Protein AF-A0A9P1FD65-F1 (afdb_monomer_lite)

Organism: NCBI:txid2562237

InterPro domains:
  IPR006311 Twin-arginine translocation pathway, signal sequence [PS51318] (1-37)
  IPR029063 S-adenosyl-L-methionine-dependent methyltransferase superfamily [G3DSA:3.40.50.150] (712-870)
  IPR029063 S-adenosyl-L-methionine-dependent methyltransferase superfamily [SSF53335] (733-861)
  IPR036291 NAD(P)-binding domain superfamily [SSF51735] (32-209)
  IPR050463 Gfo/Idh/MocA family oxidoreductases and glycosidases [PTHR43818] (6-446)

Foldseek 3Di:
DDDDDDDDDDPVVVVVVPPPPPPPDPPPPPPPPPPPDDDPPEFEEEQEFLAPVSLLLVVLLCPQDPDHYAHAAYEDQDPVSLVVSCVVCCVPRVVRYNHPPCRYYHWLCNLLSNCVRHAQLHEYEAPFFLLCQLVSLVSCLVRNHAYEYEPQNDQFQVSLVSLVVSLVSCLVSLHAYFYNLLLVLWPQLVVLLVCLVVQVQHQWQEKEWEAAEAADQLALPAFDDPPDFPQNVCRNSVLLECQRHVHPLLNPCLSLQLSRCSSNVHAFFWKAKAFAADDRVRGQGQDTQWIWMWTAHPVRHIYTYIHGHHPPDDGWGWMKTHGPFWIWTQAGHDSPPRFIFIFGHYPPDPVGTPDTDDDDIPRSSSSSSNVSVVCSVVSNRHGCSNSSSSSSQSSSRRSLNRLASDMGGSCNRNVAPDNQCPCSSVDTVSDDHSWDQDPVSHAAYRDHPQRNRDRGDDRPPPPVPPDPPPPPPPPPDDDDPDDDPDDDPPPPDPDDDDDDDDDDDDDDDDDDDDDDDDDDDDDDDDDDDDDDDDDDDDDDDDDDDDDDDDDDDDDDDDDDDDDDDDDDDDDDDDDDDDDDDDDDDDDDDDDDDDDDDDDDDDDDDDDDDDDDDDDDDDDDDDDDDDDDDDDDDDDDDDDDDDDDDDDDDDDDDDDDDDDDDDDDDDDDPPPDDDDPDDPFCFLDDDSFTWGADPQQRKIFGDPVLADDPVVLVVVLVPDPDALPDPVNVVVCCLQLVVQLVQFDAQWEEEEEQCGQHNNSCVVVVVSNYHYDYDHVPRHPDPCLLVAAGLEYEAEPHLQLDPRNVVVVVSVLSNYDAQHKYKYFAAADDGSVCVVPDCSVVPSSGGIHHHPSNVVSVCVVQVWDWDDRPRGMIMTTHHHPDD

Sequence (882 aa):
MSQSDRHTTSRRDFLNTTGKVAAASTILAASAKSVHAGEDNTIQVALVGCGGRGSGAASNALSVENGPIKLVAMADVFQDRLDSSFGSLSSKFADKMDVPEERKFIGFDAYQKAMDCLNPGDVVIFATPPAFRWVHFQYAIDKGLNVFMEKPVTVDGPTSRRMFELGEASVAKNLKVGVGLMCRHCDARKELYDRIQNGEIGDILELRAYREAGPTGTAATGPRPEGVDELEYQIRNFHAFLWASGGAFSDFLIHNIDESCWMKNAWPVKADGTGGRHYRGDDIDQNFDAYSVEYTFDDGTKLFLRGRTIAGCHQEFASYAHGTKGAGVISTAAHTPAKCRIYNGHKMTKKNLAWAFPQPEPNPYQLEWDHLIDAIREDKSYNEVKRGVEASLVTSMGRMAAHTGQIITYDDILNGDHEFAPEVDKLTLNGPAPLQLAANGKYAIPLPGINSTRDDREPVVPSDLARPVSIDRHSLRRRDRERFWVADRERLQARYCDKISIASRAPMLLTTLTRIYGPRSASWMSWGGLAAQDFVGGFGSVDGEVVGREKADLLEDGGLVPIDVLVGEFVVAEVDDDHDGDLHLLAGGGNAGQHPVDLRCVGELADEFVDELIVPYCARDLHRCHVGRQTVHEVLPVESAECLASVSAGHGRDVIDVGVVDHRPDGEVLVVRFELVGEGEEFFRDAREYYRCPECGLVFVPERWFLSEAEERAVYDMHQNGPEDAGYRKFLGRLFEPVCERIAAGSRGLDFGSGPGPTLSVMFAEARHAVRIYDPFYADDASVFDAQFDFITASEVIEHLRRPREELRRLWKCLKPGGWLGIMTKRVIDREAFATWHYKSDPTHVCFYSTTTFEWLAGELEARLEVVGDDVVLLQKLVESE

Radius of gyration: 40.11 Å; chains: 1; bounding box: 124×143×116 Å

pLDDT: mean 75.42, std 29.98, range [20.52, 98.94]

Structure (mmCIF, N/CA/C/O backbone):
data_AF-A0A9P1FD65-F1
#
_entry.id   AF-A0A9P1FD65-F1
#
loop_
_atom_site.group_PDB
_atom_site.id
_atom_site.type_symbol
_atom_site.label_atom_id
_atom_site.label_alt_id
_atom_site.label_comp_id
_atom_site.label_asym_id
_atom_site.label_entity_id
_atom_site.label_seq_id
_atom_site.pdbx_PDB_ins_code
_atom_site.Cartn_x
_atom_site.Cartn_y
_atom_site.Cartn_z
_atom_site.occupancy
_atom_site.B_iso_or_equiv
_atom_site.auth_seq_id
_atom_site.auth_comp_id
_atom_site.auth_asym_id
_atom_site.auth_atom_id
_atom_site.pdbx_PDB_model_num
ATOM 1 N N . MET A 1 1 ? -11.159 -69.854 29.204 1.00 31.06 1 MET A N 1
ATOM 2 C CA . MET A 1 1 ? -10.309 -70.580 28.236 1.00 31.06 1 MET A CA 1
ATOM 3 C C . MET A 1 1 ? -10.987 -70.567 26.875 1.00 31.06 1 MET A C 1
ATOM 5 O O . MET A 1 1 ? -12.155 -70.907 26.812 1.00 31.06 1 MET A O 1
ATOM 9 N N . SER A 1 2 ? -10.207 -70.215 25.848 1.00 31.75 2 SER A N 1
ATOM 10 C CA . SER A 1 2 ? -10.225 -70.758 24.478 1.00 31.75 2 SER A CA 1
ATOM 11 C C . SER A 1 2 ? -11.398 -70.497 23.508 1.00 31.75 2 SER A C 1
ATOM 13 O O . SER A 1 2 ? -12.390 -71.210 23.515 1.00 31.75 2 SER A O 1
ATOM 15 N N . GLN A 1 3 ? -11.107 -69.559 22.593 1.00 34.56 3 GLN A N 1
ATOM 16 C CA . GLN A 1 3 ? -11.177 -69.596 21.113 1.00 34.56 3 GLN A CA 1
ATOM 17 C C . GLN A 1 3 ? -12.501 -69.700 20.317 1.00 34.56 3 GLN A C 1
ATOM 19 O O . GLN A 1 3 ? -13.175 -70.719 20.306 1.00 34.56 3 GLN A O 1
ATOM 24 N N . SER A 1 4 ? -12.712 -68.605 19.561 1.00 42.16 4 SER A N 1
ATOM 25 C CA . SER A 1 4 ? -13.045 -68.431 18.125 1.00 42.16 4 SER A CA 1
ATOM 26 C C . SER A 1 4 ? -14.156 -69.242 17.446 1.00 42.16 4 SER A C 1
ATOM 28 O O . SER A 1 4 ? -14.036 -70.452 17.322 1.00 42.16 4 SER A O 1
ATOM 30 N N . ASP A 1 5 ? -15.074 -68.534 16.766 1.00 33.22 5 ASP A N 1
ATOM 31 C CA . ASP A 1 5 ? -15.013 -68.445 15.295 1.00 33.22 5 ASP A CA 1
ATOM 32 C C . ASP A 1 5 ? -15.808 -67.265 14.691 1.00 33.22 5 ASP A C 1
ATOM 34 O O . ASP A 1 5 ? -16.689 -66.685 15.325 1.00 33.22 5 ASP A O 1
ATOM 38 N N . ARG A 1 6 ? -15.416 -66.877 13.469 1.00 42.34 6 ARG A N 1
ATOM 39 C CA . ARG A 1 6 ? -15.868 -65.710 12.680 1.00 42.34 6 ARG A CA 1
ATOM 40 C C . ARG A 1 6 ? -17.219 -65.932 11.980 1.00 42.34 6 ARG A C 1
ATOM 42 O O . ARG A 1 6 ? -17.498 -67.031 11.521 1.00 42.34 6 ARG A O 1
ATOM 49 N N . HIS A 1 7 ? -17.950 -64.843 11.710 1.00 35.72 7 HIS A N 1
ATOM 50 C CA . HIS A 1 7 ? -18.868 -64.755 10.564 1.00 35.72 7 HIS A CA 1
ATOM 51 C C . HIS A 1 7 ? -18.826 -63.355 9.928 1.00 35.72 7 HIS A C 1
ATOM 53 O O . HIS A 1 7 ? -18.896 -62.340 10.616 1.00 35.72 7 HIS A O 1
ATOM 59 N N . THR A 1 8 ? -18.669 -63.315 8.605 1.00 41.09 8 THR A N 1
ATOM 60 C CA . THR A 1 8 ? -18.616 -62.125 7.745 1.00 41.09 8 THR A CA 1
ATOM 61 C C . THR A 1 8 ? -20.010 -61.735 7.243 1.00 41.09 8 THR A C 1
ATOM 63 O O . THR A 1 8 ? -20.747 -62.580 6.739 1.00 41.09 8 THR A O 1
ATOM 66 N N . THR A 1 9 ? -20.353 -60.448 7.326 1.00 43.56 9 THR A N 1
ATOM 67 C CA . THR A 1 9 ? -21.613 -59.868 6.818 1.00 43.56 9 THR A CA 1
ATOM 68 C C . THR A 1 9 ? -21.397 -59.220 5.446 1.00 43.56 9 THR A C 1
ATOM 70 O O . THR A 1 9 ? -20.380 -58.565 5.212 1.00 43.56 9 THR A O 1
ATOM 73 N N . SER A 1 10 ? -22.334 -59.411 4.511 1.00 51.66 10 SER A N 1
ATOM 74 C CA . SER A 1 10 ? -22.198 -58.966 3.113 1.00 51.66 10 SER A CA 1
ATOM 75 C C . SER A 1 10 ? -22.805 -57.575 2.860 1.00 51.66 10 SER A C 1
ATOM 77 O O . SER A 1 10 ? -23.741 -57.155 3.538 1.00 51.66 10 SER A O 1
ATOM 79 N N . ARG A 1 11 ? -22.317 -56.878 1.819 1.00 45.50 11 ARG A N 1
ATOM 80 C CA . ARG A 1 11 ? -22.683 -55.496 1.418 1.00 45.50 11 ARG A CA 1
ATOM 81 C C . ARG A 1 11 ? -24.185 -55.250 1.150 1.00 45.50 11 ARG A C 1
ATOM 83 O O . ARG A 1 11 ? -24.571 -54.098 0.984 1.00 45.50 11 ARG A O 1
ATOM 90 N N . ARG A 1 12 ? -25.043 -56.280 1.128 1.00 46.16 12 ARG A N 1
ATOM 91 C CA . ARG A 1 12 ? -26.509 -56.130 1.001 1.00 46.16 12 ARG A CA 1
ATOM 92 C C . ARG A 1 12 ? -27.232 -55.858 2.323 1.00 46.16 12 ARG A C 1
ATOM 94 O O . ARG A 1 12 ? -28.268 -55.203 2.290 1.00 46.16 12 ARG A O 1
ATOM 101 N N . ASP A 1 13 ? -26.681 -56.267 3.463 1.00 46.47 13 ASP A N 1
ATOM 102 C CA . ASP A 1 13 ? -27.330 -56.046 4.768 1.00 46.47 13 ASP A CA 1
ATOM 103 C C . ASP A 1 13 ? -27.098 -54.621 5.298 1.00 46.47 13 ASP A C 1
ATOM 105 O O . ASP A 1 13 ? -27.926 -54.065 6.022 1.00 46.47 13 ASP A O 1
ATOM 109 N N . PHE A 1 14 ? -26.020 -53.973 4.846 1.00 49.25 14 PHE A N 1
ATOM 110 C CA . PHE A 1 14 ? -25.734 -52.573 5.159 1.00 49.25 14 PHE A CA 1
ATOM 111 C C . PHE A 1 14 ? -26.744 -51.618 4.497 1.00 49.25 14 PHE A C 1
ATOM 113 O O . PHE A 1 14 ? -27.256 -50.715 5.149 1.00 49.25 14 PHE A O 1
ATOM 120 N N . LEU A 1 15 ? -27.120 -51.870 3.237 1.00 49.25 15 LEU A N 1
ATOM 121 C CA . LEU A 1 15 ? -28.030 -50.998 2.477 1.00 49.25 15 LEU A CA 1
ATOM 122 C C . LEU A 1 15 ? -29.504 -51.109 2.905 1.00 49.25 15 LEU A C 1
ATOM 124 O O . LEU A 1 15 ? -30.267 -50.166 2.712 1.00 49.25 15 LEU A O 1
ATOM 128 N N . ASN A 1 16 ? -29.910 -52.216 3.535 1.00 43.19 16 ASN A N 1
ATOM 129 C CA . ASN A 1 16 ? -31.279 -52.381 4.042 1.00 43.19 16 ASN A CA 1
ATOM 130 C C . ASN A 1 16 ? -31.518 -51.720 5.411 1.00 43.19 16 ASN A C 1
ATOM 132 O O . ASN A 1 16 ? -32.672 -51.516 5.790 1.00 43.19 16 ASN A O 1
ATOM 136 N N . THR A 1 17 ? -30.457 -51.348 6.137 1.00 44.66 17 THR A N 1
ATOM 137 C CA . THR A 1 17 ? -30.571 -50.747 7.479 1.00 44.66 17 THR A CA 1
ATOM 138 C C . THR A 1 17 ? -30.566 -49.211 7.433 1.00 44.66 17 THR A C 1
ATOM 140 O O . THR A 1 17 ? -31.119 -48.564 8.317 1.00 44.66 17 THR A O 1
ATOM 143 N N . THR A 1 18 ? -30.043 -48.600 6.365 1.00 45.91 18 THR A N 1
ATOM 144 C CA . THR A 1 18 ? -29.964 -47.131 6.217 1.00 45.91 18 THR A CA 1
ATOM 145 C C . THR A 1 18 ? -31.253 -46.496 5.667 1.00 45.91 18 THR A C 1
ATOM 147 O O . THR A 1 18 ? -31.477 -45.301 5.830 1.00 45.91 18 THR A O 1
ATOM 150 N N . GLY A 1 19 ? -32.148 -47.281 5.057 1.00 40.19 19 GLY A N 1
ATOM 151 C CA . GLY A 1 19 ? -33.339 -46.772 4.357 1.00 40.19 19 GLY A CA 1
ATOM 152 C C . GLY A 1 19 ? -34.592 -46.504 5.207 1.00 40.19 19 GLY A C 1
ATOM 153 O O . GLY A 1 19 ? -35.625 -46.168 4.636 1.00 40.19 19 GLY A O 1
ATOM 154 N N . LYS A 1 20 ? -34.563 -46.677 6.539 1.00 38.12 20 LYS A N 1
ATOM 155 C CA . LYS A 1 20 ? -35.778 -46.602 7.392 1.00 38.12 20 LYS A CA 1
ATOM 156 C C . LYS A 1 20 ? -35.726 -45.621 8.574 1.00 38.12 20 LYS A C 1
ATOM 158 O O . LYS A 1 20 ? -36.651 -45.621 9.377 1.00 38.12 20 LYS A O 1
ATOM 163 N N . VAL A 1 21 ? -34.714 -44.751 8.666 1.00 39.72 21 VAL A N 1
ATOM 164 C CA . VAL A 1 21 ? -34.625 -43.718 9.732 1.00 39.72 21 VAL A CA 1
ATOM 165 C C . VAL A 1 21 ? -34.862 -42.285 9.213 1.00 39.72 21 VAL A C 1
ATOM 167 O O . VAL A 1 21 ? -35.075 -41.370 9.997 1.00 39.72 21 VAL A O 1
ATOM 170 N N . ALA A 1 22 ? -34.949 -42.065 7.899 1.00 36.22 22 ALA A N 1
ATOM 171 C CA . ALA A 1 22 ? -35.029 -40.720 7.309 1.00 36.22 22 ALA A CA 1
ATOM 172 C C . ALA A 1 22 ? -36.462 -40.197 7.032 1.00 36.22 22 ALA A C 1
ATOM 174 O O . ALA A 1 22 ? -36.664 -39.453 6.077 1.00 36.22 22 ALA A O 1
ATOM 175 N N . ALA A 1 23 ? -37.474 -40.593 7.816 1.00 36.94 23 ALA A N 1
ATOM 176 C CA . ALA A 1 23 ? -38.882 -40.273 7.519 1.00 36.94 23 ALA A CA 1
ATOM 177 C C . ALA A 1 23 ? -39.705 -39.739 8.711 1.00 36.94 23 ALA A C 1
ATOM 179 O O . ALA A 1 23 ? -40.913 -39.958 8.762 1.00 36.94 23 ALA A O 1
ATOM 180 N N . ALA A 1 24 ? -39.082 -39.040 9.670 1.00 35.00 24 ALA A N 1
ATOM 181 C CA . ALA A 1 24 ? -39.809 -38.394 10.771 1.00 35.00 24 ALA A CA 1
ATOM 182 C C . ALA A 1 24 ? -39.066 -37.190 11.390 1.00 35.00 24 ALA A C 1
ATOM 184 O O . ALA A 1 24 ? -38.750 -37.206 12.575 1.00 35.00 24 ALA A O 1
ATOM 185 N N . SER A 1 25 ? -38.798 -36.137 10.607 1.00 37.38 25 SER A N 1
ATOM 186 C CA . SER A 1 25 ? -38.451 -34.807 11.166 1.00 37.38 25 SER A CA 1
ATOM 187 C C . SER A 1 25 ? -38.597 -33.616 10.197 1.00 37.38 25 SER A C 1
ATOM 189 O O . SER A 1 25 ? -38.184 -32.507 10.517 1.00 37.38 25 SER A O 1
ATOM 191 N N . THR A 1 26 ? -39.251 -33.772 9.041 1.00 40.38 26 THR A N 1
ATOM 192 C CA . THR A 1 26 ? -39.378 -32.707 8.019 1.00 40.38 26 THR A CA 1
ATOM 193 C C . THR A 1 26 ? -40.596 -31.781 8.160 1.00 40.38 26 THR A C 1
ATOM 195 O O . THR A 1 26 ? -40.963 -31.106 7.204 1.00 40.38 26 THR A O 1
ATOM 198 N N . ILE A 1 27 ? -41.208 -31.660 9.345 1.00 41.78 27 ILE A N 1
ATOM 199 C CA . ILE A 1 27 ? -42.242 -30.637 9.604 1.00 41.78 27 ILE A CA 1
ATOM 200 C C . ILE A 1 27 ? -41.964 -29.944 10.942 1.00 41.78 27 ILE A C 1
ATOM 202 O O . ILE A 1 27 ? -42.647 -30.170 11.932 1.00 41.78 27 ILE A O 1
ATOM 206 N N . LEU A 1 28 ? -40.926 -29.106 10.962 1.00 37.31 28 LEU A N 1
ATOM 207 C CA . LEU A 1 28 ? -40.743 -28.023 11.944 1.00 37.31 28 LEU A CA 1
ATOM 208 C C . LEU A 1 28 ? -40.005 -26.804 11.346 1.00 37.31 28 LEU A C 1
ATOM 210 O O . LEU A 1 28 ? -39.613 -25.902 12.073 1.00 37.31 28 LEU A O 1
ATOM 214 N N . ALA A 1 29 ? -39.855 -26.737 10.016 1.00 40.91 29 ALA A N 1
ATOM 215 C CA . ALA A 1 29 ? -39.162 -25.643 9.318 1.00 40.91 29 ALA A CA 1
ATOM 216 C C . ALA A 1 29 ? -40.106 -24.620 8.646 1.00 40.91 29 ALA A C 1
ATOM 218 O O . ALA A 1 29 ? -39.647 -23.690 7.992 1.00 40.91 29 ALA A O 1
ATOM 219 N N . ALA A 1 30 ? -41.428 -24.761 8.802 1.00 39.00 30 ALA A N 1
ATOM 220 C CA . ALA A 1 30 ? -42.420 -23.900 8.141 1.00 39.00 30 ALA A CA 1
ATOM 221 C C . ALA A 1 30 ? -43.161 -22.935 9.091 1.00 39.00 30 ALA A C 1
ATOM 223 O O . ALA A 1 30 ? -44.165 -22.343 8.702 1.00 39.00 30 ALA A O 1
ATOM 224 N N . SER A 1 31 ? -42.689 -22.751 10.331 1.00 37.75 31 SER A N 1
ATOM 225 C CA . SER A 1 31 ? -43.335 -21.851 11.308 1.00 37.75 31 SER A CA 1
ATOM 226 C C . SER A 1 31 ? -42.374 -20.960 12.105 1.00 37.75 31 SER A C 1
ATOM 228 O O . SER A 1 31 ? -42.785 -20.363 13.090 1.00 37.75 31 SER A O 1
ATOM 230 N N . ALA A 1 32 ? -41.124 -20.798 11.657 1.00 36.91 32 ALA A N 1
ATOM 231 C CA . ALA A 1 32 ? -40.186 -19.815 12.222 1.00 36.91 32 ALA A CA 1
ATOM 232 C C . ALA A 1 32 ? -40.080 -18.517 11.389 1.00 36.91 32 ALA A C 1
ATOM 234 O O . ALA A 1 32 ? -39.194 -17.703 11.610 1.00 36.91 32 ALA A O 1
ATOM 235 N N . LYS A 1 33 ? -40.998 -18.288 10.439 1.00 40.50 33 LYS A N 1
ATOM 236 C CA . LYS A 1 33 ? -41.111 -17.027 9.686 1.00 40.50 33 LYS A CA 1
ATOM 237 C C . LYS A 1 33 ? -42.232 -16.151 10.251 1.00 40.50 33 LYS A C 1
ATOM 239 O O . LYS A 1 33 ? -43.215 -15.928 9.559 1.00 40.50 33 LYS A O 1
ATOM 244 N N . SER A 1 34 ? -42.110 -15.711 11.507 1.00 40.38 34 SER A N 1
ATOM 245 C CA . SER A 1 34 ? -42.806 -14.515 12.040 1.00 40.38 34 SER A CA 1
ATOM 246 C C . SER A 1 34 ? -42.479 -14.213 13.514 1.00 40.38 34 SER A C 1
ATOM 248 O O . SER A 1 34 ? -43.359 -13.800 14.268 1.00 40.38 34 SER A O 1
ATOM 250 N N . VAL A 1 35 ? -41.231 -14.406 13.949 1.00 37.94 35 VAL A N 1
ATOM 251 C CA . VAL A 1 35 ? -40.735 -13.826 15.210 1.00 37.94 35 VAL A CA 1
ATOM 252 C C . VAL A 1 35 ? -39.359 -13.218 14.930 1.00 37.94 35 VAL A C 1
ATOM 254 O O . VAL A 1 35 ? -38.334 -13.791 15.261 1.00 37.94 35 VAL A O 1
ATOM 257 N N . HIS A 1 36 ? -39.328 -12.088 14.222 1.00 35.72 36 HIS A N 1
ATOM 258 C CA . HIS A 1 36 ? -38.152 -11.207 14.143 1.00 35.72 36 HIS A CA 1
ATOM 259 C C . HIS A 1 36 ? -38.391 -10.015 15.066 1.00 35.72 36 HIS A C 1
ATOM 261 O O . HIS A 1 36 ? -38.559 -8.876 14.643 1.00 35.72 36 HIS A O 1
ATOM 267 N N . ALA A 1 37 ? -38.487 -10.323 16.353 1.00 40.31 37 ALA A N 1
ATOM 268 C CA . ALA A 1 37 ? -38.412 -9.346 17.419 1.00 40.31 37 ALA A CA 1
ATOM 269 C C . ALA A 1 37 ? -37.260 -9.795 18.326 1.00 40.31 37 ALA A C 1
ATOM 271 O O . ALA A 1 37 ? -37.475 -10.623 19.208 1.00 40.31 37 ALA A O 1
ATOM 272 N N . GLY A 1 38 ? -36.046 -9.296 18.058 1.00 38.41 38 GLY A N 1
ATOM 273 C CA . GLY A 1 38 ? -34.935 -9.350 19.017 1.00 38.41 38 GLY A CA 1
ATOM 274 C C . GLY A 1 38 ? -33.608 -9.994 18.595 1.00 38.41 38 GLY A C 1
ATOM 275 O O . GLY A 1 38 ? -32.826 -10.270 19.495 1.00 38.41 38 GLY A O 1
ATOM 276 N N . GLU A 1 39 ? -33.318 -10.238 17.312 1.00 48.78 39 GLU A N 1
ATOM 277 C CA . GLU A 1 39 ? -31.944 -10.591 16.901 1.00 48.78 39 GLU A CA 1
ATOM 278 C C . GLU A 1 39 ? -31.203 -9.322 16.468 1.00 48.78 39 GLU A C 1
ATOM 280 O O . GLU A 1 39 ? -31.545 -8.707 15.458 1.00 48.78 39 GLU A O 1
ATOM 285 N N . ASP A 1 40 ? -30.232 -8.899 17.279 1.00 70.31 40 ASP A N 1
ATOM 286 C CA . ASP A 1 40 ? -29.249 -7.894 16.889 1.00 70.31 40 ASP A CA 1
ATOM 287 C C . ASP A 1 40 ? -28.270 -8.557 15.912 1.00 70.31 40 ASP A C 1
ATOM 289 O O . ASP A 1 40 ? -27.453 -9.386 16.302 1.00 70.31 40 ASP A O 1
ATOM 293 N N . ASN A 1 41 ? -28.416 -8.253 14.622 1.00 87.94 41 ASN A N 1
ATOM 294 C CA . ASN A 1 41 ? -27.575 -8.776 13.543 1.00 87.94 41 ASN A CA 1
ATOM 295 C C . ASN A 1 41 ? -26.366 -7.867 13.239 1.00 87.94 41 ASN A C 1
ATOM 297 O O . ASN A 1 41 ? -25.771 -7.965 12.154 1.00 87.94 41 ASN A O 1
ATOM 301 N N . THR A 1 42 ? -26.042 -6.954 14.160 1.00 96.50 42 THR A N 1
ATOM 302 C CA . THR A 1 42 ? -24.880 -6.069 14.065 1.00 96.50 42 THR A CA 1
ATOM 303 C C . THR A 1 42 ? -23.600 -6.880 14.183 1.00 96.50 42 THR A C 1
ATOM 305 O O . THR A 1 42 ? -23.374 -7.546 15.188 1.00 96.50 42 THR A O 1
ATOM 308 N N . ILE A 1 43 ? -22.742 -6.786 13.167 1.00 98.25 43 ILE A N 1
ATOM 309 C CA . ILE A 1 43 ? -21.371 -7.294 13.259 1.00 98.25 43 ILE A CA 1
ATOM 310 C C . ILE A 1 43 ? -20.542 -6.241 13.987 1.00 98.25 43 ILE A C 1
ATOM 312 O O . ILE A 1 43 ? -20.444 -5.095 13.533 1.00 98.25 43 ILE A O 1
ATOM 316 N N . GLN A 1 44 ? -19.943 -6.617 15.111 1.00 98.75 44 GLN A N 1
ATOM 317 C CA . GLN A 1 44 ? -19.008 -5.743 15.804 1.00 98.75 44 GLN A CA 1
ATOM 318 C C . GLN A 1 44 ? -17.609 -5.918 15.218 1.00 98.75 44 GLN A C 1
ATOM 320 O O . GLN A 1 44 ? -17.202 -7.011 14.817 1.00 98.75 44 GLN A O 1
ATOM 325 N N . VAL A 1 45 ? -16.870 -4.817 15.172 1.00 98.88 45 VAL A N 1
ATOM 326 C CA . VAL A 1 45 ? -15.513 -4.761 14.642 1.00 98.88 45 VAL A CA 1
ATOM 327 C C . VAL A 1 45 ? -14.582 -4.188 15.700 1.00 98.88 45 VAL A C 1
ATOM 329 O O . VAL A 1 45 ? -14.910 -3.192 16.347 1.00 98.88 45 VAL A O 1
ATOM 332 N N . ALA A 1 46 ? -13.403 -4.786 15.860 1.00 98.94 46 ALA A N 1
ATOM 333 C CA . ALA A 1 46 ? -12.293 -4.176 16.591 1.00 98.94 46 ALA A CA 1
ATOM 334 C C . ALA A 1 46 ? -11.124 -3.881 15.645 1.00 98.94 46 ALA A C 1
ATOM 336 O O . ALA A 1 46 ? -10.763 -4.722 14.819 1.00 98.94 46 ALA A O 1
ATOM 337 N N . LEU A 1 47 ? -10.508 -2.705 15.789 1.00 98.94 47 LEU A N 1
ATOM 338 C CA . LEU A 1 47 ? -9.314 -2.318 15.034 1.00 98.94 47 LEU A CA 1
ATOM 339 C C . LEU A 1 47 ? -8.056 -2.516 15.884 1.00 98.94 47 LEU A C 1
ATOM 341 O O . LEU A 1 47 ? -7.910 -1.877 16.922 1.00 98.94 47 LEU A O 1
ATOM 345 N N . VAL A 1 48 ? -7.133 -3.365 15.428 1.00 98.88 48 VAL A N 1
ATOM 346 C CA . VAL A 1 48 ? -5.799 -3.537 16.021 1.00 98.88 48 VAL A CA 1
ATOM 347 C C . VAL A 1 48 ? -4.750 -3.039 15.023 1.00 98.88 48 VAL A C 1
ATOM 349 O O . VAL A 1 48 ? -4.535 -3.647 13.970 1.00 98.88 48 VAL A O 1
ATOM 352 N N . GLY A 1 49 ? -4.082 -1.939 15.370 1.00 98.38 49 GLY A N 1
ATOM 353 C CA . GLY A 1 49 ? -3.199 -1.177 14.486 1.00 98.38 49 GLY A CA 1
ATOM 354 C C . GLY A 1 49 ? -3.936 0.007 13.860 1.00 98.38 49 GLY A C 1
ATOM 355 O O . GLY A 1 49 ? -4.515 -0.097 12.780 1.00 98.38 49 GLY A O 1
ATOM 356 N N . CYS A 1 50 ? -3.873 1.156 14.521 1.00 98.38 50 CYS A N 1
ATOM 357 C CA . CYS A 1 50 ? -4.555 2.405 14.185 1.00 98.38 50 CYS A CA 1
ATOM 358 C C . CYS A 1 50 ? -3.736 3.292 13.226 1.00 98.38 50 CYS A C 1
ATOM 360 O O . CYS A 1 50 ? -3.857 4.515 13.221 1.00 98.38 50 CYS A O 1
ATOM 362 N N . GLY A 1 51 ? -2.885 2.690 12.391 1.00 95.44 51 GLY A N 1
ATOM 363 C CA . GLY A 1 51 ? -2.166 3.399 11.331 1.00 95.44 51 GLY A CA 1
ATOM 364 C C . GLY A 1 51 ? -3.072 3.801 10.159 1.00 95.44 51 GLY A C 1
ATOM 365 O O . GLY A 1 51 ? -4.270 3.501 10.127 1.00 95.44 51 GLY A O 1
ATOM 366 N N . GLY A 1 52 ? -2.487 4.435 9.137 1.00 93.31 52 GLY A N 1
ATOM 367 C CA . GLY A 1 52 ? -3.229 4.863 7.942 1.00 93.31 52 GLY A CA 1
ATOM 368 C C . GLY A 1 52 ? -3.936 3.703 7.232 1.00 93.31 52 GLY A C 1
ATOM 369 O O . GLY A 1 52 ? -5.128 3.785 6.938 1.00 93.31 52 GLY A O 1
ATOM 370 N N . ARG A 1 53 ? -3.237 2.576 7.040 1.00 95.69 53 ARG A N 1
ATOM 371 C CA . ARG A 1 53 ? -3.822 1.394 6.395 1.00 95.69 53 ARG A CA 1
ATOM 372 C C . ARG A 1 53 ? -4.939 0.756 7.227 1.00 95.69 53 ARG A C 1
ATOM 374 O O . ARG A 1 53 ? -5.967 0.397 6.660 1.00 95.69 53 ARG A O 1
ATOM 381 N N . GLY A 1 54 ? -4.765 0.680 8.549 1.00 97.50 54 GLY A N 1
ATOM 382 C CA . GLY A 1 54 ? -5.783 0.166 9.471 1.00 97.50 54 GLY A CA 1
ATOM 383 C C . GLY A 1 54 ? -7.042 1.024 9.502 1.00 97.50 54 GLY A C 1
ATOM 384 O O . GLY A 1 54 ? -8.146 0.497 9.410 1.00 97.50 54 GLY A O 1
ATOM 385 N N . SER A 1 55 ? -6.876 2.348 9.511 1.00 98.38 55 SER A N 1
ATOM 386 C CA . SER A 1 55 ? -7.989 3.298 9.388 1.00 98.38 55 SER A CA 1
ATOM 387 C C . SER A 1 55 ? -8.726 3.130 8.057 1.00 98.38 55 SER A C 1
ATOM 389 O O . SER A 1 55 ? -9.951 3.133 8.026 1.00 98.38 55 SER A O 1
ATOM 391 N N . GLY A 1 56 ? -7.994 2.918 6.957 1.00 98.00 56 GLY A N 1
ATOM 392 C CA . GLY A 1 56 ? -8.593 2.622 5.655 1.00 98.00 56 GLY A CA 1
ATOM 393 C C . GLY A 1 56 ? -9.383 1.309 5.649 1.00 98.00 56 GLY A C 1
ATOM 394 O O . GLY A 1 56 ? -10.526 1.296 5.215 1.00 98.00 56 GLY A O 1
ATOM 395 N N . ALA A 1 57 ? -8.820 0.224 6.188 1.00 98.44 57 ALA A N 1
ATOM 396 C CA . ALA A 1 57 ? -9.511 -1.065 6.275 1.00 98.44 57 ALA A CA 1
ATOM 397 C C . ALA A 1 57 ? -10.772 -0.990 7.159 1.00 98.44 57 ALA A C 1
ATOM 399 O O . ALA A 1 57 ? -11.820 -1.509 6.785 1.00 98.44 57 ALA A O 1
ATOM 400 N N . ALA A 1 58 ? -10.712 -0.278 8.291 1.00 98.75 58 ALA A N 1
ATOM 401 C CA . ALA A 1 58 ? -11.888 -0.007 9.118 1.00 98.75 58 ALA A CA 1
ATOM 402 C C . ALA A 1 58 ? -12.938 0.829 8.369 1.00 98.75 58 ALA A C 1
ATOM 404 O O . ALA A 1 58 ? -14.122 0.521 8.439 1.00 98.75 58 ALA A O 1
ATOM 405 N N . SER A 1 59 ? -12.518 1.840 7.602 1.00 98.62 59 SER A N 1
ATOM 406 C CA . SER A 1 59 ? -13.412 2.616 6.735 1.00 98.62 59 SER A CA 1
ATOM 407 C C . SER A 1 59 ? -14.123 1.721 5.716 1.00 98.62 59 SER A C 1
ATOM 409 O O . SER A 1 59 ? -15.335 1.843 5.553 1.00 98.62 59 SER A O 1
ATOM 411 N N . ASN A 1 60 ? -13.407 0.803 5.057 1.00 98.56 60 ASN A N 1
ATOM 412 C CA . ASN A 1 60 ? -14.006 -0.129 4.097 1.00 98.56 60 ASN A CA 1
ATOM 413 C C . ASN A 1 60 ? -14.983 -1.101 4.774 1.00 98.56 60 ASN A C 1
ATOM 415 O O . ASN A 1 60 ? -16.098 -1.285 4.289 1.00 98.56 60 ASN A O 1
ATOM 419 N N . ALA A 1 61 ? -14.620 -1.636 5.945 1.00 98.62 61 ALA A N 1
ATOM 420 C CA . ALA A 1 61 ? -15.502 -2.474 6.754 1.00 98.62 61 ALA A CA 1
ATOM 421 C C . ALA A 1 61 ? -16.807 -1.755 7.123 1.00 98.62 61 ALA A C 1
ATOM 423 O O . ALA A 1 61 ? -17.890 -2.317 6.991 1.00 98.62 61 ALA A O 1
ATOM 424 N N . LEU A 1 62 ? -16.717 -0.496 7.562 1.00 98.56 62 LEU A N 1
ATOM 425 C CA . LEU A 1 62 ? -17.874 0.319 7.937 1.00 98.56 62 LEU A CA 1
ATOM 426 C C . LEU A 1 62 ? -18.694 0.790 6.729 1.00 98.56 62 LEU A C 1
ATOM 428 O O . LEU A 1 62 ? -19.838 1.201 6.913 1.00 98.56 62 LEU A O 1
ATOM 432 N N . SER A 1 63 ? -18.147 0.724 5.516 1.00 98.12 63 SER A N 1
ATOM 433 C CA . SER A 1 63 ? -18.839 1.116 4.281 1.00 98.12 63 SER A CA 1
ATOM 434 C C . SER A 1 63 ? -19.661 -0.017 3.662 1.00 98.12 63 SER A C 1
ATOM 436 O O . SER A 1 63 ? -20.478 0.250 2.791 1.00 98.12 63 SER A O 1
ATOM 438 N N . VAL A 1 64 ? -19.509 -1.261 4.130 1.00 97.88 64 VAL A N 1
ATOM 439 C CA . VAL A 1 64 ? -20.313 -2.390 3.637 1.00 97.88 64 VAL A CA 1
ATOM 440 C C . VAL A 1 64 ? -21.802 -2.159 3.935 1.00 97.88 64 VAL A C 1
ATOM 442 O O . VAL A 1 64 ? -22.190 -1.844 5.064 1.00 97.88 64 VAL A O 1
ATOM 445 N N . GLU A 1 65 ? -22.653 -2.353 2.925 1.00 94.75 65 GLU A N 1
ATOM 446 C CA . GLU A 1 65 ? -24.085 -2.013 2.988 1.00 94.75 65 GLU A CA 1
ATOM 447 C C . GLU A 1 65 ? -25.014 -3.208 3.269 1.00 94.75 65 GLU A C 1
ATOM 449 O O . GLU A 1 65 ? -26.203 -3.033 3.540 1.00 94.75 65 GLU A O 1
ATOM 454 N N . ASN A 1 66 ? -24.495 -4.439 3.263 1.00 93.69 66 ASN A N 1
ATOM 455 C CA . ASN A 1 66 ? -25.288 -5.671 3.400 1.00 93.69 66 ASN A CA 1
ATOM 456 C C . ASN A 1 66 ? -25.802 -5.966 4.834 1.00 93.69 66 ASN A C 1
ATOM 458 O O . ASN A 1 66 ? -26.245 -7.079 5.128 1.00 93.69 66 ASN A O 1
ATOM 462 N N . GLY A 1 67 ? -25.734 -4.992 5.745 1.00 93.25 67 GLY A N 1
ATOM 463 C CA . GLY A 1 67 ? -26.274 -5.058 7.104 1.00 93.25 67 GLY A CA 1
ATOM 464 C C . GLY A 1 67 ? -25.508 -4.173 8.095 1.00 93.25 67 GLY A C 1
ATOM 465 O O . GLY A 1 67 ? -24.482 -3.596 7.742 1.00 93.25 67 GLY A O 1
ATOM 466 N N . PRO A 1 68 ? -25.970 -4.063 9.355 1.00 96.75 68 PRO A N 1
ATOM 467 C CA . PRO A 1 68 ? -25.336 -3.198 10.345 1.00 96.75 68 PRO A CA 1
ATOM 468 C C . PRO A 1 68 ? -23.948 -3.708 10.749 1.00 96.75 68 PRO A C 1
ATOM 470 O O . PRO A 1 68 ? -23.748 -4.908 10.972 1.00 96.75 68 PRO A O 1
ATOM 473 N N . ILE A 1 69 ? -23.003 -2.773 10.850 1.00 98.25 69 ILE A N 1
ATOM 474 C CA . ILE A 1 69 ? -21.624 -2.981 11.302 1.00 98.25 69 ILE A CA 1
ATOM 475 C C . ILE A 1 69 ? -21.251 -1.806 12.205 1.00 98.25 69 ILE A C 1
ATOM 477 O O . ILE A 1 69 ? -21.574 -0.661 11.880 1.00 98.25 69 ILE A O 1
ATOM 481 N N . LYS A 1 70 ? -20.585 -2.082 13.329 1.00 98.50 70 LYS A N 1
ATOM 482 C CA . LYS A 1 70 ? -20.085 -1.047 14.244 1.00 98.50 70 LYS A CA 1
ATOM 483 C C . LYS A 1 70 ? -18.653 -1.309 14.667 1.00 98.50 70 LYS A C 1
ATOM 485 O O . LYS A 1 70 ? -18.307 -2.440 14.999 1.00 98.50 70 LYS A O 1
ATOM 490 N N . LEU A 1 71 ? -17.845 -0.255 14.732 1.00 98.88 71 LEU A N 1
ATOM 491 C CA . LEU A 1 71 ? -16.540 -0.314 15.384 1.00 98.88 71 LEU A CA 1
ATOM 492 C C . LEU A 1 71 ? -16.739 -0.130 16.891 1.00 98.88 71 LEU A C 1
ATOM 494 O O . LEU A 1 71 ? -17.294 0.886 17.305 1.00 98.88 71 LEU A O 1
ATOM 498 N N . VAL A 1 72 ? -16.299 -1.099 17.698 1.00 98.81 72 VAL A N 1
ATOM 499 C CA . VAL A 1 72 ? -16.568 -1.125 19.150 1.00 98.81 72 VAL A CA 1
ATOM 500 C C . VAL A 1 72 ? -15.321 -1.019 20.025 1.00 98.81 72 VAL A C 1
ATOM 502 O O . VAL A 1 72 ? -15.425 -0.706 21.207 1.00 98.81 72 VAL A O 1
ATOM 505 N N . ALA A 1 73 ? -14.138 -1.280 19.469 1.00 98.94 73 ALA A N 1
ATOM 506 C CA . ALA A 1 73 ? -12.873 -1.179 20.190 1.00 98.94 73 ALA A CA 1
ATOM 507 C C . ALA A 1 73 ? -11.711 -0.852 19.248 1.00 98.94 73 ALA A C 1
ATOM 509 O O . ALA A 1 73 ? -11.714 -1.230 18.073 1.00 98.94 73 ALA A O 1
ATOM 510 N N . MET A 1 74 ? -10.698 -0.174 19.783 1.00 98.88 74 MET A N 1
ATOM 511 C CA . MET A 1 74 ? -9.478 0.188 19.061 1.00 98.88 74 MET A CA 1
ATOM 512 C C . MET A 1 74 ? -8.251 -0.094 19.928 1.00 98.88 74 MET A C 1
ATOM 514 O O . MET A 1 74 ? -8.270 0.144 21.136 1.00 98.88 74 MET A O 1
ATOM 518 N N . ALA A 1 75 ? -7.183 -0.590 19.311 1.00 98.88 75 ALA A N 1
ATOM 519 C CA . ALA A 1 75 ? -5.922 -0.888 19.972 1.00 98.88 75 ALA A CA 1
ATOM 520 C C . ALA A 1 75 ? -4.722 -0.452 19.132 1.00 98.88 75 ALA A C 1
ATOM 522 O O . ALA A 1 75 ? -4.630 -0.774 17.946 1.00 98.88 75 ALA A O 1
ATOM 523 N N . ASP A 1 76 ? -3.769 0.207 19.782 1.00 98.50 76 ASP A N 1
ATOM 524 C CA . ASP A 1 76 ? -2.453 0.522 19.226 1.00 98.50 76 ASP A CA 1
ATOM 525 C C . ASP A 1 76 ? -1.390 0.483 20.340 1.00 98.50 76 ASP A C 1
ATOM 527 O O . ASP A 1 76 ? -1.703 0.316 21.517 1.00 98.50 76 ASP A O 1
ATOM 531 N N . VAL A 1 77 ? -0.116 0.630 19.994 1.00 96.62 77 VAL A N 1
ATOM 532 C CA . VAL A 1 77 ? 0.948 0.919 20.968 1.00 96.62 77 VAL A CA 1
ATOM 533 C C . VAL A 1 77 ? 1.223 2.423 21.078 1.00 96.62 77 VAL A C 1
ATOM 535 O O . VAL A 1 77 ? 1.870 2.848 22.033 1.00 96.62 77 VAL A O 1
ATOM 538 N N . PHE A 1 78 ? 0.692 3.230 20.153 1.00 96.88 78 PHE A N 1
ATOM 539 C CA . PHE A 1 78 ? 0.886 4.675 20.071 1.00 96.88 78 PHE A CA 1
ATOM 540 C C . PHE A 1 78 ? -0.436 5.439 20.197 1.00 96.88 78 PHE A C 1
ATOM 542 O O . PHE A 1 78 ? -1.340 5.295 19.369 1.00 96.88 78 PHE A O 1
ATOM 549 N N . GLN A 1 79 ? -0.529 6.298 21.216 1.00 97.44 79 GLN A N 1
ATOM 550 C CA . GLN A 1 79 ? -1.724 7.109 21.475 1.00 97.44 79 GLN A CA 1
ATOM 551 C C . GLN A 1 79 ? -2.055 8.034 20.297 1.00 97.44 79 GLN A C 1
ATOM 553 O O . GLN A 1 79 ? -3.206 8.115 19.882 1.00 97.44 79 GLN A O 1
ATOM 558 N N . ASP A 1 80 ? -1.044 8.671 19.702 1.00 97.31 80 ASP A N 1
ATOM 559 C CA . ASP A 1 80 ? -1.210 9.600 18.580 1.00 97.31 80 ASP A CA 1
ATOM 560 C C . ASP A 1 80 ? -1.830 8.937 17.340 1.00 97.31 80 ASP A C 1
ATOM 562 O O . ASP A 1 80 ? -2.676 9.534 16.669 1.00 97.31 80 ASP A O 1
ATOM 566 N N . ARG A 1 81 ? -1.465 7.679 17.052 1.00 97.50 81 ARG A N 1
ATOM 567 C CA . ARG A 1 81 ? -2.051 6.910 15.944 1.00 97.50 81 ARG A CA 1
ATOM 568 C C . ARG A 1 81 ? -3.505 6.537 16.244 1.00 97.50 81 ARG A C 1
ATOM 570 O O . ARG A 1 81 ? -4.361 6.689 15.374 1.00 97.50 81 ARG A O 1
ATOM 577 N N . LEU A 1 82 ? -3.797 6.115 17.478 1.00 98.62 82 LEU A N 1
ATOM 578 C CA . LEU A 1 82 ? -5.161 5.804 17.912 1.00 98.62 82 LEU A CA 1
ATOM 579 C C . LEU A 1 82 ? -6.079 7.026 17.804 1.00 98.62 82 LEU A C 1
ATOM 581 O O . LEU A 1 82 ? -7.139 6.931 17.185 1.00 98.62 82 LEU A O 1
ATOM 585 N N . ASP A 1 83 ? -5.660 8.168 18.347 1.00 98.25 83 ASP A N 1
ATOM 586 C CA . ASP A 1 83 ? -6.458 9.398 18.358 1.00 98.25 83 ASP A CA 1
ATOM 587 C C . ASP A 1 83 ? -6.728 9.907 16.937 1.00 98.25 83 ASP A C 1
ATOM 589 O O . ASP A 1 83 ? -7.866 10.246 16.599 1.00 98.25 83 ASP A O 1
ATOM 593 N N . SER A 1 84 ? -5.703 9.896 16.075 1.00 97.81 84 SER A N 1
ATOM 594 C CA . SER A 1 84 ? -5.832 10.282 14.665 1.00 97.81 84 SER A CA 1
ATOM 595 C C . SER A 1 84 ? -6.812 9.376 13.911 1.00 97.81 84 SER A C 1
ATOM 597 O O . SER A 1 84 ? -7.704 9.866 13.211 1.00 97.81 84 SER A O 1
ATOM 599 N N . SER A 1 85 ? -6.697 8.057 14.098 1.00 98.50 85 SER A N 1
ATOM 600 C CA . SER A 1 85 ? -7.606 7.077 13.501 1.00 98.50 85 SER A CA 1
ATOM 601 C C . SER A 1 85 ? -9.044 7.274 13.981 1.00 98.50 85 SER A C 1
ATOM 603 O O . SER A 1 85 ? -9.964 7.353 13.165 1.00 98.50 85 SER A O 1
ATOM 605 N N . PHE A 1 86 ? -9.241 7.432 15.294 1.00 98.69 86 PHE A N 1
ATOM 606 C CA . PHE A 1 86 ? -10.559 7.622 15.894 1.00 98.69 86 PHE A CA 1
ATOM 607 C C . PHE A 1 86 ? -11.220 8.904 15.385 1.00 98.69 86 PHE A C 1
ATOM 609 O O . PHE A 1 86 ? -12.394 8.869 15.018 1.00 98.69 86 PHE A O 1
ATOM 616 N N . GLY A 1 87 ? -10.482 10.017 15.316 1.00 97.62 87 GLY A N 1
ATOM 617 C CA . GLY A 1 87 ? -10.993 11.279 14.777 1.00 97.62 87 GLY A CA 1
ATOM 618 C C . GLY A 1 87 ? -11.405 11.157 13.307 1.00 97.62 87 GLY A C 1
ATOM 619 O O . GLY A 1 87 ? -12.517 11.545 12.942 1.00 97.62 87 GLY A O 1
ATOM 620 N N . SER A 1 88 ? -10.555 10.541 12.479 1.00 96.88 88 SER A N 1
ATOM 621 C CA . SER A 1 88 ? -10.836 10.316 11.054 1.00 96.88 88 SER A CA 1
ATOM 622 C C . SER A 1 88 ? -12.077 9.440 10.846 1.00 96.88 88 SER A C 1
ATOM 624 O O . SER A 1 88 ? -12.995 9.822 10.121 1.00 96.88 88 SER A O 1
ATOM 626 N N . LEU A 1 89 ? -12.175 8.307 11.545 1.00 98.19 89 LEU A N 1
ATOM 627 C CA . LEU A 1 89 ? -13.321 7.400 11.428 1.00 98.19 89 LEU A CA 1
ATOM 628 C C . LEU A 1 89 ? -14.608 8.009 11.998 1.00 98.19 89 LEU A C 1
ATOM 630 O O . LEU A 1 89 ? -15.657 7.903 11.368 1.00 98.19 89 LEU A O 1
ATOM 634 N N . SER A 1 90 ? -14.534 8.709 13.133 1.00 97.75 90 SER A N 1
ATOM 635 C CA . SER A 1 90 ? -15.701 9.353 13.754 1.00 97.75 90 SER A CA 1
ATOM 636 C C . SER A 1 90 ? -16.284 10.470 12.901 1.00 97.75 90 SER A C 1
ATOM 638 O O . SER A 1 90 ? -17.500 10.627 12.867 1.00 97.75 90 SER A O 1
ATOM 640 N N . SER A 1 91 ? -15.442 11.225 12.188 1.00 95.38 91 SER A N 1
ATOM 641 C CA . SER A 1 91 ? -15.925 12.268 11.279 1.00 95.38 91 SER A CA 1
ATOM 642 C C . SER A 1 91 ? -16.690 11.712 10.074 1.00 95.38 91 SER A C 1
ATOM 644 O O . SER A 1 91 ? -17.609 12.369 9.592 1.00 95.38 91 SER A O 1
ATOM 646 N N . LYS A 1 92 ? -16.352 10.499 9.611 1.00 94.75 92 LYS A N 1
ATOM 647 C CA . LYS A 1 92 ? -16.982 9.857 8.444 1.00 94.75 92 LYS A CA 1
ATOM 648 C C . LYS A 1 92 ? -18.153 8.933 8.793 1.00 94.75 92 LYS A C 1
ATOM 650 O O . LYS A 1 92 ? -19.102 8.856 8.025 1.00 94.75 92 LYS A O 1
ATOM 655 N N . PHE A 1 93 ? -18.093 8.241 9.931 1.00 97.56 93 PHE A N 1
ATOM 656 C CA . PHE A 1 93 ? -19.012 7.149 10.286 1.00 97.56 93 PHE A CA 1
ATOM 657 C C . PHE A 1 93 ? -19.585 7.294 11.701 1.00 97.56 93 PHE A C 1
ATOM 659 O O . PHE A 1 93 ? -19.691 6.310 12.430 1.00 97.56 93 PHE A O 1
ATOM 666 N N . ALA A 1 94 ? -19.918 8.517 12.125 1.00 96.62 94 ALA A N 1
ATOM 667 C CA . ALA A 1 94 ? -20.321 8.828 13.502 1.00 96.62 94 ALA A CA 1
ATOM 668 C C . ALA A 1 94 ? -21.398 7.883 14.082 1.00 96.62 94 ALA A C 1
ATOM 670 O O . ALA A 1 94 ? -21.341 7.527 15.256 1.00 96.62 94 ALA A O 1
ATOM 671 N N . ASP A 1 95 ? -22.361 7.445 13.270 1.00 96.31 95 ASP A N 1
ATOM 672 C CA . ASP A 1 95 ? -23.449 6.532 13.640 1.00 96.31 95 ASP A CA 1
ATOM 673 C C . ASP A 1 95 ? -23.012 5.063 13.806 1.00 96.31 95 ASP A C 1
ATOM 675 O O . ASP A 1 95 ? -23.686 4.279 14.487 1.00 96.31 95 ASP A O 1
ATOM 679 N N . LYS A 1 96 ? -21.867 4.694 13.225 1.00 98.06 96 LYS A N 1
ATOM 680 C CA . LYS A 1 96 ? -21.273 3.351 13.288 1.00 98.06 96 LYS A CA 1
ATOM 681 C C . LYS A 1 96 ? -20.113 3.246 14.290 1.00 98.06 96 LYS A C 1
ATOM 683 O O . LYS A 1 96 ? -19.503 2.181 14.402 1.00 98.06 96 LYS A O 1
ATOM 688 N N . MET A 1 97 ? -19.828 4.311 15.041 1.00 98.25 97 MET A N 1
ATOM 689 C CA . MET A 1 97 ? -18.796 4.337 16.082 1.00 98.25 97 MET A CA 1
ATOM 690 C C . MET A 1 97 ? -19.397 4.095 17.475 1.00 98.25 97 MET A C 1
ATOM 692 O O . MET A 1 97 ? -20.199 4.888 17.960 1.00 98.25 97 MET A O 1
ATOM 696 N N . ASP A 1 98 ? -18.963 3.025 18.147 1.00 98.12 98 ASP A N 1
ATOM 697 C CA . ASP A 1 98 ? -19.265 2.705 19.554 1.00 98.12 98 ASP A CA 1
ATOM 698 C C . ASP A 1 98 ? -17.968 2.403 20.330 1.00 98.12 98 ASP A C 1
ATOM 700 O O . ASP A 1 98 ? -17.801 1.358 20.962 1.00 98.12 98 ASP A O 1
ATOM 704 N N . VAL A 1 99 ? -17.007 3.327 20.234 1.00 98.44 99 VAL A N 1
ATOM 705 C CA . VAL A 1 99 ? -15.684 3.214 20.865 1.00 98.44 99 VAL A CA 1
ATOM 706 C C . VAL A 1 99 ? -15.565 4.243 22.000 1.00 98.44 99 VAL A C 1
ATOM 708 O O . VAL A 1 99 ? -14.992 5.320 21.796 1.00 98.44 99 VAL A O 1
ATOM 711 N N . PRO A 1 100 ? -16.131 3.970 23.193 1.00 98.06 100 PRO A N 1
ATOM 712 C CA . PRO A 1 100 ? -15.938 4.828 24.357 1.00 98.06 100 PRO A CA 1
ATOM 713 C C . PRO A 1 100 ? -14.473 4.799 24.815 1.00 98.06 100 PRO A C 1
ATOM 715 O O . PRO A 1 100 ? -13.691 3.941 24.401 1.00 98.06 100 PRO A O 1
ATOM 718 N N . GLU A 1 101 ? -14.092 5.738 25.680 1.00 97.81 101 GLU A N 1
ATOM 719 C CA . GLU A 1 101 ? -12.697 5.918 26.104 1.00 97.81 101 GLU A CA 1
ATOM 720 C C . GLU A 1 101 ? -12.102 4.647 26.731 1.00 97.81 101 GLU A C 1
ATOM 722 O O . GLU A 1 101 ? -10.971 4.274 26.441 1.00 97.81 101 GLU A O 1
ATOM 727 N N . GLU A 1 102 ? -12.890 3.900 27.506 1.00 98.25 102 GLU A N 1
ATOM 728 C CA . GLU A 1 102 ? -12.487 2.628 28.110 1.00 98.25 102 GLU A CA 1
ATOM 729 C C . GLU A 1 102 ? -12.273 1.473 27.113 1.00 98.25 102 GLU A C 1
ATOM 731 O O . GLU A 1 102 ? -11.774 0.422 27.517 1.00 98.25 102 GLU A O 1
ATOM 736 N N . ARG A 1 103 ? -12.641 1.647 25.834 1.00 98.75 103 ARG A N 1
ATOM 737 C CA . ARG A 1 103 ? -12.398 0.688 24.738 1.00 98.75 103 ARG A CA 1
ATOM 738 C C . ARG A 1 103 ? -11.343 1.173 23.736 1.00 98.75 103 ARG A C 1
ATOM 740 O O . ARG A 1 103 ? -11.228 0.622 22.636 1.00 98.75 103 ARG A O 1
ATOM 747 N N . LYS A 1 104 ? -10.560 2.181 24.127 1.00 98.75 104 LYS A N 1
ATOM 748 C CA . LYS A 1 104 ? -9.343 2.626 23.445 1.00 98.75 104 LYS A CA 1
ATOM 749 C C . LYS A 1 104 ? -8.142 2.133 24.240 1.00 98.75 104 LYS A C 1
ATOM 751 O O . LYS A 1 104 ? -7.875 2.595 25.347 1.00 98.75 104 LYS A O 1
ATOM 756 N N . PHE A 1 105 ? -7.437 1.147 23.704 1.00 98.75 105 PHE A N 1
ATOM 757 C CA . PHE A 1 105 ? -6.393 0.442 24.437 1.00 98.75 105 PHE A CA 1
ATOM 758 C C . PHE A 1 105 ? -5.004 0.770 23.891 1.00 98.75 105 PHE A C 1
ATOM 760 O O . PHE A 1 105 ? -4.774 0.682 22.686 1.00 98.75 105 PHE A O 1
ATOM 767 N N . ILE A 1 106 ? -4.070 1.079 24.794 1.00 98.06 106 ILE A N 1
ATOM 768 C CA . ILE A 1 106 ? -2.657 1.301 24.472 1.00 98.06 106 ILE A CA 1
ATOM 769 C C . ILE A 1 106 ? -1.775 0.238 25.126 1.00 98.06 106 ILE A C 1
ATOM 771 O O . ILE A 1 106 ? -1.912 -0.043 26.318 1.00 98.06 106 ILE A O 1
ATOM 775 N N . GLY A 1 107 ? -0.855 -0.331 24.343 1.00 96.69 107 GLY A N 1
ATOM 776 C CA . GLY A 1 107 ? 0.190 -1.251 24.805 1.00 96.69 107 GLY A CA 1
ATOM 777 C C . GLY A 1 107 ? 0.227 -2.581 24.050 1.00 96.69 107 GLY A C 1
ATOM 778 O O . GLY A 1 107 ? -0.648 -2.893 23.251 1.00 96.69 107 GLY A O 1
ATOM 779 N N . PHE A 1 108 ? 1.246 -3.405 24.312 1.00 95.62 108 PHE A N 1
ATOM 780 C CA . PHE A 1 108 ? 1.400 -4.707 23.642 1.00 95.62 108 PHE A CA 1
ATOM 781 C C . PHE A 1 108 ? 0.317 -5.731 24.014 1.00 95.62 108 PHE A C 1
ATOM 783 O O . PHE A 1 108 ? 0.118 -6.686 23.276 1.00 95.62 108 PHE A O 1
ATOM 790 N N . ASP A 1 109 ? -0.411 -5.535 25.117 1.00 96.38 109 ASP A N 1
ATOM 791 C CA . ASP A 1 109 ? -1.575 -6.349 25.495 1.00 96.38 109 ASP A CA 1
ATOM 792 C C . ASP A 1 109 ? -2.910 -5.760 24.986 1.00 96.38 109 ASP A C 1
ATOM 794 O O . ASP A 1 109 ? -3.972 -6.363 25.158 1.00 96.38 109 ASP A O 1
ATOM 798 N N . ALA A 1 110 ? -2.881 -4.590 24.334 1.00 98.12 110 ALA A N 1
ATOM 799 C CA . ALA A 1 110 ? -4.072 -3.880 23.872 1.00 98.12 110 ALA A CA 1
ATOM 800 C C . ALA A 1 110 ? -4.872 -4.671 22.832 1.00 98.12 110 ALA A C 1
ATOM 802 O O . ALA A 1 110 ? -6.101 -4.621 22.844 1.00 98.12 110 ALA A O 1
ATOM 803 N N . TYR A 1 111 ? -4.198 -5.446 21.974 1.00 98.56 111 TYR A N 1
ATOM 804 C CA . TYR A 1 111 ? -4.864 -6.288 20.976 1.00 98.56 111 TYR A CA 1
ATOM 805 C C . TYR A 1 111 ? -5.819 -7.305 21.624 1.00 98.56 111 TYR A C 1
ATOM 807 O O . TYR A 1 111 ? -6.922 -7.518 21.120 1.00 98.56 111 TYR A O 1
ATOM 815 N N . GLN A 1 112 ? -5.435 -7.887 22.770 1.00 98.56 112 GLN A N 1
ATOM 816 C CA . GLN A 1 112 ? -6.281 -8.826 23.515 1.00 98.56 112 GLN A CA 1
ATOM 817 C C . GLN A 1 112 ? -7.485 -8.104 24.105 1.00 98.56 112 GLN A C 1
ATOM 819 O O . GLN A 1 112 ? -8.606 -8.564 23.920 1.00 98.56 112 GLN A O 1
ATOM 824 N N . LYS A 1 113 ? -7.269 -6.940 24.731 1.00 98.75 113 LYS A N 1
ATOM 825 C CA . LYS A 1 113 ? -8.338 -6.123 25.329 1.00 98.75 113 LYS A CA 1
ATOM 826 C C . LYS A 1 113 ? -9.373 -5.674 24.292 1.00 98.75 113 LYS A C 1
ATOM 828 O O . LYS A 1 113 ? -10.571 -5.738 24.556 1.00 98.75 113 LYS A O 1
ATOM 833 N N . ALA A 1 114 ? -8.927 -5.275 23.099 1.00 98.81 114 ALA A N 1
ATOM 834 C CA . ALA A 1 114 ? -9.826 -4.921 22.005 1.00 98.81 114 ALA A CA 1
ATOM 835 C C . ALA A 1 114 ? -10.641 -6.129 21.519 1.00 98.81 114 ALA A C 1
ATOM 837 O O . ALA A 1 114 ? -11.856 -6.026 21.375 1.00 98.81 114 ALA A O 1
ATOM 838 N N . MET A 1 115 ? -10.007 -7.292 21.337 1.00 98.88 115 MET A N 1
ATOM 839 C CA . MET A 1 115 ? -10.715 -8.529 20.978 1.00 98.88 115 MET A CA 1
ATOM 840 C C . MET A 1 115 ? -11.626 -9.058 22.093 1.00 98.88 115 MET A C 1
ATOM 842 O O . MET A 1 115 ? -12.629 -9.700 21.802 1.00 98.88 115 MET A O 1
ATOM 846 N N . ASP A 1 116 ? -11.321 -8.782 23.361 1.00 98.75 116 ASP A N 1
ATOM 847 C CA . ASP A 1 116 ? -12.168 -9.138 24.505 1.00 98.75 116 ASP A CA 1
ATOM 848 C C . ASP A 1 116 ? -13.496 -8.370 24.528 1.00 98.75 116 ASP A C 1
ATOM 850 O O . ASP A 1 116 ? -14.431 -8.799 25.204 1.00 98.75 116 ASP A O 1
ATOM 854 N N . CYS A 1 117 ? -13.596 -7.271 23.775 1.00 98.75 117 CYS A N 1
ATOM 855 C CA . CYS A 1 117 ? -14.837 -6.522 23.589 1.00 98.75 117 CYS A CA 1
ATOM 856 C C . CYS A 1 117 ? -15.770 -7.145 22.532 1.00 98.75 117 CYS A C 1
ATOM 858 O O . CYS A 1 117 ? -16.902 -6.685 22.396 1.00 98.75 117 CYS A O 1
ATOM 860 N N . LEU A 1 118 ? -15.312 -8.157 21.785 1.00 98.69 118 LEU A N 1
ATOM 861 C CA . LEU A 1 118 ? -16.061 -8.800 20.703 1.00 98.69 118 LEU A CA 1
ATOM 862 C C . LEU A 1 118 ? -16.733 -10.106 21.151 1.00 98.69 118 LEU A C 1
ATOM 864 O O . LEU A 1 118 ? -16.226 -10.827 22.016 1.00 98.69 118 LEU A O 1
ATOM 868 N N . ASN A 1 119 ? -17.855 -10.446 20.513 1.00 97.69 119 ASN A N 1
ATOM 869 C CA . ASN A 1 119 ? -18.503 -11.747 20.653 1.00 97.69 119 ASN A CA 1
ATOM 870 C C . ASN A 1 119 ? -17.924 -12.752 19.639 1.00 97.69 119 ASN A C 1
ATOM 872 O O . ASN A 1 119 ? -17.465 -12.359 18.567 1.00 97.69 119 ASN A O 1
ATOM 876 N N . PRO A 1 120 ? -17.975 -14.070 19.907 1.00 97.88 120 PRO A N 1
ATOM 877 C CA . PRO A 1 120 ? -17.645 -15.069 18.892 1.00 97.88 120 PRO A CA 1
ATOM 878 C C . PRO A 1 120 ? -18.454 -14.848 17.602 1.00 97.88 120 PRO A C 1
ATOM 880 O O . PRO A 1 120 ? -19.670 -14.677 17.659 1.00 97.88 120 PRO A O 1
ATOM 883 N N . GLY A 1 121 ? -17.785 -14.873 16.448 1.00 97.56 121 GLY A N 1
ATOM 884 C CA . GLY A 1 121 ? -18.372 -14.552 15.141 1.00 97.56 121 GLY A CA 1
ATOM 885 C C . GLY A 1 121 ? -18.248 -13.085 14.704 1.00 97.56 121 GLY A C 1
ATOM 886 O O . GLY A 1 121 ? -18.452 -12.801 13.524 1.00 97.56 121 GLY A O 1
ATOM 887 N N . ASP A 1 122 ? -17.853 -12.169 15.589 1.00 98.75 122 ASP A N 1
ATOM 888 C CA . ASP A 1 122 ? -17.500 -10.794 15.214 1.00 98.75 122 ASP A CA 1
ATOM 889 C C . ASP A 1 122 ? -16.147 -10.729 14.483 1.00 98.75 122 ASP A C 1
ATOM 891 O O . ASP A 1 122 ? -15.457 -11.742 14.331 1.00 98.75 122 ASP A O 1
ATOM 895 N N . VAL A 1 123 ? -15.768 -9.539 14.006 1.00 98.88 123 VAL A N 1
ATOM 896 C CA . VAL A 1 123 ? -14.581 -9.335 13.163 1.00 98.88 123 VAL A CA 1
ATOM 897 C C . VAL A 1 123 ? -13.504 -8.541 13.897 1.00 98.88 123 VAL A C 1
ATOM 899 O O . VAL A 1 123 ? -13.769 -7.504 14.499 1.00 98.88 123 VAL A O 1
ATOM 902 N N . VAL A 1 124 ? -12.250 -8.969 13.784 1.00 98.94 124 VAL A N 1
ATOM 903 C CA . VAL A 1 124 ? -11.091 -8.151 14.165 1.00 98.94 124 VAL A CA 1
ATOM 904 C C . VAL A 1 124 ? -10.224 -7.826 12.949 1.00 98.94 124 VAL A C 1
ATOM 906 O O . VAL A 1 124 ? -9.978 -8.680 12.095 1.00 98.94 124 VAL A O 1
ATOM 909 N N . ILE A 1 125 ? -9.764 -6.577 12.878 1.00 98.94 125 ILE A N 1
ATOM 910 C CA . ILE A 1 125 ? -8.855 -6.065 11.847 1.00 98.94 125 ILE A CA 1
ATOM 911 C C . ILE A 1 125 ? -7.431 -6.075 12.391 1.00 98.94 125 ILE A C 1
ATOM 913 O O . ILE A 1 125 ? -7.160 -5.451 13.417 1.00 98.94 125 ILE A O 1
ATOM 917 N N . PHE A 1 126 ? -6.511 -6.722 11.678 1.00 98.81 126 PHE A N 1
ATOM 918 C CA . PHE A 1 126 ? -5.078 -6.664 11.959 1.00 98.81 126 PHE A CA 1
ATOM 919 C C . PHE A 1 126 ? -4.350 -5.827 10.910 1.00 98.81 126 PHE A C 1
ATOM 921 O O . PHE A 1 126 ? -4.107 -6.289 9.794 1.00 98.81 126 PHE A O 1
ATOM 928 N N . ALA A 1 127 ? -3.946 -4.622 11.304 1.00 97.81 127 ALA A N 1
ATOM 929 C CA . ALA A 1 127 ? -3.156 -3.693 10.496 1.00 97.81 127 ALA A CA 1
ATOM 930 C C . ALA A 1 127 ? -1.843 -3.277 11.191 1.00 97.81 127 ALA A C 1
ATOM 932 O O . ALA A 1 127 ? -1.296 -2.203 10.948 1.00 97.81 127 ALA A O 1
ATOM 933 N N . THR A 1 128 ? -1.337 -4.141 12.071 1.00 97.19 128 THR A N 1
ATOM 934 C CA . THR A 1 128 ? -0.009 -4.035 12.690 1.00 97.19 128 THR A CA 1
ATOM 935 C C . THR A 1 128 ? 1.076 -4.610 11.772 1.00 97.19 128 THR A C 1
ATOM 937 O O . THR A 1 128 ? 0.741 -5.381 10.860 1.00 97.19 128 THR A O 1
ATOM 940 N N . PRO A 1 129 ? 2.373 -4.338 12.041 1.00 97.12 129 PRO A N 1
ATOM 941 C CA . PRO A 1 129 ? 3.465 -4.986 11.320 1.00 97.12 129 PRO A CA 1
ATOM 942 C C . PRO A 1 129 ? 3.301 -6.520 11.289 1.00 97.12 129 PRO A C 1
ATOM 944 O O . PRO A 1 129 ? 2.847 -7.107 12.285 1.00 97.12 129 PRO A O 1
ATOM 947 N N . PRO A 1 130 ? 3.643 -7.189 10.172 1.00 97.25 130 PRO A N 1
ATOM 948 C CA . PRO A 1 130 ? 3.415 -8.624 9.972 1.00 97.25 130 PRO A CA 1
ATOM 949 C C . PRO A 1 130 ? 4.104 -9.516 11.012 1.00 97.25 130 PRO A C 1
ATOM 951 O O . PRO A 1 130 ? 3.609 -10.606 11.289 1.00 97.25 130 PRO A O 1
ATOM 954 N N . ALA A 1 131 ? 5.185 -9.054 11.650 1.00 96.50 131 ALA A N 1
ATOM 955 C CA . ALA A 1 131 ? 5.860 -9.785 12.727 1.00 96.50 131 ALA A CA 1
ATOM 956 C C . ALA A 1 131 ? 4.914 -10.220 13.863 1.00 96.50 131 ALA A C 1
ATOM 958 O O . ALA A 1 131 ? 5.039 -11.319 14.400 1.00 96.50 131 ALA A O 1
ATOM 959 N N . PHE A 1 132 ? 3.925 -9.384 14.193 1.00 97.38 132 PHE A N 1
ATOM 960 C CA . PHE A 1 132 ? 2.962 -9.635 15.270 1.00 97.38 132 PHE A CA 1
ATOM 961 C C . PHE A 1 132 ? 1.789 -10.527 14.842 1.00 97.38 132 PHE A C 1
ATOM 963 O O . PHE A 1 132 ? 0.954 -10.909 15.665 1.00 97.38 132 PHE A O 1
ATOM 970 N N . ARG A 1 133 ? 1.679 -10.854 13.548 1.00 97.25 133 ARG A N 1
ATOM 971 C CA . ARG A 1 133 ? 0.440 -11.385 12.976 1.00 97.25 133 ARG A CA 1
ATOM 972 C C . ARG A 1 133 ? 0.027 -12.725 13.567 1.00 97.25 133 ARG A C 1
ATOM 974 O O . ARG A 1 133 ? -1.148 -12.912 13.872 1.00 97.25 133 ARG A O 1
ATOM 981 N N . TRP A 1 134 ? 0.983 -13.631 13.753 1.00 97.69 134 TRP A N 1
ATOM 982 C CA . TRP A 1 134 ? 0.714 -14.958 14.305 1.00 97.69 134 TRP A CA 1
ATOM 983 C C . TRP A 1 134 ? 0.228 -14.890 15.759 1.00 97.69 134 TRP A C 1
ATOM 985 O O . TRP A 1 134 ? -0.636 -15.675 16.143 1.00 97.69 134 TRP A O 1
ATOM 995 N N . VAL A 1 135 ? 0.721 -13.922 16.542 1.00 97.94 135 VAL A N 1
ATOM 996 C CA . VAL A 1 135 ? 0.313 -13.700 17.938 1.00 97.94 135 VAL A CA 1
ATOM 997 C C . VAL A 1 135 ? -1.149 -13.267 17.986 1.00 97.94 135 VAL A C 1
ATOM 999 O O . VAL A 1 135 ? -1.971 -13.873 18.675 1.00 97.94 135 VAL A O 1
ATOM 1002 N N . HIS A 1 136 ? -1.495 -12.249 17.195 1.00 98.69 136 HIS A N 1
ATOM 1003 C CA . HIS A 1 136 ? -2.854 -11.718 17.148 1.00 98.69 136 HIS A CA 1
ATOM 1004 C C . HIS A 1 136 ? -3.843 -12.753 16.599 1.00 98.69 136 HIS A C 1
ATOM 1006 O O . HIS A 1 136 ? -4.931 -12.933 17.150 1.00 98.69 136 HIS A O 1
ATOM 1012 N N . PHE A 1 137 ? -3.452 -13.474 15.544 1.00 98.81 137 PHE A N 1
ATOM 1013 C CA . PHE A 1 137 ? -4.319 -14.446 14.891 1.00 98.81 137 PHE A CA 1
ATOM 1014 C C . PHE A 1 137 ? -4.595 -15.678 15.755 1.00 98.81 137 PHE A C 1
ATOM 1016 O O . PHE A 1 137 ? -5.741 -16.121 15.812 1.00 98.81 137 PHE A O 1
ATOM 1023 N N . GLN A 1 138 ? -3.599 -16.175 16.496 1.00 98.69 138 GLN A N 1
ATOM 1024 C CA . GLN A 1 138 ? -3.805 -17.241 17.479 1.00 98.69 138 GLN A CA 1
ATOM 1025 C C . GLN A 1 138 ? -4.884 -16.852 18.503 1.00 98.69 138 GLN A C 1
ATOM 1027 O O . GLN A 1 138 ? -5.824 -17.616 18.723 1.00 98.69 138 GLN A O 1
ATOM 1032 N N . TYR A 1 139 ? -4.812 -15.640 19.065 1.00 98.81 139 TYR A N 1
ATOM 1033 C CA . TYR A 1 139 ? -5.804 -15.185 20.045 1.00 98.81 139 TYR A CA 1
ATOM 1034 C C . TYR A 1 139 ? -7.211 -15.032 19.441 1.00 98.81 139 TYR A C 1
ATOM 1036 O O . TYR A 1 139 ? -8.194 -15.450 20.054 1.00 98.81 139 TYR A O 1
ATOM 1044 N N . ALA A 1 140 ? -7.325 -14.503 18.217 1.00 98.88 140 ALA A N 1
ATOM 1045 C CA . ALA A 1 140 ? -8.608 -14.421 17.513 1.00 98.88 140 ALA A CA 1
ATOM 1046 C C . ALA A 1 140 ? -9.233 -15.803 17.270 1.00 98.88 140 ALA A C 1
ATOM 1048 O O . ALA A 1 140 ? -10.431 -15.989 17.494 1.00 98.88 140 ALA A O 1
ATOM 1049 N N . ILE A 1 141 ? -8.423 -16.794 16.877 1.00 98.81 141 ILE A N 1
ATOM 1050 C CA . ILE A 1 141 ? -8.875 -18.180 16.711 1.00 98.81 141 ILE A CA 1
ATOM 1051 C C . ILE A 1 141 ? -9.386 -18.735 18.041 1.00 98.81 141 ILE A C 1
ATOM 1053 O O . ILE A 1 141 ? -10.428 -19.395 18.067 1.00 98.81 141 ILE A O 1
ATOM 1057 N N . ASP A 1 142 ? -8.683 -18.490 19.146 1.00 98.50 142 ASP A N 1
ATOM 1058 C CA . ASP A 1 142 ? -9.084 -18.957 20.477 1.00 98.50 142 ASP A CA 1
ATOM 1059 C C . ASP A 1 142 ? -10.409 -18.343 20.935 1.00 98.50 142 ASP A C 1
ATOM 1061 O O . ASP A 1 142 ? -11.237 -19.041 21.524 1.00 98.50 142 ASP A O 1
ATOM 1065 N N . LYS A 1 143 ? -10.657 -17.083 20.571 1.00 98.56 143 LYS A N 1
ATOM 1066 C CA . LYS A 1 143 ? -11.919 -16.370 20.804 1.00 98.56 143 LYS A CA 1
ATOM 1067 C C . LYS A 1 143 ? -13.049 -16.734 19.838 1.00 98.56 143 LYS A C 1
ATOM 1069 O O . LYS A 1 143 ? -14.202 -16.420 20.122 1.00 98.56 143 LYS A O 1
ATOM 1074 N N . GLY A 1 144 ? -12.743 -17.402 18.728 1.00 98.62 144 GLY A N 1
ATOM 1075 C CA . GLY A 1 144 ? -13.722 -17.710 17.686 1.00 98.62 144 GLY A CA 1
ATOM 1076 C C . GLY A 1 144 ? -14.146 -16.478 16.883 1.00 98.62 144 GLY A C 1
ATOM 1077 O O . GLY A 1 144 ? -15.322 -16.346 16.551 1.00 98.62 144 GLY A O 1
ATOM 1078 N N . LEU A 1 145 ? -13.210 -15.568 16.610 1.00 98.94 145 LEU A N 1
ATOM 1079 C CA . LEU A 1 145 ? -13.444 -14.345 15.840 1.00 98.94 145 LEU A CA 1
ATOM 1080 C C . LEU A 1 145 ? -13.125 -14.556 14.357 1.00 98.94 145 LEU A C 1
ATOM 1082 O O . LEU A 1 145 ? -12.168 -15.249 14.003 1.00 98.94 145 LEU A O 1
ATOM 1086 N N . ASN A 1 146 ? -13.911 -13.921 13.494 1.00 98.94 146 ASN A N 1
ATOM 1087 C CA . ASN A 1 146 ? -13.562 -13.724 12.093 1.00 98.94 146 ASN A CA 1
ATOM 1088 C C . ASN A 1 146 ? -12.476 -12.645 11.986 1.00 98.94 146 ASN A C 1
ATOM 1090 O O . ASN A 1 146 ? -12.322 -11.802 12.873 1.00 98.94 146 ASN A O 1
ATOM 1094 N N . VAL A 1 147 ? -11.686 -12.677 10.915 1.00 98.94 147 VAL A N 1
ATOM 1095 C CA . VAL A 1 147 ? -10.470 -11.858 10.830 1.00 98.94 147 VAL A CA 1
ATOM 1096 C C . VAL A 1 147 ? -10.326 -11.228 9.454 1.00 98.94 147 VAL A C 1
ATOM 1098 O O . VAL A 1 147 ? -10.458 -11.901 8.436 1.00 98.94 147 VAL A O 1
ATOM 1101 N N . PHE A 1 148 ? -9.968 -9.950 9.425 1.00 98.88 148 PHE A N 1
ATOM 1102 C CA . PHE A 1 148 ? -9.307 -9.344 8.276 1.00 98.88 148 PHE A CA 1
ATOM 1103 C C . PHE A 1 148 ? -7.870 -9.017 8.659 1.00 98.88 148 PHE A C 1
ATOM 1105 O O . PHE A 1 148 ? -7.618 -8.478 9.739 1.00 98.88 148 PHE A O 1
ATOM 1112 N N . MET A 1 149 ? -6.913 -9.322 7.789 1.00 98.25 149 MET A N 1
ATOM 1113 C CA . MET A 1 149 ? -5.515 -9.045 8.082 1.00 98.25 149 MET A CA 1
ATOM 1114 C C . MET A 1 149 ? -4.765 -8.478 6.877 1.00 98.25 149 MET A C 1
ATOM 1116 O O . MET A 1 149 ? -4.757 -9.061 5.795 1.00 98.25 149 MET A O 1
ATOM 1120 N N . GLU A 1 150 ? -4.105 -7.339 7.071 1.00 97.81 150 GLU A N 1
ATOM 1121 C CA . GLU A 1 150 ? -3.378 -6.648 6.005 1.00 97.81 150 GLU A CA 1
ATOM 1122 C C . GLU A 1 150 ? -2.189 -7.448 5.494 1.00 97.81 150 GLU A C 1
ATOM 1124 O O . GLU A 1 150 ? -1.514 -8.127 6.259 1.00 97.81 150 GLU A O 1
ATOM 1129 N N . LYS A 1 151 ? -1.875 -7.365 4.209 1.00 95.62 151 LYS A N 1
ATOM 1130 C CA . LYS A 1 151 ? -0.672 -8.027 3.686 1.00 95.62 151 LYS A CA 1
ATOM 1131 C C . LYS A 1 151 ? 0.603 -7.247 4.072 1.00 95.62 151 LYS A C 1
ATOM 1133 O O . LYS A 1 151 ? 0.534 -6.025 4.212 1.00 95.62 151 LYS A O 1
ATOM 1138 N N . PRO A 1 152 ? 1.777 -7.902 4.120 1.00 97.81 152 PRO A N 1
ATOM 1139 C CA . PRO A 1 152 ? 1.981 -9.351 4.143 1.00 97.81 152 PRO A CA 1
ATOM 1140 C C . PRO A 1 152 ? 1.539 -9.944 5.490 1.00 97.81 152 PRO A C 1
ATOM 1142 O O . PRO A 1 152 ? 1.225 -9.221 6.433 1.00 97.81 152 PRO A O 1
ATOM 1145 N N . VAL A 1 153 ? 1.480 -11.273 5.585 1.00 98.12 153 VAL A N 1
ATOM 1146 C CA . VAL A 1 153 ? 1.078 -11.959 6.830 1.00 98.12 153 VAL A CA 1
ATOM 1147 C C . VAL A 1 153 ? 2.258 -12.584 7.574 1.00 98.12 153 VAL A C 1
ATOM 1149 O O . VAL A 1 153 ? 2.126 -12.887 8.756 1.00 98.12 153 VAL A O 1
ATOM 1152 N N . THR A 1 154 ? 3.399 -12.758 6.901 1.00 97.88 154 THR A N 1
ATOM 1153 C CA . THR A 1 154 ? 4.655 -13.308 7.438 1.00 97.88 154 THR A CA 1
ATOM 1154 C C . THR A 1 154 ? 5.861 -12.697 6.731 1.00 97.88 154 THR A C 1
ATOM 1156 O O . THR A 1 154 ? 5.716 -12.067 5.683 1.00 97.88 154 THR A O 1
ATOM 1159 N N . VAL A 1 155 ? 7.054 -12.872 7.307 1.00 96.31 155 VAL A N 1
ATOM 1160 C CA . VAL A 1 155 ? 8.310 -12.300 6.774 1.00 96.31 155 VAL A CA 1
ATOM 1161 C C . VAL A 1 155 ? 9.434 -13.329 6.617 1.00 96.31 155 VAL A C 1
ATOM 1163 O O . VAL A 1 155 ? 10.425 -13.060 5.932 1.00 96.31 155 VAL A O 1
ATOM 1166 N N . ASP A 1 156 ? 9.264 -14.531 7.171 1.00 96.44 156 ASP A N 1
ATOM 1167 C CA . ASP A 1 156 ? 10.244 -15.618 7.147 1.00 96.44 156 ASP A CA 1
ATOM 1168 C C . ASP A 1 156 ? 9.583 -17.013 7.121 1.00 96.44 156 ASP A C 1
ATOM 1170 O O . ASP A 1 156 ? 8.356 -17.154 7.165 1.00 96.44 156 ASP A O 1
ATOM 1174 N N . GLY A 1 157 ? 10.407 -18.057 7.000 1.00 96.88 157 GLY A N 1
ATOM 1175 C CA . GLY A 1 157 ? 9.970 -19.455 6.974 1.00 96.88 157 GLY A CA 1
ATOM 1176 C C . GLY A 1 157 ? 9.268 -19.906 8.262 1.00 96.88 157 GLY A C 1
ATOM 1177 O O . GLY A 1 157 ? 8.136 -20.391 8.180 1.00 96.88 157 GLY A O 1
ATOM 1178 N N . PRO A 1 158 ? 9.880 -19.743 9.452 1.00 97.44 158 PRO A N 1
ATOM 1179 C CA . PRO A 1 158 ? 9.279 -20.144 10.725 1.00 97.44 158 PRO A CA 1
ATOM 1180 C C . PRO A 1 158 ? 7.898 -19.533 10.981 1.00 97.44 158 PRO A C 1
ATOM 1182 O O . PRO A 1 158 ? 6.959 -20.268 11.302 1.00 97.44 158 PRO A O 1
ATOM 1185 N N . THR A 1 159 ? 7.734 -18.224 10.765 1.00 97.25 159 THR A N 1
ATOM 1186 C CA . THR A 1 159 ? 6.429 -17.559 10.907 1.00 97.25 159 THR A CA 1
ATOM 1187 C C . THR A 1 159 ? 5.428 -18.036 9.853 1.00 97.25 159 THR A C 1
ATOM 1189 O O . THR A 1 159 ? 4.252 -18.198 10.174 1.00 97.25 159 THR A O 1
ATOM 1192 N N . SER A 1 160 ? 5.875 -18.357 8.632 1.00 98.50 160 SER A N 1
ATOM 1193 C CA . SER A 1 160 ? 5.030 -18.945 7.574 1.00 98.50 160 SER A CA 1
ATOM 1194 C C . SER A 1 160 ? 4.505 -20.331 7.934 1.00 98.50 160 SER A C 1
ATOM 1196 O O . SER A 1 160 ? 3.306 -20.572 7.810 1.00 98.50 160 SER A O 1
ATOM 1198 N N . ARG A 1 161 ? 5.353 -21.226 8.458 1.00 98.56 161 ARG A N 1
ATOM 1199 C CA . ARG A 1 161 ? 4.912 -22.551 8.937 1.00 98.56 161 ARG A CA 1
ATOM 1200 C C . ARG A 1 161 ? 3.876 -22.420 10.053 1.00 98.56 161 ARG A C 1
ATOM 1202 O O . ARG A 1 161 ? 2.813 -23.029 9.971 1.00 98.56 161 ARG A O 1
ATOM 1209 N N . ARG A 1 162 ? 4.142 -21.543 11.029 1.00 98.19 162 ARG A N 1
ATOM 1210 C CA . ARG A 1 162 ? 3.205 -21.239 12.120 1.00 98.19 162 ARG A CA 1
ATOM 1211 C C . ARG A 1 162 ? 1.869 -20.713 11.582 1.00 98.19 162 ARG A C 1
ATOM 1213 O O . ARG A 1 162 ? 0.813 -21.162 12.008 1.00 98.19 162 ARG A O 1
ATOM 1220 N N . MET A 1 163 ? 1.892 -19.805 10.607 1.00 98.56 163 MET A N 1
ATOM 1221 C CA . MET A 1 163 ? 0.670 -19.257 10.011 1.00 98.56 163 MET A CA 1
ATOM 1222 C C . MET A 1 163 ? -0.104 -20.263 9.147 1.00 98.56 163 MET A C 1
ATOM 1224 O O . MET A 1 163 ? -1.329 -20.168 9.097 1.00 98.56 163 MET A O 1
ATOM 1228 N N . PHE A 1 164 ? 0.549 -21.244 8.512 1.00 98.75 164 PHE A N 1
ATOM 1229 C CA . PHE A 1 164 ? -0.163 -22.352 7.862 1.00 98.75 164 PHE A CA 1
ATOM 1230 C C . PHE A 1 164 ? -0.946 -23.190 8.881 1.00 98.75 164 PHE A C 1
ATOM 1232 O O . PHE A 1 164 ? -2.133 -23.437 8.667 1.00 98.75 164 PHE A O 1
ATOM 1239 N N . GLU A 1 165 ? -0.326 -23.550 10.008 1.00 98.81 165 GLU A N 1
ATOM 1240 C CA . GLU A 1 165 ? -0.985 -24.291 11.096 1.00 98.81 165 GLU A CA 1
ATOM 1241 C C . GLU A 1 165 ? -2.174 -23.505 11.679 1.00 98.81 165 GLU A C 1
ATOM 1243 O O . GLU A 1 165 ? -3.267 -24.050 11.856 1.00 98.81 165 GLU A O 1
ATOM 1248 N N . LEU A 1 166 ? -2.004 -22.197 11.907 1.00 98.81 166 LEU A N 1
ATOM 1249 C CA . LEU A 1 166 ? -3.092 -21.312 12.342 1.00 98.81 166 LEU A CA 1
ATOM 1250 C C . LEU A 1 166 ? -4.206 -21.207 11.291 1.00 98.81 166 LEU A C 1
ATOM 1252 O O . LEU A 1 166 ? -5.390 -21.192 11.632 1.00 98.81 166 LEU A O 1
ATOM 1256 N N . GLY A 1 167 ? -3.845 -21.178 10.007 1.00 98.69 167 GLY A N 1
ATOM 1257 C CA . GLY A 1 167 ? -4.790 -21.227 8.896 1.00 98.69 167 GLY A CA 1
ATOM 1258 C C . GLY A 1 167 ? -5.667 -22.476 8.956 1.00 98.69 167 GLY A C 1
ATOM 1259 O O . GLY A 1 167 ? -6.893 -22.361 8.958 1.00 98.69 167 GLY A O 1
ATOM 1260 N N . GLU A 1 168 ? -5.065 -23.657 9.103 1.00 98.75 168 GLU A N 1
ATOM 1261 C CA . GLU A 1 168 ? -5.797 -24.921 9.260 1.00 98.75 168 GLU A CA 1
ATOM 1262 C C . GLU A 1 168 ? -6.701 -24.917 10.502 1.00 98.75 168 GLU A C 1
ATOM 1264 O O . GLU A 1 168 ? -7.867 -25.319 10.422 1.00 98.75 168 GLU A O 1
ATOM 1269 N N . ALA A 1 169 ? -6.211 -24.394 11.630 1.00 98.75 169 ALA A N 1
ATOM 1270 C CA . ALA A 1 169 ? -6.997 -24.261 12.853 1.00 98.75 169 ALA A CA 1
ATOM 1271 C C . ALA A 1 169 ? -8.213 -23.330 12.674 1.00 98.75 169 ALA A C 1
ATOM 1273 O O . ALA A 1 169 ? -9.302 -23.635 13.168 1.00 98.75 169 ALA A O 1
ATOM 1274 N N . SER A 1 170 ? -8.060 -22.225 11.936 1.00 98.69 170 SER A N 1
ATOM 1275 C CA . SER A 1 170 ? -9.160 -21.298 11.641 1.00 98.69 170 SER A CA 1
ATOM 1276 C C . SER A 1 170 ? -10.226 -21.926 10.732 1.00 98.69 170 SER A C 1
ATOM 1278 O O . SER A 1 170 ? -11.422 -21.792 11.002 1.00 98.69 170 SER A O 1
ATOM 1280 N N . VAL A 1 171 ? -9.809 -22.704 9.724 1.00 98.50 171 VAL A N 1
ATOM 1281 C CA . VAL A 1 171 ? -10.712 -23.467 8.845 1.00 98.50 171 VAL A CA 1
ATOM 1282 C C . VAL A 1 171 ? -11.478 -24.522 9.640 1.00 98.50 171 VAL A C 1
ATOM 1284 O O . VAL A 1 171 ? -12.692 -24.645 9.484 1.00 98.50 171 VAL A O 1
ATOM 1287 N N . ALA A 1 172 ? -10.807 -25.247 10.540 1.00 98.31 172 ALA A N 1
ATOM 1288 C CA . ALA A 1 172 ? -11.446 -26.257 11.384 1.00 98.31 172 ALA A CA 1
ATOM 1289 C C . ALA A 1 172 ? -12.542 -25.675 12.299 1.00 98.31 172 ALA A C 1
ATOM 1291 O O . ALA A 1 172 ? -13.485 -26.383 12.652 1.00 98.31 172 ALA A O 1
ATOM 1292 N N . LYS A 1 173 ? -12.441 -24.387 12.656 1.00 98.12 173 LYS A N 1
ATOM 1293 C CA . LYS A 1 173 ? -13.454 -23.645 13.423 1.00 98.12 173 LYS A CA 1
ATOM 1294 C C . LYS A 1 173 ? -14.485 -22.910 12.548 1.00 98.12 173 LYS A C 1
ATOM 1296 O O . LYS A 1 173 ? -15.332 -22.215 13.099 1.00 98.12 173 LYS A O 1
ATOM 1301 N N . ASN A 1 174 ? -14.441 -23.065 11.220 1.00 98.06 174 ASN A N 1
ATOM 1302 C CA . ASN A 1 174 ? -15.289 -22.344 10.260 1.00 98.06 174 ASN A CA 1
ATOM 1303 C C . ASN A 1 174 ? -15.215 -20.806 10.415 1.00 98.06 174 ASN A C 1
ATOM 1305 O O . ASN A 1 174 ? -16.216 -20.100 10.252 1.00 98.06 174 ASN A O 1
ATOM 1309 N N . LEU A 1 175 ? -14.030 -20.289 10.759 1.00 98.69 175 LEU A N 1
ATOM 1310 C CA . LEU A 1 175 ? -13.776 -18.851 10.836 1.00 98.69 175 LEU A CA 1
ATOM 1311 C C . LEU A 1 175 ? -13.500 -18.295 9.442 1.00 98.69 175 LEU A C 1
ATOM 1313 O O . LEU A 1 175 ? -12.791 -18.910 8.637 1.00 98.69 175 LEU A O 1
ATOM 1317 N N . LYS A 1 176 ? -14.060 -17.117 9.177 1.00 98.81 176 LYS A N 1
ATOM 1318 C CA . LYS A 1 176 ? -13.928 -16.410 7.911 1.00 98.81 176 LYS A CA 1
ATOM 1319 C C . LYS A 1 176 ? -12.736 -15.484 8.023 1.00 98.81 176 LYS A C 1
ATOM 1321 O O . LYS A 1 176 ? -12.649 -14.693 8.965 1.00 98.81 176 LYS A O 1
ATOM 1326 N N . VAL A 1 177 ? -11.801 -15.628 7.092 1.00 98.88 177 VAL A N 1
ATOM 1327 C CA . VAL A 1 177 ? -10.537 -14.894 7.143 1.00 98.88 177 VAL A CA 1
ATOM 1328 C C . VAL A 1 177 ? -10.220 -14.278 5.792 1.00 98.88 177 VAL A C 1
ATOM 1330 O O . VAL A 1 177 ? -9.958 -15.011 4.837 1.00 98.88 177 VAL A O 1
ATOM 1333 N N . GLY A 1 178 ? -10.226 -12.946 5.743 1.00 98.69 178 GLY A N 1
ATOM 1334 C CA . GLY A 1 178 ? -9.749 -12.151 4.615 1.00 98.69 178 GLY A CA 1
ATOM 1335 C C . GLY A 1 178 ? -8.291 -11.733 4.794 1.00 98.69 178 GLY A C 1
ATOM 1336 O O . GLY A 1 178 ? -7.849 -11.437 5.909 1.00 98.69 178 GLY A O 1
ATOM 1337 N N . VAL A 1 179 ? -7.541 -11.706 3.695 1.00 98.56 179 VAL A N 1
ATOM 1338 C CA . VAL A 1 179 ? -6.169 -11.179 3.654 1.00 98.56 179 VAL A CA 1
ATOM 1339 C C . VAL A 1 179 ? -6.131 -10.045 2.637 1.00 98.56 179 VAL A C 1
ATOM 1341 O O . VAL A 1 179 ? -6.567 -10.266 1.514 1.00 98.56 179 VAL A O 1
ATOM 1344 N N . GLY A 1 180 ? -5.550 -8.891 2.997 1.00 97.31 180 GLY A N 1
ATOM 1345 C CA . GLY A 1 180 ? -5.502 -7.644 2.203 1.00 97.31 180 GLY A CA 1
ATOM 1346 C C . GLY A 1 180 ? -4.717 -7.695 0.878 1.00 97.31 180 GLY A C 1
ATOM 1347 O O . GLY A 1 180 ? -4.046 -6.744 0.485 1.00 97.31 180 GLY A O 1
ATOM 1348 N N . LEU A 1 181 ? -4.752 -8.818 0.162 1.00 97.12 181 LEU A N 1
ATOM 1349 C CA . LEU A 1 181 ? -4.298 -8.983 -1.215 1.00 97.12 181 LEU A CA 1
ATOM 1350 C C . LEU A 1 181 ? -5.409 -8.535 -2.179 1.00 97.12 181 LEU A C 1
ATOM 1352 O O . LEU A 1 181 ? -5.846 -9.308 -3.032 1.00 97.12 181 LEU A O 1
ATOM 1356 N N . MET A 1 182 ? -5.827 -7.270 -2.064 1.00 96.50 182 MET A N 1
ATOM 1357 C CA . MET A 1 182 ? -6.966 -6.665 -2.777 1.00 96.50 182 MET A CA 1
ATOM 1358 C C . MET A 1 182 ? -7.024 -6.977 -4.280 1.00 96.50 182 MET A C 1
ATOM 1360 O O . MET A 1 182 ? -8.100 -7.137 -4.847 1.00 96.50 182 MET A O 1
ATOM 1364 N N . CYS A 1 183 ? -5.878 -7.163 -4.950 1.00 97.06 183 CYS A N 1
ATOM 1365 C CA . CYS A 1 183 ? -5.830 -7.511 -6.373 1.00 97.06 183 CYS A CA 1
ATOM 1366 C C . CYS A 1 183 ? -6.630 -8.782 -6.697 1.00 97.06 183 CYS A C 1
ATOM 1368 O O . CYS A 1 183 ? -7.157 -8.890 -7.801 1.00 97.06 183 CYS A O 1
ATOM 1370 N N . ARG A 1 184 ? -6.767 -9.714 -5.744 1.00 96.31 184 ARG A N 1
ATOM 1371 C CA . ARG A 1 184 ? -7.560 -10.950 -5.861 1.00 96.31 184 ARG A CA 1
ATOM 1372 C C . ARG A 1 184 ? -9.074 -10.714 -5.885 1.00 96.31 184 ARG A C 1
ATOM 1374 O O . ARG A 1 184 ? -9.800 -11.604 -6.320 1.00 96.31 184 ARG A O 1
ATOM 1381 N N . HIS A 1 185 ? -9.522 -9.533 -5.466 1.00 97.19 185 HIS A N 1
ATOM 1382 C CA . HIS A 1 185 ? -10.917 -9.083 -5.460 1.00 97.19 185 HIS A CA 1
ATOM 1383 C C . HIS A 1 185 ? -11.239 -8.166 -6.644 1.00 97.19 185 HIS A C 1
ATOM 1385 O O . HIS A 1 185 ? -12.363 -7.711 -6.783 1.00 97.19 185 HIS A O 1
ATOM 1391 N N . CYS A 1 186 ? -10.265 -7.895 -7.515 1.00 97.12 186 CYS A N 1
ATOM 1392 C CA . CYS A 1 186 ? -10.466 -7.075 -8.701 1.00 97.12 186 CYS A CA 1
ATOM 1393 C C . CYS A 1 186 ? -11.144 -7.883 -9.817 1.00 97.12 186 CYS A C 1
ATOM 1395 O O . CYS A 1 186 ? -10.539 -8.805 -10.379 1.00 97.12 186 CYS A O 1
ATOM 1397 N N . ASP A 1 187 ? -12.357 -7.482 -10.197 1.00 96.12 187 ASP A N 1
ATOM 1398 C CA . ASP A 1 187 ? -13.126 -8.116 -11.276 1.00 96.12 187 ASP A CA 1
ATOM 1399 C C . ASP A 1 187 ? -12.381 -8.107 -12.616 1.00 96.12 187 ASP A C 1
ATOM 1401 O O . ASP A 1 187 ? -12.369 -9.112 -13.331 1.00 96.12 187 ASP A O 1
ATOM 1405 N N . ALA A 1 188 ? -11.666 -7.019 -12.925 1.00 97.25 188 ALA A N 1
ATOM 1406 C CA . ALA A 1 188 ? -10.873 -6.915 -14.146 1.00 97.25 188 ALA A CA 1
ATOM 1407 C C . ALA A 1 188 ? -9.770 -7.975 -14.220 1.00 97.25 188 ALA A C 1
ATOM 1409 O O . ALA A 1 188 ? -9.576 -8.620 -15.257 1.00 97.25 188 ALA A O 1
ATOM 1410 N N . ARG A 1 189 ? -9.068 -8.199 -13.102 1.00 98.00 189 ARG A N 1
ATOM 1411 C CA . ARG A 1 189 ? -8.040 -9.243 -13.010 1.00 98.00 189 ARG A CA 1
ATOM 1412 C C . ARG A 1 189 ? -8.654 -10.634 -12.968 1.00 98.00 189 ARG A C 1
ATOM 1414 O O . ARG A 1 189 ? -8.056 -11.555 -13.519 1.00 98.00 189 ARG A O 1
ATOM 1421 N N . LYS A 1 190 ? -9.840 -10.800 -12.372 1.00 97.94 190 LYS A N 1
ATOM 1422 C CA . LYS A 1 190 ? -10.557 -12.080 -12.387 1.00 97.94 190 LYS A CA 1
ATOM 1423 C C . LYS A 1 190 ? -10.951 -12.477 -13.808 1.00 97.94 190 LYS A C 1
ATOM 1425 O O . LYS A 1 190 ? -10.692 -13.615 -14.200 1.00 97.94 190 LYS A O 1
ATOM 1430 N N . GLU A 1 191 ? -11.507 -11.551 -14.589 1.00 98.31 191 GLU A N 1
ATOM 1431 C CA . GLU A 1 191 ? -11.831 -11.807 -15.993 1.00 98.31 191 GLU A CA 1
ATOM 1432 C C . GLU A 1 191 ? -10.556 -12.055 -16.811 1.00 98.31 191 GLU A C 1
ATOM 1434 O O . GLU A 1 191 ? -10.498 -13.027 -17.562 1.00 98.31 191 GLU A O 1
ATOM 1439 N N . LEU A 1 192 ? -9.501 -11.249 -16.626 1.00 98.69 192 LEU A N 1
ATOM 1440 C CA . LEU A 1 192 ? -8.211 -11.481 -17.285 1.00 98.69 192 LEU A CA 1
ATOM 1441 C C . LEU A 1 192 ? -7.661 -12.881 -16.978 1.00 98.69 192 LEU A C 1
ATOM 1443 O O . LEU A 1 192 ? -7.242 -13.580 -17.900 1.00 98.69 192 LEU A O 1
ATOM 1447 N N . TYR A 1 193 ? -7.686 -13.301 -15.710 1.00 98.69 193 TYR A N 1
ATOM 1448 C CA . TYR A 1 193 ? -7.283 -14.642 -15.297 1.00 98.69 193 TYR A CA 1
ATOM 1449 C C . TYR A 1 193 ? -8.068 -15.702 -16.070 1.00 98.69 193 TYR A C 1
ATOM 1451 O O . TYR A 1 193 ? -7.451 -16.560 -16.699 1.00 98.69 193 TYR A O 1
ATOM 1459 N N . ASP A 1 194 ? -9.402 -15.614 -16.094 1.00 98.69 194 ASP A N 1
ATOM 1460 C CA . ASP A 1 194 ? -10.251 -16.595 -16.777 1.00 98.69 194 ASP A CA 1
ATOM 1461 C C . ASP A 1 194 ? -9.935 -16.665 -18.279 1.00 98.69 194 ASP A C 1
ATOM 1463 O O . ASP A 1 194 ? -9.806 -17.752 -18.842 1.00 98.69 194 ASP A O 1
ATOM 1467 N N . ARG A 1 195 ? -9.725 -15.519 -18.933 1.00 98.62 195 ARG A N 1
ATOM 1468 C CA . ARG A 1 195 ? -9.345 -15.439 -20.355 1.00 98.62 195 ARG A CA 1
ATOM 1469 C C . ARG A 1 195 ? -7.975 -16.052 -20.639 1.00 98.62 195 ARG A C 1
ATOM 1471 O O . ARG A 1 195 ? -7.810 -16.784 -21.618 1.00 98.62 195 ARG A O 1
ATOM 1478 N N . ILE A 1 196 ? -6.998 -15.791 -19.770 1.00 98.50 196 ILE A N 1
ATOM 1479 C CA . ILE A 1 196 ? -5.670 -16.406 -19.846 1.00 98.50 196 ILE A CA 1
ATOM 1480 C C . ILE A 1 196 ? -5.788 -17.925 -19.679 1.00 98.50 196 ILE A C 1
ATOM 1482 O O . ILE A 1 196 ? -5.255 -18.659 -20.510 1.00 98.50 196 ILE A O 1
ATOM 1486 N N . GLN A 1 197 ? -6.533 -18.403 -18.675 1.00 98.38 197 GLN A N 1
ATOM 1487 C CA . GLN A 1 197 ? -6.733 -19.841 -18.453 1.00 98.38 197 GLN A CA 1
ATOM 1488 C C . GLN A 1 197 ? -7.498 -20.508 -19.609 1.00 98.38 197 GLN A C 1
ATOM 1490 O O . GLN A 1 197 ? -7.249 -21.669 -19.927 1.00 98.38 197 GLN A O 1
ATOM 1495 N N . ASN A 1 198 ? -8.371 -19.767 -20.296 1.00 98.25 198 ASN A N 1
ATOM 1496 C CA . ASN A 1 198 ? -9.064 -20.216 -21.507 1.00 98.25 198 ASN A CA 1
ATOM 1497 C C . ASN A 1 198 ? -8.176 -20.192 -22.772 1.00 98.25 198 ASN A C 1
ATOM 1499 O O . ASN A 1 198 ? -8.635 -20.545 -23.861 1.00 98.25 198 ASN A O 1
ATOM 1503 N N . GLY A 1 199 ? -6.900 -19.812 -22.649 1.00 97.94 199 GLY A N 1
ATOM 1504 C CA . GLY A 1 199 ? -5.901 -19.915 -23.709 1.00 97.94 199 GLY A CA 1
ATOM 1505 C C . GLY A 1 199 ? -5.926 -18.780 -24.734 1.00 97.94 199 GLY A C 1
ATOM 1506 O O . GLY A 1 199 ? -5.365 -18.953 -25.825 1.00 97.94 199 GLY A O 1
ATOM 1507 N N . GLU A 1 200 ? -6.533 -17.630 -24.410 1.00 98.44 200 GLU A N 1
ATOM 1508 C CA . GLU A 1 200 ? -6.616 -16.470 -25.315 1.00 98.44 200 GLU A CA 1
ATOM 1509 C C . GLU A 1 200 ? -5.231 -15.931 -25.713 1.00 98.44 200 GLU A C 1
ATOM 1511 O O . GLU A 1 200 ? -5.030 -15.552 -26.865 1.00 98.44 200 GLU A O 1
ATOM 1516 N N . ILE A 1 201 ? -4.245 -15.986 -24.808 1.00 98.50 201 ILE A N 1
ATOM 1517 C CA . ILE A 1 201 ? -2.840 -15.652 -25.112 1.00 98.50 201 ILE A CA 1
ATOM 1518 C C . ILE A 1 201 ? -1.955 -16.888 -25.355 1.00 98.50 201 ILE A C 1
ATOM 1520 O O . ILE A 1 201 ? -0.760 -16.743 -25.604 1.00 98.50 201 ILE A O 1
ATOM 1524 N N . GLY A 1 202 ? -2.535 -18.094 -25.359 1.00 98.19 202 GLY A N 1
ATOM 1525 C CA . GLY A 1 202 ? -1.807 -19.368 -25.389 1.00 98.19 202 GLY A CA 1
ATOM 1526 C C . GLY A 1 202 ? -1.029 -19.642 -24.096 1.00 98.19 202 GLY A C 1
ATOM 1527 O O . GLY A 1 202 ? -1.316 -19.041 -23.065 1.00 98.19 202 GLY A O 1
ATOM 1528 N N . ASP A 1 203 ? -0.044 -20.541 -24.155 1.00 98.00 203 ASP A N 1
ATOM 1529 C CA . ASP A 1 203 ? 0.812 -20.846 -22.998 1.00 98.00 203 ASP A CA 1
ATOM 1530 C C . ASP A 1 203 ? 1.659 -19.628 -22.615 1.00 98.00 203 ASP A C 1
ATOM 1532 O O . ASP A 1 203 ? 2.275 -19.019 -23.494 1.00 98.00 203 ASP A O 1
ATOM 1536 N N . ILE A 1 204 ? 1.699 -19.280 -21.325 1.00 98.56 204 ILE A N 1
ATOM 1537 C CA . ILE A 1 204 ? 2.539 -18.191 -20.808 1.00 98.56 204 ILE A CA 1
ATOM 1538 C C . ILE A 1 204 ? 4.009 -18.597 -20.927 1.00 98.56 204 ILE A C 1
ATOM 1540 O O . ILE A 1 204 ? 4.416 -19.634 -20.418 1.00 98.56 204 ILE A O 1
ATOM 1544 N N . LEU A 1 205 ? 4.801 -17.749 -21.577 1.00 96.38 205 LEU A N 1
ATOM 1545 C CA . LEU A 1 205 ? 6.247 -17.902 -21.744 1.00 96.38 205 LEU A CA 1
ATOM 1546 C C . LEU A 1 205 ? 7.022 -17.079 -20.710 1.00 96.38 205 LEU A C 1
ATOM 1548 O O . LEU A 1 205 ? 8.060 -17.508 -20.208 1.00 96.38 205 LEU A O 1
ATOM 1552 N N . GLU A 1 206 ? 6.515 -15.887 -20.403 1.00 98.00 206 GLU A N 1
ATOM 1553 C CA . GLU A 1 206 ? 7.174 -14.912 -19.542 1.00 98.00 206 GLU A CA 1
ATOM 1554 C C . GLU A 1 206 ? 6.134 -14.046 -18.833 1.00 98.00 206 GLU A C 1
ATOM 1556 O O . GLU A 1 206 ? 5.157 -13.586 -19.430 1.00 98.00 206 GLU A O 1
ATOM 1561 N N . LEU A 1 207 ? 6.384 -13.772 -17.562 1.00 98.81 207 LEU A N 1
ATOM 1562 C CA . LEU A 1 207 ? 5.746 -12.713 -16.801 1.00 98.81 207 LEU A CA 1
ATOM 1563 C C . LEU A 1 207 ? 6.800 -11.668 -16.462 1.00 98.81 207 LEU A C 1
ATOM 1565 O O . LEU A 1 207 ? 7.970 -11.982 -16.239 1.00 98.81 207 LEU A O 1
ATOM 1569 N N . ARG A 1 208 ? 6.384 -10.412 -16.392 1.00 98.25 208 ARG A N 1
ATOM 1570 C CA . ARG A 1 208 ? 7.265 -9.327 -15.966 1.00 98.25 208 ARG A CA 1
ATOM 1571 C C . ARG A 1 208 ? 6.489 -8.312 -15.150 1.00 98.25 208 ARG A C 1
ATOM 1573 O O . ARG A 1 208 ? 5.367 -7.958 -15.513 1.00 98.25 208 ARG A O 1
ATOM 1580 N N . ALA A 1 209 ? 7.095 -7.865 -14.066 1.00 98.56 209 ALA A N 1
ATOM 1581 C CA . ALA A 1 209 ? 6.501 -7.001 -13.068 1.00 98.56 209 ALA A CA 1
ATOM 1582 C C . ALA A 1 209 ? 7.483 -5.899 -12.665 1.00 98.56 209 ALA A C 1
ATOM 1584 O O . ALA A 1 209 ? 8.688 -6.128 -12.546 1.00 98.56 209 ALA A O 1
ATOM 1585 N N . TYR A 1 210 ? 6.945 -4.711 -12.430 1.00 97.94 210 TYR A N 1
ATOM 1586 C CA . TYR A 1 210 ? 7.701 -3.502 -12.147 1.00 97.94 210 TYR A CA 1
ATOM 1587 C C . TYR A 1 210 ? 7.050 -2.775 -10.978 1.00 97.94 210 TYR A C 1
ATOM 1589 O O . TYR A 1 210 ? 5.850 -2.493 -11.003 1.00 97.94 210 TYR A O 1
ATOM 1597 N N . ARG A 1 211 ? 7.863 -2.481 -9.965 1.00 96.62 211 ARG A N 1
ATOM 1598 C CA . ARG A 1 211 ? 7.542 -1.586 -8.855 1.00 96.62 211 ARG A CA 1
ATOM 1599 C C . ARG A 1 211 ? 8.714 -0.634 -8.655 1.00 96.62 211 ARG A C 1
ATOM 1601 O O . ARG A 1 211 ? 9.495 -0.743 -7.710 1.00 96.62 211 ARG A O 1
ATOM 1608 N N . GLU A 1 212 ? 8.873 0.257 -9.619 1.00 95.56 212 GLU A N 1
ATOM 1609 C CA . GLU A 1 212 ? 9.933 1.250 -9.670 1.00 95.56 212 GLU A CA 1
ATOM 1610 C C . GLU A 1 212 ? 9.350 2.604 -9.257 1.00 95.56 212 GLU A C 1
ATOM 1612 O O . GLU A 1 212 ? 8.611 3.229 -10.014 1.00 95.56 212 GLU A O 1
ATOM 1617 N N . ALA A 1 213 ? 9.650 3.010 -8.023 1.00 91.44 213 ALA A N 1
ATOM 1618 C CA . ALA A 1 213 ? 9.123 4.195 -7.354 1.00 91.44 213 ALA A CA 1
ATOM 1619 C C . ALA A 1 213 ? 10.257 4.989 -6.664 1.00 91.44 213 ALA A C 1
ATOM 1621 O O . ALA A 1 213 ? 11.433 4.607 -6.691 1.00 91.44 213 ALA A O 1
ATOM 1622 N N . GLY A 1 214 ? 9.921 6.116 -6.031 1.00 89.00 214 GLY A N 1
ATOM 1623 C CA . GLY A 1 214 ? 10.765 6.702 -4.981 1.00 89.00 214 GLY A CA 1
ATOM 1624 C C . GLY A 1 214 ? 10.762 5.848 -3.699 1.00 89.00 214 GLY A C 1
ATOM 1625 O O . GLY A 1 214 ? 10.306 4.701 -3.724 1.00 89.00 214 GLY A O 1
ATOM 1626 N N . PRO A 1 215 ? 11.268 6.373 -2.570 1.00 87.12 215 PRO A N 1
ATOM 1627 C CA . PRO A 1 215 ? 11.092 5.742 -1.262 1.00 87.12 215 PRO A CA 1
ATOM 1628 C C . PRO A 1 215 ? 9.619 5.410 -0.977 1.00 87.12 215 PRO A C 1
ATOM 1630 O O . PRO A 1 215 ? 8.723 6.180 -1.317 1.00 87.12 215 PRO A O 1
ATOM 1633 N N . THR A 1 216 ? 9.364 4.244 -0.383 1.00 89.06 216 THR A N 1
ATOM 1634 C CA . THR A 1 216 ? 8.011 3.723 -0.140 1.00 89.06 216 THR A CA 1
ATOM 1635 C C . THR A 1 216 ? 7.754 3.532 1.349 1.00 89.06 216 THR A C 1
ATOM 1637 O O . THR A 1 216 ? 8.537 2.861 2.024 1.00 89.06 216 THR A O 1
ATOM 1640 N N . GLY A 1 217 ? 6.630 4.053 1.847 1.00 90.00 217 GLY A N 1
ATOM 1641 C CA . GLY A 1 217 ? 6.285 3.981 3.268 1.00 90.00 217 GLY A CA 1
ATOM 1642 C C . GLY A 1 217 ? 7.364 4.623 4.137 1.00 90.00 217 GLY A C 1
ATOM 1643 O O . GLY A 1 217 ? 7.925 5.652 3.780 1.00 90.00 217 GLY A O 1
ATOM 1644 N N . THR A 1 218 ? 7.689 3.973 5.251 1.00 92.88 218 THR A N 1
ATOM 1645 C CA . THR A 1 218 ? 8.758 4.394 6.175 1.00 92.88 218 THR A CA 1
ATOM 1646 C C . THR A 1 218 ? 10.089 3.704 5.852 1.00 92.88 218 THR A C 1
ATOM 1648 O O . THR A 1 218 ? 10.832 3.328 6.753 1.00 92.88 218 THR A O 1
ATOM 1651 N N . ALA A 1 219 ? 10.343 3.375 4.584 1.00 88.69 219 ALA A N 1
ATOM 1652 C CA . ALA A 1 219 ? 11.661 2.916 4.153 1.00 88.69 219 ALA A CA 1
ATOM 1653 C C . ALA A 1 219 ? 12.575 4.127 3.925 1.00 88.69 219 ALA A C 1
ATOM 1655 O O . ALA A 1 219 ? 12.076 5.223 3.691 1.00 88.69 219 ALA A O 1
ATOM 1656 N N . ALA A 1 220 ? 13.897 3.918 3.938 1.00 91.12 220 ALA A N 1
ATOM 1657 C CA . ALA A 1 220 ? 14.873 5.015 3.889 1.00 91.12 220 ALA A CA 1
ATOM 1658 C C . ALA A 1 220 ? 14.700 6.005 5.065 1.00 91.12 220 ALA A C 1
ATOM 1660 O O . ALA A 1 220 ? 14.620 7.214 4.882 1.00 91.12 220 ALA A O 1
ATOM 1661 N N . THR A 1 221 ? 14.585 5.472 6.288 1.00 93.69 221 THR A N 1
ATOM 1662 C CA . THR A 1 221 ? 14.498 6.280 7.513 1.00 93.69 221 THR A CA 1
ATOM 1663 C C . THR A 1 221 ? 15.893 6.692 7.991 1.00 93.69 221 THR A C 1
ATOM 1665 O O . THR A 1 221 ? 16.780 5.844 8.144 1.00 93.69 221 THR A O 1
ATOM 1668 N N . GLY A 1 222 ? 16.049 7.986 8.286 1.00 93.38 222 GLY A N 1
ATOM 1669 C CA . GLY A 1 222 ? 17.227 8.592 8.917 1.00 93.38 222 GLY A CA 1
ATOM 1670 C C . GLY A 1 222 ? 17.451 8.167 10.375 1.00 93.38 222 GLY A C 1
ATOM 1671 O O . GLY A 1 222 ? 16.695 7.355 10.903 1.00 93.38 222 GLY A O 1
ATOM 1672 N N . PRO A 1 223 ? 18.476 8.697 11.062 1.00 91.81 223 PRO A N 1
ATOM 1673 C CA . PRO A 1 223 ? 18.825 8.288 12.419 1.00 91.81 223 PRO A CA 1
ATOM 1674 C C . PRO A 1 223 ? 17.680 8.419 13.432 1.00 91.81 223 PRO A C 1
ATOM 1676 O O . PRO A 1 223 ? 16.819 9.291 13.320 1.00 91.81 223 PRO A O 1
ATOM 1679 N N . ARG A 1 224 ? 17.683 7.553 14.454 1.00 93.12 224 ARG A N 1
ATOM 1680 C CA . ARG A 1 224 ? 16.730 7.636 15.570 1.00 93.12 224 ARG A CA 1
ATOM 1681 C C . ARG A 1 224 ? 16.895 8.980 16.300 1.00 93.12 224 ARG A C 1
ATOM 1683 O O . ARG A 1 224 ? 18.009 9.248 16.754 1.00 93.12 224 ARG A O 1
ATOM 1690 N N . PRO A 1 225 ? 15.822 9.777 16.479 1.00 91.50 225 PRO A N 1
ATOM 1691 C CA . PRO A 1 225 ? 15.893 11.020 17.243 1.00 91.50 225 PRO A CA 1
ATOM 1692 C C . PRO A 1 225 ? 16.307 10.790 18.701 1.00 91.50 225 PRO A C 1
ATOM 1694 O O . PRO A 1 225 ? 16.016 9.744 19.294 1.00 91.50 225 PRO A O 1
ATOM 1697 N N . GLU A 1 226 ? 16.967 11.782 19.299 1.00 90.25 226 GLU A N 1
ATOM 1698 C CA . GLU A 1 226 ? 17.342 11.733 20.713 1.00 90.25 226 GLU A CA 1
ATOM 1699 C C . GLU A 1 226 ? 16.093 11.610 21.606 1.00 90.25 226 GLU A C 1
ATOM 1701 O O . GLU A 1 226 ? 15.055 12.214 21.349 1.00 90.25 226 GLU A O 1
ATOM 1706 N N . GLY A 1 227 ? 16.177 10.790 22.657 1.00 89.56 227 GLY A N 1
ATOM 1707 C CA . GLY A 1 227 ? 15.084 10.592 23.616 1.00 89.56 227 GLY A CA 1
ATOM 1708 C C . GLY A 1 227 ? 13.965 9.631 23.186 1.00 89.56 227 GLY A C 1
ATOM 1709 O O . GLY A 1 227 ? 13.163 9.255 24.036 1.00 89.56 227 GLY A O 1
ATOM 1710 N N . VAL A 1 228 ? 13.923 9.179 21.928 1.00 90.94 228 VAL A N 1
ATOM 1711 C CA . VAL A 1 228 ? 12.937 8.184 21.456 1.00 90.94 228 VAL A CA 1
ATOM 1712 C C . VAL A 1 228 ? 13.428 6.769 21.758 1.00 90.94 228 VAL A C 1
ATOM 1714 O O . VAL A 1 228 ? 14.573 6.457 21.448 1.00 90.94 228 VAL A O 1
ATOM 1717 N N . ASP A 1 229 ? 12.600 5.892 22.324 1.00 93.06 229 ASP A N 1
ATOM 1718 C CA . ASP A 1 229 ? 12.970 4.488 22.564 1.00 93.06 229 ASP A CA 1
ATOM 1719 C C . ASP A 1 229 ? 13.279 3.729 21.251 1.00 93.06 229 ASP A C 1
ATOM 1721 O O . ASP A 1 229 ? 12.705 4.007 20.197 1.00 93.06 229 ASP A O 1
ATOM 1725 N N . GLU A 1 230 ? 14.226 2.784 21.281 1.00 94.19 230 GLU A N 1
ATOM 1726 C CA . GLU A 1 230 ? 14.670 2.075 20.070 1.00 94.19 230 GLU A CA 1
ATOM 1727 C C . GLU A 1 230 ? 13.582 1.159 19.498 1.00 94.19 230 GLU A C 1
ATOM 1729 O O . GLU A 1 230 ? 13.385 1.134 18.281 1.00 94.19 230 GLU A O 1
ATOM 1734 N N . LEU A 1 231 ? 12.850 0.443 20.357 1.00 95.25 231 LEU A N 1
ATOM 1735 C CA . LEU A 1 231 ? 11.764 -0.433 19.929 1.00 95.25 231 LEU A CA 1
ATOM 1736 C C . LEU A 1 231 ? 10.598 0.392 19.379 1.00 95.25 231 LEU A C 1
ATOM 1738 O O . LEU A 1 231 ? 10.080 0.069 18.309 1.00 95.25 231 LEU A O 1
ATOM 1742 N N . GLU A 1 232 ? 10.230 1.482 20.057 1.00 94.69 232 GLU A N 1
ATOM 1743 C CA . GLU A 1 232 ? 9.240 2.438 19.546 1.00 94.69 232 GLU A CA 1
ATOM 1744 C C . GLU A 1 232 ? 9.631 2.960 18.160 1.00 94.69 232 GLU A C 1
ATOM 1746 O O . GLU A 1 232 ? 8.835 2.884 17.221 1.00 94.69 232 GLU A O 1
ATOM 1751 N N . TYR A 1 233 ? 10.864 3.443 18.009 1.00 95.38 233 TYR A N 1
ATOM 1752 C CA . TYR A 1 233 ? 11.358 3.964 16.741 1.00 95.38 233 TYR A CA 1
ATOM 1753 C C . TYR A 1 233 ? 11.285 2.911 15.625 1.00 95.38 233 TYR A C 1
ATOM 1755 O O . TYR A 1 233 ? 10.852 3.231 14.513 1.00 95.38 233 TYR A O 1
ATOM 1763 N N . GLN A 1 234 ? 11.645 1.656 15.917 1.00 96.00 234 GLN A N 1
ATOM 1764 C CA . GLN A 1 234 ? 11.575 0.577 14.934 1.00 96.00 234 GLN A CA 1
ATOM 1765 C C . GLN A 1 234 ? 10.139 0.211 14.547 1.00 96.00 234 GLN A C 1
ATOM 1767 O O . GLN A 1 234 ? 9.870 0.002 13.366 1.00 96.00 234 GLN A O 1
ATOM 1772 N N . ILE A 1 235 ? 9.198 0.179 15.495 1.00 96.00 235 ILE A N 1
ATOM 1773 C CA . ILE A 1 235 ? 7.788 -0.119 15.197 1.00 96.00 235 ILE A CA 1
ATOM 1774 C C . ILE A 1 235 ? 7.140 1.031 14.415 1.00 96.00 235 ILE A C 1
ATOM 1776 O O . ILE A 1 235 ? 6.422 0.774 13.449 1.00 96.00 235 ILE A O 1
ATOM 1780 N N . ARG A 1 236 ? 7.418 2.296 14.769 1.00 95.19 236 ARG A N 1
ATOM 1781 C CA . ARG A 1 236 ? 6.921 3.459 14.008 1.00 95.19 236 ARG A CA 1
ATOM 1782 C C . ARG A 1 236 ? 7.414 3.443 12.563 1.00 95.19 236 ARG A C 1
ATOM 1784 O O . ARG A 1 236 ? 6.656 3.784 11.664 1.00 95.19 236 ARG A O 1
ATOM 1791 N N . ASN A 1 237 ? 8.649 2.995 12.351 1.00 96.31 237 ASN A N 1
ATOM 1792 C CA . ASN A 1 237 ? 9.298 2.944 11.045 1.00 96.31 237 ASN A CA 1
ATOM 1793 C C . ASN A 1 237 ? 9.410 1.511 10.500 1.00 96.31 237 ASN A C 1
ATOM 1795 O O . ASN A 1 237 ? 10.409 1.163 9.878 1.00 96.31 237 ASN A O 1
ATOM 1799 N N . PHE A 1 238 ? 8.412 0.656 10.726 1.00 96.06 238 PHE A N 1
ATOM 1800 C CA . PHE A 1 238 ? 8.539 -0.791 10.513 1.00 96.06 238 PHE A CA 1
ATOM 1801 C C . PHE A 1 238 ? 8.996 -1.218 9.102 1.00 96.06 238 PHE A C 1
ATOM 1803 O O . PHE A 1 238 ? 9.656 -2.250 8.985 1.00 96.06 238 PHE A O 1
ATOM 1810 N N . HIS A 1 239 ? 8.739 -0.439 8.041 1.00 96.06 239 HIS A N 1
ATOM 1811 C CA . HIS A 1 239 ? 9.242 -0.726 6.682 1.00 96.06 239 HIS A CA 1
ATOM 1812 C C . HIS A 1 239 ? 10.777 -0.617 6.546 1.00 96.06 239 HIS A C 1
ATOM 1814 O O . HIS A 1 239 ? 11.362 -1.133 5.589 1.00 96.06 239 HIS A O 1
ATOM 1820 N N . ALA A 1 240 ? 11.452 0.054 7.484 1.00 95.62 240 ALA A N 1
ATOM 1821 C CA . ALA A 1 240 ? 12.907 0.162 7.533 1.00 95.62 240 ALA A CA 1
ATOM 1822 C C . ALA A 1 240 ? 13.584 -1.116 8.063 1.00 95.62 240 ALA A C 1
ATOM 1824 O O . ALA A 1 240 ? 14.767 -1.333 7.788 1.00 95.62 240 ALA A O 1
ATOM 1825 N N . PHE A 1 241 ? 12.847 -1.969 8.787 1.00 96.31 241 PHE A N 1
ATOM 1826 C CA . PHE A 1 241 ? 13.398 -3.095 9.543 1.00 96.31 241 PHE A CA 1
ATOM 1827 C C . PHE A 1 241 ? 12.838 -4.431 9.061 1.00 96.31 241 PHE A C 1
ATOM 1829 O O . PHE A 1 241 ? 11.628 -4.668 9.086 1.00 96.31 241 PHE A O 1
ATOM 1836 N N . LEU A 1 242 ? 13.732 -5.340 8.663 1.00 96.31 242 LEU A N 1
ATOM 1837 C CA . LEU A 1 242 ? 13.356 -6.638 8.100 1.00 96.31 242 LEU A CA 1
ATOM 1838 C C . LEU A 1 242 ? 12.582 -7.493 9.101 1.00 96.31 242 LEU A C 1
ATOM 1840 O O . LEU A 1 242 ? 11.662 -8.196 8.697 1.00 96.31 242 LEU A O 1
ATOM 1844 N N . TRP A 1 243 ? 12.889 -7.385 10.396 1.00 95.94 243 TRP A N 1
ATOM 1845 C CA . TRP A 1 243 ? 12.169 -8.151 11.408 1.00 95.94 243 TRP A CA 1
ATOM 1846 C C . TRP A 1 243 ? 10.697 -7.767 11.515 1.00 95.94 243 TRP A C 1
ATOM 1848 O O . TRP A 1 243 ? 9.875 -8.628 11.811 1.00 95.94 243 TRP A O 1
ATOM 1858 N N . ALA A 1 244 ? 10.366 -6.495 11.280 1.00 96.12 244 ALA A N 1
ATOM 1859 C CA . ALA A 1 244 ? 9.028 -5.973 11.498 1.00 96.12 244 ALA A CA 1
ATOM 1860 C C . ALA A 1 244 ? 8.135 -6.150 10.262 1.00 96.12 244 ALA A C 1
ATOM 1862 O O . ALA A 1 244 ? 6.976 -6.528 10.419 1.00 96.12 244 ALA A O 1
ATOM 1863 N N . SER A 1 245 ? 8.673 -5.897 9.059 1.00 95.69 245 SER A N 1
ATOM 1864 C CA . SER A 1 245 ? 7.948 -5.885 7.768 1.00 95.69 245 SER A CA 1
ATOM 1865 C C . SER A 1 245 ? 8.462 -6.870 6.715 1.00 95.69 245 SER A C 1
ATOM 1867 O O . SER A 1 245 ? 7.782 -7.138 5.728 1.00 95.69 245 SER A O 1
ATOM 1869 N N . GLY A 1 246 ? 9.692 -7.370 6.852 1.00 95.38 246 GLY A N 1
ATOM 1870 C CA . GLY A 1 246 ? 10.445 -7.912 5.719 1.00 95.38 246 GLY A CA 1
ATOM 1871 C C . GLY A 1 246 ? 10.939 -6.815 4.762 1.00 95.38 246 GLY A C 1
ATOM 1872 O O . GLY A 1 246 ? 11.344 -7.116 3.637 1.00 95.38 246 GLY A O 1
ATOM 1873 N N . GLY A 1 247 ? 10.905 -5.552 5.184 1.00 94.56 247 GLY A N 1
ATOM 1874 C CA . GLY A 1 247 ? 11.350 -4.389 4.429 1.00 94.56 247 GLY A CA 1
ATOM 1875 C C . GLY A 1 247 ? 10.397 -3.945 3.318 1.00 94.56 247 GLY A C 1
ATOM 1876 O O . GLY A 1 247 ? 9.389 -4.584 3.013 1.00 94.56 247 GLY A O 1
ATOM 1877 N N . ALA A 1 248 ? 10.785 -2.872 2.628 1.00 92.94 248 ALA A N 1
ATOM 1878 C CA . ALA A 1 248 ? 10.071 -2.313 1.483 1.00 92.94 248 ALA A CA 1
ATOM 1879 C C . ALA A 1 248 ? 9.807 -3.346 0.375 1.00 92.94 248 ALA A C 1
ATOM 1881 O O . ALA A 1 248 ? 8.776 -3.296 -0.292 1.00 92.94 248 ALA A O 1
ATOM 1882 N N . PHE A 1 249 ? 10.722 -4.305 0.186 1.00 96.00 249 PHE A N 1
ATOM 1883 C CA . PHE A 1 249 ? 10.521 -5.381 -0.783 1.00 96.00 249 PHE A CA 1
ATOM 1884 C C . PHE A 1 249 ? 9.268 -6.194 -0.448 1.00 96.00 249 PHE A C 1
ATOM 1886 O O . PHE A 1 249 ? 8.410 -6.385 -1.308 1.00 96.00 249 PHE A O 1
ATOM 1893 N N . SER A 1 250 ? 9.150 -6.641 0.805 1.00 95.94 250 SER A N 1
ATOM 1894 C CA . SER A 1 250 ? 8.065 -7.533 1.211 1.00 95.94 250 SER A CA 1
ATOM 1895 C C . SER A 1 250 ? 6.717 -6.828 1.244 1.00 95.94 250 SER A C 1
ATOM 1897 O O . SER A 1 250 ? 5.718 -7.390 0.807 1.00 95.94 250 SER A O 1
ATOM 1899 N N . ASP A 1 251 ? 6.694 -5.572 1.685 1.00 93.88 251 ASP A N 1
ATOM 1900 C CA . ASP A 1 251 ? 5.448 -4.822 1.808 1.00 93.88 251 ASP A CA 1
ATOM 1901 C C . ASP A 1 251 ? 4.894 -4.306 0.476 1.00 93.88 251 ASP A C 1
ATOM 1903 O O . ASP A 1 251 ? 3.676 -4.310 0.275 1.00 93.88 251 ASP A O 1
ATOM 1907 N N . PHE A 1 252 ? 5.753 -3.864 -0.446 1.00 94.88 252 PHE A N 1
ATOM 1908 C CA . PHE A 1 252 ? 5.298 -3.145 -1.641 1.00 94.88 252 PHE A CA 1
ATOM 1909 C C . PHE A 1 252 ? 5.294 -3.987 -2.919 1.00 94.88 252 PHE A C 1
ATOM 1911 O O . PHE A 1 252 ? 4.473 -3.724 -3.798 1.00 94.88 252 PHE A O 1
ATOM 1918 N N . LEU A 1 253 ? 6.167 -4.994 -3.049 1.00 97.12 253 LEU A N 1
ATOM 1919 C CA . LEU A 1 253 ? 6.249 -5.800 -4.278 1.00 97.12 253 LEU A CA 1
ATOM 1920 C C . LEU A 1 253 ? 5.333 -7.030 -4.237 1.00 97.12 253 LEU A C 1
ATOM 1922 O O . LEU A 1 253 ? 5.033 -7.589 -5.293 1.00 97.12 253 LEU A O 1
ATOM 1926 N N . ILE A 1 254 ? 4.853 -7.428 -3.052 1.00 98.12 254 ILE A N 1
ATOM 1927 C CA . ILE A 1 254 ? 4.002 -8.614 -2.863 1.00 98.12 254 ILE A CA 1
ATOM 1928 C C . ILE A 1 254 ? 2.777 -8.625 -3.778 1.00 98.12 254 ILE A C 1
ATOM 1930 O O . ILE A 1 254 ? 2.446 -9.674 -4.314 1.00 98.12 254 ILE A O 1
ATOM 1934 N N . HIS A 1 255 ? 2.131 -7.483 -4.028 1.00 97.62 255 HIS A N 1
ATOM 1935 C CA . HIS A 1 255 ? 0.966 -7.439 -4.913 1.00 97.62 255 HIS A CA 1
ATOM 1936 C C . HIS A 1 255 ? 1.322 -7.775 -6.366 1.00 97.62 255 HIS A C 1
ATOM 1938 O O . HIS A 1 255 ? 0.611 -8.550 -6.998 1.00 97.62 255 HIS A O 1
ATOM 1944 N N . ASN A 1 256 ? 2.430 -7.238 -6.894 1.00 98.06 256 ASN A N 1
ATOM 1945 C CA . ASN A 1 256 ? 2.878 -7.543 -8.254 1.00 98.06 256 ASN A CA 1
ATOM 1946 C C . ASN A 1 256 ? 3.346 -9.004 -8.388 1.00 98.06 256 ASN A C 1
ATOM 1948 O O . ASN A 1 256 ? 3.132 -9.640 -9.424 1.00 98.06 256 ASN A O 1
ATOM 1952 N N . ILE A 1 257 ? 3.959 -9.549 -7.332 1.00 98.69 257 ILE A N 1
ATOM 1953 C CA . ILE A 1 257 ? 4.334 -10.966 -7.244 1.00 98.69 257 ILE A CA 1
ATOM 1954 C C . ILE A 1 257 ? 3.076 -11.843 -7.236 1.00 98.69 257 ILE A C 1
ATOM 1956 O O . ILE A 1 257 ? 2.961 -12.754 -8.056 1.00 98.69 257 ILE A O 1
ATOM 1960 N N . ASP A 1 258 ? 2.123 -11.546 -6.352 1.00 98.69 258 ASP A N 1
ATOM 1961 C CA . ASP A 1 258 ? 0.882 -12.298 -6.174 1.00 98.69 258 ASP A CA 1
ATOM 1962 C C . ASP A 1 258 ? 0.011 -12.282 -7.435 1.00 98.69 258 ASP A C 1
ATOM 1964 O O . ASP A 1 258 ? -0.399 -13.345 -7.899 1.00 98.69 258 ASP A O 1
ATOM 1968 N N . GLU A 1 259 ? -0.223 -11.117 -8.049 1.00 98.00 259 GLU A N 1
ATOM 1969 C CA . GLU A 1 259 ? -1.048 -11.016 -9.260 1.00 98.00 259 GLU A CA 1
ATOM 1970 C C . GLU A 1 259 ? -0.402 -11.724 -10.461 1.00 98.00 259 GLU A C 1
ATOM 1972 O O . GLU A 1 259 ? -1.098 -12.350 -11.262 1.00 98.00 259 GLU A O 1
ATOM 1977 N N . SER A 1 260 ? 0.931 -11.709 -10.559 1.00 98.69 260 SER A N 1
ATOM 1978 C CA . SER A 1 260 ? 1.654 -12.437 -11.608 1.00 98.69 260 SER A CA 1
ATOM 1979 C C . SER A 1 260 ? 1.572 -13.952 -11.402 1.00 98.69 260 SER A C 1
ATOM 1981 O O . SER A 1 260 ? 1.274 -14.691 -12.344 1.00 98.69 260 SER A O 1
ATOM 1983 N N . CYS A 1 261 ? 1.775 -14.426 -10.167 1.00 98.75 261 CYS A N 1
ATOM 1984 C CA . CYS A 1 261 ? 1.606 -15.839 -9.812 1.00 98.75 261 CYS A CA 1
ATOM 1985 C C . CYS A 1 261 ? 0.149 -16.290 -9.992 1.00 98.75 261 CYS A C 1
ATOM 1987 O O . CYS A 1 261 ? -0.116 -17.415 -10.422 1.00 98.75 261 CYS A O 1
ATOM 1989 N N . TRP A 1 262 ? -0.810 -15.394 -9.748 1.00 98.62 262 TRP A N 1
ATOM 1990 C CA . TRP A 1 262 ? -2.216 -15.646 -10.018 1.00 98.62 262 TRP A CA 1
ATOM 1991 C C . TRP A 1 262 ? -2.479 -15.872 -11.502 1.00 98.62 262 TRP A C 1
ATOM 1993 O O . TRP A 1 262 ? -3.051 -16.902 -11.843 1.00 98.62 262 TRP A O 1
ATOM 2003 N N . MET A 1 263 ? -2.024 -14.977 -12.386 1.00 98.69 263 MET A N 1
ATOM 2004 C CA . MET A 1 263 ? -2.194 -15.167 -13.833 1.00 98.69 263 MET A CA 1
ATOM 2005 C C . MET A 1 263 ? -1.505 -16.443 -14.324 1.00 98.69 263 MET A C 1
ATOM 2007 O O . MET A 1 263 ? -2.037 -17.130 -15.197 1.00 98.69 263 MET A O 1
ATOM 2011 N N . LYS A 1 264 ? -0.356 -16.804 -13.731 1.00 98.38 264 LYS A N 1
ATOM 2012 C CA . LYS A 1 264 ? 0.310 -18.087 -13.999 1.00 98.38 264 LYS A CA 1
ATOM 2013 C C . LYS A 1 264 ? -0.486 -19.297 -13.514 1.00 98.38 264 LYS A C 1
ATOM 2015 O O . LYS A 1 264 ? -0.288 -20.397 -14.032 1.00 98.38 264 LYS A O 1
ATOM 2020 N N . ASN A 1 265 ? -1.343 -19.095 -12.518 1.00 97.94 265 ASN A N 1
ATOM 2021 C CA . ASN A 1 265 ? -2.033 -20.135 -11.769 1.00 97.94 265 ASN A CA 1
ATOM 2022 C C . ASN A 1 265 ? -1.070 -21.131 -11.094 1.00 97.94 265 ASN A C 1
ATOM 2024 O O . ASN A 1 265 ? -1.331 -22.332 -11.042 1.00 97.94 265 ASN A O 1
ATOM 2028 N N . ALA A 1 266 ? 0.075 -20.640 -10.621 1.00 98.38 266 ALA A N 1
ATOM 2029 C CA . ALA A 1 266 ? 1.076 -21.435 -9.922 1.00 98.38 266 ALA A CA 1
ATOM 2030 C C . ALA A 1 266 ? 1.952 -20.540 -9.045 1.00 98.38 266 ALA A C 1
ATOM 2032 O O . ALA A 1 266 ? 2.054 -19.338 -9.283 1.00 98.38 266 ALA A O 1
ATOM 2033 N N . TRP A 1 267 ? 2.631 -21.147 -8.076 1.00 98.62 267 TRP A N 1
ATOM 2034 C CA . TRP A 1 267 ? 3.710 -20.509 -7.327 1.00 98.62 267 TRP A CA 1
ATOM 2035 C C . TRP A 1 267 ? 5.072 -20.915 -7.904 1.00 98.62 267 TRP A C 1
ATOM 2037 O O . TRP A 1 267 ? 5.210 -22.031 -8.416 1.00 98.62 267 TRP A O 1
ATOM 2047 N N . PRO A 1 268 ? 6.080 -20.031 -7.865 1.00 98.75 268 PRO A N 1
ATOM 2048 C CA . PRO A 1 268 ? 7.421 -20.365 -8.318 1.00 98.75 268 PRO A CA 1
ATOM 2049 C C . PRO A 1 268 ? 8.107 -21.349 -7.365 1.00 98.75 268 PRO A C 1
ATOM 2051 O O . PRO A 1 268 ? 7.925 -21.288 -6.152 1.00 98.75 268 PRO A O 1
ATOM 2054 N N . VAL A 1 269 ? 8.941 -22.228 -7.921 1.00 98.75 269 VAL A N 1
ATOM 2055 C CA . VAL A 1 269 ? 9.705 -23.238 -7.168 1.00 98.75 269 VAL A CA 1
ATOM 2056 C C . VAL A 1 269 ? 11.058 -22.713 -6.682 1.00 98.75 269 VAL A C 1
ATOM 2058 O O . VAL A 1 269 ? 11.664 -23.302 -5.788 1.00 98.75 269 VAL A O 1
ATOM 2061 N N . LYS A 1 270 ? 11.551 -21.613 -7.267 1.00 98.75 270 LYS A N 1
ATOM 2062 C CA . LYS A 1 270 ? 12.781 -20.926 -6.844 1.00 98.75 270 LYS A CA 1
ATOM 2063 C C . LYS A 1 270 ? 12.829 -19.466 -7.291 1.00 98.75 270 LYS A C 1
ATOM 2065 O O . LYS A 1 270 ? 12.168 -19.098 -8.267 1.00 98.75 270 LYS A O 1
ATOM 2070 N N . ALA A 1 271 ? 13.682 -18.686 -6.634 1.00 98.81 271 ALA A N 1
ATOM 2071 C CA . ALA A 1 271 ? 14.089 -17.346 -7.037 1.00 98.81 271 ALA A CA 1
ATOM 2072 C C . ALA A 1 271 ? 15.617 -17.237 -7.175 1.00 98.81 271 ALA A C 1
ATOM 2074 O O . ALA A 1 271 ? 16.370 -17.850 -6.416 1.00 98.81 271 ALA A O 1
ATOM 2075 N N . ASP A 1 272 ? 16.054 -16.431 -8.136 1.00 98.25 272 ASP A N 1
ATOM 2076 C CA . ASP A 1 272 ? 17.418 -15.919 -8.294 1.00 98.25 272 ASP A CA 1
ATOM 2077 C C . ASP A 1 272 ? 17.336 -14.388 -8.281 1.00 98.25 272 ASP A C 1
ATOM 2079 O O . ASP A 1 272 ? 16.441 -13.811 -8.898 1.00 98.25 272 ASP A O 1
ATOM 2083 N N . GLY A 1 273 ? 18.209 -13.719 -7.535 1.00 96.81 273 GLY A N 1
ATOM 2084 C CA . GLY A 1 273 ? 18.073 -12.297 -7.257 1.00 96.81 273 GLY A CA 1
ATOM 2085 C C . GLY A 1 273 ? 19.400 -11.565 -7.226 1.00 96.81 273 GLY A C 1
ATOM 2086 O O . GLY A 1 273 ? 20.395 -12.034 -6.681 1.00 96.81 273 GLY A O 1
ATOM 2087 N N . THR A 1 274 ? 19.379 -10.344 -7.747 1.00 96.31 274 THR A N 1
ATOM 2088 C CA . THR A 1 274 ? 20.440 -9.356 -7.558 1.00 96.31 274 THR A CA 1
ATOM 2089 C C . THR A 1 274 ? 19.833 -8.074 -7.013 1.00 96.31 274 THR A C 1
ATOM 2091 O O . THR A 1 274 ? 18.690 -7.724 -7.311 1.00 96.31 274 THR A O 1
ATOM 2094 N N . GLY A 1 275 ? 20.590 -7.362 -6.194 1.00 94.81 275 GLY A N 1
ATOM 2095 C CA . GLY A 1 275 ? 20.166 -6.081 -5.661 1.00 94.81 275 GLY A CA 1
ATOM 2096 C C . GLY A 1 275 ? 21.319 -5.359 -4.995 1.00 94.81 275 GLY A C 1
ATOM 2097 O O . GLY A 1 275 ? 22.425 -5.893 -4.888 1.00 94.81 275 GLY A O 1
ATOM 2098 N N . GLY A 1 276 ? 21.068 -4.129 -4.572 1.00 93.75 276 GLY A N 1
ATOM 2099 C CA . GLY A 1 276 ? 22.087 -3.334 -3.910 1.00 93.75 276 GLY A CA 1
ATOM 2100 C C . GLY A 1 276 ? 21.523 -2.147 -3.157 1.00 93.75 276 GLY A C 1
ATOM 2101 O O . GLY A 1 276 ? 20.373 -1.754 -3.331 1.00 93.75 276 GLY A O 1
ATOM 2102 N N . ARG A 1 277 ? 22.373 -1.591 -2.302 1.00 91.56 277 ARG A N 1
ATOM 2103 C CA . ARG A 1 277 ? 22.137 -0.372 -1.534 1.00 91.56 277 ARG A CA 1
ATOM 2104 C C . ARG A 1 277 ? 23.200 0.638 -1.969 1.00 91.56 277 ARG A C 1
ATOM 2106 O O . ARG A 1 277 ? 24.363 0.486 -1.603 1.00 91.56 277 ARG A O 1
ATOM 2113 N N . HIS A 1 278 ? 22.821 1.610 -2.789 1.00 88.81 278 HIS A N 1
ATOM 2114 C CA . HIS A 1 278 ? 23.717 2.556 -3.456 1.00 88.81 278 HIS A CA 1
ATOM 2115 C C . HIS A 1 278 ? 23.624 3.969 -2.864 1.00 88.81 278 HIS A C 1
ATOM 2117 O O . HIS A 1 278 ? 24.646 4.535 -2.476 1.00 88.81 278 HIS A O 1
ATOM 2123 N N . TYR A 1 279 ? 22.417 4.536 -2.778 1.00 84.12 279 TYR A N 1
ATOM 2124 C CA . TYR A 1 279 ? 22.181 5.938 -2.421 1.00 84.12 279 TYR A CA 1
ATOM 2125 C C . TYR A 1 279 ? 21.290 6.028 -1.185 1.00 84.12 279 TYR A C 1
ATOM 2127 O O . TYR A 1 279 ? 20.063 6.008 -1.276 1.00 84.12 279 TYR A O 1
ATOM 2135 N N . ARG A 1 280 ? 21.927 6.084 -0.013 1.00 85.25 280 ARG A N 1
ATOM 2136 C CA . ARG A 1 280 ? 21.220 6.056 1.277 1.00 85.25 280 ARG A CA 1
ATOM 2137 C C . ARG A 1 280 ? 21.616 7.140 2.262 1.00 85.25 280 ARG A C 1
ATOM 2139 O O . ARG A 1 280 ? 21.036 7.182 3.327 1.00 85.25 280 ARG A O 1
ATOM 2146 N N . GLY A 1 281 ? 22.582 7.999 1.930 1.00 86.00 281 GLY A N 1
ATOM 2147 C CA . GLY A 1 281 ? 22.984 9.107 2.803 1.00 86.00 281 GLY A CA 1
ATOM 2148 C C . GLY A 1 281 ? 23.142 8.681 4.268 1.00 86.00 281 GLY A C 1
ATOM 2149 O O . GLY A 1 281 ? 23.896 7.746 4.568 1.00 86.00 281 GLY A O 1
ATOM 2150 N N . ASP A 1 282 ? 22.383 9.346 5.137 1.00 89.31 282 ASP A N 1
ATOM 2151 C CA . ASP A 1 282 ? 22.333 9.098 6.581 1.00 89.31 282 ASP A CA 1
ATOM 2152 C C . ASP A 1 282 ? 21.227 8.112 7.001 1.00 89.31 282 ASP A C 1
ATOM 2154 O O . ASP A 1 282 ? 21.068 7.837 8.190 1.00 89.31 282 ASP A O 1
ATOM 2158 N N . ASP A 1 283 ? 20.506 7.518 6.046 1.00 93.19 283 ASP A N 1
ATOM 2159 C CA . ASP A 1 283 ? 19.479 6.514 6.315 1.00 93.19 283 ASP A CA 1
ATOM 2160 C C . ASP A 1 283 ? 20.094 5.251 6.920 1.00 93.19 283 ASP A C 1
ATOM 2162 O O . ASP A 1 283 ? 21.051 4.654 6.394 1.00 93.19 283 ASP A O 1
ATOM 2166 N N . ILE A 1 284 ? 19.492 4.800 8.018 1.00 93.38 284 ILE A N 1
ATOM 2167 C CA . ILE A 1 284 ? 19.958 3.656 8.807 1.00 93.38 284 ILE A CA 1
ATOM 2168 C C . ILE A 1 284 ? 19.112 2.393 8.602 1.00 93.38 284 ILE A C 1
ATOM 2170 O O . ILE A 1 284 ? 19.327 1.401 9.288 1.00 93.38 284 ILE A O 1
ATOM 2174 N N . ASP A 1 285 ? 18.180 2.392 7.649 1.00 93.94 285 ASP A N 1
ATOM 2175 C CA . ASP A 1 285 ? 17.329 1.240 7.332 1.00 93.94 285 ASP A CA 1
ATOM 2176 C C . ASP A 1 285 ? 18.094 0.027 6.743 1.00 93.94 285 ASP A C 1
ATOM 2178 O O . ASP A 1 285 ? 19.230 0.137 6.276 1.00 93.94 285 ASP A O 1
ATOM 2182 N N . GLN A 1 286 ? 17.446 -1.143 6.705 1.00 94.31 286 GLN A N 1
ATOM 2183 C CA . GLN A 1 286 ? 18.040 -2.399 6.219 1.00 94.31 286 GLN A CA 1
ATOM 2184 C C . GLN A 1 286 ? 17.783 -2.696 4.726 1.00 94.31 286 GLN A C 1
ATOM 2186 O O . GLN A 1 286 ? 18.225 -3.727 4.217 1.00 94.31 286 GLN A O 1
ATOM 2191 N N . ASN A 1 287 ? 17.064 -1.847 3.986 1.00 94.94 287 ASN A N 1
ATOM 2192 C CA . ASN A 1 287 ? 16.616 -2.177 2.631 1.00 94.94 287 ASN A CA 1
ATOM 2193 C C . ASN A 1 287 ? 17.695 -1.956 1.564 1.00 94.94 287 ASN A C 1
ATOM 2195 O O . ASN A 1 287 ? 18.484 -1.011 1.619 1.00 94.94 287 ASN A O 1
ATOM 2199 N N . PHE A 1 288 ? 17.650 -2.749 0.496 1.00 95.19 288 PHE A N 1
ATOM 2200 C CA . PHE A 1 288 ? 18.229 -2.339 -0.786 1.00 95.19 288 PHE A CA 1
ATOM 2201 C C . PHE A 1 288 ? 17.366 -1.272 -1.466 1.00 95.19 288 PHE A C 1
ATOM 2203 O O . PHE A 1 288 ? 16.186 -1.111 -1.145 1.00 95.19 288 PHE A O 1
ATOM 2210 N N . ASP A 1 289 ? 17.976 -0.526 -2.385 1.00 93.38 289 ASP A N 1
ATOM 2211 C CA . ASP A 1 289 ? 17.331 0.519 -3.188 1.00 93.38 289 ASP A CA 1
ATOM 2212 C C . ASP A 1 289 ? 17.015 0.087 -4.620 1.00 93.38 289 ASP A C 1
ATOM 2214 O O . ASP A 1 289 ? 16.186 0.713 -5.284 1.00 93.38 289 ASP A O 1
ATOM 2218 N N . ALA A 1 290 ? 17.609 -1.022 -5.058 1.00 95.50 290 ALA A N 1
ATOM 2219 C CA . ALA A 1 290 ? 17.334 -1.673 -6.325 1.00 95.50 290 ALA A CA 1
ATOM 2220 C C . ALA A 1 290 ? 17.313 -3.197 -6.159 1.00 95.50 290 ALA A C 1
ATOM 2222 O O . ALA A 1 290 ? 18.175 -3.780 -5.496 1.00 95.50 290 ALA A O 1
ATOM 2223 N N . TYR A 1 291 ? 16.341 -3.831 -6.810 1.00 97.62 291 TYR A N 1
ATOM 2224 C CA . TYR A 1 291 ? 16.121 -5.270 -6.840 1.00 97.62 291 TYR A CA 1
ATOM 2225 C C . TYR A 1 291 ? 15.799 -5.725 -8.266 1.00 97.62 291 TYR A C 1
ATOM 2227 O O . TYR A 1 291 ? 14.972 -5.123 -8.952 1.00 97.62 291 TYR A O 1
ATOM 2235 N N . SER A 1 292 ? 16.403 -6.832 -8.683 1.00 98.12 292 SER A N 1
ATOM 2236 C CA . SER A 1 292 ? 16.067 -7.570 -9.898 1.00 98.12 292 SER A CA 1
ATOM 2237 C C . SER A 1 292 ? 16.011 -9.052 -9.553 1.00 98.12 292 SER A C 1
ATOM 2239 O O . SER A 1 292 ? 17.046 -9.658 -9.273 1.00 98.12 292 SER A O 1
ATOM 2241 N N . VAL A 1 293 ? 14.809 -9.626 -9.563 1.00 98.75 293 VAL A N 1
ATOM 2242 C CA . VAL A 1 293 ? 14.553 -11.012 -9.152 1.00 98.75 293 VAL A CA 1
ATOM 2243 C C . VAL A 1 293 ? 13.902 -11.781 -10.296 1.00 98.75 293 VAL A C 1
ATOM 2245 O O . VAL A 1 293 ? 12.896 -11.349 -10.854 1.00 98.75 293 VAL A O 1
ATOM 2248 N N . GLU A 1 294 ? 14.469 -12.932 -10.636 1.00 98.75 294 GLU A N 1
ATOM 2249 C CA . GLU A 1 294 ? 13.884 -13.927 -11.528 1.00 98.75 294 GLU A CA 1
ATOM 2250 C C . GLU A 1 294 ? 13.263 -15.050 -10.691 1.00 98.75 294 GLU A C 1
ATOM 2252 O O . GLU A 1 294 ? 13.957 -15.791 -9.995 1.00 98.75 294 GLU A O 1
ATOM 2257 N N . TYR A 1 295 ? 11.952 -15.226 -10.803 1.00 98.88 295 TYR A N 1
ATOM 2258 C CA . TYR A 1 295 ? 11.249 -16.384 -10.267 1.00 98.88 295 TYR A CA 1
ATOM 2259 C C . TYR A 1 295 ? 11.080 -17.439 -11.358 1.00 98.88 295 TYR A C 1
ATOM 2261 O O . TYR A 1 295 ? 10.722 -17.124 -12.494 1.00 98.88 295 TYR A O 1
ATOM 2269 N N . THR A 1 296 ? 11.310 -18.706 -11.017 1.00 98.81 296 THR A N 1
ATOM 2270 C CA . THR A 1 296 ? 11.114 -19.842 -11.929 1.00 98.81 296 THR A CA 1
ATOM 2271 C C . THR A 1 296 ? 9.952 -20.702 -11.452 1.00 98.81 296 THR A C 1
ATOM 2273 O O . THR A 1 296 ? 9.960 -21.159 -10.310 1.00 98.81 296 THR A O 1
ATOM 2276 N N . PHE A 1 297 ? 8.984 -20.954 -12.330 1.00 98.81 297 PHE A N 1
ATOM 2277 C CA . PHE A 1 297 ? 7.900 -21.914 -12.105 1.00 98.81 297 PHE A CA 1
ATOM 2278 C C . PHE A 1 297 ? 8.334 -23.338 -12.475 1.00 98.81 297 PHE A C 1
ATOM 2280 O O . PHE A 1 297 ? 9.340 -23.526 -13.158 1.00 98.81 297 PHE A O 1
ATOM 2287 N N . ASP A 1 298 ? 7.577 -24.339 -12.022 1.00 98.31 298 ASP A N 1
ATOM 2288 C CA . ASP A 1 298 ? 7.895 -25.761 -12.237 1.00 98.31 298 ASP A CA 1
ATOM 2289 C C . ASP A 1 298 ? 8.032 -26.130 -13.728 1.00 98.31 298 ASP A C 1
ATOM 2291 O O . ASP A 1 298 ? 8.942 -26.853 -14.122 1.00 98.31 298 ASP A O 1
ATOM 2295 N N . ASP A 1 299 ? 7.197 -25.533 -14.584 1.00 97.94 299 ASP A N 1
ATOM 2296 C CA . ASP A 1 299 ? 7.236 -25.719 -16.041 1.00 97.94 299 ASP A CA 1
ATOM 2297 C C . ASP A 1 299 ? 8.368 -24.948 -16.752 1.00 97.94 299 ASP A C 1
ATOM 2299 O O . ASP A 1 299 ? 8.485 -24.994 -17.976 1.00 97.94 299 ASP A O 1
ATOM 2303 N N . GLY A 1 300 ? 9.213 -24.239 -15.999 1.00 98.00 300 GLY A N 1
ATOM 2304 C CA . GLY A 1 300 ? 10.321 -23.439 -16.516 1.00 98.00 300 GLY A CA 1
ATOM 2305 C C . GLY A 1 300 ? 9.955 -22.007 -16.912 1.00 98.00 300 GLY A C 1
ATOM 2306 O O . GLY A 1 300 ? 10.870 -21.237 -17.222 1.00 98.00 300 GLY A O 1
ATOM 2307 N N . THR A 1 301 ? 8.673 -21.620 -16.856 1.00 98.50 301 THR A N 1
ATOM 2308 C CA . THR A 1 301 ? 8.228 -20.231 -17.072 1.00 98.50 301 THR A CA 1
ATOM 2309 C C . THR A 1 301 ? 8.937 -19.291 -16.102 1.00 98.50 301 THR A C 1
ATOM 2311 O O . THR A 1 301 ? 9.260 -19.670 -14.968 1.00 98.50 301 THR A O 1
ATOM 2314 N N . LYS A 1 302 ? 9.169 -18.051 -16.535 1.00 98.62 302 LYS A N 1
ATOM 2315 C CA . LYS A 1 302 ? 9.870 -17.032 -15.749 1.00 98.62 302 LYS A CA 1
ATOM 2316 C C . LYS A 1 302 ? 8.956 -15.877 -15.378 1.00 98.62 302 LYS A C 1
ATOM 2318 O O . LYS A 1 302 ? 8.144 -15.453 -16.195 1.00 98.62 302 LYS A O 1
ATOM 2323 N N . LEU A 1 303 ? 9.124 -15.357 -14.167 1.00 98.88 303 LEU A N 1
ATOM 2324 C CA . LEU A 1 303 ? 8.641 -14.040 -13.762 1.00 98.88 303 LEU A CA 1
ATOM 2325 C C . LEU A 1 303 ? 9.849 -13.152 -13.452 1.00 98.88 303 LEU A C 1
ATOM 2327 O O . LEU A 1 303 ? 10.588 -13.429 -12.510 1.00 98.88 303 LEU A O 1
ATOM 2331 N N . PHE A 1 304 ? 10.028 -12.082 -14.222 1.00 98.81 304 PHE A N 1
ATOM 2332 C CA . PHE A 1 304 ? 11.036 -11.056 -13.965 1.00 98.81 304 PHE A CA 1
ATOM 2333 C C . PHE A 1 304 ? 10.427 -9.905 -13.174 1.00 98.81 304 PHE A C 1
ATOM 2335 O O . PHE A 1 304 ? 9.547 -9.203 -13.667 1.00 98.81 304 PHE A O 1
ATOM 2342 N N . LEU A 1 305 ? 10.910 -9.687 -11.959 1.00 98.62 305 LEU A N 1
ATOM 2343 C CA . LEU A 1 305 ? 10.478 -8.601 -11.093 1.00 98.62 305 LEU A CA 1
ATOM 2344 C C . LEU A 1 305 ? 11.594 -7.568 -10.954 1.00 98.62 305 LEU A C 1
ATOM 2346 O O . LEU A 1 305 ? 12.715 -7.908 -10.569 1.00 98.62 305 LEU A O 1
ATOM 2350 N N . ARG A 1 306 ? 11.264 -6.300 -11.197 1.00 98.06 306 ARG A N 1
ATOM 2351 C CA . ARG A 1 306 ? 12.125 -5.163 -10.860 1.00 98.06 306 ARG A CA 1
ATOM 2352 C C . ARG A 1 306 ? 11.482 -4.310 -9.784 1.00 98.06 306 ARG A C 1
ATOM 2354 O O . ARG A 1 306 ? 10.314 -3.940 -9.890 1.00 98.06 306 ARG A O 1
ATOM 2361 N N . GLY A 1 307 ? 12.262 -4.003 -8.758 1.00 96.94 307 GLY A N 1
ATOM 2362 C CA . GLY A 1 307 ? 11.881 -3.108 -7.676 1.00 96.94 307 GLY A CA 1
ATOM 2363 C C . GLY A 1 307 ? 12.926 -2.021 -7.507 1.00 96.94 307 GLY A C 1
ATOM 2364 O O . GLY A 1 307 ? 14.122 -2.312 -7.518 1.00 96.94 307 GLY A O 1
ATOM 2365 N N . ARG A 1 308 ? 12.500 -0.774 -7.333 1.00 95.06 308 ARG A N 1
ATOM 2366 C CA . ARG A 1 308 ? 13.419 0.349 -7.118 1.00 95.06 308 ARG A CA 1
ATOM 2367 C C . ARG A 1 308 ? 12.772 1.389 -6.215 1.00 95.06 308 ARG A C 1
ATOM 2369 O O . ARG A 1 308 ? 11.598 1.689 -6.398 1.00 95.06 308 ARG A O 1
ATOM 2376 N N . THR A 1 309 ? 13.545 1.933 -5.277 1.00 93.31 309 THR A N 1
ATOM 2377 C CA . THR A 1 309 ? 13.116 2.972 -4.321 1.00 93.31 309 THR A CA 1
ATOM 2378 C C . THR A 1 309 ? 14.092 4.153 -4.305 1.00 93.31 309 THR A C 1
ATOM 2380 O O . THR A 1 309 ? 14.561 4.600 -3.259 1.00 93.31 309 THR A O 1
ATOM 2383 N N . ILE A 1 310 ? 14.446 4.634 -5.501 1.00 91.69 310 ILE A N 1
ATOM 2384 C CA . ILE A 1 310 ? 15.417 5.722 -5.715 1.00 91.69 310 ILE A CA 1
ATOM 2385 C C . ILE A 1 310 ? 14.678 6.927 -6.301 1.00 91.69 310 ILE A C 1
ATOM 2387 O O . ILE A 1 310 ? 14.025 6.813 -7.338 1.00 91.69 310 ILE A O 1
ATOM 2391 N N . ALA A 1 311 ? 14.767 8.085 -5.650 1.00 89.12 311 ALA A N 1
ATOM 2392 C CA . ALA A 1 311 ? 14.151 9.312 -6.151 1.00 89.12 311 ALA A CA 1
ATOM 2393 C C . ALA A 1 311 ? 14.765 9.763 -7.496 1.00 89.12 311 ALA A C 1
ATOM 2395 O O . ALA A 1 311 ? 15.912 9.445 -7.809 1.00 89.12 311 ALA A O 1
ATOM 2396 N N . GLY A 1 312 ? 13.992 10.491 -8.309 1.00 89.44 312 GLY A N 1
ATOM 2397 C CA . GLY A 1 312 ? 14.464 11.082 -9.573 1.00 89.44 312 GLY A CA 1
ATOM 2398 C C . GLY A 1 312 ? 14.705 10.107 -10.738 1.00 89.44 312 GLY A C 1
ATOM 2399 O O . GLY A 1 312 ? 15.218 10.511 -11.776 1.00 89.44 312 GLY A O 1
ATOM 2400 N N . CYS A 1 313 ? 14.352 8.827 -10.595 1.00 92.50 313 CYS A N 1
ATOM 2401 C CA . CYS A 1 313 ? 14.447 7.830 -11.666 1.00 92.50 313 CYS A CA 1
ATOM 2402 C C . CYS A 1 313 ? 13.115 7.660 -12.419 1.00 92.50 313 CYS A C 1
ATOM 2404 O O . CYS A 1 313 ? 12.053 7.989 -11.892 1.00 92.50 313 CYS A O 1
ATOM 2406 N N . HIS A 1 314 ? 13.163 7.074 -13.624 1.00 93.88 314 HIS A N 1
ATOM 2407 C CA . HIS A 1 314 ? 11.962 6.669 -14.368 1.00 93.88 314 HIS A CA 1
ATOM 2408 C C . HIS A 1 314 ? 11.076 5.759 -13.513 1.00 93.88 314 HIS A C 1
ATOM 2410 O O . HIS A 1 314 ? 11.550 4.719 -13.061 1.00 93.88 314 HIS A O 1
ATOM 2416 N N . GLN A 1 315 ? 9.820 6.148 -13.301 1.00 93.88 315 GLN A N 1
ATOM 2417 C CA . GLN A 1 315 ? 8.872 5.374 -12.507 1.00 93.88 315 GLN A CA 1
ATOM 2418 C C . GLN A 1 315 ? 8.088 4.414 -13.400 1.00 93.88 315 GLN A C 1
ATOM 2420 O O . GLN A 1 315 ? 7.552 4.821 -14.431 1.00 93.88 315 GLN A O 1
ATOM 2425 N N . GLU A 1 316 ? 7.979 3.159 -12.974 1.00 95.19 316 GLU A N 1
ATOM 2426 C CA . GLU A 1 316 ? 7.152 2.157 -13.639 1.00 95.19 316 GLU A CA 1
ATOM 2427 C C . GLU A 1 316 ? 6.448 1.291 -12.596 1.00 95.19 316 GLU A C 1
ATOM 2429 O O . GLU A 1 316 ? 7.067 0.661 -11.735 1.00 95.19 316 GLU A O 1
ATOM 2434 N N . PHE A 1 317 ? 5.127 1.230 -12.712 1.00 96.50 317 PHE A N 1
ATOM 2435 C CA . PHE A 1 317 ? 4.282 0.325 -11.956 1.00 96.50 317 PHE A CA 1
ATOM 2436 C C . PHE A 1 317 ? 3.461 -0.467 -12.954 1.00 96.50 317 PHE A C 1
ATOM 2438 O O . PHE A 1 317 ? 2.490 0.041 -13.518 1.00 96.50 317 PHE A O 1
ATOM 2445 N N . ALA A 1 318 ? 3.816 -1.726 -13.170 1.00 96.88 318 ALA A N 1
ATOM 2446 C CA . ALA A 1 318 ? 3.090 -2.548 -14.122 1.00 96.88 318 ALA A CA 1
ATOM 2447 C C . ALA A 1 318 ? 3.313 -4.040 -13.899 1.00 96.88 318 ALA A C 1
ATOM 2449 O O . ALA A 1 318 ? 4.276 -4.465 -13.266 1.00 96.88 318 ALA A O 1
ATOM 2450 N N . SER A 1 319 ? 2.424 -4.856 -14.455 1.00 98.56 319 SER A N 1
ATOM 2451 C CA . SER A 1 319 ? 2.613 -6.303 -14.554 1.00 98.56 319 SER A CA 1
ATOM 2452 C C . SER A 1 319 ? 2.014 -6.816 -15.855 1.00 98.56 319 SER A C 1
ATOM 2454 O O . SER A 1 319 ? 0.957 -6.356 -16.295 1.00 98.56 319 SER A O 1
ATOM 2456 N N . TYR A 1 320 ? 2.711 -7.747 -16.497 1.00 98.56 320 TYR A N 1
ATOM 2457 C CA . TYR A 1 320 ? 2.398 -8.232 -17.835 1.00 98.56 320 TYR A CA 1
ATOM 2458 C C . TYR A 1 320 ? 2.580 -9.744 -17.923 1.00 98.56 320 TYR A C 1
ATOM 2460 O O . TYR A 1 320 ? 3.512 -10.293 -17.337 1.00 98.56 320 TYR A O 1
ATOM 2468 N N . ALA A 1 321 ? 1.745 -10.386 -18.737 1.00 98.69 321 ALA A N 1
ATOM 2469 C CA . ALA A 1 321 ? 1.881 -11.781 -19.138 1.00 98.69 321 ALA A CA 1
ATOM 2470 C C . ALA A 1 321 ? 2.121 -11.863 -20.648 1.00 98.69 321 ALA A C 1
ATOM 2472 O O . ALA A 1 321 ? 1.381 -11.271 -21.428 1.00 98.69 321 ALA A O 1
ATOM 2473 N N . HIS A 1 322 ? 3.127 -12.612 -21.081 1.00 98.69 322 HIS A N 1
ATOM 2474 C CA . HIS A 1 322 ? 3.398 -12.878 -22.492 1.00 98.69 322 HIS A CA 1
ATOM 2475 C C . HIS A 1 322 ? 3.193 -14.355 -22.759 1.00 98.69 322 HIS A C 1
ATOM 2477 O O . HIS A 1 322 ? 3.865 -15.190 -22.158 1.00 98.69 322 HIS A O 1
ATOM 2483 N N . GLY A 1 323 ? 2.273 -14.674 -23.662 1.00 98.50 323 GLY A N 1
ATOM 2484 C CA . GLY A 1 323 ? 2.001 -16.040 -24.077 1.00 98.50 323 GLY A CA 1
ATOM 2485 C C . GLY A 1 323 ? 2.315 -16.281 -25.548 1.00 98.50 323 GLY A C 1
ATOM 2486 O O . GLY A 1 323 ? 2.580 -15.359 -26.311 1.00 98.50 323 GLY A O 1
ATOM 2487 N N . THR A 1 324 ? 2.271 -17.537 -25.971 1.00 98.44 324 THR A N 1
ATOM 2488 C CA . THR A 1 324 ? 2.610 -17.964 -27.344 1.00 98.44 324 THR A CA 1
ATOM 2489 C C . THR A 1 324 ? 1.782 -17.312 -28.461 1.00 98.44 324 THR A C 1
ATOM 2491 O O . THR A 1 324 ? 2.207 -17.330 -29.617 1.00 98.44 324 THR A O 1
ATOM 2494 N N . LYS A 1 325 ? 0.605 -16.749 -28.156 1.00 97.94 325 LYS A N 1
ATOM 2495 C CA . LYS A 1 325 ? -0.310 -16.132 -29.138 1.00 97.94 325 LYS A CA 1
ATOM 2496 C C . LYS A 1 325 ? -0.500 -14.626 -28.946 1.00 97.94 325 LYS A C 1
ATOM 2498 O O . LYS A 1 325 ? -1.005 -13.954 -29.848 1.00 97.94 325 LYS A O 1
ATOM 2503 N N . GLY A 1 326 ? -0.132 -14.084 -27.790 1.00 98.12 326 GLY A N 1
ATOM 2504 C CA . GLY A 1 326 ? -0.493 -12.722 -27.417 1.00 98.12 326 GLY A CA 1
ATOM 2505 C C . GLY A 1 326 ? 0.098 -12.280 -26.091 1.00 98.12 326 GLY A C 1
ATOM 2506 O O . GLY A 1 326 ? 0.918 -12.972 -25.493 1.00 98.12 326 GLY A O 1
ATOM 2507 N N . ALA A 1 327 ? -0.331 -11.113 -25.626 1.00 98.50 327 ALA A N 1
ATOM 2508 C CA . ALA A 1 327 ? 0.112 -10.579 -24.348 1.00 98.50 327 ALA A CA 1
ATOM 2509 C C . ALA A 1 327 ? -1.050 -9.989 -23.546 1.00 98.50 327 ALA A C 1
ATOM 2511 O O . ALA A 1 327 ? -1.951 -9.361 -24.102 1.00 98.50 327 ALA A O 1
ATOM 2512 N N . GLY A 1 328 ? -1.006 -10.188 -22.234 1.00 98.44 328 GLY A N 1
ATOM 2513 C CA . GLY A 1 328 ? -1.903 -9.617 -21.246 1.00 98.44 328 GLY A CA 1
ATOM 2514 C C . GLY A 1 328 ? -1.227 -8.492 -20.469 1.00 98.44 328 GLY A C 1
ATOM 2515 O O . GLY A 1 328 ? -0.048 -8.566 -20.118 1.00 98.44 328 GLY A O 1
ATOM 2516 N N . VAL A 1 329 ? -1.992 -7.450 -20.184 1.00 98.44 329 VAL A N 1
ATOM 2517 C CA . VAL A 1 329 ? -1.639 -6.382 -19.252 1.00 98.44 329 VAL A CA 1
ATOM 2518 C C . VAL A 1 329 ? -2.452 -6.604 -17.985 1.00 98.44 329 VAL A C 1
ATOM 2520 O O . VAL A 1 329 ? -3.680 -6.604 -18.052 1.00 98.44 329 VAL A O 1
ATOM 2523 N N . ILE A 1 330 ? -1.764 -6.804 -16.862 1.00 98.31 330 ILE A N 1
ATOM 2524 C CA . ILE A 1 330 ? -2.356 -7.095 -15.550 1.00 98.31 330 ILE A CA 1
ATOM 2525 C C . ILE A 1 330 ? -2.574 -5.787 -14.777 1.00 98.31 330 ILE A C 1
ATOM 2527 O O . ILE A 1 330 ? -3.668 -5.556 -14.276 1.00 98.31 330 ILE A O 1
ATOM 2531 N N . SER A 1 331 ? -1.555 -4.918 -14.764 1.00 96.31 331 SER A N 1
ATOM 2532 C CA . SER A 1 331 ? -1.529 -3.605 -14.093 1.00 96.31 331 SER A CA 1
ATOM 2533 C C . SER A 1 331 ? -0.728 -2.606 -14.933 1.00 96.31 331 SER A C 1
ATOM 2535 O O . SER A 1 331 ? 0.244 -3.022 -15.568 1.00 96.31 331 SER A O 1
ATOM 2537 N N . THR A 1 332 ? -1.072 -1.307 -14.923 1.00 88.12 332 THR A N 1
ATOM 2538 C CA . THR A 1 332 ? -0.346 -0.285 -15.727 1.00 88.12 332 THR A CA 1
ATOM 2539 C C . THR A 1 332 ? 0.121 0.990 -15.044 1.00 88.12 332 THR A C 1
ATOM 2541 O O . THR A 1 332 ? 0.868 1.731 -15.675 1.00 88.12 332 THR A O 1
ATOM 2544 N N . ALA A 1 333 ? -0.336 1.290 -13.830 1.00 85.94 333 ALA A N 1
ATOM 2545 C CA . ALA A 1 333 ? 0.111 2.488 -13.105 1.00 85.94 333 ALA A CA 1
ATOM 2546 C C . ALA A 1 333 ? -0.136 2.388 -11.593 1.00 85.94 333 ALA A C 1
ATOM 2548 O O . ALA A 1 333 ? 0.643 2.897 -10.797 1.00 85.94 333 ALA A O 1
ATOM 2549 N N . ALA A 1 334 ? -1.211 1.703 -11.210 1.00 87.81 334 ALA A N 1
ATOM 2550 C CA . ALA A 1 334 ? -1.582 1.413 -9.835 1.00 87.81 334 ALA A CA 1
ATOM 2551 C C . ALA A 1 334 ? -2.234 0.022 -9.770 1.00 87.81 334 ALA A C 1
ATOM 2553 O O . ALA A 1 334 ? -2.416 -0.642 -10.799 1.00 87.81 334 ALA A O 1
ATOM 2554 N N . HIS A 1 335 ? -2.594 -0.433 -8.567 1.00 87.88 335 HIS A N 1
ATOM 2555 C CA . HIS A 1 335 ? -3.381 -1.661 -8.424 1.00 87.88 335 HIS A CA 1
ATOM 2556 C C . HIS A 1 335 ? -4.867 -1.442 -8.726 1.00 87.88 335 HIS A C 1
ATOM 2558 O O . HIS A 1 335 ? -5.530 -2.391 -9.141 1.00 87.88 335 HIS A O 1
ATOM 2564 N N . THR A 1 336 ? -5.379 -0.219 -8.593 1.00 90.38 336 THR A N 1
ATOM 2565 C CA . THR A 1 336 ? -6.748 0.141 -8.965 1.00 90.38 336 THR A CA 1
ATOM 2566 C C . THR A 1 336 ? -6.777 1.543 -9.591 1.00 90.38 336 THR A C 1
ATOM 2568 O O . THR A 1 336 ? -6.084 2.417 -9.081 1.00 90.38 336 THR A O 1
ATOM 2571 N N . PRO A 1 337 ? -7.498 1.764 -10.707 1.00 92.06 337 PRO A N 1
ATOM 2572 C CA . PRO A 1 337 ? -8.036 0.728 -11.592 1.00 92.06 337 PRO A CA 1
ATOM 2573 C C . PRO A 1 337 ? -6.902 -0.088 -12.241 1.00 92.06 337 PRO A C 1
ATOM 2575 O O . PRO A 1 337 ? -5.828 0.436 -12.555 1.00 92.06 337 PRO A O 1
ATOM 2578 N N . ALA A 1 338 ? -7.129 -1.382 -12.458 1.00 94.00 338 ALA A N 1
ATOM 2579 C CA . ALA A 1 338 ? -6.143 -2.295 -13.037 1.00 94.00 338 ALA A CA 1
ATOM 2580 C C . ALA A 1 338 ? -5.882 -2.002 -14.521 1.00 94.00 338 ALA A C 1
ATOM 2582 O O . ALA A 1 338 ? -4.749 -2.106 -15.004 1.00 94.00 338 ALA A O 1
ATOM 2583 N N . LYS A 1 339 ? -6.945 -1.632 -15.249 1.00 95.62 339 LYS A N 1
ATOM 2584 C CA . LYS A 1 339 ? -6.979 -1.421 -16.702 1.00 95.62 339 LYS A CA 1
ATOM 2585 C C . LYS A 1 339 ? -6.494 -2.654 -17.471 1.00 95.62 339 LYS A C 1
ATOM 2587 O O . LYS A 1 339 ? -5.698 -2.527 -18.416 1.00 95.62 339 LYS A O 1
ATOM 2592 N N . CYS A 1 340 ? -6.970 -3.836 -17.065 1.00 98.12 340 CYS A N 1
ATOM 2593 C CA . CYS A 1 340 ? -6.586 -5.119 -17.654 1.00 98.12 340 CYS A CA 1
ATOM 2594 C C . CYS A 1 340 ? -6.928 -5.197 -19.148 1.00 98.12 340 CYS A C 1
ATOM 2596 O O . CYS A 1 340 ? -8.006 -4.781 -19.579 1.00 98.12 340 CYS A O 1
ATOM 2598 N N . ARG A 1 341 ? -6.003 -5.739 -19.949 1.00 98.38 341 ARG A N 1
ATOM 2599 C CA . ARG A 1 341 ? -6.118 -5.821 -21.417 1.00 98.38 341 ARG A CA 1
ATOM 2600 C C . ARG A 1 341 ? -5.468 -7.081 -21.973 1.00 98.38 341 ARG A C 1
ATOM 2602 O O . ARG A 1 341 ? -4.532 -7.606 -21.380 1.00 98.38 341 ARG A O 1
ATOM 2609 N N . ILE A 1 342 ? -5.902 -7.501 -23.159 1.00 98.69 342 ILE A N 1
ATOM 2610 C CA . ILE A 1 342 ? -5.266 -8.542 -23.977 1.00 98.69 342 ILE A CA 1
ATOM 2611 C C . ILE A 1 342 ? -4.982 -7.976 -25.366 1.00 98.69 342 ILE A C 1
ATOM 2613 O O . ILE A 1 342 ? -5.786 -7.235 -25.936 1.00 98.69 342 ILE A O 1
ATOM 2617 N N . TYR A 1 343 ? -3.839 -8.356 -25.925 1.00 98.69 343 TYR A N 1
ATOM 2618 C CA . TYR A 1 343 ? -3.398 -7.996 -27.263 1.00 98.69 343 TYR A CA 1
ATOM 2619 C C . TYR A 1 343 ? -3.110 -9.242 -28.103 1.00 98.69 343 TYR A C 1
ATOM 2621 O O . TYR A 1 343 ? -2.523 -10.212 -27.622 1.00 98.69 343 TYR A O 1
ATOM 2629 N N . ASN A 1 344 ? -3.474 -9.175 -29.384 1.00 97.69 344 ASN A N 1
ATOM 2630 C CA . ASN A 1 344 ? -3.082 -10.149 -30.397 1.00 97.69 344 ASN A CA 1
ATOM 2631 C C . ASN A 1 344 ? -1.593 -9.975 -30.735 1.00 97.69 344 ASN A C 1
ATOM 2633 O O . ASN A 1 344 ? -1.162 -8.909 -31.191 1.00 97.69 344 ASN A O 1
ATOM 2637 N N . GLY A 1 345 ? -0.800 -11.028 -30.537 1.00 96.19 345 GLY A N 1
ATOM 2638 C CA . GLY A 1 345 ? 0.659 -10.944 -30.580 1.00 96.19 345 GLY A CA 1
ATOM 2639 C C . GLY A 1 345 ? 1.249 -10.042 -29.483 1.00 96.19 345 GLY A C 1
ATOM 2640 O O . GLY A 1 345 ? 0.564 -9.577 -28.577 1.00 96.19 345 GLY A O 1
ATOM 2641 N N . HIS A 1 346 ? 2.552 -9.772 -29.569 1.00 96.25 346 HIS A N 1
ATOM 2642 C CA . HIS A 1 346 ? 3.301 -9.105 -28.488 1.00 96.25 346 HIS A CA 1
ATOM 2643 C C . HIS A 1 346 ? 3.397 -7.578 -28.616 1.00 96.25 346 HIS A C 1
ATOM 2645 O O . HIS A 1 346 ? 3.902 -6.897 -27.727 1.00 96.25 346 HIS A O 1
ATOM 2651 N N . LYS A 1 347 ? 2.929 -7.005 -29.731 1.00 95.81 347 LYS A N 1
ATOM 2652 C CA . LYS A 1 347 ? 2.935 -5.551 -29.935 1.00 95.81 347 LYS A CA 1
ATOM 2653 C C . LYS A 1 347 ? 1.685 -4.942 -29.302 1.00 95.81 347 LYS A C 1
ATOM 2655 O O . LYS A 1 347 ? 0.632 -4.928 -29.940 1.00 95.81 347 LYS A O 1
ATOM 2660 N N . MET A 1 348 ? 1.814 -4.408 -28.089 1.00 95.94 348 MET A N 1
ATOM 2661 C CA . MET A 1 348 ? 0.722 -3.809 -27.307 1.00 95.94 348 MET A CA 1
ATOM 2662 C C . MET A 1 348 ? 0.288 -2.434 -27.853 1.00 95.94 348 MET A C 1
ATOM 2664 O O . MET A 1 348 ? 0.537 -1.390 -27.260 1.00 95.94 348 MET A O 1
ATOM 2668 N N . THR A 1 349 ? -0.345 -2.419 -29.027 1.00 96.88 349 THR A N 1
ATOM 2669 C CA . THR A 1 349 ? -0.834 -1.202 -29.706 1.00 96.88 349 THR A CA 1
ATOM 2670 C C . THR A 1 349 ? -2.355 -1.220 -29.820 1.00 96.88 349 THR A C 1
ATOM 2672 O O . THR A 1 349 ? -2.950 -2.296 -29.798 1.00 96.88 349 THR A O 1
ATOM 2675 N N . LYS A 1 350 ? -3.000 -0.059 -30.031 1.00 95.69 350 LYS A N 1
ATOM 2676 C CA . LYS A 1 350 ? -4.459 0.012 -30.276 1.00 95.69 350 LYS A CA 1
ATOM 2677 C C . LYS A 1 350 ? -4.922 -0.934 -31.393 1.00 95.69 350 LYS A C 1
ATOM 2679 O O . LYS A 1 350 ? -5.950 -1.577 -31.246 1.00 95.69 350 LYS A O 1
ATOM 2684 N N . LYS A 1 351 ? -4.141 -1.071 -32.473 1.00 97.31 351 LYS A N 1
ATOM 2685 C CA . LYS A 1 351 ? -4.450 -1.974 -33.599 1.00 97.31 351 LYS A CA 1
ATOM 2686 C C . LYS A 1 351 ? -4.541 -3.446 -33.180 1.00 97.31 351 LYS A C 1
ATOM 2688 O O . LYS A 1 351 ? -5.291 -4.203 -33.783 1.00 97.31 351 LYS A O 1
ATOM 2693 N N . ASN A 1 352 ? -3.757 -3.842 -32.183 1.00 97.56 352 ASN A N 1
ATOM 2694 C CA . ASN A 1 352 ? -3.671 -5.225 -31.730 1.00 97.56 352 ASN A CA 1
ATOM 2695 C C . ASN A 1 352 ? -4.492 -5.488 -30.467 1.00 97.56 352 ASN A C 1
ATOM 2697 O O . ASN A 1 352 ? -4.461 -6.610 -29.975 1.00 97.56 352 ASN A O 1
ATOM 2701 N N . LEU A 1 353 ? -5.184 -4.484 -29.921 1.00 98.25 353 LEU A N 1
ATOM 2702 C CA . LEU A 1 353 ? -6.016 -4.650 -28.737 1.00 98.25 353 LEU A CA 1
ATOM 2703 C C . LEU A 1 353 ? -7.141 -5.645 -29.050 1.00 98.25 353 LEU A C 1
ATOM 2705 O O . LEU A 1 353 ? -7.970 -5.391 -29.920 1.00 98.25 353 LEU A O 1
ATOM 2709 N N . ALA A 1 354 ? -7.134 -6.784 -28.364 1.00 98.25 354 ALA A N 1
ATOM 2710 C CA . ALA A 1 354 ? -8.123 -7.846 -28.526 1.00 98.25 354 ALA A CA 1
ATOM 2711 C C . ALA A 1 354 ? -9.249 -7.721 -27.494 1.00 98.25 354 ALA A C 1
ATOM 2713 O O . ALA A 1 354 ? -10.407 -7.982 -27.805 1.00 98.25 354 ALA A O 1
ATOM 2714 N N . TRP A 1 355 ? -8.907 -7.291 -26.279 1.00 98.56 355 TRP A N 1
ATOM 2715 C CA . TRP A 1 355 ? -9.852 -7.085 -25.188 1.00 98.56 355 TRP A CA 1
ATOM 2716 C C . TRP A 1 355 ? -9.320 -6.045 -24.198 1.00 98.56 355 TRP A C 1
ATOM 2718 O O . TRP A 1 355 ? -8.109 -5.913 -24.005 1.00 98.56 355 TRP A O 1
ATOM 2728 N N . ALA A 1 356 ? -10.236 -5.312 -23.572 1.00 98.00 356 ALA A N 1
ATOM 2729 C CA . ALA A 1 356 ? -9.984 -4.412 -22.457 1.00 98.00 356 ALA A CA 1
ATOM 2730 C C . ALA A 1 356 ? -11.160 -4.517 -21.488 1.00 98.00 356 ALA A C 1
ATOM 2732 O O . ALA A 1 356 ? -12.308 -4.538 -21.940 1.00 98.00 356 ALA A O 1
ATOM 2733 N N . PHE A 1 357 ? -10.884 -4.563 -20.187 1.00 97.19 357 PHE A N 1
ATOM 2734 C CA . PHE A 1 357 ? -11.949 -4.554 -19.193 1.00 97.19 357 PHE A CA 1
ATOM 2735 C C . PHE A 1 357 ? -12.700 -3.203 -19.215 1.00 97.19 357 PHE A C 1
ATOM 2737 O O . PHE A 1 357 ? -12.044 -2.153 -19.296 1.00 97.19 357 PHE A O 1
ATOM 2744 N N . PRO A 1 358 ? -14.047 -3.197 -19.168 1.00 95.44 358 PRO A N 1
ATOM 2745 C CA . PRO A 1 358 ? -14.838 -1.967 -19.110 1.00 95.44 358 PRO A CA 1
ATOM 2746 C C . PRO A 1 358 ? -14.457 -1.073 -17.924 1.00 95.44 358 PRO A C 1
ATOM 2748 O O . PRO A 1 358 ? -14.027 -1.557 -16.888 1.00 95.44 358 PRO A O 1
ATOM 2751 N N . GLN A 1 359 ? -14.613 0.241 -18.075 1.00 93.25 359 GLN A N 1
ATOM 2752 C CA . GLN A 1 359 ? -14.351 1.215 -17.009 1.00 93.25 359 GLN A CA 1
ATOM 2753 C C . GLN A 1 359 ? -15.647 1.972 -16.670 1.00 93.25 359 GLN A C 1
ATOM 2755 O O . GLN A 1 359 ? -16.458 2.166 -17.584 1.00 93.25 359 GLN A O 1
ATOM 2760 N N . PRO A 1 360 ? -15.830 2.451 -15.423 1.00 92.62 360 PRO A N 1
ATOM 2761 C CA . PRO A 1 360 ? -14.922 2.311 -14.275 1.00 92.62 360 PRO A CA 1
ATOM 2762 C C . PRO A 1 360 ? -14.898 0.888 -13.692 1.00 92.62 360 PRO A C 1
ATOM 2764 O O . PRO A 1 360 ? -15.860 0.135 -13.822 1.00 92.62 360 PRO A O 1
ATOM 2767 N N . GLU A 1 361 ? -13.776 0.521 -13.071 1.00 92.38 361 GLU A N 1
ATOM 2768 C CA . GLU A 1 361 ? -13.648 -0.718 -12.296 1.00 92.38 361 GLU A CA 1
ATOM 2769 C C . GLU A 1 361 ? -14.158 -0.496 -10.866 1.00 92.38 361 GLU A C 1
ATOM 2771 O O . GLU A 1 361 ? -13.834 0.541 -10.283 1.00 92.38 361 GLU A O 1
ATOM 2776 N N . PRO A 1 362 ? -14.896 -1.451 -10.270 1.00 93.06 362 PRO A N 1
ATOM 2777 C CA . PRO A 1 362 ? -15.202 -1.401 -8.846 1.00 93.06 362 PRO A CA 1
ATOM 2778 C C . PRO A 1 362 ? -13.922 -1.386 -8.006 1.00 93.06 362 PRO A C 1
ATOM 2780 O O . PRO A 1 362 ? -12.934 -2.037 -8.357 1.00 93.06 362 PRO A O 1
ATOM 2783 N 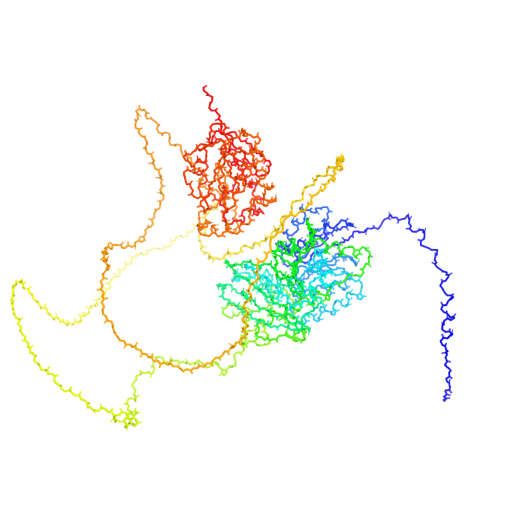N . ASN A 1 363 ? -13.949 -0.679 -6.877 1.00 94.69 363 ASN A N 1
ATOM 2784 C CA . ASN A 1 363 ? -12.791 -0.571 -6.000 1.00 94.69 363 ASN A CA 1
ATOM 2785 C C . ASN A 1 363 ? -12.509 -1.918 -5.295 1.00 94.69 363 ASN A C 1
ATOM 2787 O O . ASN A 1 363 ? -13.286 -2.332 -4.430 1.00 94.69 363 ASN A O 1
ATOM 2791 N N . PRO A 1 364 ? -11.384 -2.596 -5.587 1.00 96.88 364 PRO A N 1
ATOM 2792 C CA . PRO A 1 364 ? -11.073 -3.893 -4.989 1.00 96.88 364 PRO A CA 1
ATOM 2793 C C . PRO A 1 364 ? -10.816 -3.838 -3.474 1.00 96.88 364 PRO A C 1
ATOM 2795 O O . PRO A 1 364 ? -10.985 -4.860 -2.814 1.00 96.88 364 PRO A O 1
ATOM 2798 N N . TYR A 1 365 ? -10.448 -2.677 -2.910 1.00 96.69 365 TYR A N 1
ATOM 2799 C CA . TYR A 1 365 ? -10.358 -2.507 -1.452 1.00 96.69 365 TYR A CA 1
ATOM 2800 C C . TYR A 1 365 ? -11.732 -2.557 -0.779 1.00 96.69 365 TYR A C 1
ATOM 2802 O O . TYR A 1 365 ? -11.828 -2.951 0.375 1.00 96.69 365 TYR A O 1
ATOM 2810 N N . GLN A 1 366 ? -12.799 -2.156 -1.473 1.00 97.94 366 GLN A N 1
ATOM 2811 C CA . GLN A 1 366 ? -14.152 -2.297 -0.939 1.00 97.94 366 GLN A CA 1
ATOM 2812 C C . GLN A 1 366 ? -14.675 -3.720 -1.168 1.00 97.94 366 GLN A C 1
ATOM 2814 O O . GLN A 1 366 ? -15.182 -4.342 -0.238 1.00 97.94 366 GLN A O 1
ATOM 2819 N N . LEU A 1 367 ? -14.448 -4.286 -2.361 1.00 97.75 367 LEU A N 1
ATOM 2820 C CA . LEU A 1 367 ? -14.911 -5.637 -2.697 1.00 97.75 367 LEU A CA 1
ATOM 2821 C C . LEU A 1 367 ? -14.348 -6.734 -1.779 1.00 97.75 367 LEU A C 1
ATOM 2823 O O . LEU A 1 367 ? -15.044 -7.706 -1.493 1.00 97.75 367 LEU A O 1
ATOM 2827 N N . GLU A 1 368 ? -13.105 -6.617 -1.296 1.00 97.56 368 GLU A N 1
ATOM 2828 C CA . GLU A 1 368 ? -12.561 -7.587 -0.329 1.00 97.56 368 GLU A CA 1
ATOM 2829 C C . GLU A 1 368 ? -13.352 -7.617 0.987 1.00 97.56 368 GLU A C 1
ATOM 2831 O O . GLU A 1 368 ? -13.565 -8.689 1.561 1.00 97.56 368 GLU A O 1
ATOM 2836 N N . TRP A 1 369 ? -13.853 -6.459 1.422 1.00 98.50 369 TRP A N 1
ATOM 2837 C CA . TRP A 1 369 ? -14.706 -6.331 2.596 1.00 98.50 369 TRP A CA 1
ATOM 2838 C C . TRP A 1 369 ? -16.120 -6.818 2.322 1.00 98.50 369 TRP A C 1
ATOM 2840 O O . TRP A 1 369 ? -16.651 -7.596 3.117 1.00 98.50 369 TRP A O 1
ATOM 2850 N N . ASP A 1 370 ? -16.694 -6.445 1.180 1.00 98.44 370 ASP A N 1
ATOM 2851 C CA . ASP A 1 370 ? -18.022 -6.905 0.779 1.00 98.44 370 ASP A CA 1
ATOM 2852 C C . ASP A 1 370 ? -18.059 -8.441 0.714 1.00 98.44 370 ASP A C 1
ATOM 2854 O O . ASP A 1 370 ? -18.926 -9.064 1.324 1.00 98.44 370 ASP A O 1
ATOM 2858 N N . HIS A 1 371 ? -17.057 -9.075 0.088 1.00 98.31 371 HIS A N 1
ATOM 2859 C CA . HIS A 1 371 ? -16.947 -10.537 0.006 1.00 98.31 371 HIS A CA 1
ATOM 2860 C C . HIS A 1 371 ? -16.783 -11.201 1.381 1.00 98.31 371 HIS A C 1
ATOM 2862 O O . HIS A 1 371 ? -17.404 -12.239 1.639 1.00 98.31 371 HIS A O 1
ATOM 2868 N N . LEU A 1 372 ? -15.955 -10.628 2.264 1.00 98.69 372 LEU A N 1
ATOM 2869 C CA . LEU A 1 372 ? -15.733 -11.163 3.607 1.00 98.69 372 LEU A CA 1
ATOM 2870 C C . LEU A 1 372 ? -17.013 -11.092 4.449 1.00 98.69 372 LEU A C 1
ATOM 2872 O O . LEU A 1 372 ? -17.405 -12.093 5.054 1.00 98.69 372 LEU A O 1
ATOM 2876 N N . ILE A 1 373 ? -17.681 -9.937 4.481 1.00 98.62 373 ILE A N 1
ATOM 2877 C CA . ILE A 1 373 ? -18.909 -9.764 5.263 1.00 98.62 373 ILE A CA 1
ATOM 2878 C C . ILE A 1 373 ? -20.047 -10.604 4.675 1.00 98.62 373 ILE A C 1
ATOM 2880 O O . ILE A 1 373 ? -20.763 -11.254 5.439 1.00 98.62 373 ILE A O 1
ATOM 2884 N N . ASP A 1 374 ? -20.184 -10.675 3.348 1.00 98.38 374 ASP A N 1
ATOM 2885 C CA . ASP A 1 374 ? -21.122 -11.588 2.683 1.00 98.38 374 ASP A CA 1
ATOM 2886 C C . ASP A 1 374 ? -20.906 -13.036 3.134 1.00 98.38 374 ASP A C 1
ATOM 2888 O O . ASP A 1 374 ? -21.863 -13.761 3.406 1.00 98.38 374 ASP A O 1
ATOM 2892 N N . ALA A 1 375 ? -19.650 -13.483 3.215 1.00 98.44 375 ALA A N 1
ATOM 2893 C CA . ALA A 1 375 ? -19.339 -14.836 3.653 1.00 98.44 375 ALA A CA 1
ATOM 2894 C C . ALA A 1 375 ? -19.659 -15.075 5.132 1.00 98.44 375 ALA A C 1
ATOM 2896 O O . ALA A 1 375 ? -20.074 -16.176 5.495 1.00 98.44 375 ALA A O 1
ATOM 2897 N N . ILE A 1 376 ? -19.494 -14.061 5.981 1.00 98.38 376 ILE A N 1
ATOM 2898 C CA . ILE A 1 376 ? -19.855 -14.136 7.399 1.00 98.38 376 ILE A CA 1
ATOM 2899 C C . ILE A 1 376 ? -21.373 -14.235 7.555 1.00 98.38 376 ILE A C 1
ATOM 2901 O O . ILE A 1 376 ? -21.850 -15.143 8.234 1.00 98.38 376 ILE A O 1
ATOM 2905 N N . ARG A 1 377 ? -22.129 -13.344 6.903 1.00 97.06 377 ARG A N 1
ATOM 2906 C CA . ARG A 1 377 ? -23.596 -13.289 7.014 1.00 97.06 377 ARG A CA 1
ATOM 2907 C C . ARG A 1 377 ? -24.273 -14.534 6.447 1.00 97.06 377 ARG A C 1
ATOM 2909 O O . ARG A 1 377 ? -25.222 -15.034 7.041 1.00 97.06 377 ARG A O 1
ATOM 2916 N N . GLU A 1 378 ? -23.755 -15.053 5.339 1.00 96.75 378 GLU A N 1
ATOM 2917 C CA . GLU A 1 378 ? -24.314 -16.221 4.649 1.00 96.75 378 GLU A CA 1
ATOM 2918 C C . GLU A 1 378 ? -23.671 -17.553 5.078 1.00 96.75 378 GLU A C 1
ATOM 2920 O O . GLU A 1 378 ? -23.932 -18.586 4.461 1.00 96.75 378 GLU A O 1
ATOM 2925 N N . ASP A 1 379 ? -22.799 -17.536 6.093 1.00 96.94 379 ASP A N 1
ATOM 2926 C CA . ASP A 1 379 ? -22.028 -18.694 6.570 1.00 96.94 379 ASP A CA 1
ATOM 2927 C C . ASP A 1 379 ? -21.334 -19.480 5.435 1.00 96.94 379 ASP A C 1
ATOM 2929 O O . ASP A 1 379 ? -21.295 -20.713 5.401 1.00 96.94 379 ASP A O 1
ATOM 2933 N N . LYS A 1 380 ? -20.776 -18.753 4.460 1.00 98.12 380 LYS A N 1
ATOM 2934 C CA . LYS A 1 380 ? -19.997 -19.343 3.366 1.00 98.12 380 LYS A CA 1
ATOM 2935 C C . LYS A 1 380 ? -18.592 -19.666 3.870 1.00 98.12 380 LYS A C 1
ATOM 2937 O O . LYS A 1 380 ? -17.983 -18.902 4.618 1.00 98.12 380 LYS A O 1
ATOM 2942 N N . SER A 1 381 ? -18.036 -20.778 3.393 1.00 97.00 381 SER A N 1
ATOM 2943 C CA . SER A 1 381 ? -16.614 -21.068 3.587 1.00 97.00 381 SER A CA 1
ATOM 2944 C C . SER A 1 381 ? -15.778 -19.979 2.913 1.00 97.00 381 SER A C 1
ATOM 2946 O O . SER A 1 381 ? -15.861 -19.809 1.697 1.00 97.00 381 SER A O 1
ATOM 2948 N N . TYR A 1 382 ? -14.950 -19.279 3.687 1.00 98.25 382 TYR A N 1
ATOM 2949 C CA . TYR A 1 382 ? -14.125 -18.180 3.193 1.00 98.25 382 TYR A CA 1
ATOM 2950 C C . TYR A 1 382 ? -12.838 -18.076 4.008 1.00 98.25 382 TYR A C 1
ATOM 2952 O O . TYR A 1 382 ? -12.850 -17.638 5.153 1.00 98.25 382 TYR A O 1
ATOM 2960 N N . ASN A 1 383 ? -11.716 -18.522 3.451 1.00 98.38 383 ASN A N 1
ATOM 2961 C CA . ASN A 1 383 ? -10.443 -18.471 4.158 1.00 98.38 383 ASN A CA 1
ATOM 2962 C C . ASN A 1 383 ? -9.294 -18.255 3.181 1.00 98.38 383 ASN A C 1
ATOM 2964 O O . ASN A 1 383 ? -9.019 -19.091 2.319 1.00 98.38 383 ASN A O 1
ATOM 2968 N N . GLU A 1 384 ? -8.620 -17.125 3.338 1.00 98.62 384 GLU A N 1
ATOM 2969 C CA . GLU A 1 384 ? -7.572 -16.685 2.424 1.00 98.62 384 GLU A CA 1
ATOM 2970 C C . GLU A 1 384 ? -6.165 -16.848 3.008 1.00 98.62 384 GLU A C 1
ATOM 2972 O O . GLU A 1 384 ? -5.182 -16.516 2.344 1.00 98.62 384 GLU A O 1
ATOM 2977 N N . VAL A 1 385 ? -6.047 -17.411 4.219 1.00 98.69 385 VAL A N 1
ATOM 2978 C CA . VAL A 1 385 ? -4.780 -17.511 4.959 1.00 98.69 385 VAL A CA 1
ATOM 2979 C C . VAL A 1 385 ? -3.735 -18.265 4.155 1.00 98.69 385 VAL A C 1
ATOM 2981 O O . VAL A 1 385 ? -2.636 -17.754 3.974 1.00 98.69 385 VAL A O 1
ATOM 2984 N N . LYS A 1 386 ? -4.077 -19.44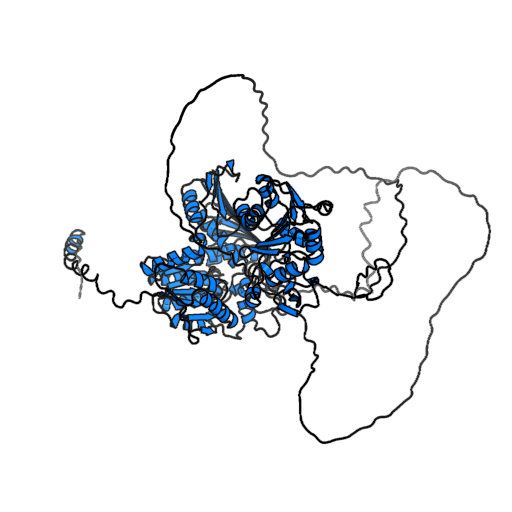2 3.612 1.00 98.44 386 LYS A N 1
ATOM 2985 C CA . LYS A 1 386 ? -3.126 -20.258 2.842 1.00 98.44 386 LYS A CA 1
ATOM 2986 C C . LYS A 1 386 ? -2.483 -19.455 1.707 1.00 98.44 386 LYS A C 1
ATOM 2988 O O . LYS A 1 386 ? -1.262 -19.402 1.614 1.00 98.44 386 LYS A O 1
ATOM 2993 N N . ARG A 1 387 ? -3.302 -18.778 0.898 1.00 97.75 387 ARG A N 1
ATOM 2994 C CA . ARG A 1 387 ? -2.833 -17.933 -0.209 1.00 97.75 387 ARG A CA 1
ATOM 2995 C C . ARG A 1 387 ? -2.018 -16.743 0.299 1.00 97.75 387 ARG A C 1
ATOM 2997 O O . ARG A 1 387 ? -0.988 -16.427 -0.282 1.00 97.75 387 ARG A O 1
ATOM 3004 N N . GLY A 1 388 ? -2.465 -16.095 1.376 1.00 98.50 388 GLY A N 1
ATOM 3005 C CA . GLY A 1 388 ? -1.752 -14.981 2.004 1.00 98.50 388 GLY A CA 1
ATOM 3006 C C . GLY A 1 388 ? -0.348 -15.362 2.478 1.00 98.50 388 GLY A C 1
ATOM 3007 O O . GLY A 1 388 ? 0.610 -14.622 2.239 1.00 98.50 388 GLY A O 1
ATOM 3008 N N . VAL A 1 389 ? -0.217 -16.535 3.102 1.00 98.81 389 VAL A N 1
ATOM 3009 C CA . VAL A 1 389 ? 1.069 -17.084 3.553 1.00 98.81 389 VAL A CA 1
ATOM 3010 C C . VAL A 1 389 ? 1.940 -17.466 2.358 1.00 98.81 389 VAL A C 1
ATOM 3012 O O . VAL A 1 389 ? 3.106 -17.091 2.332 1.00 98.81 389 VAL A O 1
ATOM 3015 N N . GLU A 1 390 ? 1.390 -18.133 1.339 1.00 98.81 390 GLU A N 1
ATOM 3016 C CA . GLU A 1 390 ? 2.131 -18.471 0.114 1.00 98.81 390 GLU A CA 1
ATOM 3017 C C . GLU A 1 390 ? 2.673 -17.214 -0.595 1.00 98.81 390 GLU A C 1
ATOM 3019 O O . GLU A 1 390 ? 3.852 -17.177 -0.949 1.00 98.81 390 GLU A O 1
ATOM 3024 N N . ALA A 1 391 ? 1.862 -16.156 -0.725 1.00 98.75 391 ALA A N 1
ATOM 3025 C CA . ALA A 1 391 ? 2.280 -14.877 -1.306 1.00 98.75 391 ALA A CA 1
ATOM 3026 C C . ALA A 1 391 ? 3.403 -14.208 -0.495 1.00 98.75 391 ALA A C 1
ATOM 3028 O O . ALA A 1 391 ? 4.387 -13.725 -1.063 1.00 98.75 391 ALA A O 1
ATOM 3029 N N . SER A 1 392 ? 3.276 -14.206 0.836 1.00 98.69 392 SER A N 1
ATOM 3030 C CA . SER A 1 392 ? 4.278 -13.632 1.745 1.00 98.69 392 SER A CA 1
ATOM 3031 C C . SER A 1 392 ? 5.595 -14.407 1.673 1.00 98.69 392 SER A C 1
ATOM 3033 O O . SER A 1 392 ? 6.659 -13.817 1.506 1.00 98.69 392 SER A O 1
ATOM 3035 N N . LEU A 1 393 ? 5.525 -15.739 1.685 1.00 98.69 393 LEU A N 1
ATOM 3036 C CA . LEU A 1 393 ? 6.684 -16.621 1.611 1.00 98.69 393 LEU A CA 1
ATOM 3037 C C . LEU A 1 393 ? 7.425 -16.511 0.273 1.00 98.69 393 LEU A C 1
ATOM 3039 O O . LEU A 1 393 ? 8.649 -16.403 0.264 1.00 98.69 393 LEU A O 1
ATOM 3043 N N . VAL A 1 394 ? 6.705 -16.503 -0.855 1.00 98.75 394 VAL A N 1
ATOM 3044 C CA . VAL A 1 394 ? 7.308 -16.305 -2.187 1.00 98.75 394 VAL A CA 1
ATOM 3045 C C . VAL A 1 394 ? 7.9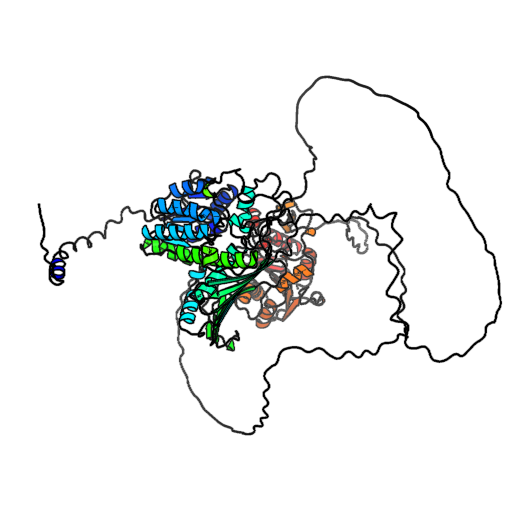58 -14.928 -2.284 1.00 98.75 394 VAL A C 1
ATOM 3047 O O . VAL A 1 394 ? 9.031 -14.789 -2.869 1.00 98.75 394 VAL A O 1
ATOM 3050 N N . THR A 1 395 ? 7.362 -13.915 -1.659 1.00 98.62 395 THR A N 1
ATOM 3051 C CA . THR A 1 395 ? 7.972 -12.587 -1.586 1.00 98.62 395 THR A CA 1
ATOM 3052 C C . THR A 1 395 ? 9.264 -12.611 -0.760 1.00 98.62 395 THR A C 1
ATOM 3054 O O . THR A 1 395 ? 10.299 -12.126 -1.222 1.00 98.62 395 THR A O 1
ATOM 3057 N N . SER A 1 396 ? 9.264 -13.262 0.407 1.00 98.19 396 SER A N 1
ATOM 3058 C CA . SER A 1 396 ? 10.481 -13.472 1.201 1.00 98.19 396 SER A CA 1
ATOM 3059 C C . SER A 1 396 ? 11.542 -14.289 0.461 1.00 98.19 396 SER A C 1
ATOM 3061 O O . SER A 1 396 ? 12.726 -13.992 0.599 1.00 98.19 396 SER A O 1
ATOM 3063 N N . MET A 1 397 ? 11.147 -15.255 -0.377 1.00 98.38 397 MET A N 1
ATOM 3064 C CA . MET A 1 397 ? 12.056 -16.027 -1.232 1.00 98.38 397 MET A CA 1
ATOM 3065 C C . MET A 1 397 ? 12.854 -15.112 -2.167 1.00 98.38 397 MET A C 1
ATOM 3067 O O . MET A 1 397 ? 14.079 -15.203 -2.231 1.00 98.38 397 MET A O 1
ATOM 3071 N N . GLY A 1 398 ? 12.171 -14.203 -2.871 1.00 98.38 398 GLY A N 1
ATOM 3072 C CA . GLY A 1 398 ? 12.825 -13.265 -3.784 1.00 98.38 398 GLY A CA 1
ATOM 3073 C C . GLY A 1 398 ? 13.703 -12.245 -3.067 1.00 98.38 398 GLY A C 1
ATOM 3074 O O . GLY A 1 398 ? 14.812 -11.954 -3.521 1.00 98.38 398 GLY A O 1
ATOM 3075 N N . ARG A 1 399 ? 13.244 -11.752 -1.910 1.00 97.69 399 ARG A N 1
ATOM 3076 C CA . ARG A 1 399 ? 14.032 -10.871 -1.041 1.00 97.69 399 ARG A CA 1
ATOM 3077 C C . ARG A 1 399 ? 15.326 -11.550 -0.600 1.00 97.69 399 ARG A C 1
ATOM 3079 O O . ARG A 1 399 ? 16.401 -10.989 -0.797 1.00 97.69 399 ARG A O 1
ATOM 3086 N N . MET A 1 400 ? 15.223 -12.762 -0.054 1.00 96.50 400 MET A N 1
ATOM 3087 C CA . MET A 1 400 ? 16.363 -13.534 0.435 1.00 96.50 400 MET A CA 1
ATOM 3088 C C . MET A 1 400 ? 17.343 -13.862 -0.696 1.00 96.50 400 MET A C 1
ATOM 3090 O O . MET A 1 400 ? 18.554 -13.756 -0.495 1.00 96.50 400 MET A O 1
ATOM 3094 N N . ALA A 1 401 ? 16.849 -14.185 -1.897 1.00 97.75 401 ALA A N 1
ATOM 3095 C CA . ALA A 1 401 ? 17.700 -14.418 -3.062 1.00 97.75 401 ALA A CA 1
ATOM 3096 C C . ALA A 1 401 ? 18.557 -13.185 -3.392 1.00 97.75 401 ALA A C 1
ATOM 3098 O O . ALA A 1 401 ? 19.779 -13.289 -3.488 1.00 97.75 401 ALA A O 1
ATOM 3099 N N . ALA A 1 402 ? 17.950 -11.995 -3.451 1.00 97.44 402 ALA A N 1
ATOM 3100 C CA . ALA A 1 402 ? 18.685 -10.753 -3.693 1.00 97.44 402 ALA A CA 1
ATOM 3101 C C . ALA A 1 402 ? 19.644 -10.390 -2.545 1.00 97.44 402 ALA A C 1
ATOM 3103 O O . ALA A 1 402 ? 20.772 -9.965 -2.790 1.00 97.44 402 ALA A O 1
ATOM 3104 N N . HIS A 1 403 ? 19.210 -10.557 -1.295 1.00 96.25 403 HIS A N 1
ATOM 3105 C CA . HIS A 1 403 ? 19.959 -10.177 -0.090 1.00 96.25 403 HIS A CA 1
ATOM 3106 C C . HIS A 1 403 ? 21.180 -11.063 0.180 1.00 96.25 403 HIS A C 1
ATOM 3108 O O . HIS A 1 403 ? 22.182 -10.581 0.706 1.00 96.25 403 HIS A O 1
ATOM 3114 N N . THR A 1 404 ? 21.120 -12.337 -0.207 1.00 94.94 404 THR A N 1
ATOM 3115 C CA . THR A 1 404 ? 22.221 -13.302 -0.033 1.00 94.94 404 THR A CA 1
ATOM 3116 C C . THR A 1 404 ? 23.056 -13.489 -1.304 1.00 94.94 404 THR A C 1
ATOM 3118 O O . THR A 1 404 ? 24.215 -13.914 -1.236 1.00 94.94 404 THR A O 1
ATOM 3121 N N . GLY A 1 405 ? 22.491 -13.170 -2.475 1.00 94.94 405 GLY A N 1
ATOM 3122 C CA . GLY A 1 405 ? 23.066 -13.496 -3.781 1.00 94.94 405 GLY A CA 1
ATOM 3123 C C . GLY A 1 405 ? 23.087 -15.002 -4.063 1.00 94.94 405 GLY A C 1
ATOM 3124 O O . GLY A 1 405 ? 23.967 -15.472 -4.784 1.00 94.94 405 GLY A O 1
ATOM 3125 N N . GLN A 1 406 ? 22.197 -15.770 -3.428 1.00 96.31 406 GLN A N 1
ATOM 3126 C CA . GLN A 1 406 ? 22.031 -17.208 -3.641 1.00 96.31 406 GLN A CA 1
ATOM 3127 C C . GLN A 1 406 ? 20.715 -17.496 -4.365 1.00 96.31 406 GLN A C 1
ATOM 3129 O O . GLN A 1 406 ? 19.754 -16.737 -4.273 1.00 96.31 406 GLN A O 1
ATOM 3134 N N . ILE A 1 407 ? 20.658 -18.642 -5.042 1.00 97.94 407 ILE A N 1
ATOM 3135 C CA . ILE A 1 407 ? 19.385 -19.200 -5.501 1.00 97.94 407 ILE A CA 1
ATOM 3136 C C . ILE A 1 407 ? 18.670 -19.768 -4.278 1.00 97.94 407 ILE A C 1
ATOM 3138 O O . ILE A 1 407 ? 19.235 -20.610 -3.582 1.00 97.94 407 ILE A O 1
ATOM 3142 N N . ILE A 1 408 ? 17.432 -19.339 -4.054 1.00 98.06 408 ILE A N 1
ATOM 3143 C CA . ILE A 1 408 ? 16.600 -19.804 -2.941 1.00 98.06 408 ILE A CA 1
ATOM 3144 C C . ILE A 1 408 ? 15.418 -20.571 -3.521 1.00 98.06 408 ILE A C 1
ATOM 3146 O O . ILE A 1 408 ? 14.674 -20.031 -4.343 1.00 98.06 408 ILE A O 1
ATOM 3150 N N . THR A 1 409 ? 15.249 -21.835 -3.136 1.00 98.69 409 THR A N 1
ATOM 3151 C CA . THR A 1 409 ? 14.052 -22.603 -3.501 1.00 98.69 409 THR A CA 1
ATOM 3152 C C . THR A 1 409 ? 12.904 -22.331 -2.533 1.00 98.69 409 THR A C 1
ATOM 3154 O O . THR A 1 409 ? 13.114 -21.858 -1.415 1.00 98.69 409 THR A O 1
ATOM 3157 N N . TYR A 1 410 ? 11.679 -22.651 -2.956 1.00 98.50 410 TYR A N 1
ATOM 3158 C CA . TYR A 1 410 ? 10.493 -22.548 -2.104 1.00 98.50 410 TYR A CA 1
ATOM 3159 C C . TYR A 1 410 ? 10.663 -23.371 -0.817 1.00 98.50 410 TYR A C 1
ATOM 3161 O O . TYR A 1 410 ? 10.350 -22.899 0.275 1.00 98.50 410 TYR A O 1
ATOM 3169 N N . ASP A 1 411 ? 11.228 -24.574 -0.937 1.00 98.00 411 ASP A N 1
ATOM 3170 C CA . ASP A 1 411 ? 11.498 -25.443 0.206 1.00 98.00 411 ASP A CA 1
ATOM 3171 C C . ASP A 1 411 ? 12.607 -24.889 1.110 1.00 98.00 411 ASP A C 1
ATOM 3173 O O . ASP A 1 411 ? 12.490 -25.008 2.330 1.00 98.00 411 ASP A O 1
ATOM 3177 N N . ASP A 1 412 ? 13.648 -24.256 0.551 1.00 96.69 412 ASP A N 1
ATOM 3178 C CA . ASP A 1 412 ? 14.727 -23.648 1.344 1.00 96.69 412 ASP A CA 1
ATOM 3179 C C . ASP A 1 412 ? 14.196 -22.518 2.233 1.00 96.69 412 ASP A C 1
ATOM 3181 O O . ASP A 1 412 ? 14.493 -22.481 3.428 1.00 96.69 412 ASP A O 1
ATOM 3185 N N . ILE A 1 413 ? 13.388 -21.605 1.674 1.00 96.31 413 ILE A N 1
ATOM 3186 C CA . ILE A 1 413 ? 12.817 -20.500 2.456 1.00 96.31 413 ILE A CA 1
ATOM 3187 C C . ILE A 1 413 ? 11.779 -21.014 3.457 1.00 96.31 413 ILE A C 1
ATOM 3189 O O . ILE A 1 413 ? 11.795 -20.594 4.614 1.00 96.31 413 ILE A O 1
ATOM 3193 N N . LEU A 1 414 ? 10.907 -21.948 3.052 1.00 98.06 414 LEU A N 1
ATOM 3194 C CA . LEU A 1 414 ? 9.852 -22.469 3.918 1.00 98.06 414 LEU A CA 1
ATOM 3195 C C . LEU A 1 414 ? 10.428 -23.210 5.113 1.00 98.06 414 LEU A C 1
ATOM 3197 O O . LEU A 1 414 ? 9.888 -23.073 6.205 1.00 98.06 414 LEU A O 1
ATOM 3201 N N . ASN A 1 415 ? 11.490 -23.991 4.913 1.00 96.81 415 ASN A N 1
ATOM 3202 C CA . ASN A 1 415 ? 12.103 -24.831 5.942 1.00 96.81 415 ASN A CA 1
ATOM 3203 C C . ASN A 1 415 ? 13.324 -24.181 6.602 1.00 96.81 415 ASN A C 1
ATOM 3205 O O . ASN A 1 415 ? 13.980 -24.819 7.420 1.00 96.81 415 ASN A O 1
ATOM 3209 N N . GLY A 1 416 ? 13.611 -22.915 6.292 1.00 92.50 416 GLY A N 1
ATOM 3210 C CA . GLY A 1 416 ? 14.663 -22.159 6.954 1.00 92.50 416 GLY A CA 1
ATOM 3211 C C . GLY A 1 416 ? 14.426 -22.032 8.463 1.00 92.50 416 GLY A C 1
ATOM 3212 O O . GLY A 1 416 ? 13.287 -21.919 8.930 1.00 92.50 416 GLY A O 1
ATOM 3213 N N . ASP A 1 417 ? 15.523 -22.016 9.220 1.00 91.00 417 ASP A N 1
ATOM 3214 C CA . ASP A 1 417 ? 15.522 -21.868 10.686 1.00 91.00 417 ASP A CA 1
ATOM 3215 C C . ASP A 1 417 ? 15.625 -20.404 11.138 1.00 91.00 417 ASP A C 1
ATOM 3217 O O . ASP A 1 417 ? 15.702 -20.110 12.332 1.00 91.00 417 ASP A O 1
ATOM 3221 N N . HIS A 1 418 ? 15.712 -19.468 10.192 1.00 89.94 418 HIS A N 1
ATOM 3222 C CA . HIS A 1 418 ? 15.846 -18.058 10.509 1.00 89.94 418 HIS A CA 1
ATOM 3223 C C . HIS A 1 418 ? 14.481 -17.441 10.817 1.00 89.94 418 HIS A C 1
ATOM 3225 O O . HIS A 1 418 ? 13.666 -17.2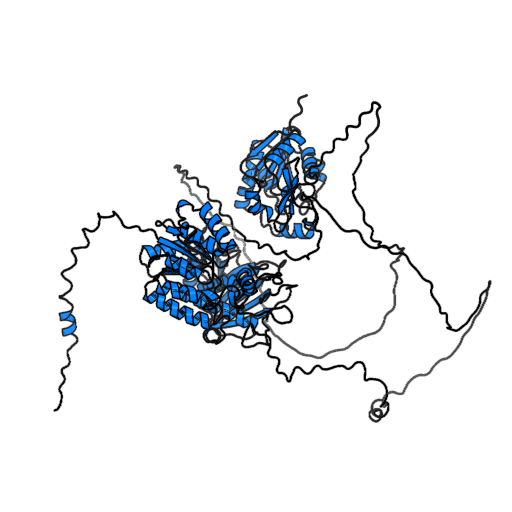82 9.917 1.00 89.94 418 HIS A O 1
ATOM 3231 N N . GLU A 1 419 ? 14.262 -17.093 12.083 1.00 93.69 419 GLU A N 1
ATOM 3232 C CA . GLU A 1 419 ? 13.136 -16.275 12.537 1.00 93.69 419 GLU A CA 1
ATOM 3233 C C . GLU A 1 419 ? 13.683 -14.919 12.977 1.00 93.69 419 GLU A C 1
ATOM 3235 O O . GLU A 1 419 ? 14.590 -14.870 13.815 1.00 93.69 419 GLU A O 1
ATOM 3240 N N . PHE A 1 420 ? 13.159 -13.830 12.415 1.00 94.12 420 PHE A N 1
ATOM 3241 C CA . PHE A 1 420 ? 13.689 -12.497 12.712 1.00 94.12 420 PHE A CA 1
ATOM 3242 C C . PHE A 1 420 ? 13.365 -12.027 14.136 1.00 94.12 420 PHE A C 1
ATOM 3244 O O . PHE A 1 420 ? 14.171 -11.347 14.768 1.00 94.12 420 PHE A O 1
ATOM 3251 N N . ALA A 1 421 ? 12.174 -12.363 14.636 1.00 94.44 421 ALA A N 1
ATOM 3252 C CA . ALA A 1 421 ? 11.678 -11.914 15.936 1.00 94.44 421 ALA A CA 1
ATOM 3253 C C . ALA A 1 421 ? 11.003 -13.071 16.704 1.00 94.44 421 ALA A C 1
ATOM 3255 O O . ALA A 1 421 ? 9.786 -13.060 16.891 1.00 94.44 421 ALA A O 1
ATOM 3256 N N . PRO A 1 422 ? 11.772 -14.077 17.165 1.00 91.94 422 PRO A N 1
ATOM 3257 C CA . PRO A 1 422 ? 11.223 -15.291 17.782 1.00 91.94 422 PRO A CA 1
ATOM 3258 C C . PRO A 1 422 ? 10.476 -15.054 19.102 1.00 91.94 422 PRO A C 1
ATOM 3260 O O . PRO A 1 422 ? 9.669 -15.880 19.504 1.00 91.94 422 PRO A O 1
ATOM 3263 N N . GLU A 1 423 ? 10.737 -13.930 19.769 1.00 93.19 423 GLU A N 1
ATOM 3264 C CA . GLU A 1 423 ? 10.165 -13.572 21.074 1.00 93.19 423 GLU A CA 1
ATOM 3265 C C . GLU A 1 423 ? 9.270 -12.323 20.963 1.00 93.19 423 GLU A C 1
ATOM 3267 O O . GLU A 1 423 ? 9.121 -11.557 21.917 1.00 93.19 423 GLU A O 1
ATOM 3272 N N . VAL A 1 424 ? 8.713 -12.072 19.771 1.00 94.94 424 VAL A N 1
ATOM 3273 C CA . VAL A 1 424 ? 7.866 -10.899 19.489 1.00 94.94 424 VAL A CA 1
ATOM 3274 C C . VAL A 1 424 ? 6.628 -10.833 20.396 1.00 94.94 424 VAL A C 1
ATOM 3276 O O . VAL A 1 424 ? 6.162 -9.748 20.732 1.00 94.94 424 VAL A O 1
ATOM 3279 N N . ASP A 1 425 ? 6.136 -11.986 20.854 1.00 94.12 425 ASP A N 1
ATOM 3280 C CA . ASP A 1 425 ? 5.024 -12.147 21.798 1.00 94.12 425 ASP A CA 1
ATOM 3281 C C . ASP A 1 425 ? 5.355 -11.692 23.229 1.00 94.12 425 ASP A C 1
ATOM 3283 O O . ASP A 1 425 ? 4.452 -11.500 24.042 1.00 94.12 425 ASP A O 1
ATOM 3287 N N . LYS A 1 426 ? 6.641 -11.508 23.545 1.00 94.56 426 LYS A N 1
ATOM 3288 C CA . LYS A 1 426 ? 7.135 -11.115 24.875 1.00 94.56 426 LYS A CA 1
ATOM 3289 C C . LYS A 1 426 ? 7.633 -9.675 24.921 1.00 94.56 426 LYS A C 1
ATOM 3291 O O . LYS A 1 426 ? 8.190 -9.262 25.939 1.00 94.56 426 LYS A O 1
ATOM 3296 N N . LEU A 1 427 ? 7.461 -8.916 23.838 1.00 93.88 427 LEU A N 1
ATOM 3297 C CA . LEU A 1 427 ? 7.833 -7.507 23.809 1.00 93.88 427 LEU A CA 1
ATOM 3298 C C . LEU A 1 427 ? 7.001 -6.705 24.814 1.00 93.88 427 LEU A C 1
ATOM 3300 O O . LEU A 1 427 ? 5.801 -6.911 24.992 1.00 93.88 427 LEU A O 1
ATOM 3304 N N . THR A 1 428 ? 7.667 -5.765 25.473 1.00 90.19 428 THR A N 1
ATOM 3305 C CA . THR A 1 428 ? 7.064 -4.842 26.432 1.00 90.19 428 THR A CA 1
ATOM 3306 C C . THR A 1 428 ? 7.413 -3.416 26.047 1.00 90.19 428 THR A C 1
ATOM 3308 O O . THR A 1 428 ? 8.442 -3.174 25.416 1.00 90.19 428 THR A O 1
ATOM 3311 N N . LEU A 1 429 ? 6.602 -2.450 26.484 1.00 82.25 429 LEU A N 1
ATOM 3312 C CA . LEU A 1 429 ? 6.974 -1.038 26.380 1.00 82.25 429 LEU A CA 1
ATOM 3313 C C . LEU A 1 429 ? 8.321 -0.817 27.092 1.00 82.25 429 LEU A C 1
ATOM 3315 O O . LEU A 1 429 ? 8.500 -1.281 28.221 1.00 82.25 429 LEU A O 1
ATOM 3319 N N . ASN A 1 430 ? 9.254 -0.125 26.432 1.00 82.75 430 ASN A N 1
ATOM 3320 C CA . ASN A 1 430 ? 10.642 0.096 26.879 1.00 82.75 430 ASN A CA 1
ATOM 3321 C C . ASN A 1 430 ? 11.518 -1.175 26.967 1.00 82.75 430 ASN A C 1
ATOM 3323 O O . ASN A 1 430 ? 12.559 -1.170 27.629 1.00 82.75 430 ASN A O 1
ATOM 3327 N N . GLY A 1 431 ? 11.084 -2.288 26.368 1.00 87.62 431 GLY A N 1
ATOM 3328 C CA . GLY A 1 431 ? 11.910 -3.484 26.199 1.00 87.62 431 GLY A CA 1
ATOM 3329 C C . GLY A 1 431 ? 12.929 -3.323 25.060 1.00 87.62 431 GLY A C 1
ATOM 3330 O O . GLY A 1 431 ? 12.789 -2.427 24.230 1.00 87.62 431 GLY A O 1
ATOM 3331 N N . PRO A 1 432 ? 13.954 -4.192 24.981 1.00 91.88 432 PRO A N 1
ATOM 3332 C CA . PRO A 1 432 ? 14.924 -4.135 23.893 1.00 91.88 432 PRO A CA 1
ATOM 3333 C C . PRO A 1 432 ? 14.269 -4.464 22.545 1.00 91.88 432 PRO A C 1
ATOM 3335 O O . PRO A 1 432 ? 13.454 -5.383 22.445 1.00 91.88 432 PRO A O 1
ATOM 3338 N N . ALA A 1 433 ? 14.669 -3.748 21.494 1.00 93.06 433 ALA A N 1
ATOM 3339 C CA . ALA A 1 433 ? 14.244 -4.048 20.132 1.00 93.06 433 ALA A CA 1
ATOM 3340 C C . ALA A 1 433 ? 14.834 -5.385 19.624 1.00 93.06 433 ALA A C 1
ATOM 3342 O O . ALA A 1 433 ? 15.986 -5.691 19.941 1.00 93.06 433 ALA A O 1
ATOM 3343 N N . PRO A 1 434 ? 14.112 -6.179 18.803 1.00 93.25 434 PRO A N 1
ATOM 3344 C CA . PRO A 1 434 ? 14.652 -7.420 18.232 1.00 93.25 434 PRO A CA 1
ATOM 3345 C C . PRO A 1 434 ? 15.960 -7.221 17.460 1.00 93.25 434 PRO A C 1
ATOM 3347 O O . PRO A 1 434 ? 16.869 -8.048 17.533 1.00 93.25 434 PRO A O 1
ATOM 3350 N N . LEU A 1 435 ? 16.070 -6.093 16.759 1.00 93.25 435 LEU A N 1
ATOM 3351 C CA . LEU A 1 435 ? 17.288 -5.656 16.100 1.00 93.25 435 LEU A CA 1
ATOM 3352 C C . LEU A 1 435 ? 17.969 -4.586 16.952 1.00 93.25 435 LEU A C 1
ATOM 3354 O O . LEU A 1 435 ? 17.333 -3.617 17.348 1.00 93.25 435 LEU A O 1
ATOM 3358 N N . GLN A 1 436 ? 19.261 -4.751 17.211 1.00 90.56 436 GLN A N 1
ATOM 3359 C CA . GLN A 1 436 ? 20.040 -3.830 18.036 1.00 90.56 436 GLN A CA 1
ATOM 3360 C C . GLN A 1 436 ? 20.953 -2.973 17.160 1.00 90.56 436 GLN A C 1
ATOM 3362 O O . GLN A 1 436 ? 21.607 -3.491 16.248 1.00 90.56 436 GLN A O 1
ATOM 3367 N N . LEU A 1 437 ? 21.021 -1.673 17.447 1.00 89.62 437 LEU A N 1
ATOM 3368 C CA . LEU A 1 437 ? 21.945 -0.761 16.782 1.00 89.62 437 LEU A CA 1
ATOM 3369 C C . LEU A 1 437 ? 23.401 -1.165 17.060 1.00 89.62 437 LEU A C 1
ATOM 3371 O O . LEU A 1 437 ? 23.805 -1.362 18.210 1.00 89.62 437 LEU A O 1
ATOM 3375 N N . ALA A 1 438 ? 24.217 -1.269 16.011 1.00 88.19 438 ALA A N 1
ATOM 3376 C CA . ALA A 1 438 ? 25.631 -1.575 16.173 1.00 88.19 438 ALA A CA 1
ATOM 3377 C C . ALA A 1 438 ? 26.404 -0.367 16.732 1.00 88.19 438 ALA A C 1
ATOM 3379 O O . ALA A 1 438 ? 25.966 0.783 16.670 1.00 88.19 438 ALA A O 1
ATOM 3380 N N . ALA A 1 439 ? 27.620 -0.612 17.232 1.00 86.56 439 ALA A N 1
ATOM 3381 C CA . ALA A 1 439 ? 28.471 0.426 17.828 1.00 86.56 439 ALA A CA 1
ATOM 3382 C C . ALA A 1 439 ? 28.851 1.565 16.858 1.00 86.56 439 ALA A C 1
ATOM 3384 O O . ALA A 1 439 ? 29.295 2.625 17.291 1.00 86.56 439 ALA A O 1
ATOM 3385 N N . ASN A 1 440 ? 28.695 1.351 15.548 1.00 84.88 440 ASN A N 1
ATOM 3386 C CA . ASN A 1 440 ? 28.909 2.357 14.507 1.00 84.88 440 ASN A CA 1
ATOM 3387 C C . ASN A 1 440 ? 27.676 3.253 14.255 1.00 84.88 440 ASN A C 1
ATOM 3389 O O . ASN A 1 440 ? 27.715 4.071 13.337 1.00 84.88 440 ASN A O 1
ATOM 3393 N N . GLY A 1 441 ? 26.596 3.087 15.027 1.00 87.25 441 GLY A N 1
ATOM 3394 C CA . GLY A 1 441 ? 25.361 3.857 14.887 1.00 87.25 441 GLY A CA 1
ATOM 3395 C C . GLY A 1 441 ? 24.480 3.434 13.709 1.00 87.25 441 GLY A C 1
ATOM 3396 O O . GLY A 1 441 ? 23.615 4.206 13.306 1.00 87.25 441 GLY A O 1
ATOM 3397 N N . LYS A 1 442 ? 24.691 2.243 13.134 1.00 89.00 442 LYS A N 1
ATOM 3398 C CA . LYS A 1 442 ? 23.893 1.697 12.026 1.00 89.00 442 LYS A CA 1
ATOM 3399 C C . LYS A 1 442 ? 23.364 0.308 12.361 1.00 89.00 442 LYS A C 1
ATOM 3401 O O . LYS A 1 442 ? 23.910 -0.394 13.210 1.00 89.00 442 LYS A O 1
ATOM 3406 N N . TYR A 1 443 ? 22.304 -0.094 11.675 1.00 91.88 443 TYR A N 1
ATOM 3407 C CA . TYR A 1 443 ? 21.798 -1.457 11.742 1.00 91.88 443 TYR A CA 1
ATOM 3408 C C . TYR A 1 443 ? 22.492 -2.358 10.717 1.00 91.88 443 TYR A C 1
ATOM 3410 O O . TYR A 1 443 ? 23.019 -1.888 9.705 1.00 91.88 443 TYR A O 1
ATOM 3418 N N . ALA A 1 444 ? 22.492 -3.665 10.979 1.00 90.31 444 ALA A N 1
ATOM 3419 C CA . ALA A 1 444 ? 23.037 -4.646 10.052 1.00 90.31 444 ALA A CA 1
ATOM 3420 C C . ALA A 1 444 ? 22.255 -4.619 8.731 1.00 90.31 444 ALA A C 1
ATOM 3422 O O . ALA A 1 444 ? 21.029 -4.721 8.723 1.00 90.31 444 ALA A O 1
ATOM 3423 N N . ILE A 1 445 ? 22.972 -4.493 7.617 1.00 92.00 445 ILE A N 1
ATOM 3424 C CA . ILE A 1 445 ? 22.395 -4.510 6.270 1.00 92.00 445 ILE A CA 1
ATOM 3425 C C . ILE A 1 445 ? 22.677 -5.854 5.587 1.00 92.00 445 ILE A C 1
ATOM 3427 O O . ILE A 1 445 ? 23.663 -6.511 5.936 1.00 92.00 445 ILE A O 1
ATOM 3431 N N . PRO A 1 446 ? 21.878 -6.252 4.584 1.00 92.88 446 PRO A N 1
ATOM 3432 C CA . PRO A 1 446 ? 22.183 -7.437 3.798 1.00 92.88 446 PRO A CA 1
ATOM 3433 C C . PRO A 1 446 ? 23.506 -7.286 3.031 1.00 92.88 446 PRO A C 1
ATOM 3435 O O . PRO A 1 446 ? 23.815 -6.220 2.493 1.00 92.88 446 PRO A O 1
ATOM 3438 N N . LEU A 1 447 ? 24.289 -8.368 2.964 1.00 92.00 447 LEU A N 1
ATOM 3439 C CA . LEU A 1 447 ? 25.626 -8.399 2.355 1.00 92.00 447 LEU A CA 1
ATOM 3440 C C . LEU A 1 447 ? 25.750 -9.581 1.374 1.00 92.00 447 LEU A C 1
ATOM 3442 O O . LEU A 1 447 ? 26.283 -10.637 1.747 1.00 92.00 447 LEU A O 1
ATOM 3446 N N . PRO A 1 448 ? 25.287 -9.419 0.119 1.00 91.81 448 PRO A N 1
ATOM 3447 C CA . PRO A 1 448 ? 25.260 -10.491 -0.867 1.00 91.81 448 PRO A CA 1
ATOM 3448 C C . PRO A 1 448 ? 26.661 -11.056 -1.110 1.00 91.81 448 PRO A C 1
ATOM 3450 O O . PRO A 1 448 ? 27.635 -10.312 -1.237 1.00 91.81 448 PRO A O 1
ATOM 3453 N N . GLY A 1 449 ? 26.779 -12.383 -1.149 1.00 87.62 449 GLY A N 1
ATOM 3454 C CA . GLY A 1 449 ? 28.054 -13.084 -1.334 1.00 87.62 449 GLY A CA 1
ATOM 3455 C C . GLY A 1 449 ? 28.977 -13.126 -0.106 1.00 87.62 449 GLY A C 1
ATOM 3456 O O . GLY A 1 449 ? 29.959 -13.866 -0.128 1.00 87.62 449 GLY A O 1
ATOM 3457 N N . ILE A 1 450 ? 28.666 -12.390 0.969 1.00 87.19 450 ILE A N 1
ATOM 3458 C CA . ILE A 1 450 ? 29.365 -12.484 2.263 1.00 87.19 450 ILE A CA 1
ATOM 3459 C C . ILE A 1 450 ? 28.508 -13.267 3.259 1.00 87.19 450 ILE A C 1
ATOM 3461 O O . ILE A 1 450 ? 29.004 -14.187 3.909 1.00 87.19 450 ILE A O 1
ATOM 3465 N N . ASN A 1 451 ? 27.218 -12.933 3.355 1.00 82.25 451 ASN A N 1
ATOM 3466 C CA . ASN A 1 451 ? 26.249 -13.682 4.144 1.00 82.25 451 ASN A CA 1
ATOM 3467 C C . ASN A 1 451 ? 25.359 -14.513 3.211 1.00 82.25 451 ASN A C 1
ATOM 3469 O O . ASN A 1 451 ? 24.408 -14.015 2.619 1.00 82.25 451 ASN A O 1
ATOM 3473 N N . SER A 1 452 ? 25.701 -15.792 3.051 1.00 80.12 452 SER A N 1
ATOM 3474 C CA . SER A 1 452 ? 25.015 -16.695 2.118 1.00 80.12 452 SER A CA 1
ATOM 3475 C C . SER A 1 452 ? 23.808 -17.420 2.717 1.00 80.12 452 SER A C 1
ATOM 3477 O O . SER A 1 452 ? 23.132 -18.150 2.002 1.00 80.12 452 SER A O 1
ATOM 3479 N N . THR A 1 453 ? 23.549 -17.267 4.019 1.00 73.44 453 THR A N 1
ATOM 3480 C CA . THR A 1 453 ? 22.499 -18.031 4.726 1.00 73.44 453 THR A CA 1
ATOM 3481 C C . THR A 1 453 ? 21.458 -17.155 5.409 1.00 73.44 453 THR A C 1
ATOM 3483 O O . THR A 1 453 ? 20.406 -17.660 5.791 1.00 73.44 453 THR A O 1
ATOM 3486 N N . ARG A 1 454 ? 21.747 -15.862 5.592 1.00 75.44 454 ARG A N 1
ATOM 3487 C CA . ARG A 1 454 ? 20.872 -14.895 6.260 1.00 75.44 454 ARG A CA 1
ATOM 3488 C C . ARG A 1 454 ? 20.986 -13.530 5.597 1.00 75.44 454 ARG A C 1
ATOM 3490 O O . ARG A 1 454 ? 21.988 -13.219 4.963 1.00 75.44 454 ARG A O 1
ATOM 3497 N N . ASP A 1 455 ? 19.974 -12.710 5.790 1.00 74.81 455 ASP A N 1
ATOM 3498 C CA . ASP A 1 455 ? 19.823 -11.388 5.183 1.00 74.81 455 ASP A CA 1
ATOM 3499 C C . ASP A 1 455 ? 19.952 -10.233 6.194 1.00 74.81 455 ASP A C 1
ATOM 3501 O O . ASP A 1 455 ? 19.860 -9.073 5.808 1.00 74.81 455 ASP A O 1
ATOM 3505 N N . ASP A 1 456 ? 20.237 -10.524 7.468 1.00 64.12 456 ASP A N 1
ATOM 3506 C CA . ASP A 1 456 ? 20.154 -9.554 8.570 1.00 64.12 456 ASP A CA 1
ATOM 3507 C C . ASP A 1 456 ? 21.350 -9.544 9.535 1.00 64.12 456 ASP A C 1
ATOM 3509 O O . ASP A 1 456 ? 21.350 -8.800 10.514 1.00 64.12 456 ASP A O 1
ATOM 3513 N N . ARG A 1 457 ? 22.378 -10.367 9.297 1.00 64.38 457 ARG A N 1
ATOM 3514 C CA . ARG A 1 457 ? 23.544 -10.448 10.189 1.00 64.38 457 ARG A CA 1
ATOM 3515 C C . ARG A 1 457 ? 24.750 -9.696 9.663 1.00 64.38 457 ARG A C 1
ATOM 3517 O O . ARG A 1 457 ? 25.130 -9.844 8.500 1.00 64.38 457 ARG A O 1
ATOM 3524 N N . GLU A 1 458 ? 25.428 -9.019 10.590 1.00 55.50 458 GLU A N 1
ATOM 3525 C CA . GLU A 1 458 ? 26.817 -8.621 10.399 1.00 55.50 458 GLU A CA 1
ATOM 3526 C C . GLU A 1 458 ? 27.683 -9.855 10.096 1.00 55.50 458 GLU A C 1
ATOM 3528 O O . GLU A 1 458 ? 27.453 -10.945 10.641 1.00 55.50 458 GLU A O 1
ATOM 3533 N N . PRO A 1 459 ? 28.690 -9.714 9.223 1.00 50.34 459 PRO A N 1
ATOM 3534 C CA . PRO A 1 459 ? 29.549 -10.825 8.882 1.00 50.34 459 PRO A CA 1
ATOM 3535 C C . PRO A 1 459 ? 30.327 -11.241 10.129 1.00 50.34 459 PRO A C 1
ATOM 3537 O O . PRO A 1 459 ? 31.050 -10.442 10.723 1.00 50.34 459 PRO A O 1
ATOM 3540 N N . VAL A 1 460 ? 30.236 -12.519 10.500 1.00 46.50 460 VAL A N 1
ATOM 3541 C CA . VAL A 1 460 ? 31.207 -13.110 11.423 1.00 46.50 460 VAL A CA 1
ATOM 3542 C C . VAL A 1 460 ? 32.512 -13.212 10.647 1.00 46.50 460 VAL A C 1
ATOM 3544 O O . VAL A 1 460 ? 32.764 -14.207 9.973 1.00 46.50 460 VAL A O 1
ATOM 3547 N N . VAL A 1 461 ? 33.326 -12.157 10.678 1.00 41.09 461 VAL A N 1
ATOM 3548 C CA . VAL A 1 461 ? 34.689 -12.220 10.149 1.00 41.09 461 VAL A CA 1
ATOM 3549 C C . VAL A 1 461 ? 35.426 -13.239 11.020 1.00 41.09 461 VAL A C 1
ATOM 3551 O O . VAL A 1 461 ? 35.565 -13.001 12.223 1.00 41.09 461 VAL A O 1
ATOM 3554 N N . PRO A 1 462 ? 35.889 -14.382 10.478 1.00 38.62 462 PRO A N 1
ATOM 3555 C CA . PRO A 1 462 ? 36.725 -15.285 11.249 1.00 38.62 462 PRO A CA 1
ATOM 3556 C C . PRO A 1 462 ? 37.925 -14.484 11.756 1.00 38.62 462 PRO A C 1
ATOM 3558 O O . PRO A 1 462 ? 38.555 -13.766 10.974 1.00 38.62 462 PRO A O 1
ATOM 3561 N N . SER A 1 463 ? 38.249 -14.600 13.045 1.00 43.69 463 SER A N 1
ATOM 3562 C CA . SER A 1 463 ? 39.360 -13.888 13.706 1.00 43.69 463 SER A CA 1
ATOM 3563 C C . SER A 1 463 ? 40.698 -13.989 12.963 1.00 43.69 463 SER A C 1
ATOM 3565 O O . SER A 1 463 ? 41.601 -13.181 13.168 1.00 43.69 463 SER A O 1
ATOM 3567 N N . ASP A 1 464 ? 40.813 -14.965 12.069 1.00 40.88 464 ASP A N 1
ATOM 3568 C CA . ASP A 1 464 ? 42.017 -15.309 11.329 1.00 40.88 464 ASP A CA 1
ATOM 3569 C C . ASP A 1 464 ? 42.200 -14.466 10.050 1.00 40.88 464 ASP A C 1
ATOM 3571 O O . ASP A 1 464 ? 43.305 -14.410 9.507 1.00 40.88 464 ASP A O 1
ATOM 3575 N N . LEU A 1 465 ? 41.153 -13.761 9.597 1.00 41.78 465 LEU A N 1
ATOM 3576 C CA . LEU A 1 465 ? 41.198 -12.807 8.476 1.00 41.78 465 LEU A CA 1
ATOM 3577 C C . LEU A 1 465 ? 41.305 -11.343 8.935 1.00 41.78 465 LEU A C 1
ATOM 3579 O O . LEU A 1 465 ? 41.684 -10.479 8.147 1.00 41.78 465 LEU A O 1
ATOM 3583 N N . ALA A 1 466 ? 41.077 -11.065 10.221 1.00 35.69 466 ALA A N 1
ATOM 3584 C CA . ALA A 1 466 ? 41.278 -9.755 10.837 1.00 35.69 466 ALA A CA 1
ATOM 3585 C C . ALA A 1 466 ? 42.738 -9.549 11.292 1.00 35.69 466 ALA A C 1
ATOM 3587 O O . ALA A 1 466 ? 43.007 -9.160 12.428 1.00 35.69 466 ALA A O 1
ATOM 3588 N N . ARG A 1 467 ? 43.720 -9.805 10.416 1.00 32.06 467 ARG A N 1
ATOM 3589 C CA . ARG A 1 467 ? 45.069 -9.254 10.612 1.00 32.06 467 ARG A CA 1
ATOM 3590 C C . ARG A 1 467 ? 45.150 -7.922 9.874 1.00 32.06 467 ARG A C 1
ATOM 3592 O O . ARG A 1 467 ? 45.152 -7.931 8.643 1.00 32.06 467 ARG A O 1
ATOM 3599 N N . PRO A 1 468 ? 45.255 -6.780 10.574 1.00 35.06 468 PRO A N 1
ATOM 3600 C CA . PRO A 1 468 ? 45.565 -5.536 9.901 1.00 35.06 468 PRO A CA 1
ATOM 3601 C C . PRO A 1 468 ? 46.947 -5.693 9.265 1.00 35.06 468 PRO A C 1
ATOM 3603 O O . PRO A 1 468 ? 47.935 -5.955 9.954 1.00 35.06 468 PRO A O 1
ATOM 3606 N N . VAL A 1 469 ? 47.038 -5.535 7.945 1.00 34.91 469 VAL A N 1
ATOM 3607 C CA . VAL A 1 469 ? 48.324 -5.249 7.308 1.00 34.91 469 VAL A CA 1
ATOM 3608 C C . VAL A 1 469 ? 48.686 -3.831 7.733 1.00 34.91 469 VAL A C 1
ATOM 3610 O O . VAL A 1 469 ? 48.335 -2.850 7.081 1.00 34.91 469 VAL A O 1
ATOM 3613 N N . SER A 1 470 ? 49.347 -3.712 8.882 1.00 31.56 470 SER A N 1
ATOM 3614 C CA . SER A 1 470 ? 49.971 -2.471 9.309 1.00 31.56 470 SER A CA 1
ATOM 3615 C C . SER A 1 470 ? 51.104 -2.164 8.333 1.00 31.56 470 SER A C 1
ATOM 3617 O O . SER A 1 470 ? 52.189 -2.742 8.419 1.00 31.56 470 SER A O 1
ATOM 3619 N N . ILE A 1 471 ? 50.869 -1.254 7.390 1.00 38.94 471 ILE A N 1
ATOM 3620 C CA . ILE A 1 471 ? 51.974 -0.555 6.738 1.00 38.94 471 ILE A CA 1
ATOM 3621 C C . ILE A 1 471 ? 52.499 0.442 7.770 1.00 38.94 471 ILE A C 1
ATOM 3623 O O . ILE A 1 471 ? 52.000 1.558 7.899 1.00 38.94 471 ILE A O 1
ATOM 3627 N N . ASP A 1 472 ? 53.492 0.005 8.538 1.00 31.97 472 ASP A N 1
ATOM 3628 C CA . ASP A 1 472 ? 54.258 0.866 9.428 1.00 31.97 472 ASP A CA 1
ATOM 3629 C C . ASP A 1 472 ? 55.042 1.889 8.586 1.00 31.97 472 ASP A C 1
ATOM 3631 O O . ASP A 1 472 ? 56.042 1.578 7.933 1.00 31.97 472 ASP A O 1
ATOM 3635 N N . ARG A 1 473 ? 54.566 3.138 8.574 1.00 38.19 473 ARG A N 1
ATOM 3636 C CA . ARG A 1 473 ? 55.225 4.268 7.900 1.00 38.19 473 ARG A CA 1
ATOM 3637 C C . ARG A 1 473 ? 56.434 4.820 8.677 1.00 38.19 473 ARG A C 1
ATOM 3639 O O . ARG A 1 473 ? 56.946 5.880 8.305 1.00 38.19 473 ARG A O 1
ATOM 3646 N N . HIS A 1 474 ? 56.948 4.132 9.702 1.00 35.12 474 HIS A N 1
ATOM 3647 C CA . HIS A 1 474 ? 58.082 4.612 10.502 1.00 35.12 474 HIS A CA 1
ATOM 3648 C C . HIS A 1 474 ? 59.281 3.667 10.683 1.00 35.12 474 HIS A C 1
ATOM 3650 O O . HIS A 1 474 ? 60.208 4.019 11.411 1.00 35.12 474 HIS A O 1
ATOM 3656 N N . SER A 1 475 ? 59.390 2.573 9.922 1.00 32.88 475 SER A N 1
ATOM 3657 C CA . SER A 1 475 ? 60.559 1.668 9.983 1.00 32.88 475 SER A CA 1
ATOM 3658 C C . SER A 1 475 ? 61.389 1.543 8.694 1.00 32.88 475 SER A C 1
ATOM 3660 O O . SER A 1 475 ? 62.174 0.611 8.542 1.00 32.88 475 SER A O 1
ATOM 3662 N N . LEU A 1 476 ? 61.335 2.522 7.782 1.00 36.06 476 LEU A N 1
ATOM 3663 C CA . LEU A 1 476 ? 62.190 2.545 6.581 1.00 36.06 476 LEU A CA 1
ATOM 3664 C C . LEU A 1 476 ? 63.215 3.687 6.587 1.00 36.06 476 LEU A C 1
ATOM 3666 O O . LEU A 1 476 ? 63.207 4.552 5.712 1.00 36.06 476 LEU A O 1
ATOM 3670 N N . ARG A 1 477 ? 64.166 3.664 7.534 1.00 36.81 477 ARG A N 1
ATOM 3671 C CA . ARG A 1 477 ? 65.505 4.255 7.334 1.00 36.81 477 ARG A CA 1
ATOM 3672 C C . ARG A 1 477 ? 66.601 3.448 8.043 1.00 36.81 477 ARG A C 1
ATOM 3674 O O . ARG A 1 477 ? 66.610 3.334 9.259 1.00 36.81 477 ARG A O 1
ATOM 3681 N N . ARG A 1 478 ? 67.606 3.067 7.239 1.00 33.44 478 ARG A N 1
ATOM 3682 C CA . ARG A 1 478 ? 68.975 2.625 7.588 1.00 33.44 478 ARG A CA 1
ATOM 3683 C C . ARG A 1 478 ? 69.145 1.209 8.160 1.00 33.44 478 ARG A C 1
ATOM 3685 O O . ARG A 1 478 ? 69.460 1.047 9.331 1.00 33.44 478 ARG A O 1
ATOM 3692 N N . ARG A 1 479 ? 69.218 0.225 7.266 1.00 31.06 479 ARG A N 1
ATOM 3693 C CA . ARG A 1 479 ? 70.435 -0.513 6.846 1.00 31.06 479 ARG A CA 1
ATOM 3694 C C . ARG A 1 479 ? 69.990 -1.587 5.843 1.00 31.06 479 ARG A C 1
ATOM 3696 O O . ARG A 1 479 ? 68.804 -1.858 5.757 1.00 31.06 479 ARG A O 1
ATOM 3703 N N . ASP A 1 480 ? 70.923 -2.071 5.033 1.00 30.84 480 ASP A N 1
ATOM 3704 C CA . ASP A 1 480 ? 70.730 -3.021 3.919 1.00 30.84 480 ASP A CA 1
ATOM 3705 C C . ASP A 1 480 ? 70.417 -2.379 2.556 1.00 30.84 480 ASP A C 1
ATOM 3707 O O . ASP A 1 480 ? 69.582 -2.807 1.766 1.00 30.84 480 ASP A O 1
ATOM 3711 N N . ARG A 1 481 ? 71.214 -1.351 2.234 1.00 32.53 481 ARG A N 1
ATOM 3712 C CA . ARG A 1 481 ? 71.808 -1.252 0.895 1.00 32.53 481 ARG A CA 1
ATOM 3713 C C . ARG A 1 481 ? 73.058 -2.121 0.896 1.00 32.53 481 ARG A C 1
ATOM 3715 O O . ARG A 1 481 ? 74.068 -1.673 1.417 1.00 32.53 481 ARG A O 1
ATOM 3722 N N . GLU A 1 482 ? 72.957 -3.327 0.356 1.00 32.31 482 GLU A N 1
ATOM 3723 C CA . GLU A 1 482 ? 74.010 -4.086 -0.337 1.00 32.31 482 GLU A CA 1
ATOM 3724 C C . GLU A 1 482 ? 73.527 -5.532 -0.491 1.00 32.31 482 GLU A C 1
ATOM 3726 O O . GLU A 1 482 ? 73.059 -6.131 0.469 1.00 32.31 482 GLU A O 1
ATOM 3731 N N . ARG A 1 483 ? 73.697 -6.089 -1.700 1.00 30.00 483 ARG A N 1
ATOM 3732 C CA . ARG A 1 483 ? 73.246 -7.417 -2.174 1.00 30.00 483 ARG A CA 1
ATOM 3733 C C . ARG A 1 483 ? 71.803 -7.464 -2.680 1.00 30.00 483 ARG A C 1
ATOM 3735 O O . ARG A 1 483 ? 70.898 -7.867 -1.977 1.00 30.00 483 ARG A O 1
ATOM 3742 N N . PHE A 1 484 ? 71.621 -7.072 -3.938 1.00 26.08 484 PHE A N 1
ATOM 3743 C CA . PHE A 1 484 ? 71.179 -7.975 -5.015 1.00 26.08 484 PHE A CA 1
ATOM 3744 C C . PHE A 1 484 ? 71.270 -7.202 -6.343 1.00 26.08 484 PHE A C 1
ATOM 3746 O O . PHE A 1 484 ? 70.311 -6.644 -6.858 1.00 26.08 484 PHE A O 1
ATOM 3753 N N . TRP A 1 485 ? 72.505 -7.118 -6.842 1.00 23.84 485 TRP A N 1
ATOM 3754 C CA . TRP A 1 485 ? 72.885 -6.744 -8.206 1.00 23.84 485 TRP A CA 1
ATOM 3755 C C . TRP A 1 485 ? 74.036 -7.675 -8.598 1.00 23.84 485 TRP A C 1
ATOM 3757 O O . TRP A 1 485 ? 75.185 -7.271 -8.515 1.00 23.84 485 TRP A O 1
ATOM 3767 N N . VAL A 1 486 ? 73.747 -8.930 -8.952 1.00 26.53 486 VAL A N 1
ATOM 3768 C CA . VAL A 1 486 ? 74.576 -9.772 -9.838 1.00 26.53 486 VAL A CA 1
ATOM 3769 C C . VAL A 1 486 ? 73.640 -10.813 -10.463 1.00 26.53 486 VAL A C 1
ATOM 3771 O O . VAL A 1 486 ? 72.851 -11.417 -9.747 1.00 26.53 486 VAL A O 1
ATOM 3774 N N . ALA A 1 487 ? 73.779 -11.012 -11.777 1.00 26.38 487 ALA A N 1
ATOM 3775 C CA . ALA A 1 487 ? 73.135 -12.029 -12.615 1.00 26.38 487 ALA A CA 1
ATOM 3776 C C . ALA A 1 487 ? 71.661 -11.787 -13.001 1.00 26.38 487 ALA A C 1
ATOM 3778 O O . ALA A 1 487 ? 70.768 -12.461 -12.515 1.00 26.38 487 ALA A O 1
ATOM 3779 N N . ASP A 1 488 ? 71.425 -10.864 -13.941 1.00 29.92 488 ASP A N 1
ATOM 3780 C CA . ASP A 1 488 ? 70.962 -11.283 -15.281 1.00 29.92 488 ASP A CA 1
ATOM 3781 C C . ASP A 1 488 ? 71.187 -10.172 -16.328 1.00 29.92 488 ASP A C 1
ATOM 3783 O O . ASP A 1 488 ? 70.290 -9.659 -16.997 1.00 29.92 488 ASP A O 1
ATOM 3787 N N . ARG A 1 489 ? 72.448 -9.729 -16.420 1.00 26.97 489 ARG A N 1
ATOM 3788 C CA . ARG A 1 489 ? 72.921 -8.720 -17.382 1.00 26.97 489 ARG A CA 1
ATOM 3789 C C . ARG A 1 489 ? 73.962 -9.310 -18.338 1.00 26.97 489 ARG A C 1
ATOM 3791 O O . ARG A 1 489 ? 74.941 -8.657 -18.668 1.00 26.97 489 ARG A O 1
ATOM 3798 N N . GLU A 1 490 ? 73.729 -10.547 -18.783 1.00 30.84 490 GLU A N 1
ATOM 3799 C CA . GLU A 1 490 ? 74.555 -11.240 -19.788 1.00 30.84 490 GLU A CA 1
ATOM 3800 C C . GLU A 1 490 ? 73.762 -11.809 -20.979 1.00 30.84 490 GLU A C 1
ATOM 3802 O O . GLU A 1 490 ? 74.289 -12.614 -21.743 1.00 30.84 490 GLU A O 1
ATOM 3807 N N . ARG A 1 491 ? 72.514 -11.374 -21.224 1.00 32.16 491 ARG A N 1
ATOM 3808 C CA . ARG A 1 491 ? 71.744 -11.899 -22.371 1.00 32.16 491 ARG A CA 1
ATOM 3809 C C . ARG A 1 491 ? 70.936 -10.928 -23.221 1.00 32.16 491 ARG A C 1
ATOM 3811 O O . ARG A 1 491 ? 70.177 -11.392 -24.060 1.00 32.16 491 ARG A O 1
ATOM 3818 N N . LEU A 1 492 ? 71.149 -9.616 -23.119 1.00 28.64 492 LEU A N 1
ATOM 3819 C CA . LEU A 1 492 ? 70.510 -8.643 -24.025 1.00 28.64 492 LEU A CA 1
ATOM 3820 C C . LEU A 1 492 ? 71.446 -7.485 -24.422 1.00 28.64 492 LEU A C 1
ATOM 3822 O O . LEU A 1 492 ? 71.054 -6.326 -24.476 1.00 28.64 492 LEU A O 1
ATOM 3826 N N . GLN A 1 493 ? 72.701 -7.816 -24.742 1.00 26.23 493 GLN A N 1
ATOM 3827 C CA . GLN A 1 493 ? 73.587 -6.954 -25.535 1.00 26.23 493 GLN A CA 1
ATOM 3828 C C . GLN A 1 493 ? 74.439 -7.807 -26.487 1.00 26.23 493 GLN A C 1
ATOM 3830 O O . GLN A 1 493 ? 75.661 -7.842 -26.422 1.00 26.23 493 GLN A O 1
ATOM 3835 N N . ALA A 1 494 ? 73.757 -8.540 -27.369 1.00 30.66 494 ALA A N 1
ATOM 3836 C CA . ALA A 1 494 ? 74.357 -9.225 -28.511 1.00 30.66 494 ALA A CA 1
ATOM 3837 C C . ALA A 1 494 ? 73.355 -9.268 -29.673 1.00 30.66 494 ALA A C 1
ATOM 3839 O O . ALA A 1 494 ? 72.790 -10.315 -29.975 1.00 30.66 494 ALA A O 1
ATOM 3840 N N . ARG A 1 495 ? 73.095 -8.106 -30.287 1.00 30.75 495 ARG A N 1
ATOM 3841 C CA . ARG A 1 495 ? 72.734 -7.939 -31.708 1.00 30.75 495 ARG A CA 1
ATOM 3842 C C . ARG A 1 495 ? 72.536 -6.450 -32.007 1.00 30.75 495 ARG A C 1
ATOM 3844 O O . ARG A 1 495 ? 71.771 -5.786 -31.323 1.00 30.75 495 ARG A O 1
ATOM 3851 N N . TYR A 1 496 ? 73.217 -5.998 -33.059 1.00 25.47 496 TYR A N 1
ATOM 3852 C CA . TYR A 1 496 ? 73.199 -4.663 -33.670 1.00 25.47 496 TYR A CA 1
ATOM 3853 C C . TYR A 1 496 ? 74.103 -3.578 -33.060 1.00 25.47 496 TYR A C 1
ATOM 3855 O O . TYR A 1 496 ? 73.658 -2.528 -32.610 1.00 25.47 496 TYR A O 1
ATOM 3863 N N . CYS A 1 497 ? 75.415 -3.803 -33.189 1.00 24.14 497 CYS A N 1
ATOM 3864 C CA . CYS A 1 497 ? 76.279 -2.790 -33.799 1.00 24.14 497 CYS A CA 1
ATOM 3865 C C . CYS A 1 497 ? 76.134 -2.868 -35.328 1.00 24.14 497 CYS A C 1
ATOM 3867 O O . CYS A 1 497 ? 76.077 -3.971 -35.869 1.00 24.14 497 CYS A O 1
ATOM 3869 N N . ASP A 1 498 ? 76.062 -1.692 -35.957 1.00 27.45 498 ASP A N 1
ATOM 3870 C CA . ASP A 1 498 ? 76.616 -1.307 -37.268 1.00 27.45 498 ASP A CA 1
ATOM 3871 C C . ASP A 1 498 ? 75.613 -0.494 -38.092 1.00 27.45 498 ASP A C 1
ATOM 3873 O O . ASP A 1 498 ? 74.798 -1.056 -38.820 1.00 27.45 498 ASP A O 1
ATOM 3877 N N . LYS A 1 499 ? 75.724 0.844 -38.036 1.00 26.97 499 LYS A N 1
ATOM 3878 C CA . LYS A 1 499 ? 76.153 1.669 -39.183 1.00 26.97 499 LYS A CA 1
ATOM 3879 C C . LYS A 1 499 ? 75.913 3.175 -38.979 1.00 26.97 499 LYS A C 1
ATOM 3881 O O . LYS A 1 499 ? 74.807 3.612 -38.701 1.00 26.97 499 LYS A O 1
ATOM 3886 N N . ILE A 1 500 ? 76.977 3.911 -39.311 1.00 25.95 500 ILE A N 1
ATOM 3887 C CA . ILE A 1 500 ? 77.028 5.259 -39.907 1.00 25.95 500 ILE A CA 1
ATOM 3888 C C . ILE A 1 500 ? 77.223 6.461 -38.954 1.00 25.95 500 ILE A C 1
ATOM 3890 O O . ILE A 1 500 ? 76.329 6.976 -38.297 1.00 25.95 500 ILE A O 1
ATOM 3894 N N . SER A 1 501 ? 78.494 6.871 -38.978 1.00 24.84 501 SER A N 1
ATOM 3895 C CA . SER A 1 501 ? 79.143 8.158 -38.693 1.00 24.84 501 SER A CA 1
ATOM 3896 C C . SER A 1 501 ? 78.662 9.306 -39.608 1.00 24.84 501 SER A C 1
ATOM 3898 O O . SER A 1 501 ? 78.009 9.026 -40.608 1.00 24.84 501 SER A O 1
ATOM 3900 N N . ILE A 1 502 ? 79.147 10.537 -39.332 1.00 27.44 502 ILE A N 1
ATOM 3901 C CA . ILE A 1 502 ? 79.160 11.795 -40.138 1.00 27.44 502 ILE A CA 1
ATOM 3902 C C . ILE A 1 502 ? 78.104 12.799 -39.620 1.00 27.44 502 ILE A C 1
ATOM 3904 O O . ILE A 1 502 ? 76.954 12.424 -39.462 1.00 27.44 502 ILE A O 1
ATOM 3908 N N . ALA A 1 503 ? 78.329 14.088 -39.324 1.00 26.34 503 ALA A N 1
ATOM 3909 C CA . ALA A 1 503 ? 79.433 15.064 -39.383 1.00 26.34 503 ALA A CA 1
ATOM 3910 C C . ALA A 1 503 ? 78.958 16.285 -38.540 1.00 26.34 503 ALA A C 1
ATOM 3912 O O . ALA A 1 503 ? 77.793 16.646 -38.607 1.00 26.34 503 ALA A O 1
ATOM 3913 N N . SER A 1 504 ? 79.712 16.808 -37.567 1.00 23.97 504 SER A N 1
ATOM 3914 C CA . SER A 1 504 ? 80.695 17.908 -37.651 1.00 23.97 504 SER A CA 1
ATOM 3915 C C . SER A 1 504 ? 80.155 19.334 -37.905 1.00 23.97 504 SER A C 1
ATOM 3917 O O . SER A 1 504 ? 79.683 19.597 -39.002 1.00 23.97 504 SER A O 1
ATOM 3919 N N . ARG A 1 505 ? 80.490 20.249 -36.961 1.00 25.06 505 ARG A N 1
ATOM 3920 C CA . ARG A 1 505 ? 80.827 21.696 -37.137 1.00 25.06 505 ARG A CA 1
ATOM 3921 C C . ARG A 1 505 ? 79.648 22.625 -37.519 1.00 25.06 505 ARG A C 1
ATOM 3923 O O . ARG A 1 505 ? 78.787 22.223 -38.271 1.00 25.06 505 ARG A O 1
ATOM 3930 N N . ALA A 1 506 ? 79.517 23.887 -37.103 1.00 26.33 506 ALA A N 1
ATOM 3931 C CA . ALA A 1 506 ? 80.366 24.881 -36.436 1.00 26.33 506 ALA A CA 1
ATOM 3932 C C . ALA A 1 506 ? 79.476 26.075 -35.948 1.00 26.33 506 ALA A C 1
ATOM 3934 O O . ALA A 1 506 ? 78.286 26.090 -36.255 1.00 26.33 506 ALA A O 1
ATOM 3935 N N . PRO A 1 507 ? 80.029 27.051 -35.190 1.00 43.44 507 PRO A N 1
ATOM 3936 C CA . PRO A 1 507 ? 79.302 28.050 -34.389 1.00 43.44 507 PRO A CA 1
ATOM 3937 C C . PRO A 1 507 ? 79.411 29.513 -34.904 1.00 43.44 507 PRO A C 1
ATOM 3939 O O . PRO A 1 507 ? 80.090 29.774 -35.890 1.00 43.44 507 PRO A O 1
ATOM 3942 N N . MET A 1 508 ? 78.851 30.443 -34.106 1.00 26.39 508 MET A N 1
ATOM 3943 C CA . MET A 1 508 ? 79.158 31.891 -33.956 1.00 26.39 508 MET A CA 1
ATOM 3944 C C . MET A 1 508 ? 78.546 32.946 -34.901 1.00 26.39 508 MET A C 1
ATOM 3946 O O . MET A 1 508 ? 78.822 32.955 -36.092 1.00 26.39 508 MET A O 1
ATOM 3950 N N . LEU A 1 509 ? 77.863 33.932 -34.282 1.00 24.84 509 LEU A N 1
ATOM 3951 C CA . LEU A 1 509 ? 78.103 35.405 -34.294 1.00 24.84 509 LEU A CA 1
ATOM 3952 C C . LEU A 1 509 ? 76.947 36.073 -33.490 1.00 24.84 509 LEU A C 1
ATOM 3954 O O . LEU A 1 509 ? 75.793 35.838 -33.821 1.00 24.84 509 LEU A O 1
ATOM 3958 N N . LEU A 1 510 ? 77.111 36.690 -32.299 1.00 24.55 510 LEU A N 1
ATOM 3959 C CA . LEU A 1 510 ? 77.781 37.968 -31.930 1.00 24.55 510 LEU A CA 1
ATOM 3960 C C . LEU A 1 510 ? 77.281 39.128 -32.830 1.00 24.55 510 LEU A C 1
ATOM 3962 O O . LEU A 1 510 ? 77.384 39.004 -34.039 1.00 24.55 510 LEU A O 1
ATOM 3966 N N . THR A 1 511 ? 76.780 40.304 -32.418 1.00 30.17 511 THR A N 1
ATOM 3967 C CA . THR A 1 511 ? 76.909 41.184 -31.224 1.00 30.17 511 THR A CA 1
ATOM 3968 C C . THR A 1 511 ? 75.971 42.405 -31.508 1.00 30.17 511 THR A C 1
ATOM 3970 O O . THR A 1 511 ? 75.783 42.706 -32.682 1.00 30.17 511 THR A O 1
ATOM 3973 N N . THR A 1 512 ? 75.292 43.132 -30.600 1.00 28.77 512 THR A N 1
ATOM 3974 C CA . THR A 1 512 ? 75.809 44.266 -29.783 1.00 28.77 512 THR A CA 1
ATOM 3975 C C . THR A 1 512 ? 74.640 45.131 -29.242 1.00 28.77 512 THR A C 1
ATOM 3977 O O . THR A 1 512 ? 73.922 45.724 -30.035 1.00 28.77 512 THR A O 1
ATOM 3980 N N . LEU A 1 513 ? 74.528 45.201 -27.900 1.00 28.03 513 LEU A N 1
ATOM 3981 C CA . LEU A 1 513 ? 74.423 46.373 -26.981 1.00 28.03 513 LEU A CA 1
ATOM 3982 C C . LEU A 1 513 ? 73.346 47.482 -27.197 1.00 28.03 513 LEU A C 1
ATOM 3984 O O . LEU A 1 513 ? 73.082 47.913 -28.305 1.00 28.03 513 LEU A O 1
ATOM 3988 N N . THR A 1 514 ? 72.769 48.128 -26.163 1.00 27.80 514 THR A N 1
ATOM 3989 C CA . THR A 1 514 ? 73.429 48.680 -24.954 1.00 27.80 514 THR A CA 1
ATOM 3990 C C . THR A 1 514 ? 72.423 49.169 -23.877 1.00 27.80 514 THR A C 1
ATOM 3992 O O . THR A 1 514 ? 71.404 49.747 -24.237 1.00 27.80 514 THR A O 1
ATOM 3995 N N . ARG A 1 515 ? 72.873 49.127 -22.598 1.00 29.84 515 ARG A N 1
ATOM 3996 C CA . ARG A 1 515 ? 72.565 50.007 -21.425 1.00 29.84 515 ARG A CA 1
ATOM 3997 C C . ARG A 1 515 ? 71.269 49.698 -20.632 1.00 29.84 515 ARG A C 1
ATOM 3999 O O . ARG A 1 515 ? 70.232 49.528 -21.236 1.00 29.84 515 ARG A O 1
ATOM 4006 N N . ILE A 1 516 ? 71.217 49.643 -19.288 1.00 27.12 516 ILE A N 1
ATOM 4007 C CA . ILE A 1 516 ? 72.091 50.129 -18.193 1.00 27.12 516 ILE A CA 1
ATOM 4008 C C . ILE A 1 516 ? 71.708 49.398 -16.865 1.00 27.12 516 ILE A C 1
ATOM 4010 O O . ILE A 1 516 ? 70.539 49.356 -16.516 1.00 27.12 516 ILE A O 1
ATOM 4014 N N . TYR A 1 517 ? 72.726 48.862 -16.164 1.00 26.14 517 TYR A N 1
ATOM 4015 C CA . TYR A 1 517 ? 72.905 48.623 -14.703 1.00 26.14 517 TYR A CA 1
ATOM 4016 C C . TYR A 1 517 ? 72.077 47.567 -13.907 1.00 26.14 517 TYR A C 1
ATOM 4018 O O . TYR A 1 517 ? 70.891 47.726 -13.662 1.00 26.14 517 TYR A O 1
ATOM 4026 N N . GLY A 1 518 ? 72.790 46.534 -13.403 1.00 25.12 518 GLY A N 1
ATOM 4027 C CA . GLY A 1 518 ? 72.410 45.606 -12.303 1.00 25.12 518 GLY A CA 1
ATOM 4028 C C . GLY A 1 518 ? 72.892 46.107 -10.922 1.00 25.12 518 GLY A C 1
ATOM 4029 O O . GLY A 1 518 ? 72.877 47.320 -10.732 1.00 25.12 518 GLY A O 1
ATOM 4030 N N . PRO A 1 519 ? 73.492 45.293 -10.011 1.00 44.09 519 PRO A N 1
ATOM 4031 C CA . PRO A 1 519 ? 73.512 43.823 -9.833 1.00 44.09 519 PRO A CA 1
ATOM 4032 C C . PRO A 1 519 ? 73.424 43.365 -8.330 1.00 44.09 519 PRO A C 1
ATOM 4034 O O . PRO A 1 519 ? 73.255 44.200 -7.449 1.00 44.09 519 PRO A O 1
ATOM 4037 N N . ARG A 1 520 ? 73.709 42.065 -8.055 1.00 27.83 520 ARG A N 1
ATOM 4038 C CA . ARG A 1 520 ? 74.191 41.441 -6.773 1.00 27.83 520 ARG A CA 1
ATOM 4039 C C . ARG A 1 520 ? 73.144 41.145 -5.676 1.00 27.83 520 ARG A C 1
ATOM 4041 O O . ARG A 1 520 ? 72.168 41.859 -5.573 1.00 27.83 520 ARG A O 1
ATOM 4048 N N . SER A 1 521 ? 73.290 40.201 -4.733 1.00 27.03 521 SER A N 1
ATOM 4049 C CA . SER A 1 521 ? 74.055 38.950 -4.495 1.00 27.03 521 SER A CA 1
ATOM 4050 C C . SER A 1 521 ? 73.831 38.569 -3.013 1.00 27.03 521 SER A C 1
ATOM 4052 O O . SER A 1 521 ? 73.870 39.496 -2.212 1.00 27.03 521 SER A O 1
ATOM 4054 N N . ALA A 1 522 ? 73.805 37.268 -2.657 1.00 26.42 522 ALA A N 1
ATOM 4055 C CA . ALA A 1 522 ? 74.145 36.718 -1.316 1.00 26.42 522 ALA A CA 1
ATOM 4056 C C . ALA A 1 522 ? 73.209 37.148 -0.143 1.00 26.42 522 ALA A C 1
ATOM 4058 O O . ALA A 1 522 ? 72.506 38.134 -0.251 1.00 26.42 522 ALA A O 1
ATOM 4059 N N . SER A 1 523 ? 73.066 36.520 1.027 1.00 25.11 523 SER A N 1
ATOM 4060 C CA . SER A 1 523 ? 73.639 35.372 1.741 1.00 25.11 523 SER A CA 1
ATOM 4061 C C . SER A 1 523 ? 72.881 35.251 3.081 1.00 25.11 523 SER A C 1
ATOM 4063 O O . SER A 1 523 ? 72.554 36.277 3.657 1.00 25.11 523 SER A O 1
ATOM 4065 N N . TRP A 1 524 ? 72.722 34.021 3.580 1.00 23.09 524 TRP A N 1
ATOM 4066 C CA . TRP A 1 524 ? 72.918 33.574 4.975 1.00 23.09 524 TRP A CA 1
ATOM 4067 C C . TRP A 1 524 ? 72.244 34.254 6.195 1.00 23.09 524 TRP A C 1
ATOM 4069 O O . TRP A 1 524 ? 72.342 35.448 6.431 1.00 23.09 524 TRP A O 1
ATOM 4079 N N . MET A 1 525 ? 71.824 33.336 7.081 1.00 22.44 525 MET A N 1
ATOM 4080 C CA . MET A 1 525 ? 71.857 33.348 8.555 1.00 22.44 525 MET A CA 1
ATOM 4081 C C . MET A 1 525 ? 70.628 33.797 9.361 1.00 22.44 525 MET A C 1
ATOM 4083 O O . MET A 1 525 ? 70.186 34.937 9.352 1.00 22.44 525 MET A O 1
ATOM 4087 N N . SER A 1 526 ? 70.167 32.805 10.128 1.00 30.77 526 SER A N 1
ATOM 4088 C CA . SER A 1 526 ? 69.396 32.836 11.369 1.00 30.77 526 SER A CA 1
ATOM 4089 C C . SER A 1 526 ? 70.104 33.592 12.511 1.00 30.77 526 SER A C 1
ATOM 4091 O O . SER A 1 526 ? 71.201 34.099 12.308 1.00 30.77 526 SER A O 1
ATOM 4093 N N . TRP A 1 527 ? 69.516 33.503 13.718 1.00 24.48 527 TRP A N 1
ATOM 4094 C CA . TRP A 1 527 ? 69.871 34.078 15.038 1.00 24.48 527 TRP A CA 1
ATOM 4095 C C . TRP A 1 527 ? 69.104 35.382 15.322 1.00 24.48 527 TRP A C 1
ATOM 4097 O O . TRP A 1 527 ? 69.126 36.289 14.510 1.00 24.48 527 TRP A O 1
ATOM 4107 N N . GLY A 1 528 ? 68.396 35.582 16.434 1.00 22.67 528 GLY A N 1
ATOM 4108 C CA . GLY A 1 528 ? 68.190 34.810 17.658 1.00 22.67 528 GLY A CA 1
ATOM 4109 C C . GLY A 1 528 ? 67.775 35.773 18.785 1.00 22.67 528 GLY A C 1
ATOM 4110 O O . GLY A 1 528 ? 68.256 36.898 18.814 1.00 22.67 528 GLY A O 1
ATOM 4111 N N . GLY A 1 529 ? 66.936 35.305 19.717 1.00 22.45 529 GLY A N 1
ATOM 4112 C CA . GLY A 1 529 ? 66.832 35.820 21.092 1.00 22.45 529 GLY A CA 1
ATOM 4113 C C . GLY A 1 529 ? 65.968 37.064 21.344 1.00 22.45 529 GLY A C 1
ATOM 4114 O O . GLY A 1 529 ? 66.174 38.104 20.734 1.00 22.45 529 GLY A O 1
ATOM 4115 N N . LEU A 1 530 ? 65.070 36.976 22.335 1.00 26.20 530 LEU A N 1
ATOM 4116 C CA . LEU A 1 530 ? 65.183 37.707 23.611 1.00 26.20 530 LEU A CA 1
ATOM 4117 C C . LEU A 1 530 ? 63.976 37.432 24.533 1.00 26.20 530 LEU A C 1
ATOM 4119 O O . LEU A 1 530 ? 62.829 37.406 24.102 1.00 26.20 530 LEU A O 1
ATOM 4123 N N . ALA A 1 531 ? 64.296 37.216 25.811 1.00 26.14 531 ALA A N 1
ATOM 4124 C CA . ALA A 1 531 ? 63.422 37.317 26.985 1.00 26.14 531 ALA A CA 1
ATOM 4125 C C . ALA A 1 531 ? 62.979 38.800 27.191 1.00 26.14 531 ALA A C 1
ATOM 4127 O O . ALA A 1 531 ? 63.463 39.661 26.467 1.00 26.14 531 ALA A O 1
ATOM 4128 N N . ALA A 1 532 ? 62.130 39.251 28.120 1.00 27.25 532 ALA A N 1
ATOM 4129 C CA . ALA A 1 532 ? 61.770 38.808 29.462 1.00 27.25 532 ALA A CA 1
ATOM 4130 C C . ALA A 1 532 ? 60.627 39.708 30.025 1.00 27.25 532 ALA A C 1
ATOM 4132 O O . ALA A 1 532 ? 60.492 40.846 29.588 1.00 27.25 532 ALA A O 1
ATOM 4133 N N . GLN A 1 533 ? 59.944 39.202 31.065 1.00 29.11 533 GLN A N 1
ATOM 4134 C CA . GLN A 1 533 ? 59.543 39.867 32.333 1.00 29.11 533 GLN A CA 1
ATOM 4135 C C . GLN A 1 533 ? 58.396 40.910 32.432 1.00 29.11 533 GLN A C 1
ATOM 4137 O O . GLN A 1 533 ? 58.500 42.040 31.975 1.00 29.11 533 GLN A O 1
ATOM 4142 N N . ASP A 1 534 ? 57.358 40.480 33.175 1.00 29.02 534 ASP A N 1
ATOM 4143 C CA . ASP A 1 534 ? 56.739 41.038 34.404 1.00 29.02 534 ASP A CA 1
ATOM 4144 C C . ASP A 1 534 ? 56.402 42.539 34.553 1.00 29.02 534 ASP A C 1
ATOM 4146 O O . ASP A 1 534 ? 57.307 43.363 34.621 1.00 29.02 534 ASP A O 1
ATOM 4150 N N . PHE A 1 535 ? 55.121 42.851 34.854 1.00 23.92 535 PHE A N 1
ATOM 4151 C CA . PHE A 1 535 ? 54.690 43.469 36.136 1.00 23.92 535 PHE A CA 1
ATOM 4152 C C . PHE A 1 535 ? 53.143 43.555 36.321 1.00 23.92 535 PHE A C 1
ATOM 4154 O O . PHE A 1 535 ? 52.449 44.209 35.552 1.00 23.92 535 PHE A O 1
ATOM 4161 N N . VAL A 1 536 ? 52.638 42.879 37.368 1.00 27.73 536 VAL A N 1
ATOM 4162 C CA . VAL A 1 536 ? 51.761 43.331 38.489 1.00 27.73 536 VAL A CA 1
ATOM 4163 C C . VAL A 1 536 ? 50.568 44.295 38.250 1.00 27.73 536 VAL A C 1
ATOM 4165 O O . VAL A 1 536 ? 50.756 45.482 38.023 1.00 27.73 536 VAL A O 1
ATOM 4168 N N . GLY A 1 537 ? 49.353 43.818 38.588 1.00 26.08 537 GLY A N 1
ATOM 4169 C CA . GLY A 1 537 ? 48.700 44.183 39.866 1.00 26.08 537 GLY A CA 1
ATOM 4170 C C . GLY A 1 537 ? 47.409 45.020 39.885 1.00 26.08 537 GLY A C 1
ATOM 4171 O O . GLY A 1 537 ? 47.457 46.232 39.747 1.00 26.08 537 GLY A O 1
ATOM 4172 N N . GLY A 1 538 ? 46.311 44.361 40.292 1.00 24.19 538 GLY A N 1
ATOM 4173 C CA . GLY A 1 538 ? 45.524 44.727 41.486 1.00 24.19 538 GLY A CA 1
ATOM 4174 C C . GLY A 1 538 ? 44.404 45.771 41.364 1.00 24.19 538 GLY A C 1
ATOM 4175 O O . GLY A 1 538 ? 44.676 46.944 41.178 1.00 24.19 538 GLY A O 1
ATOM 4176 N N . PHE A 1 539 ? 43.154 45.351 41.596 1.00 27.78 539 PHE A N 1
ATOM 4177 C CA . PHE A 1 539 ? 42.315 45.739 42.749 1.00 27.78 539 PHE A CA 1
ATOM 4178 C C . PHE A 1 539 ? 40.970 44.994 42.670 1.00 27.78 539 PHE A C 1
ATOM 4180 O O . PHE A 1 539 ? 40.302 45.013 41.641 1.00 27.78 539 PHE A O 1
ATOM 4187 N N . GLY A 1 540 ? 40.597 44.319 43.759 1.00 26.19 540 GLY A N 1
ATOM 4188 C CA . GLY A 1 540 ? 39.274 43.723 43.953 1.00 26.19 540 GLY A CA 1
ATOM 4189 C C . GLY A 1 540 ? 38.381 44.584 44.848 1.00 26.19 540 GLY A C 1
ATOM 4190 O O . GLY A 1 540 ? 38.838 45.569 45.422 1.00 26.19 540 GLY A O 1
ATOM 4191 N N . SER A 1 541 ? 37.128 44.165 45.017 1.00 27.14 541 SER A N 1
ATOM 4192 C CA . SER A 1 541 ? 36.368 44.335 46.262 1.00 27.14 541 SER A CA 1
ATOM 4193 C C . SER A 1 541 ? 35.204 43.340 46.308 1.00 27.14 541 SER A C 1
ATOM 4195 O O . SER A 1 541 ? 34.818 42.770 45.290 1.00 27.14 541 SER A O 1
ATOM 4197 N N . VAL A 1 542 ? 34.761 43.084 47.532 1.00 28.58 542 VAL A N 1
ATOM 4198 C CA . VAL A 1 542 ? 34.051 41.917 48.058 1.00 28.58 542 VAL A CA 1
ATOM 4199 C C . VAL A 1 542 ? 32.872 42.437 48.910 1.00 28.58 542 VAL A C 1
ATOM 4201 O O . VAL A 1 542 ? 32.982 43.532 49.459 1.00 28.58 542 VAL A O 1
ATOM 4204 N N . ASP A 1 543 ? 31.822 41.617 49.037 1.00 28.39 543 ASP A N 1
ATOM 4205 C CA . ASP A 1 543 ? 30.717 41.601 50.025 1.00 28.39 543 ASP A CA 1
ATOM 4206 C C . ASP A 1 543 ? 29.564 42.630 50.000 1.00 28.39 543 ASP A C 1
ATOM 4208 O O . ASP A 1 543 ? 29.746 43.843 49.923 1.00 28.39 543 ASP A O 1
ATOM 4212 N N . GLY A 1 544 ? 28.346 42.096 50.209 1.00 26.56 544 GLY A N 1
ATOM 4213 C CA . GLY A 1 544 ? 27.136 42.839 50.581 1.00 26.56 544 GLY A CA 1
ATOM 4214 C C . GLY A 1 544 ? 25.843 42.007 50.531 1.00 26.56 544 GLY A C 1
ATOM 4215 O O . GLY A 1 544 ? 25.210 41.902 49.488 1.00 26.56 544 GLY A O 1
ATOM 4216 N N . GLU A 1 545 ? 25.453 41.434 51.668 1.00 25.64 545 GLU A N 1
ATOM 4217 C CA . GLU A 1 545 ? 24.234 40.648 51.924 1.00 25.64 545 GLU A CA 1
ATOM 4218 C C . GLU A 1 545 ? 22.952 41.514 52.139 1.00 25.64 545 GLU A C 1
ATOM 4220 O O . GLU A 1 545 ? 23.033 42.588 52.731 1.00 25.64 545 GLU A O 1
ATOM 4225 N N . VAL A 1 546 ? 21.774 40.937 51.801 1.00 24.14 546 VAL A N 1
ATOM 4226 C CA . VAL A 1 546 ? 20.493 40.910 52.583 1.00 24.14 546 VAL A CA 1
ATOM 4227 C C . VAL A 1 546 ? 19.291 41.876 52.273 1.00 24.14 546 VAL A C 1
ATOM 4229 O O . VAL A 1 546 ? 19.403 43.095 52.316 1.00 24.14 546 VAL A O 1
ATOM 4232 N N . VAL A 1 547 ? 18.102 41.232 52.096 1.00 24.67 547 VAL A N 1
ATOM 4233 C CA . VAL A 1 547 ? 16.648 41.638 52.007 1.00 24.67 547 VAL A CA 1
ATOM 4234 C C . VAL A 1 547 ? 16.193 42.479 50.793 1.00 24.67 547 VAL A C 1
ATOM 4236 O O . VAL A 1 547 ? 16.775 43.510 50.519 1.00 24.67 547 VAL A O 1
ATOM 4239 N N . GLY A 1 548 ? 15.111 42.227 50.037 1.00 23.12 548 GLY A N 1
ATOM 4240 C CA . GLY A 1 548 ? 13.983 41.286 50.075 1.00 23.12 548 GLY A CA 1
ATOM 4241 C C . GLY A 1 548 ? 12.668 42.005 49.692 1.00 23.12 548 GLY A C 1
ATOM 4242 O O . GLY A 1 548 ? 12.275 42.909 50.421 1.00 23.12 548 GLY A O 1
ATOM 4243 N N . ARG A 1 549 ? 11.999 41.616 48.584 1.00 24.78 549 ARG A N 1
ATOM 4244 C CA . ARG A 1 549 ? 10.521 41.519 48.374 1.00 24.78 549 ARG A CA 1
ATOM 4245 C C . ARG A 1 549 ? 10.106 41.424 46.886 1.00 24.78 549 ARG A C 1
ATOM 4247 O O . ARG A 1 549 ? 10.333 42.343 46.118 1.00 24.78 549 ARG A O 1
ATOM 4254 N N . GLU A 1 550 ? 9.466 40.290 46.592 1.00 25.66 550 GLU A N 1
ATOM 4255 C CA . GLU A 1 550 ? 8.364 39.934 45.666 1.00 25.66 550 GLU A CA 1
ATOM 4256 C C . GLU A 1 550 ? 8.060 40.660 44.330 1.00 25.66 550 GLU A C 1
ATOM 4258 O O . GLU A 1 550 ? 7.653 41.819 44.322 1.00 25.66 550 GLU A O 1
ATOM 4263 N N . LYS A 1 551 ? 7.991 39.790 43.292 1.00 24.25 551 LYS A N 1
ATOM 4264 C CA . LYS A 1 551 ? 7.086 39.697 42.109 1.00 24.25 551 LYS A CA 1
ATOM 4265 C C . LYS A 1 551 ? 7.204 40.785 41.023 1.00 24.25 551 LYS A C 1
ATOM 4267 O O . LYS A 1 551 ? 7.255 41.961 41.333 1.00 24.25 551 LYS A O 1
ATOM 4272 N N . ALA A 1 552 ? 7.192 40.479 39.722 1.00 24.50 552 ALA A N 1
ATOM 4273 C CA . ALA A 1 552 ? 6.639 39.339 38.985 1.00 24.50 552 ALA A CA 1
ATOM 4274 C C . ALA A 1 552 ? 7.420 39.074 37.678 1.00 24.50 552 ALA A C 1
ATOM 4276 O O . ALA A 1 552 ? 8.172 39.929 37.215 1.00 24.50 552 ALA A O 1
ATOM 4277 N N . ASP A 1 553 ? 7.197 37.879 37.137 1.00 30.83 553 ASP A N 1
ATOM 4278 C CA . ASP A 1 553 ? 7.765 37.268 35.934 1.00 30.83 553 ASP A CA 1
ATOM 4279 C C . ASP A 1 553 ? 7.770 38.160 34.684 1.00 30.83 553 ASP A C 1
ATOM 4281 O O . ASP A 1 553 ? 6.748 38.769 34.374 1.00 30.83 553 ASP A O 1
ATOM 4285 N N . LEU A 1 554 ? 8.892 38.155 33.945 1.00 25.56 554 LEU A N 1
ATOM 4286 C CA . LEU A 1 554 ? 8.979 38.306 32.484 1.00 25.56 554 LEU A CA 1
ATOM 4287 C C . LEU A 1 554 ? 10.426 38.051 31.998 1.00 25.56 554 LEU A C 1
ATOM 4289 O O . LEU A 1 554 ? 11.334 38.792 32.355 1.00 25.56 554 LEU A O 1
ATOM 4293 N N . LEU A 1 555 ? 10.538 37.043 31.122 1.00 29.58 555 LEU A N 1
ATOM 4294 C CA . LEU A 1 555 ? 11.530 36.806 30.059 1.00 29.58 555 LEU A CA 1
ATOM 4295 C C . LEU A 1 555 ? 12.988 36.477 30.426 1.00 29.58 555 LEU A C 1
ATOM 4297 O O . LEU A 1 555 ? 13.688 37.273 31.035 1.00 29.58 555 LEU A O 1
ATOM 4301 N N . GLU A 1 556 ? 13.424 35.328 29.896 1.00 24.67 556 GLU A N 1
ATOM 4302 C CA . GLU A 1 556 ? 14.689 35.052 29.185 1.00 24.67 556 GLU A CA 1
ATOM 4303 C C . GLU A 1 556 ? 15.282 33.711 29.623 1.00 24.67 556 GLU A C 1
ATOM 4305 O O . GLU A 1 556 ? 15.803 33.587 30.721 1.00 24.67 556 GLU A O 1
ATOM 4310 N N . ASP A 1 557 ? 15.252 32.728 28.723 1.00 26.56 557 ASP A N 1
ATOM 4311 C CA . ASP A 1 557 ? 16.312 31.728 28.649 1.00 26.56 557 ASP A CA 1
ATOM 4312 C C . ASP A 1 557 ? 16.629 31.492 27.171 1.00 26.56 557 ASP A C 1
ATOM 4314 O O . ASP A 1 557 ? 15.896 30.842 26.424 1.00 26.56 557 ASP A O 1
ATOM 4318 N N . GLY A 1 558 ? 17.734 32.101 26.745 1.00 26.33 558 GLY A N 1
ATOM 4319 C CA . GLY A 1 558 ? 18.482 31.658 25.585 1.00 26.33 558 GLY A CA 1
ATOM 4320 C C . GLY A 1 558 ? 19.305 30.431 25.966 1.00 26.33 558 GLY A C 1
ATOM 4321 O O . GLY A 1 558 ? 20.017 30.433 26.966 1.00 26.33 558 GLY A O 1
ATOM 4322 N N . GLY A 1 559 ? 19.242 29.395 25.139 1.00 22.72 559 GLY A N 1
ATOM 4323 C CA . GLY A 1 559 ? 20.054 28.196 25.301 1.00 22.72 559 GLY A CA 1
ATOM 4324 C C . GLY A 1 559 ? 19.852 27.248 24.130 1.00 22.72 559 GLY A C 1
ATOM 4325 O O . GLY A 1 559 ? 18.862 26.535 24.069 1.00 22.72 559 GLY A O 1
ATOM 4326 N N . LEU A 1 560 ? 20.796 27.290 23.191 1.00 27.83 560 LEU A N 1
ATOM 4327 C CA . LEU A 1 560 ? 20.948 26.397 22.040 1.00 27.83 560 LEU A CA 1
ATOM 4328 C C . LEU A 1 560 ? 20.701 24.914 22.375 1.00 27.83 560 LEU A C 1
ATOM 4330 O O . LEU A 1 560 ? 21.365 24.374 23.258 1.00 27.83 560 LEU A O 1
ATOM 4334 N N . VAL A 1 561 ? 19.859 24.250 21.575 1.00 21.72 561 VAL A N 1
ATOM 4335 C CA . VAL A 1 561 ? 19.808 22.785 21.404 1.00 21.72 561 VAL A CA 1
ATOM 4336 C C . VAL A 1 561 ? 19.639 22.482 19.897 1.00 21.72 561 VAL A C 1
ATOM 4338 O O . VAL A 1 561 ? 18.968 23.259 19.214 1.00 21.72 561 VAL A O 1
ATOM 4341 N N . PRO A 1 562 ? 20.319 21.458 19.342 1.00 24.39 562 PRO A N 1
ATOM 4342 C CA . PRO A 1 562 ? 20.683 21.373 17.924 1.00 24.39 562 PRO A CA 1
ATOM 4343 C C . PRO A 1 562 ? 19.558 20.951 16.970 1.00 24.39 562 PRO A C 1
ATOM 4345 O O . PRO A 1 562 ? 18.588 20.309 17.353 1.00 24.39 562 PRO A O 1
ATOM 4348 N N . ILE A 1 563 ? 19.782 21.306 15.702 1.00 26.69 563 ILE A N 1
ATOM 4349 C CA . ILE A 1 563 ? 19.158 20.788 14.476 1.00 26.69 563 ILE A CA 1
ATOM 4350 C C . ILE A 1 563 ? 19.040 19.261 14.539 1.00 26.69 563 ILE A C 1
ATOM 4352 O O . ILE A 1 563 ? 20.068 18.615 14.689 1.00 26.69 563 ILE A O 1
ATOM 4356 N N . ASP A 1 564 ? 17.814 18.736 14.432 1.00 26.84 564 ASP A N 1
ATOM 4357 C CA . ASP A 1 564 ? 17.448 17.509 13.696 1.00 26.84 564 ASP A CA 1
ATOM 4358 C C . ASP A 1 564 ? 15.999 17.100 14.013 1.00 26.84 564 ASP A C 1
ATOM 4360 O O . ASP A 1 564 ? 15.767 16.288 14.900 1.00 26.84 564 ASP A O 1
ATOM 4364 N N . VAL A 1 565 ? 15.014 17.628 13.270 1.00 22.02 565 VAL A N 1
ATOM 4365 C CA . VAL A 1 565 ? 13.730 16.936 13.024 1.00 22.02 565 VAL A CA 1
ATOM 4366 C C . VAL A 1 565 ? 13.164 17.403 11.672 1.00 22.02 565 VAL A C 1
ATOM 4368 O O . VAL A 1 565 ? 12.353 18.321 11.594 1.00 22.02 565 VAL A O 1
ATOM 4371 N N . LEU A 1 566 ? 13.612 16.778 10.585 1.00 23.61 566 LEU A N 1
ATOM 4372 C CA . LEU A 1 566 ? 12.994 16.854 9.258 1.00 23.61 566 LEU A CA 1
ATOM 4373 C C . LEU A 1 566 ? 12.752 15.425 8.773 1.00 23.61 566 LEU A C 1
ATOM 4375 O O . LEU A 1 566 ? 13.622 14.882 8.114 1.00 23.61 566 LEU A O 1
ATOM 4379 N N . VAL A 1 567 ? 11.597 14.828 9.081 1.00 25.53 567 VAL A N 1
ATOM 4380 C CA . VAL A 1 567 ? 10.965 13.785 8.245 1.00 25.53 567 VAL A CA 1
ATOM 4381 C C . VAL A 1 567 ? 9.462 13.783 8.560 1.00 25.53 567 VAL A C 1
ATOM 4383 O O . VAL A 1 567 ? 9.028 13.208 9.554 1.00 25.53 567 VAL A O 1
ATOM 4386 N N . GLY A 1 568 ? 8.666 14.471 7.739 1.00 24.28 568 GLY A N 1
ATOM 4387 C CA . GLY A 1 568 ? 7.202 14.401 7.759 1.00 24.28 568 GLY A CA 1
ATOM 4388 C C . GLY A 1 568 ? 6.709 13.503 6.626 1.00 24.28 568 GLY A C 1
ATOM 4389 O O . GLY A 1 568 ? 6.959 13.789 5.459 1.00 24.28 568 GLY A O 1
ATOM 4390 N N . GLU A 1 569 ? 6.059 12.400 6.993 1.00 24.92 569 GLU A N 1
ATOM 4391 C CA . GLU A 1 569 ? 5.560 11.323 6.133 1.00 24.92 569 GLU A CA 1
AT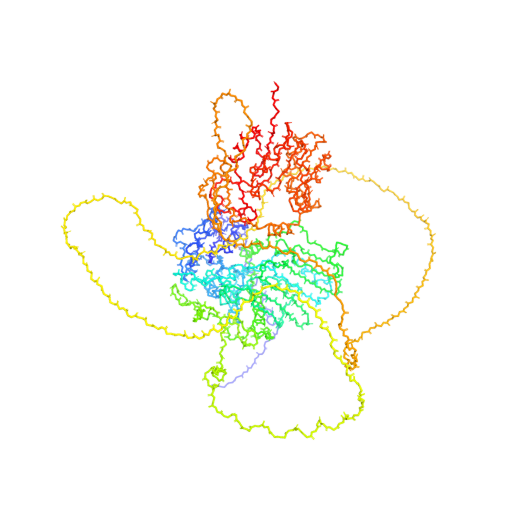OM 4392 C C . GLU A 1 569 ? 4.467 11.807 5.153 1.00 24.92 569 GLU A C 1
ATOM 4394 O O . GLU A 1 569 ? 3.436 12.332 5.569 1.00 24.92 569 GLU A O 1
ATOM 4399 N N . PHE A 1 570 ? 4.651 11.580 3.847 1.00 22.80 570 PHE A N 1
ATOM 4400 C CA . PHE A 1 570 ? 3.595 11.745 2.842 1.00 22.80 570 PHE A CA 1
ATOM 4401 C C . PHE A 1 570 ? 2.691 10.503 2.817 1.00 22.80 570 PHE A C 1
ATOM 4403 O O . PHE A 1 570 ? 3.132 9.408 2.465 1.00 22.80 570 PHE A O 1
ATOM 4410 N N . VAL A 1 571 ? 1.406 10.678 3.135 1.00 23.73 571 VAL A N 1
ATOM 4411 C CA . VAL A 1 571 ? 0.338 9.718 2.818 1.00 23.73 571 VAL A CA 1
ATOM 4412 C C . VAL A 1 571 ? -0.347 10.196 1.540 1.00 23.73 571 VAL A C 1
ATOM 4414 O O . VAL A 1 571 ? -0.994 11.239 1.530 1.00 23.73 571 VAL A O 1
ATOM 4417 N N . VAL A 1 572 ? -0.201 9.433 0.456 1.00 23.42 572 VAL A N 1
ATOM 4418 C CA . VAL A 1 572 ? -0.993 9.603 -0.769 1.00 23.42 572 VAL A CA 1
ATOM 4419 C C . VAL A 1 572 ? -2.386 9.033 -0.501 1.00 23.42 572 VAL A C 1
ATOM 4421 O O . VAL A 1 572 ? -2.542 7.822 -0.354 1.00 23.42 572 VAL A O 1
ATOM 4424 N N . ALA A 1 573 ? -3.384 9.908 -0.403 1.00 23.61 573 ALA A N 1
ATOM 4425 C CA . ALA A 1 573 ? -4.790 9.547 -0.517 1.00 23.61 573 ALA A CA 1
ATOM 4426 C C . ALA A 1 573 ? -5.209 9.741 -1.984 1.00 23.61 573 ALA A C 1
ATOM 4428 O O . ALA A 1 573 ? -5.163 10.861 -2.490 1.00 23.61 573 ALA A O 1
ATOM 4429 N N . GLU A 1 574 ? -5.578 8.657 -2.669 1.00 26.59 574 GLU A N 1
ATOM 4430 C CA . GLU A 1 574 ? -6.343 8.737 -3.918 1.00 26.59 574 GLU A CA 1
ATOM 4431 C C . GLU A 1 574 ? -7.763 9.212 -3.568 1.00 26.59 574 GLU A C 1
ATOM 4433 O O . GLU A 1 574 ? -8.382 8.704 -2.632 1.00 26.59 574 GLU A O 1
ATOM 4438 N N . VAL A 1 575 ? -8.226 10.255 -4.259 1.00 25.34 575 VAL A N 1
ATOM 4439 C CA . VAL A 1 575 ? -9.514 10.924 -4.038 1.00 25.34 575 VAL A CA 1
ATOM 4440 C C . VAL A 1 575 ? -10.556 10.299 -4.969 1.00 25.34 575 VAL A C 1
ATOM 4442 O O . VAL A 1 575 ? -10.417 10.406 -6.186 1.00 25.34 575 VAL A O 1
ATOM 4445 N N . ASP A 1 576 ? -11.579 9.674 -4.384 1.00 26.73 576 ASP A N 1
ATOM 4446 C CA . ASP A 1 576 ? -12.877 9.408 -5.014 1.00 26.73 576 ASP A CA 1
ATOM 4447 C C . ASP A 1 576 ? -13.779 10.636 -4.789 1.00 26.73 576 ASP A C 1
ATOM 4449 O O . ASP A 1 576 ? -13.980 11.053 -3.646 1.00 26.73 576 ASP A O 1
ATOM 4453 N N . ASP A 1 577 ? -14.318 11.203 -5.872 1.00 29.28 577 ASP A N 1
ATOM 4454 C CA . ASP A 1 577 ? -15.420 12.171 -5.843 1.00 29.28 577 ASP A CA 1
ATOM 4455 C C . ASP A 1 577 ? -16.701 11.454 -6.307 1.00 29.28 577 ASP A C 1
ATOM 4457 O O . ASP A 1 577 ? -16.963 11.331 -7.507 1.00 29.28 577 ASP A O 1
ATOM 4461 N N . ASP A 1 578 ? -17.505 10.987 -5.351 1.00 26.52 578 ASP A N 1
ATOM 4462 C CA . ASP A 1 578 ? -18.907 10.628 -5.568 1.00 26.52 578 ASP A CA 1
ATOM 4463 C C . ASP A 1 578 ? -19.759 11.892 -5.447 1.00 26.52 578 ASP A C 1
ATOM 4465 O O . ASP A 1 578 ? -19.788 12.491 -4.374 1.00 26.52 578 ASP A O 1
ATOM 4469 N N . HIS A 1 579 ? -20.502 12.265 -6.494 1.00 28.97 579 HIS A N 1
ATOM 4470 C CA . HIS A 1 579 ? -21.802 12.931 -6.350 1.00 28.97 579 HIS A CA 1
ATOM 4471 C C . HIS A 1 579 ? -22.749 12.532 -7.491 1.00 28.97 579 HIS A C 1
ATOM 4473 O O . HIS A 1 579 ? -22.424 12.584 -8.679 1.00 28.97 579 HIS A O 1
ATOM 4479 N N . ASP A 1 580 ? -23.924 12.112 -7.042 1.00 28.98 580 ASP A N 1
ATOM 4480 C CA . ASP A 1 580 ? -25.000 11.404 -7.719 1.00 28.98 580 ASP A CA 1
ATOM 4481 C C . ASP A 1 580 ? -25.864 12.310 -8.618 1.00 28.98 580 ASP A C 1
ATOM 4483 O O . ASP A 1 580 ? -25.911 13.532 -8.441 1.00 28.98 580 ASP A O 1
ATOM 4487 N N . GLY A 1 581 ? -26.612 11.718 -9.555 1.00 25.39 581 GLY A N 1
ATOM 4488 C CA . GLY A 1 581 ? -27.508 12.483 -10.427 1.00 25.39 581 GLY A CA 1
ATOM 4489 C C . GLY A 1 581 ? -28.287 11.672 -11.458 1.00 25.39 581 GLY A C 1
ATOM 4490 O O . GLY A 1 581 ? -28.132 11.878 -12.661 1.00 25.39 581 GLY A O 1
ATOM 4491 N N . ASP A 1 582 ? -29.152 10.781 -10.978 1.00 28.30 582 ASP A N 1
ATOM 4492 C CA . ASP A 1 582 ? -30.206 10.108 -11.741 1.00 28.30 582 ASP A CA 1
ATOM 4493 C C . ASP A 1 582 ? -31.074 11.093 -12.551 1.00 28.30 582 ASP A C 1
ATOM 4495 O O . ASP A 1 582 ? -31.684 12.005 -11.991 1.00 28.30 582 ASP A O 1
ATOM 4499 N N . LEU A 1 583 ? -31.225 10.858 -13.860 1.00 26.22 583 LEU A N 1
ATOM 4500 C CA . LEU A 1 583 ? -32.332 11.396 -14.662 1.00 26.22 583 LEU A CA 1
ATOM 4501 C C . LEU A 1 583 ? -32.656 10.455 -15.834 1.00 26.22 583 LEU A C 1
ATOM 4503 O O . LEU A 1 583 ? -32.054 10.484 -16.907 1.00 26.22 583 LEU A O 1
ATOM 4507 N N . HIS A 1 584 ? -33.682 9.630 -15.627 1.00 28.56 584 HIS A N 1
ATOM 4508 C CA . HIS A 1 584 ? -34.440 8.974 -16.688 1.00 28.56 584 HIS A CA 1
ATOM 4509 C C . HIS A 1 584 ? -35.023 10.003 -17.669 1.00 28.56 584 HIS A C 1
ATOM 4511 O O . HIS A 1 584 ? -35.733 10.905 -17.234 1.00 28.56 584 HIS A O 1
ATOM 4517 N N . LEU A 1 585 ? -34.880 9.777 -18.983 1.00 24.92 585 LEU A N 1
ATOM 4518 C CA . LEU A 1 585 ? -35.865 10.203 -19.987 1.00 24.92 585 LEU A CA 1
ATOM 4519 C C . LEU A 1 585 ? -35.804 9.336 -21.261 1.00 24.92 585 LEU A C 1
ATOM 4521 O O . LEU A 1 585 ? -34.754 9.076 -21.840 1.00 24.92 585 LEU A O 1
ATOM 4525 N N . LEU A 1 586 ? -36.990 8.874 -21.656 1.00 25.00 586 LEU A N 1
ATOM 4526 C CA . LEU A 1 586 ? -37.329 8.094 -22.847 1.00 25.00 586 LEU A CA 1
ATOM 4527 C C . LEU A 1 586 ? -37.396 8.958 -24.119 1.00 25.00 586 LEU A C 1
ATOM 4529 O O . LEU A 1 586 ? -37.808 10.112 -24.043 1.00 25.00 586 LEU A O 1
ATOM 4533 N N . ALA A 1 587 ? -37.166 8.298 -25.266 1.00 24.34 587 ALA A N 1
ATOM 4534 C CA . ALA A 1 587 ? -37.722 8.500 -26.627 1.00 24.34 587 ALA A CA 1
ATOM 4535 C C . ALA A 1 587 ? -36.596 8.557 -27.676 1.00 24.34 587 ALA A C 1
ATOM 4537 O O . ALA A 1 587 ? -35.756 9.442 -27.650 1.00 24.34 587 ALA A O 1
ATOM 4538 N N . GLY A 1 588 ? -36.457 7.557 -28.550 1.00 24.28 588 GLY A N 1
ATOM 4539 C CA . GLY A 1 588 ? -37.204 7.435 -29.813 1.00 24.28 588 GLY A CA 1
ATOM 4540 C C . GLY A 1 588 ? -36.180 7.584 -30.950 1.00 24.28 588 GLY A C 1
ATOM 4541 O O . GLY A 1 588 ? -35.521 8.603 -31.050 1.00 24.28 588 GLY A O 1
ATOM 4542 N N . GLY A 1 589 ? -35.832 6.545 -31.707 1.00 24.09 589 GLY A N 1
ATOM 4543 C CA . GLY A 1 589 ? -36.648 5.994 -32.784 1.00 24.09 589 GLY A CA 1
ATOM 4544 C C . GLY A 1 589 ? -36.135 6.533 -34.127 1.00 24.09 589 GLY A C 1
ATOM 4545 O O . GLY A 1 589 ? -36.267 7.718 -34.399 1.00 24.09 589 GLY A O 1
ATOM 4546 N N . GLY A 1 590 ? -35.559 5.674 -34.972 1.00 26.14 590 GLY A N 1
ATOM 4547 C CA . GLY A 1 590 ? -35.119 6.070 -36.314 1.00 26.14 590 GLY A CA 1
ATOM 4548 C C . GLY A 1 590 ? -34.273 5.008 -37.003 1.00 26.14 590 GLY A C 1
ATOM 4549 O O . GLY A 1 590 ? -33.054 5.016 -36.906 1.00 26.14 590 GLY A O 1
ATOM 4550 N N . ASN A 1 591 ? -34.944 4.077 -37.672 1.00 29.03 591 ASN A N 1
ATOM 4551 C CA . ASN A 1 591 ? -34.353 3.024 -38.490 1.00 29.03 591 ASN A CA 1
ATOM 4552 C C . ASN A 1 591 ? -34.380 3.434 -39.982 1.00 29.03 591 ASN A C 1
ATOM 4554 O O . ASN A 1 591 ? -35.185 4.285 -40.360 1.00 29.03 591 ASN A O 1
ATOM 4558 N N . ALA A 1 592 ? -33.611 2.709 -40.806 1.00 27.00 592 ALA A N 1
ATOM 4559 C CA . ALA A 1 592 ? -33.519 2.728 -42.281 1.00 27.00 592 ALA A CA 1
ATOM 4560 C C . ALA A 1 592 ? -32.544 3.752 -42.922 1.00 27.00 592 ALA A C 1
ATOM 4562 O O . ALA A 1 592 ? -32.504 4.912 -42.546 1.00 27.00 592 ALA A O 1
ATOM 4563 N N . GLY A 1 593 ? -31.752 3.400 -43.942 1.00 25.06 593 GLY A N 1
ATOM 4564 C CA . GLY A 1 593 ? -31.725 2.142 -44.679 1.00 25.06 593 GLY A CA 1
ATOM 4565 C C . GLY A 1 593 ? -30.542 1.985 -45.640 1.00 25.06 593 GLY A C 1
ATOM 4566 O O . GLY A 1 593 ? -29.785 2.906 -45.929 1.00 25.06 593 GLY A O 1
ATOM 4567 N N . GLN A 1 594 ? -30.432 0.739 -46.091 1.00 28.05 594 GLN A N 1
ATOM 4568 C CA . GLN A 1 594 ? -29.593 0.191 -47.152 1.00 28.05 594 GLN A CA 1
ATOM 4569 C C . GLN A 1 594 ? -29.635 0.996 -48.466 1.00 28.05 594 GLN A C 1
ATOM 4571 O O . GLN A 1 594 ? -30.709 1.422 -48.880 1.00 28.05 594 GLN A O 1
ATOM 4576 N N . HIS A 1 595 ? -28.509 1.078 -49.192 1.00 28.48 595 HIS A N 1
ATOM 4577 C CA . HIS A 1 595 ? -28.290 0.283 -50.417 1.00 28.48 595 HIS A CA 1
ATOM 4578 C C . HIS A 1 595 ? -26.861 0.448 -51.024 1.00 28.48 595 HIS A C 1
ATOM 4580 O O . HIS A 1 595 ? -26.154 1.382 -50.655 1.00 28.48 595 HIS A O 1
ATOM 4586 N N . PRO A 1 596 ? -26.427 -0.494 -51.898 1.00 38.94 596 PRO A N 1
ATOM 4587 C CA . PRO A 1 596 ? -25.037 -0.789 -52.292 1.00 38.94 596 PRO A CA 1
ATOM 4588 C C . PRO A 1 596 ? -24.679 -0.348 -53.736 1.00 38.94 596 PRO A C 1
ATOM 4590 O O . PRO A 1 596 ? -25.509 0.273 -54.391 1.00 38.94 596 PRO A O 1
ATOM 4593 N N . VAL A 1 597 ? -23.471 -0.733 -54.205 1.00 27.59 597 VAL A N 1
ATOM 4594 C CA . VAL A 1 597 ? -22.956 -1.016 -55.589 1.00 27.59 597 VAL A CA 1
ATOM 4595 C C . VAL A 1 597 ? -21.480 -0.556 -55.617 1.00 27.59 597 VAL A C 1
ATOM 4597 O O . VAL A 1 597 ? -21.219 0.613 -55.372 1.00 27.59 597 VAL A O 1
ATOM 4600 N N . ASP A 1 598 ? -20.417 -1.363 -55.684 1.00 26.16 598 ASP A N 1
ATOM 4601 C CA . ASP A 1 598 ? -19.967 -2.523 -56.486 1.00 26.16 598 ASP A CA 1
ATOM 4602 C C . ASP A 1 598 ? -19.037 -2.179 -57.684 1.00 26.16 598 ASP A C 1
ATOM 4604 O O . ASP A 1 598 ? -19.467 -1.682 -58.719 1.00 26.16 598 ASP A O 1
ATOM 4608 N N . LEU A 1 599 ? -17.756 -2.524 -57.472 1.00 27.66 599 LEU A N 1
ATOM 4609 C CA . LEU A 1 599 ? -16.719 -3.110 -58.344 1.00 27.66 599 LEU A CA 1
ATOM 4610 C C . LEU A 1 599 ? -16.108 -2.437 -59.604 1.00 27.66 599 LEU A C 1
ATOM 4612 O O . LEU A 1 599 ? -16.759 -2.199 -60.615 1.00 27.66 599 LEU A O 1
ATOM 4616 N N . ARG A 1 600 ? -14.757 -2.510 -59.570 1.00 25.34 600 ARG A N 1
ATOM 4617 C CA . ARG A 1 600 ? -13.750 -2.817 -60.621 1.00 25.34 600 ARG A CA 1
ATOM 4618 C C . ARG A 1 600 ? -13.039 -1.663 -61.344 1.00 25.34 600 ARG A C 1
ATOM 4620 O O . ARG A 1 600 ? -13.595 -1.023 -62.223 1.00 25.34 600 ARG A O 1
ATOM 4627 N N . CYS A 1 601 ? -11.718 -1.597 -61.128 1.00 26.00 601 CYS A N 1
ATOM 4628 C CA . CYS A 1 601 ? -10.741 -1.669 -62.219 1.00 26.00 601 CYS A CA 1
ATOM 4629 C C . CYS A 1 601 ? -9.430 -2.322 -61.738 1.00 26.00 601 CYS A C 1
ATOM 4631 O O . CYS A 1 601 ? -8.971 -2.071 -60.628 1.00 26.00 601 CYS A O 1
ATOM 4633 N N . VAL A 1 602 ? -8.901 -3.211 -62.579 1.00 25.39 602 VAL A N 1
ATOM 4634 C CA . VAL A 1 602 ? -7.764 -4.126 -62.382 1.00 25.39 602 VAL A CA 1
ATOM 4635 C C . VAL A 1 602 ? -6.516 -3.531 -63.042 1.00 25.39 602 VAL A C 1
ATOM 4637 O O . VAL A 1 602 ? -6.632 -2.902 -64.092 1.00 25.39 602 VAL A O 1
ATOM 4640 N N . GLY A 1 603 ? -5.335 -3.784 -62.476 1.00 26.30 603 GLY A N 1
ATOM 4641 C CA . GLY A 1 603 ? -4.039 -3.564 -63.120 1.00 26.30 603 GLY A CA 1
ATOM 4642 C C . GLY A 1 603 ? -2.932 -4.262 -62.331 1.00 26.30 603 GLY A C 1
ATOM 4643 O O . GLY A 1 603 ? -2.736 -3.970 -61.160 1.00 26.30 603 GLY A O 1
ATOM 4644 N N . GLU A 1 604 ? -2.285 -5.224 -62.971 1.00 25.47 604 GLU A N 1
ATOM 4645 C CA . GLU A 1 604 ? -1.506 -6.337 -62.418 1.00 25.47 604 GLU A CA 1
ATOM 4646 C C . GLU A 1 604 ? 0.006 -6.163 -62.725 1.00 25.47 604 GLU A C 1
ATOM 4648 O O . GLU A 1 604 ? 0.339 -5.429 -63.657 1.00 25.47 604 GLU A O 1
ATOM 4653 N N . LEU A 1 605 ? 0.862 -6.938 -62.023 1.00 26.02 605 LEU A N 1
ATOM 4654 C CA . LEU A 1 605 ? 2.284 -7.296 -62.304 1.00 26.02 605 LEU A CA 1
ATOM 4655 C C . LEU A 1 605 ? 3.369 -6.294 -61.811 1.00 26.02 605 LEU A C 1
ATOM 4657 O O . LEU A 1 605 ? 3.201 -5.090 -61.945 1.00 26.02 605 LEU A O 1
ATOM 4661 N N . ALA A 1 606 ? 4.523 -6.681 -61.238 1.00 26.39 606 ALA A N 1
ATOM 4662 C CA . ALA A 1 606 ? 5.262 -7.950 -61.231 1.00 26.39 606 ALA A CA 1
ATOM 4663 C C . ALA A 1 606 ? 6.211 -8.080 -60.008 1.00 26.39 606 ALA A C 1
ATOM 4665 O O . ALA A 1 606 ? 6.660 -7.077 -59.453 1.00 26.39 606 ALA A O 1
ATOM 4666 N N . ASP A 1 607 ? 6.523 -9.332 -59.659 1.00 29.97 607 ASP A N 1
ATOM 4667 C CA . ASP A 1 607 ? 7.545 -9.806 -58.714 1.00 29.97 607 ASP A CA 1
ATOM 4668 C C . ASP A 1 607 ? 8.989 -9.585 -59.201 1.00 29.97 607 ASP A C 1
ATOM 4670 O O . ASP A 1 607 ? 9.251 -9.687 -60.396 1.00 29.97 607 ASP A O 1
ATOM 4674 N N . GLU A 1 608 ? 9.937 -9.449 -58.263 1.00 26.80 608 GLU A N 1
ATOM 4675 C CA . GLU A 1 608 ? 11.257 -10.099 -58.349 1.00 26.80 608 GLU A CA 1
ATOM 4676 C C . GLU A 1 608 ? 11.865 -10.280 -56.939 1.00 26.80 608 GLU A C 1
ATOM 4678 O O . GLU A 1 608 ? 12.149 -9.324 -56.218 1.00 26.80 608 GLU A O 1
ATOM 4683 N N . PHE A 1 609 ? 12.017 -11.549 -56.549 1.00 25.33 609 PHE A N 1
ATOM 4684 C CA . PHE A 1 609 ? 12.734 -12.040 -55.371 1.00 25.33 609 PHE A CA 1
ATOM 4685 C C . PHE A 1 609 ? 14.243 -12.094 -55.644 1.00 25.33 609 PHE A C 1
ATOM 4687 O O . PHE A 1 609 ? 14.646 -12.570 -56.704 1.00 25.33 609 PHE A O 1
ATOM 4694 N N . VAL A 1 610 ? 15.064 -11.780 -54.636 1.00 27.45 610 VAL A N 1
ATOM 4695 C CA . VAL A 1 610 ? 16.340 -12.477 -54.402 1.00 27.45 610 VAL A CA 1
ATOM 4696 C C . VAL A 1 610 ? 16.479 -12.743 -52.902 1.00 27.45 610 VAL A C 1
ATOM 4698 O O . VAL A 1 610 ? 16.569 -11.818 -52.096 1.00 27.45 610 VAL A O 1
ATOM 4701 N N . ASP A 1 611 ? 16.458 -14.030 -52.567 1.00 27.61 611 ASP A N 1
ATOM 4702 C CA . ASP A 1 611 ? 16.868 -14.616 -51.294 1.00 27.61 611 ASP A CA 1
ATOM 4703 C C . ASP A 1 611 ? 18.353 -14.348 -51.006 1.00 27.61 611 ASP A C 1
ATOM 4705 O O . ASP A 1 611 ? 19.172 -14.426 -51.915 1.00 27.61 611 ASP A O 1
ATOM 4709 N N . GLU A 1 612 ? 18.721 -14.176 -49.733 1.00 26.38 612 GLU A N 1
ATOM 4710 C CA . GLU A 1 612 ? 19.745 -15.041 -49.128 1.00 26.38 612 GLU A CA 1
ATOM 4711 C C . GLU A 1 612 ? 19.714 -14.970 -47.589 1.00 26.38 612 GLU A C 1
ATOM 4713 O O . GLU A 1 612 ? 19.875 -13.921 -46.964 1.00 26.38 612 GLU A O 1
ATOM 4718 N N . LEU A 1 613 ? 19.486 -16.143 -46.986 1.00 25.64 613 LEU A N 1
ATOM 4719 C CA . LEU A 1 613 ? 19.702 -16.461 -45.576 1.00 25.64 613 LEU A CA 1
ATOM 4720 C C . LEU A 1 613 ? 21.176 -16.287 -45.202 1.00 25.64 613 LEU A C 1
ATOM 4722 O O . LEU A 1 613 ? 21.993 -16.864 -45.905 1.00 25.64 613 LEU A O 1
ATOM 4726 N N . ILE A 1 614 ? 21.481 -15.757 -44.005 1.00 25.45 614 ILE A N 1
ATOM 4727 C CA . ILE A 1 614 ? 22.505 -16.323 -43.097 1.00 25.45 614 ILE A CA 1
ATOM 4728 C C . ILE A 1 614 ? 22.100 -16.064 -41.627 1.00 25.45 614 ILE A C 1
ATOM 4730 O O . ILE A 1 614 ? 21.856 -14.930 -41.223 1.00 25.45 614 ILE A O 1
ATOM 4734 N N . VAL A 1 615 ? 22.059 -17.138 -40.828 1.00 25.61 615 VAL A N 1
ATOM 4735 C CA . VAL A 1 615 ? 21.950 -17.158 -39.350 1.00 25.61 615 VAL A CA 1
ATOM 4736 C C . VAL A 1 615 ? 23.361 -17.379 -38.729 1.00 25.61 615 VAL A C 1
ATOM 4738 O O . VAL A 1 615 ? 24.318 -17.583 -39.471 1.00 25.61 615 VAL A O 1
ATOM 4741 N N . PRO A 1 616 ? 23.553 -17.306 -37.397 1.00 38.00 616 PRO A N 1
ATOM 4742 C CA . PRO A 1 616 ? 24.521 -16.449 -36.706 1.00 38.00 616 PRO A CA 1
ATOM 4743 C C . PRO A 1 616 ? 25.843 -17.159 -36.332 1.00 38.00 616 PRO A C 1
ATOM 4745 O O . PRO A 1 616 ? 25.910 -18.382 -36.339 1.00 38.00 616 PRO A O 1
ATOM 4748 N N . TYR A 1 617 ? 26.874 -16.428 -35.882 1.00 26.11 617 TYR A N 1
ATOM 4749 C CA . TYR A 1 617 ? 27.959 -17.033 -35.087 1.00 26.11 617 TYR A CA 1
ATOM 4750 C C . TYR A 1 617 ? 28.584 -16.069 -34.068 1.00 26.11 617 TYR A C 1
ATOM 4752 O O . TYR A 1 617 ? 28.904 -14.920 -34.369 1.00 26.11 617 TYR A O 1
ATOM 4760 N N . CYS A 1 618 ? 28.783 -16.591 -32.856 1.00 26.11 618 CYS A N 1
ATOM 4761 C CA . CYS A 1 618 ? 29.573 -16.014 -31.774 1.00 26.11 618 CYS A CA 1
ATOM 4762 C C . CYS A 1 618 ? 31.073 -16.371 -31.878 1.00 26.11 618 CYS A C 1
ATOM 4764 O O . CYS A 1 618 ? 31.430 -17.435 -32.371 1.00 26.11 618 CYS A O 1
ATOM 4766 N N . ALA A 1 619 ? 31.875 -15.523 -31.217 1.00 28.52 619 ALA A N 1
ATOM 4767 C CA . ALA A 1 619 ? 33.140 -15.768 -30.502 1.00 28.52 619 ALA A CA 1
ATOM 4768 C C . ALA A 1 619 ? 34.485 -15.967 -31.251 1.00 28.52 619 ALA A C 1
ATOM 4770 O O . ALA A 1 619 ? 34.685 -16.922 -31.986 1.00 28.52 619 ALA A O 1
ATOM 4771 N N . ARG A 1 620 ? 35.436 -15.101 -30.834 1.00 29.34 620 ARG A N 1
ATOM 4772 C CA . ARG A 1 620 ? 36.907 -15.244 -30.688 1.00 29.34 620 ARG A CA 1
ATOM 4773 C C . ARG A 1 620 ? 37.727 -15.682 -31.914 1.00 29.34 620 ARG A C 1
ATOM 4775 O O . ARG A 1 620 ? 37.697 -16.845 -32.274 1.00 29.34 620 ARG A O 1
ATOM 4782 N N . ASP A 1 621 ? 38.651 -14.820 -32.356 1.00 25.86 621 ASP A N 1
ATOM 4783 C CA . ASP A 1 621 ? 40.070 -15.079 -32.065 1.00 25.86 621 ASP A CA 1
ATOM 4784 C C . ASP A 1 621 ? 40.988 -13.852 -32.210 1.00 25.86 621 ASP A C 1
ATOM 4786 O O . ASP A 1 621 ? 40.750 -12.927 -32.989 1.00 25.86 621 ASP A O 1
ATOM 4790 N N . LEU A 1 622 ? 42.049 -13.893 -31.406 1.00 30.16 622 LEU A N 1
ATOM 4791 C CA . LEU A 1 622 ? 43.221 -13.031 -31.395 1.00 30.16 622 LEU A CA 1
ATOM 4792 C C . LEU A 1 622 ? 44.083 -13.266 -32.643 1.00 30.16 622 LEU A C 1
ATOM 4794 O O . LEU A 1 622 ? 44.274 -14.404 -33.044 1.00 30.16 622 LEU A O 1
ATOM 4798 N N . HIS A 1 623 ? 44.661 -12.182 -33.176 1.00 27.92 623 HIS A N 1
ATOM 4799 C CA . HIS A 1 623 ? 45.957 -12.074 -33.876 1.00 27.92 623 HIS A CA 1
ATOM 4800 C C . HIS A 1 623 ? 45.887 -11.117 -35.076 1.00 27.92 623 HIS A C 1
ATOM 4802 O O . HIS A 1 623 ? 45.670 -11.540 -36.207 1.00 27.92 623 HIS A O 1
ATOM 4808 N N . ARG A 1 624 ? 46.201 -9.833 -34.844 1.00 28.66 624 ARG A N 1
ATOM 4809 C CA . ARG A 1 624 ? 47.200 -9.064 -35.621 1.00 28.66 624 ARG A CA 1
ATOM 4810 C C . ARG A 1 624 ? 47.278 -7.616 -35.132 1.00 28.66 624 ARG A C 1
ATOM 4812 O O . ARG A 1 624 ? 46.451 -6.780 -35.468 1.00 28.66 624 ARG A O 1
ATOM 4819 N N . CYS A 1 625 ? 48.345 -7.323 -34.394 1.00 27.44 625 CYS A N 1
ATOM 4820 C CA . CYS A 1 625 ? 48.870 -5.972 -34.236 1.00 27.44 625 CYS A CA 1
ATOM 4821 C C . CYS A 1 625 ? 49.894 -5.716 -35.344 1.00 27.44 625 CYS A C 1
ATOM 4823 O O . CYS A 1 625 ? 50.885 -6.442 -35.406 1.00 27.44 625 CYS A O 1
ATOM 4825 N N . HIS A 1 626 ? 49.736 -4.646 -36.122 1.00 28.67 626 HIS A N 1
ATOM 4826 C CA . HIS A 1 626 ? 50.874 -3.860 -36.602 1.00 28.67 626 HIS A CA 1
ATOM 4827 C C . HIS A 1 626 ? 50.556 -2.370 -36.477 1.00 28.67 626 HIS A C 1
ATOM 4829 O O . HIS A 1 626 ? 49.572 -1.863 -37.004 1.00 28.67 626 HIS A O 1
ATOM 4835 N N . VAL A 1 627 ? 51.409 -1.722 -35.689 1.00 27.55 627 VAL A N 1
ATOM 4836 C CA . VAL A 1 627 ? 51.416 -0.315 -35.303 1.00 27.55 627 VAL A CA 1
ATOM 4837 C C . VAL A 1 627 ? 52.264 0.457 -36.310 1.00 27.55 627 VAL A C 1
ATOM 4839 O O . VAL A 1 627 ? 53.385 0.044 -36.601 1.00 27.55 627 VAL A O 1
ATOM 4842 N N . GLY A 1 628 ? 51.777 1.613 -36.757 1.00 24.56 628 GLY A N 1
ATOM 4843 C CA . GLY A 1 628 ? 52.611 2.720 -37.221 1.00 24.56 628 GLY A CA 1
ATOM 4844 C C . GLY A 1 628 ? 52.414 3.899 -36.270 1.00 24.56 628 GLY A C 1
ATOM 4845 O O . GLY A 1 628 ? 51.290 4.359 -36.092 1.00 24.56 628 GLY A O 1
ATOM 4846 N N . ARG A 1 629 ? 53.484 4.355 -35.611 1.00 26.55 629 ARG A N 1
ATOM 4847 C CA . ARG A 1 629 ? 53.493 5.516 -34.706 1.00 26.55 629 ARG A CA 1
ATOM 4848 C C . ARG A 1 629 ? 54.646 6.446 -35.096 1.00 26.55 629 ARG A C 1
ATOM 4850 O O . ARG A 1 629 ? 55.678 5.944 -35.527 1.00 26.55 629 ARG A O 1
ATOM 4857 N N . GLN A 1 630 ? 54.452 7.734 -34.780 1.00 26.53 630 GLN A N 1
ATOM 4858 C CA . GLN A 1 630 ? 55.341 8.919 -34.821 1.00 26.53 630 GLN A CA 1
ATOM 4859 C C . GLN A 1 630 ? 55.036 9.885 -35.984 1.00 26.53 630 GLN A C 1
ATOM 4861 O O . GLN A 1 630 ? 54.855 9.435 -37.102 1.00 26.53 630 GLN A O 1
ATOM 4866 N N . THR A 1 631 ? 54.944 11.212 -35.818 1.00 26.16 631 THR A N 1
ATOM 4867 C CA . THR A 1 631 ? 55.100 12.120 -34.658 1.00 26.16 631 THR A CA 1
ATOM 4868 C C . THR A 1 631 ? 54.487 13.491 -34.988 1.00 26.16 631 THR A C 1
ATOM 4870 O O . THR A 1 631 ? 54.325 13.846 -36.148 1.00 26.16 631 THR A O 1
ATOM 4873 N N . VAL A 1 632 ? 54.198 14.225 -33.914 1.00 29.64 632 VAL A N 1
ATOM 4874 C CA . VAL A 1 632 ? 53.785 15.630 -33.743 1.00 29.64 632 VAL A CA 1
ATOM 4875 C C . VAL A 1 632 ? 54.552 16.641 -34.615 1.00 29.64 632 VAL A C 1
ATOM 4877 O O . VAL A 1 632 ? 55.770 16.529 -34.691 1.00 29.64 632 VAL A O 1
ATOM 4880 N N . HIS A 1 633 ? 53.847 17.632 -35.190 1.00 26.39 633 HIS A N 1
ATOM 4881 C CA . HIS A 1 633 ? 54.142 19.087 -35.179 1.00 26.39 633 HIS A CA 1
ATOM 4882 C C . HIS A 1 633 ? 53.210 19.842 -36.154 1.00 26.39 633 HIS A C 1
ATOM 4884 O O . HIS A 1 633 ? 53.385 19.723 -37.357 1.00 26.39 633 HIS A O 1
ATOM 4890 N N . GLU A 1 634 ? 52.233 20.601 -35.643 1.00 24.14 634 GLU A N 1
ATOM 4891 C CA . GLU A 1 634 ? 52.067 22.056 -35.863 1.00 24.14 634 GLU A CA 1
ATOM 4892 C C . GLU A 1 634 ? 50.752 22.562 -35.244 1.00 24.14 634 GLU A C 1
ATOM 4894 O O . GLU A 1 634 ? 49.716 21.903 -35.281 1.00 24.14 634 GLU A O 1
ATOM 4899 N N . VAL A 1 635 ? 50.857 23.734 -34.619 1.00 24.08 635 VAL A N 1
ATOM 4900 C CA . VAL A 1 635 ? 49.863 24.466 -33.824 1.00 24.08 635 VAL A CA 1
ATOM 4901 C C . VAL A 1 635 ? 49.731 25.845 -34.453 1.00 24.08 635 VAL A C 1
ATOM 4903 O O . VAL A 1 635 ? 50.766 26.436 -34.741 1.00 24.08 635 VAL A O 1
ATOM 4906 N N . LEU A 1 636 ? 48.512 26.377 -34.578 1.00 22.23 636 LEU A N 1
ATOM 4907 C CA . LEU A 1 636 ? 48.200 27.804 -34.765 1.00 22.23 636 LEU A CA 1
ATOM 4908 C C . LEU A 1 636 ? 46.730 28.063 -34.320 1.00 22.23 636 LEU A C 1
ATOM 4910 O O . LEU A 1 636 ? 45.964 27.106 -34.229 1.00 22.23 636 LEU A O 1
ATOM 4914 N N . PRO A 1 637 ? 46.338 29.297 -33.948 1.00 23.92 637 PRO A N 1
ATOM 4915 C CA . PRO A 1 637 ? 46.143 29.684 -32.548 1.00 23.92 637 PRO A CA 1
ATOM 4916 C C . PRO A 1 637 ? 44.698 30.113 -32.221 1.00 23.92 637 PRO A C 1
ATOM 4918 O O . PRO A 1 637 ? 43.947 30.517 -33.103 1.00 23.92 637 PRO A O 1
ATOM 4921 N N . VAL A 1 638 ? 44.341 30.122 -30.933 1.00 23.03 638 VAL A N 1
ATOM 4922 C CA . VAL A 1 638 ? 43.227 30.932 -30.413 1.00 23.03 638 VAL A CA 1
ATOM 4923 C C . VAL A 1 638 ? 43.778 31.785 -29.278 1.00 23.03 638 VAL A C 1
ATOM 4925 O O . VAL A 1 638 ? 44.339 31.266 -28.314 1.00 23.03 638 VAL A O 1
ATOM 4928 N N . GLU A 1 639 ? 43.684 33.099 -29.459 1.00 22.83 639 GLU A N 1
ATOM 4929 C CA . GLU A 1 639 ? 44.106 34.113 -28.502 1.00 22.83 639 GLU A CA 1
ATOM 4930 C C . GLU A 1 639 ? 43.220 34.086 -27.254 1.00 22.83 639 GLU A C 1
ATOM 4932 O O . GLU A 1 639 ? 42.001 34.222 -27.319 1.00 22.83 639 GLU A O 1
ATOM 4937 N N . SER A 1 640 ? 43.875 33.957 -26.106 1.00 20.52 640 SER A N 1
ATOM 4938 C CA . SER A 1 640 ? 43.373 34.360 -24.802 1.00 20.52 640 SER A CA 1
ATOM 4939 C C . SER A 1 640 ? 43.889 35.763 -24.487 1.00 20.52 640 SER A C 1
ATOM 4941 O O . SER A 1 640 ? 45.101 35.989 -24.508 1.00 20.52 640 SER A O 1
ATOM 4943 N N . ALA A 1 641 ? 42.996 36.664 -24.095 1.00 22.25 641 ALA A N 1
ATOM 4944 C CA . ALA A 1 641 ? 43.336 37.783 -23.230 1.00 22.25 641 ALA A CA 1
ATOM 4945 C C . ALA A 1 641 ? 42.430 37.701 -21.997 1.00 22.25 641 ALA A C 1
ATOM 4947 O O . ALA A 1 641 ? 41.271 38.106 -22.024 1.00 22.25 641 ALA A O 1
ATOM 4948 N N . GLU A 1 642 ? 42.967 37.117 -20.929 1.00 24.12 642 GLU A N 1
ATOM 4949 C CA . GLU A 1 642 ? 42.472 37.319 -19.571 1.00 24.12 642 GLU A CA 1
ATOM 4950 C C . GLU A 1 642 ? 42.843 38.727 -19.096 1.00 24.12 642 GLU A C 1
ATOM 4952 O O . GLU A 1 642 ? 43.942 39.211 -19.376 1.00 24.12 642 GLU A O 1
ATOM 4957 N N . CYS A 1 643 ? 41.990 39.321 -18.259 1.00 20.95 643 CYS A N 1
ATOM 4958 C CA . CYS A 1 643 ? 42.475 39.910 -17.014 1.00 20.95 643 CYS A CA 1
ATOM 4959 C C . CYS A 1 643 ? 41.351 39.981 -15.964 1.00 20.95 643 CYS A C 1
ATOM 4961 O O . CYS A 1 643 ? 40.476 40.836 -16.034 1.00 20.95 643 CYS A O 1
ATOM 4963 N N . LEU A 1 644 ? 41.409 39.025 -15.028 1.00 23.38 644 LEU A N 1
ATOM 4964 C CA . LEU A 1 644 ? 41.306 39.164 -13.565 1.00 23.38 644 LEU A CA 1
ATOM 4965 C C . LEU A 1 644 ? 40.268 40.135 -12.961 1.00 23.38 644 LEU A C 1
ATOM 4967 O O . LEU A 1 644 ? 40.416 41.345 -13.082 1.00 23.38 644 LEU A O 1
ATOM 4971 N N . ALA A 1 645 ? 39.394 39.613 -12.086 1.00 21.88 645 ALA A N 1
ATOM 4972 C CA . ALA A 1 645 ? 39.532 39.802 -10.629 1.00 21.88 645 ALA A CA 1
ATOM 4973 C C . ALA A 1 645 ? 38.447 39.064 -9.809 1.00 21.88 645 ALA A C 1
ATOM 4975 O O . ALA A 1 645 ? 37.254 39.238 -10.020 1.00 21.88 645 ALA A O 1
ATOM 4976 N N . SER A 1 646 ? 38.930 38.266 -8.850 1.00 21.20 646 SER A N 1
ATOM 4977 C CA . SER A 1 646 ? 38.389 37.958 -7.512 1.00 21.20 646 SER A CA 1
ATOM 4978 C C . SER A 1 646 ? 36.871 37.929 -7.267 1.00 21.20 646 SER A C 1
ATOM 4980 O O . SER A 1 646 ? 36.220 38.965 -7.161 1.00 21.20 646 SER A O 1
ATOM 4982 N N . VAL A 1 647 ? 36.368 36.735 -6.942 1.00 26.66 647 VAL A N 1
ATOM 4983 C CA . VAL A 1 647 ? 35.144 36.550 -6.152 1.00 26.66 647 VAL A CA 1
ATOM 4984 C C . VAL A 1 647 ? 35.477 36.822 -4.682 1.00 26.66 647 VAL A C 1
ATOM 4986 O O . VAL A 1 647 ? 36.210 36.058 -4.053 1.00 26.66 647 VAL A O 1
ATOM 4989 N N . SER A 1 648 ? 34.959 37.924 -4.143 1.00 22.36 648 SER A N 1
ATOM 4990 C CA . SER A 1 648 ? 34.906 38.198 -2.705 1.00 22.36 648 SER A CA 1
ATOM 4991 C C . SER A 1 648 ? 33.471 38.060 -2.207 1.00 22.36 648 SER A C 1
ATOM 4993 O O . SER A 1 648 ? 32.557 38.660 -2.767 1.00 22.36 648 SER A O 1
ATOM 4995 N N . ALA A 1 649 ? 33.305 37.297 -1.129 1.00 33.22 649 ALA A N 1
ATOM 4996 C CA . ALA A 1 649 ? 32.098 37.247 -0.318 1.00 33.22 649 ALA A CA 1
ATOM 4997 C C . ALA A 1 649 ? 31.731 38.635 0.243 1.00 33.22 649 ALA A C 1
ATOM 4999 O O . ALA A 1 649 ? 32.616 39.398 0.634 1.00 33.22 649 ALA A O 1
ATOM 5000 N N . GLY A 1 650 ? 30.433 38.931 0.345 1.00 21.98 650 GLY A N 1
ATOM 5001 C CA . GLY A 1 650 ? 29.943 40.154 0.978 1.00 21.98 650 GLY A CA 1
ATOM 5002 C C . GLY A 1 650 ? 28.419 40.281 0.964 1.00 21.98 650 GLY A C 1
ATOM 5003 O O . GLY A 1 650 ? 27.826 40.543 -0.070 1.00 21.98 650 GLY A O 1
ATOM 5004 N N . HIS A 1 651 ? 27.837 40.091 2.145 1.00 27.67 651 HIS A N 1
ATOM 5005 C CA . HIS A 1 651 ? 26.509 40.484 2.621 1.00 27.67 651 HIS A CA 1
ATOM 5006 C C . HIS A 1 651 ? 25.876 41.741 1.987 1.00 27.67 651 HIS A C 1
ATOM 5008 O O . HIS A 1 651 ? 26.567 42.738 1.788 1.00 27.67 651 HIS A O 1
ATOM 5014 N N . GLY A 1 652 ? 24.534 41.769 1.935 1.00 24.06 652 GLY A N 1
ATOM 5015 C CA . GLY A 1 652 ? 23.774 42.994 2.225 1.00 24.06 652 GLY A CA 1
ATOM 5016 C C . GLY A 1 652 ? 22.439 43.192 1.495 1.00 24.06 652 GLY A C 1
ATOM 5017 O O . GLY A 1 652 ? 22.455 43.585 0.342 1.00 24.06 652 GLY A O 1
ATOM 5018 N N . ARG A 1 653 ? 21.341 43.023 2.253 1.00 27.86 653 ARG A N 1
ATOM 5019 C CA . ARG A 1 653 ? 20.215 43.967 2.476 1.00 27.86 653 ARG A CA 1
ATOM 5020 C C . ARG A 1 653 ? 19.398 44.521 1.292 1.00 27.86 653 ARG A C 1
ATOM 5022 O O . ARG A 1 653 ? 19.946 45.049 0.338 1.00 27.86 653 ARG A O 1
ATOM 5029 N N . ASP A 1 654 ? 18.077 44.508 1.505 1.00 35.09 654 ASP A N 1
ATOM 5030 C CA . ASP A 1 654 ? 17.034 45.445 1.055 1.00 35.09 654 ASP A CA 1
ATOM 5031 C C . ASP A 1 654 ? 17.330 46.264 -0.209 1.00 35.09 654 ASP A C 1
ATOM 5033 O O . ASP A 1 654 ? 17.966 47.319 -0.155 1.00 35.09 654 ASP A O 1
ATOM 5037 N N . VAL A 1 655 ? 16.759 45.841 -1.338 1.00 22.06 655 VAL A N 1
ATOM 5038 C CA . VAL A 1 655 ? 16.625 46.696 -2.522 1.00 22.06 655 VAL A CA 1
ATOM 5039 C C . VAL A 1 655 ? 15.168 47.137 -2.627 1.00 22.06 655 VAL A C 1
ATOM 5041 O O . VAL A 1 655 ? 14.305 46.387 -3.070 1.00 22.06 655 VAL A O 1
ATOM 5044 N N . ILE A 1 656 ? 14.906 48.370 -2.189 1.00 26.06 656 ILE A N 1
ATOM 5045 C CA . ILE A 1 656 ? 13.691 49.121 -2.518 1.00 26.06 656 ILE A CA 1
ATOM 5046 C C . ILE A 1 656 ? 13.914 49.733 -3.900 1.00 26.06 656 ILE A C 1
ATOM 5048 O O . ILE A 1 656 ? 14.834 50.535 -4.072 1.00 26.06 656 ILE A O 1
ATOM 5052 N N . ASP A 1 657 ? 13.065 49.392 -4.866 1.00 22.09 657 ASP A N 1
ATOM 5053 C CA . ASP A 1 657 ? 13.055 50.052 -6.169 1.00 22.09 657 ASP A CA 1
ATOM 5054 C C . ASP A 1 657 ? 12.251 51.362 -6.057 1.00 22.09 657 ASP A C 1
ATOM 5056 O O . ASP A 1 657 ? 11.039 51.357 -5.828 1.00 22.09 657 ASP A O 1
ATOM 5060 N N . VAL A 1 658 ? 12.935 52.508 -6.141 1.00 24.84 658 VAL A N 1
ATOM 5061 C CA . VAL A 1 658 ? 12.316 53.844 -6.124 1.00 24.84 658 VAL A CA 1
ATOM 5062 C C . VAL A 1 658 ? 12.396 54.432 -7.528 1.00 24.84 658 VAL A C 1
ATOM 5064 O O . VAL A 1 658 ? 13.413 54.999 -7.925 1.00 24.84 658 VAL A O 1
ATOM 5067 N N . GLY A 1 659 ? 11.298 54.339 -8.275 1.00 24.12 659 GLY A N 1
ATOM 5068 C CA . GLY A 1 659 ? 11.113 55.081 -9.519 1.00 24.12 659 GLY A CA 1
ATOM 5069 C C . GLY A 1 659 ? 10.570 56.483 -9.242 1.00 24.12 659 GLY A C 1
ATOM 5070 O O . GLY A 1 659 ? 9.414 56.634 -8.857 1.00 24.12 659 GLY A O 1
ATOM 5071 N N . VAL A 1 660 ? 11.387 57.519 -9.451 1.00 25.19 660 VAL A N 1
ATOM 5072 C CA . VAL A 1 660 ? 10.937 58.922 -9.462 1.00 25.19 660 VAL A CA 1
ATOM 5073 C C . VAL A 1 660 ? 10.455 59.270 -10.870 1.00 25.19 660 VAL A C 1
ATOM 5075 O O . VAL A 1 660 ? 11.227 59.174 -11.823 1.00 25.19 660 VAL A O 1
ATOM 5078 N N . VAL A 1 661 ? 9.200 59.711 -11.000 1.00 25.72 661 VAL A N 1
ATOM 5079 C CA . VAL A 1 661 ? 8.663 60.306 -12.234 1.00 25.72 661 VAL A CA 1
ATOM 5080 C C . VAL A 1 661 ? 8.400 61.799 -12.001 1.00 25.72 661 VAL A C 1
ATOM 5082 O O . VAL A 1 661 ? 7.882 62.196 -10.965 1.00 25.72 661 VAL A O 1
ATOM 5085 N N . ASP A 1 662 ? 8.841 62.573 -12.986 1.00 27.44 662 ASP A N 1
ATOM 5086 C CA . ASP A 1 662 ? 8.898 64.024 -13.208 1.00 27.44 662 ASP A CA 1
ATOM 5087 C C . ASP A 1 662 ? 8.058 65.024 -12.363 1.00 27.44 662 ASP A C 1
ATOM 5089 O O . ASP A 1 662 ? 6.927 64.793 -11.943 1.00 27.44 662 ASP A O 1
ATOM 5093 N N . HIS A 1 663 ? 8.644 66.217 -12.208 1.00 31.64 663 HIS A N 1
ATOM 5094 C CA . HIS A 1 663 ? 8.238 67.365 -11.387 1.00 31.64 663 HIS A CA 1
ATOM 5095 C C . HIS A 1 663 ? 7.000 68.133 -11.892 1.00 31.64 663 HIS A C 1
ATOM 5097 O O . HIS A 1 663 ? 7.000 68.586 -13.036 1.00 31.64 663 HIS A O 1
ATOM 5103 N N . ARG A 1 664 ? 6.078 68.506 -10.979 1.00 30.08 664 ARG A N 1
ATOM 5104 C CA . ARG A 1 664 ? 5.398 69.830 -10.939 1.00 30.08 664 ARG A CA 1
ATOM 5105 C C . ARG A 1 664 ? 5.081 70.265 -9.495 1.00 30.08 664 ARG A C 1
ATOM 5107 O O . ARG A 1 664 ? 4.973 69.404 -8.626 1.00 30.08 664 ARG A O 1
ATOM 5114 N N . PRO A 1 665 ? 5.018 71.582 -9.218 1.00 38.28 665 PRO A N 1
ATOM 5115 C CA . PRO A 1 665 ? 5.077 72.119 -7.869 1.00 38.28 665 PRO A CA 1
ATOM 5116 C C . PRO A 1 665 ? 3.669 72.204 -7.296 1.00 38.28 665 PRO A C 1
ATOM 5118 O O . PRO A 1 665 ? 2.864 72.977 -7.792 1.00 38.28 665 PRO A O 1
ATOM 5121 N N . ASP A 1 666 ? 3.375 71.355 -6.325 1.00 31.55 666 ASP A N 1
ATOM 5122 C CA . ASP A 1 666 ? 2.737 71.710 -5.056 1.00 31.55 666 ASP A CA 1
ATOM 5123 C C . ASP A 1 666 ? 2.740 70.423 -4.231 1.00 31.55 666 ASP A C 1
ATOM 5125 O O . ASP A 1 666 ? 2.139 69.412 -4.585 1.00 31.55 666 ASP A O 1
ATOM 5129 N N . GLY A 1 667 ? 3.618 70.423 -3.230 1.00 41.19 667 GLY A N 1
ATOM 5130 C CA . GLY A 1 667 ? 4.092 69.222 -2.570 1.00 41.19 667 GLY A CA 1
ATOM 5131 C C . GLY A 1 667 ? 3.048 68.587 -1.670 1.00 41.19 667 GLY A C 1
ATOM 5132 O O . GLY A 1 667 ? 2.642 69.195 -0.692 1.00 41.19 667 GLY A O 1
ATOM 5133 N N . GLU A 1 668 ? 2.742 67.327 -1.959 1.00 28.19 668 GLU A N 1
ATOM 5134 C CA . GLU A 1 668 ? 2.449 66.276 -0.988 1.00 28.19 668 GLU A CA 1
ATOM 5135 C C . GLU A 1 668 ? 2.734 64.933 -1.682 1.00 28.19 668 GLU A C 1
ATOM 5137 O O . GLU A 1 668 ? 2.001 64.493 -2.564 1.00 28.19 668 GLU A O 1
ATOM 5142 N N . VAL A 1 669 ? 3.862 64.298 -1.339 1.00 27.41 669 VAL A N 1
ATOM 5143 C CA . VAL A 1 669 ? 4.143 62.914 -1.745 1.00 27.41 669 VAL A CA 1
ATOM 5144 C C . VAL A 1 669 ? 3.481 62.018 -0.708 1.00 27.41 669 VAL A C 1
ATOM 5146 O O . VAL A 1 669 ? 4.024 61.804 0.376 1.00 27.41 669 VAL A O 1
ATOM 5149 N N . LEU A 1 670 ? 2.294 61.511 -1.032 1.00 23.30 670 LEU A N 1
ATOM 5150 C CA . LEU A 1 670 ? 1.675 60.430 -0.280 1.00 23.30 670 LEU A CA 1
ATOM 5151 C C . LEU A 1 670 ? 2.377 59.124 -0.683 1.00 23.30 670 LEU A C 1
ATOM 5153 O O . LEU A 1 670 ? 2.120 58.566 -1.748 1.00 23.30 670 LEU A O 1
ATOM 5157 N N . VAL A 1 671 ? 3.312 58.654 0.144 1.00 25.45 671 VAL A N 1
ATOM 5158 C CA . VAL A 1 671 ? 3.905 57.319 -0.013 1.00 25.45 671 VAL A CA 1
ATOM 5159 C C . VAL A 1 671 ? 2.876 56.306 0.476 1.00 25.45 671 VAL A C 1
ATOM 5161 O O . VAL A 1 671 ? 2.801 56.030 1.672 1.00 25.45 671 VAL A O 1
ATOM 5164 N N . VAL A 1 672 ? 2.066 55.760 -0.430 1.00 25.73 672 VAL A N 1
ATOM 5165 C CA . VAL A 1 672 ? 1.238 54.595 -0.107 1.00 25.73 672 VAL A CA 1
ATOM 5166 C C . VAL A 1 672 ? 2.056 53.348 -0.415 1.00 25.73 672 VAL A C 1
ATOM 5168 O O . VAL A 1 672 ? 2.284 53.004 -1.575 1.00 25.73 672 VAL A O 1
ATOM 5171 N N . ARG A 1 673 ? 2.562 52.704 0.642 1.00 32.00 673 ARG A N 1
ATOM 5172 C CA . ARG A 1 673 ? 3.072 51.335 0.552 1.00 32.00 673 ARG A CA 1
ATOM 5173 C C . ARG A 1 673 ? 1.892 50.425 0.249 1.00 32.00 673 ARG A C 1
ATOM 5175 O O . ARG A 1 673 ? 0.887 50.475 0.943 1.00 32.00 673 ARG A O 1
ATOM 5182 N N . PHE A 1 674 ? 2.056 49.581 -0.752 1.00 32.75 674 PHE A N 1
ATOM 5183 C CA . PHE A 1 674 ? 1.212 48.417 -0.947 1.00 32.75 674 PHE A CA 1
ATOM 5184 C C . PHE A 1 674 ? 2.166 47.257 -1.195 1.00 32.75 674 PHE A C 1
ATOM 5186 O O . PHE A 1 674 ? 2.974 47.354 -2.119 1.00 32.75 674 PHE A O 1
ATOM 5193 N N . GLU A 1 675 ? 2.085 46.185 -0.419 1.00 41.56 675 GLU A N 1
ATOM 5194 C CA . GLU A 1 675 ? 2.779 44.911 -0.628 1.00 41.56 675 GLU A CA 1
ATOM 5195 C C . GLU A 1 675 ? 1.698 43.824 -0.694 1.00 41.56 675 GLU A C 1
ATOM 5197 O O . GLU A 1 675 ? 0.832 43.770 0.165 1.00 41.56 675 GLU A O 1
ATOM 5202 N N . LEU A 1 676 ? 1.707 42.958 -1.716 1.00 47.38 676 LEU A N 1
ATOM 5203 C CA . LEU A 1 676 ? 0.824 41.770 -1.717 1.00 47.38 676 LEU A CA 1
ATOM 5204 C C . LEU A 1 676 ? 1.362 40.668 -0.789 1.00 47.38 676 LEU A C 1
ATOM 5206 O O . LEU A 1 676 ? 0.658 39.712 -0.484 1.00 47.38 676 LEU A O 1
ATOM 5210 N N . VAL A 1 677 ? 2.608 40.835 -0.340 1.00 49.44 677 VAL A N 1
ATOM 5211 C CA . VAL A 1 677 ? 3.309 40.012 0.636 1.00 49.44 677 VAL A CA 1
ATOM 5212 C C . VAL A 1 677 ? 4.029 40.975 1.582 1.00 49.44 677 VAL A C 1
ATOM 5214 O O . VAL A 1 677 ? 5.166 41.354 1.327 1.00 49.44 677 VAL A O 1
ATOM 5217 N N . GLY A 1 678 ? 3.330 41.450 2.615 1.00 52.59 678 GLY A N 1
ATOM 5218 C CA . GLY A 1 678 ? 3.984 42.059 3.780 1.00 52.59 678 GLY A CA 1
ATOM 5219 C C . GLY A 1 678 ? 4.664 40.991 4.643 1.00 52.59 678 GLY A C 1
ATOM 5220 O O . GLY A 1 678 ? 4.561 39.800 4.334 1.00 52.59 678 GLY A O 1
ATOM 5221 N N . GLU A 1 679 ? 5.320 41.382 5.743 1.00 58.03 679 GLU A N 1
ATOM 5222 C CA . GLU A 1 679 ? 5.730 40.429 6.789 1.00 58.03 679 GLU A CA 1
ATOM 5223 C C . GLU A 1 679 ? 4.503 39.597 7.200 1.00 58.03 679 GLU A C 1
ATOM 5225 O O . GLU A 1 679 ? 3.568 40.092 7.830 1.00 58.03 679 GLU A O 1
ATOM 5230 N N . GLY A 1 680 ? 4.453 38.350 6.729 1.00 64.62 680 GLY A N 1
ATOM 5231 C CA . GLY A 1 680 ? 3.331 37.460 6.975 1.00 64.62 680 GLY A CA 1
ATOM 5232 C C . GLY A 1 680 ? 3.383 36.930 8.400 1.00 64.62 680 GLY A C 1
ATOM 5233 O O . GLY A 1 680 ? 4.458 36.702 8.956 1.00 64.62 680 GLY A O 1
ATOM 5234 N N . GLU A 1 681 ? 2.218 36.695 8.988 1.00 86.44 681 GLU A N 1
ATOM 5235 C CA . GLU A 1 681 ? 2.129 35.946 10.239 1.00 86.44 681 GLU A CA 1
ATOM 5236 C C . GLU A 1 681 ? 2.178 34.444 9.943 1.00 86.44 681 GLU A C 1
ATOM 5238 O O . GLU A 1 681 ? 1.699 33.994 8.898 1.00 86.44 681 GLU A O 1
ATOM 5243 N N . GLU A 1 682 ? 2.768 33.656 10.843 1.00 90.50 682 GLU A N 1
ATOM 5244 C CA . GLU A 1 682 ? 2.769 32.201 10.693 1.00 90.50 682 GLU A CA 1
ATOM 5245 C C . GLU A 1 682 ? 1.322 31.691 10.693 1.00 90.50 682 GLU A C 1
ATOM 5247 O O . GLU A 1 682 ? 0.581 31.848 11.664 1.00 90.50 682 GLU A O 1
ATOM 5252 N N . PHE A 1 683 ? 0.916 31.082 9.582 1.00 90.75 683 PHE A N 1
ATOM 5253 C CA . PHE A 1 683 ? -0.436 30.575 9.384 1.00 90.75 683 PHE A CA 1
ATOM 5254 C C . PHE A 1 683 ? -0.513 29.090 9.714 1.00 90.75 683 PHE A C 1
ATOM 5256 O O . PHE A 1 683 ? -1.384 28.644 10.464 1.00 90.75 683 PHE A O 1
ATOM 5263 N N . PHE A 1 684 ? 0.420 28.315 9.172 1.00 93.19 684 PHE A N 1
ATOM 5264 C CA . PHE A 1 684 ? 0.496 26.876 9.365 1.00 93.19 684 PHE A CA 1
ATOM 5265 C C . PHE A 1 684 ? 1.929 26.395 9.135 1.00 93.19 684 PHE A C 1
ATOM 5267 O O . PHE A 1 684 ? 2.695 27.026 8.408 1.00 93.19 684 PHE A O 1
ATOM 5274 N N . ARG A 1 685 ? 2.295 25.271 9.747 1.00 90.56 685 ARG A N 1
ATOM 5275 C CA . ARG A 1 685 ? 3.625 24.680 9.619 1.00 90.56 685 ARG A CA 1
ATOM 5276 C C . ARG A 1 685 ? 3.498 23.165 9.553 1.00 90.56 685 ARG A C 1
ATOM 5278 O O . ARG A 1 685 ? 2.891 22.560 10.434 1.00 90.56 685 ARG A O 1
ATOM 5285 N N . ASP A 1 686 ? 4.095 22.584 8.522 1.00 89.19 686 ASP A N 1
ATOM 5286 C CA . ASP A 1 686 ? 4.362 21.151 8.408 1.00 89.19 686 ASP A CA 1
ATOM 5287 C C . ASP A 1 686 ? 5.842 20.938 8.032 1.00 89.19 686 ASP A C 1
ATOM 5289 O O . ASP A 1 686 ? 6.723 21.481 8.700 1.00 89.19 686 ASP A O 1
ATOM 5293 N N . ALA A 1 687 ? 6.129 20.189 6.964 1.00 87.75 687 ALA A N 1
ATOM 5294 C CA . ALA A 1 687 ? 7.435 20.177 6.321 1.00 87.75 687 ALA A CA 1
ATOM 5295 C C . ALA A 1 687 ? 7.832 21.557 5.761 1.00 87.75 687 ALA A C 1
ATOM 5297 O O . ALA A 1 687 ? 9.022 21.842 5.682 1.00 87.75 687 ALA A O 1
ATOM 5298 N N . ARG A 1 688 ? 6.863 22.412 5.398 1.00 91.94 688 ARG A N 1
ATOM 5299 C CA . ARG A 1 688 ? 7.061 23.802 4.965 1.00 91.94 688 ARG A CA 1
ATOM 5300 C C . ARG A 1 688 ? 6.421 24.776 5.949 1.00 91.94 688 ARG A C 1
ATOM 5302 O O . ARG A 1 688 ? 5.474 24.458 6.669 1.00 91.94 688 ARG A O 1
ATOM 5309 N N . GLU A 1 689 ? 6.943 25.994 5.963 1.00 92.31 689 GLU A N 1
ATOM 5310 C CA . GLU A 1 689 ? 6.365 27.103 6.721 1.00 92.31 689 GLU A CA 1
ATOM 5311 C C . GLU A 1 689 ? 5.452 27.904 5.801 1.00 92.31 689 GLU A C 1
ATOM 5313 O O . GLU A 1 689 ? 5.897 28.389 4.759 1.00 92.31 689 GLU A O 1
ATOM 5318 N N . TYR A 1 690 ? 4.192 28.052 6.200 1.00 94.00 690 TYR A N 1
ATOM 5319 C CA . TYR A 1 690 ? 3.195 28.824 5.475 1.00 94.00 690 TYR A CA 1
ATOM 5320 C C . TYR A 1 690 ? 2.869 30.080 6.266 1.00 94.00 690 TYR A C 1
ATOM 5322 O O . TYR A 1 690 ? 2.497 30.026 7.443 1.00 94.00 690 TYR A O 1
ATOM 5330 N N . TYR A 1 691 ? 2.970 31.215 5.596 1.00 93.94 691 TYR A N 1
ATOM 5331 C CA . TYR A 1 691 ? 2.660 32.519 6.152 1.00 93.94 691 TYR A CA 1
ATOM 5332 C C . TYR A 1 691 ? 1.389 33.042 5.514 1.00 93.94 691 TYR A C 1
ATOM 5334 O O . TYR A 1 691 ? 1.131 32.780 4.341 1.00 93.94 691 TYR A O 1
ATOM 5342 N N . ARG A 1 692 ? 0.596 33.789 6.276 1.00 94.06 692 ARG A N 1
ATOM 5343 C CA . ARG A 1 692 ? -0.572 34.497 5.761 1.00 94.06 692 ARG A CA 1
ATOM 5344 C C . ARG A 1 692 ? -0.293 35.987 5.770 1.00 94.06 692 ARG A C 1
ATOM 5346 O O . ARG A 1 692 ? 0.115 36.546 6.786 1.00 94.06 692 ARG A O 1
ATOM 5353 N N . CYS A 1 693 ? -0.541 36.636 4.640 1.00 90.12 693 CYS A N 1
ATOM 5354 C CA . CYS A 1 693 ? -0.523 38.086 4.575 1.00 90.12 693 CYS A CA 1
ATOM 5355 C C . CYS A 1 693 ? -1.716 38.645 5.376 1.00 90.12 693 CYS A C 1
ATOM 5357 O O . CYS A 1 693 ? -2.857 38.283 5.073 1.00 90.12 693 CYS A O 1
ATOM 5359 N N . PRO A 1 694 ? -1.498 39.533 6.362 1.00 86.31 694 PRO A N 1
ATOM 5360 C CA . PRO A 1 694 ? -2.588 40.100 7.155 1.00 86.31 694 PRO A CA 1
ATOM 5361 C C . PRO A 1 694 ? -3.486 41.057 6.353 1.00 86.31 694 PRO A C 1
ATOM 5363 O O . PRO A 1 694 ? -4.610 41.319 6.769 1.00 86.31 694 PRO A O 1
ATOM 5366 N N . GLU A 1 695 ? -3.011 41.573 5.212 1.00 87.56 695 GLU A N 1
ATOM 5367 C CA . GLU A 1 695 ? -3.765 42.513 4.372 1.00 87.56 695 GLU A CA 1
ATOM 5368 C C . GLU A 1 695 ? -4.667 41.799 3.361 1.00 87.56 695 GLU A C 1
ATOM 5370 O O . GLU A 1 695 ? -5.871 42.043 3.324 1.00 87.56 695 GLU A O 1
ATOM 5375 N N . CYS A 1 696 ? -4.098 40.909 2.543 1.00 89.88 696 CYS A N 1
ATOM 5376 C CA . CYS A 1 696 ? -4.823 40.246 1.457 1.00 89.88 696 CYS A CA 1
ATOM 5377 C C . CYS A 1 696 ? -5.250 38.807 1.788 1.00 89.88 696 CYS A C 1
ATOM 5379 O O . CYS A 1 696 ? -5.906 38.150 0.985 1.00 89.88 696 CYS A O 1
ATOM 5381 N N . GLY A 1 697 ? -4.846 38.260 2.938 1.00 90.81 697 GLY A N 1
ATOM 5382 C CA . GLY A 1 697 ? -5.169 36.888 3.334 1.00 90.81 697 GLY A CA 1
ATOM 5383 C C . GLY A 1 697 ? -4.520 35.794 2.477 1.00 90.81 697 GLY A C 1
ATOM 5384 O O . GLY A 1 697 ? -4.838 34.624 2.680 1.00 90.81 697 GLY A O 1
ATOM 5385 N N . LEU A 1 698 ? -3.638 36.141 1.529 1.00 95.12 698 LEU A N 1
ATOM 5386 C CA . LEU A 1 698 ? -2.883 35.171 0.731 1.00 95.12 698 LEU A CA 1
ATOM 5387 C C . LEU A 1 698 ? -2.007 34.329 1.656 1.00 95.12 698 LEU A C 1
ATOM 5389 O O . LEU A 1 698 ? -1.268 34.878 2.478 1.00 95.12 698 LEU A O 1
ATOM 5393 N N . VAL A 1 699 ? -2.068 33.011 1.493 1.00 95.88 699 VAL A N 1
ATOM 5394 C CA . VAL A 1 699 ? -1.167 32.084 2.175 1.00 95.88 699 VAL A CA 1
ATOM 5395 C C . VAL A 1 699 ? -0.025 31.738 1.223 1.00 95.88 699 VAL A C 1
ATOM 5397 O O . VAL A 1 699 ? -0.267 31.457 0.056 1.00 95.88 699 VAL A O 1
ATOM 5400 N N . PHE A 1 700 ? 1.222 31.773 1.681 1.00 94.88 700 PHE A N 1
ATOM 5401 C CA . PHE A 1 700 ? 2.394 31.555 0.828 1.00 94.88 700 PHE A CA 1
ATOM 5402 C C . PHE A 1 700 ? 3.536 30.878 1.585 1.00 94.88 700 PHE A C 1
ATOM 5404 O O . PHE A 1 700 ? 3.589 30.913 2.818 1.00 94.88 700 PHE A O 1
ATOM 5411 N N . VAL A 1 701 ? 4.467 30.282 0.842 1.00 92.94 701 VAL A N 1
ATOM 5412 C CA . VAL A 1 701 ? 5.730 29.767 1.392 1.00 92.94 701 VAL A CA 1
ATOM 5413 C C . VAL A 1 701 ? 6.878 30.744 1.104 1.00 92.94 701 VAL A C 1
ATOM 5415 O O . VAL A 1 701 ? 6.884 31.390 0.057 1.00 92.94 701 VAL A O 1
ATOM 5418 N N . PRO A 1 702 ? 7.872 30.880 1.997 1.00 89.50 702 PRO A N 1
ATOM 5419 C CA . PRO A 1 702 ? 9.046 31.711 1.735 1.00 89.50 702 PRO A CA 1
ATOM 5420 C C . PRO A 1 702 ? 9.909 31.194 0.577 1.00 89.50 702 PRO A C 1
ATOM 5422 O O . PRO A 1 702 ? 9.971 29.990 0.344 1.00 89.50 702 PRO A O 1
ATOM 5425 N N . GLU A 1 703 ? 10.687 32.084 -0.048 1.00 87.75 703 GLU A N 1
ATOM 5426 C CA . GLU A 1 703 ? 11.516 31.786 -1.234 1.00 87.75 703 GLU A CA 1
ATOM 5427 C C . GLU A 1 703 ? 12.469 30.590 -1.074 1.00 87.75 703 GLU A C 1
ATOM 5429 O O . GLU A 1 703 ? 12.774 29.912 -2.049 1.00 87.75 703 GLU A O 1
ATOM 5434 N N . ARG A 1 704 ? 12.911 30.283 0.156 1.00 88.75 704 ARG A N 1
ATOM 5435 C CA . ARG A 1 704 ? 13.745 29.097 0.447 1.00 88.75 704 ARG A CA 1
ATOM 5436 C C . ARG A 1 704 ? 13.087 27.768 0.052 1.00 88.75 704 ARG A C 1
ATOM 5438 O O . ARG A 1 704 ? 13.787 26.772 -0.073 1.00 88.75 704 ARG A O 1
ATOM 5445 N N . TRP A 1 705 ? 11.763 27.757 -0.101 1.00 89.38 705 TRP A N 1
ATOM 5446 C CA . TRP A 1 705 ? 10.968 26.599 -0.505 1.00 89.38 705 TRP A CA 1
ATOM 5447 C C . TRP A 1 705 ? 10.663 26.569 -2.002 1.00 89.38 705 TRP A C 1
ATOM 5449 O O . TRP A 1 705 ? 9.997 25.643 -2.460 1.00 89.38 705 TRP A O 1
ATOM 5459 N N . PHE A 1 706 ? 11.111 27.566 -2.768 1.00 90.62 706 PHE A N 1
ATOM 5460 C CA . PHE A 1 706 ? 10.898 27.583 -4.209 1.00 90.62 706 PHE A CA 1
ATOM 5461 C C . PHE A 1 706 ? 11.879 26.616 -4.865 1.00 90.62 706 PHE A C 1
ATOM 5463 O O . PHE A 1 706 ? 13.090 26.707 -4.654 1.00 90.62 706 PHE A O 1
ATOM 5470 N N . LEU A 1 707 ? 11.358 25.715 -5.695 1.00 88.94 707 LEU A N 1
ATOM 5471 C CA . LEU A 1 707 ? 12.186 24.829 -6.508 1.00 88.94 707 LEU A CA 1
ATOM 5472 C C . LEU A 1 707 ? 13.060 25.635 -7.479 1.00 88.94 707 LEU A C 1
ATOM 5474 O O . LEU A 1 707 ? 12.749 26.780 -7.828 1.00 88.94 707 LEU A O 1
ATOM 5478 N N . SER A 1 708 ? 14.153 25.050 -7.959 1.00 88.94 708 SER A N 1
ATOM 5479 C CA . SER A 1 708 ? 14.824 25.591 -9.143 1.00 88.94 708 SER A CA 1
ATOM 5480 C C . SER A 1 708 ? 13.936 25.417 -10.383 1.00 88.94 708 SER A C 1
ATOM 5482 O O . SER A 1 708 ? 13.102 24.517 -10.439 1.00 88.94 708 SER A O 1
ATOM 5484 N N . GLU A 1 709 ? 14.128 26.250 -11.409 1.00 83.19 709 GLU A N 1
ATOM 5485 C CA . GLU A 1 709 ? 13.393 26.133 -12.682 1.00 83.19 709 GLU A CA 1
ATOM 5486 C C . GLU A 1 709 ? 13.509 24.731 -13.306 1.00 83.19 709 GLU A C 1
ATOM 5488 O O . GLU A 1 709 ? 12.559 24.222 -13.894 1.00 83.19 709 GLU A O 1
ATOM 5493 N N . ALA A 1 710 ? 14.668 24.079 -13.153 1.00 81.88 710 ALA A N 1
ATOM 5494 C CA . ALA A 1 710 ? 14.896 22.729 -13.662 1.00 81.88 710 ALA A CA 1
ATOM 5495 C C . ALA A 1 710 ? 14.084 21.666 -12.902 1.00 81.88 710 ALA A C 1
ATOM 5497 O O . ALA A 1 710 ? 13.574 20.733 -13.521 1.00 81.88 710 ALA A O 1
ATOM 5498 N N . GLU A 1 711 ? 13.960 21.800 -11.581 1.00 85.25 711 GLU A N 1
ATOM 5499 C CA . GLU A 1 711 ? 13.160 20.900 -10.740 1.00 85.25 711 GLU A CA 1
ATOM 5500 C C . GLU A 1 711 ? 11.661 21.116 -10.963 1.00 85.25 711 GLU A C 1
ATOM 5502 O O . GLU A 1 711 ? 10.924 20.146 -11.104 1.00 85.25 711 GLU A O 1
ATOM 5507 N N . GLU A 1 712 ? 11.223 22.372 -11.069 1.00 84.00 712 GLU A N 1
ATOM 5508 C CA . GLU A 1 712 ? 9.834 22.731 -11.372 1.00 84.00 712 GLU A CA 1
ATOM 5509 C C . GLU A 1 712 ? 9.404 22.169 -12.738 1.00 84.00 712 GLU A C 1
ATOM 5511 O O . GLU A 1 712 ? 8.401 21.461 -12.841 1.00 84.00 712 GLU A O 1
ATOM 5516 N N . ARG A 1 713 ? 10.229 22.359 -13.777 1.00 84.12 713 ARG A N 1
ATOM 5517 C CA . ARG A 1 713 ? 9.993 21.786 -15.110 1.00 84.12 713 ARG A CA 1
ATOM 5518 C C . ARG A 1 713 ? 9.977 20.257 -15.104 1.00 84.12 713 ARG A C 1
ATOM 5520 O O . ARG A 1 713 ? 9.182 19.658 -15.820 1.00 84.12 713 ARG A O 1
ATOM 5527 N N . ALA A 1 714 ? 10.834 19.617 -14.307 1.00 83.12 714 ALA A N 1
ATOM 5528 C CA . ALA A 1 714 ? 10.850 18.161 -14.188 1.00 83.12 714 ALA A CA 1
ATOM 5529 C C . ALA A 1 714 ? 9.546 17.614 -13.585 1.00 83.12 714 ALA A C 1
ATOM 5531 O O . ALA A 1 714 ? 9.137 16.511 -13.943 1.00 83.12 714 ALA A O 1
ATOM 5532 N N . VAL A 1 715 ? 8.883 18.383 -12.712 1.00 79.38 715 VAL A N 1
ATOM 5533 C CA . VAL A 1 715 ? 7.540 18.054 -12.219 1.00 79.38 715 VAL A CA 1
ATOM 5534 C C . VAL A 1 715 ? 6.504 18.202 -13.333 1.00 79.38 715 VAL A C 1
ATOM 5536 O O . VAL A 1 715 ? 5.742 17.267 -13.572 1.00 79.38 715 VAL A O 1
ATOM 5539 N N . TYR A 1 716 ? 6.526 19.303 -14.088 1.00 78.75 716 TYR A N 1
ATOM 5540 C CA . TYR A 1 716 ? 5.587 19.515 -15.198 1.00 78.75 716 TYR A CA 1
ATOM 5541 C C . TYR A 1 716 ? 5.731 18.500 -16.341 1.00 78.75 716 TYR A C 1
ATOM 5543 O O . TYR A 1 716 ? 4.724 18.081 -16.912 1.00 78.75 716 TYR A O 1
ATOM 5551 N N . ASP A 1 717 ? 6.948 18.030 -16.630 1.00 80.62 717 ASP A N 1
ATOM 5552 C CA . ASP A 1 717 ? 7.209 17.000 -17.645 1.00 80.62 717 ASP A CA 1
ATOM 5553 C C . ASP A 1 717 ? 6.580 15.631 -17.282 1.00 80.62 717 ASP A C 1
ATOM 5555 O O . ASP A 1 717 ? 6.469 14.753 -18.143 1.00 80.62 717 ASP A O 1
ATOM 5559 N N . MET A 1 718 ? 6.134 15.433 -16.032 1.00 74.56 718 MET A N 1
ATOM 5560 C CA . MET A 1 718 ? 5.390 14.237 -15.615 1.00 74.56 718 MET A CA 1
ATOM 5561 C C . MET A 1 718 ? 3.893 14.296 -15.962 1.00 74.56 718 MET A C 1
ATOM 5563 O O . MET A 1 718 ? 3.229 13.255 -15.939 1.00 74.56 718 MET A O 1
ATOM 5567 N N . HIS A 1 719 ? 3.344 15.466 -16.304 1.00 73.81 719 HIS A N 1
ATOM 5568 C CA . HIS A 1 719 ? 1.924 15.609 -16.628 1.00 73.81 719 HIS A CA 1
ATOM 5569 C C . HIS A 1 719 ? 1.591 15.000 -18.001 1.00 73.81 719 HIS A C 1
ATOM 5571 O O . HIS A 1 719 ? 2.111 15.413 -19.036 1.00 73.81 719 HIS A O 1
ATOM 5577 N N . GLN A 1 720 ? 0.670 14.029 -18.029 1.00 61.56 720 GLN A N 1
ATOM 5578 C CA . GLN A 1 720 ? 0.176 13.388 -19.258 1.00 61.56 720 GLN A CA 1
ATOM 5579 C C . GLN A 1 720 ? -1.254 13.831 -19.589 1.00 61.56 720 GLN A C 1
ATOM 5581 O O . GLN A 1 720 ? -2.168 13.014 -19.638 1.00 61.56 720 GLN A O 1
ATOM 5586 N N . ASN A 1 721 ? -1.443 15.127 -19.839 1.00 70.62 721 ASN A N 1
ATOM 5587 C CA . ASN A 1 721 ? -2.756 15.721 -20.096 1.00 70.62 721 ASN A CA 1
ATOM 5588 C C . ASN A 1 721 ? -2.787 16.353 -21.495 1.00 70.62 721 ASN A C 1
ATOM 5590 O O . ASN A 1 721 ? -2.174 17.391 -21.736 1.00 70.62 721 ASN A O 1
ATOM 5594 N N . GLY A 1 722 ? -3.457 15.693 -22.444 1.00 77.44 722 GLY A N 1
ATOM 5595 C CA . GLY A 1 722 ? -3.518 16.123 -23.844 1.00 77.44 722 GLY A CA 1
ATOM 5596 C C . GLY A 1 722 ? -4.932 16.496 -24.304 1.00 77.44 722 GLY A C 1
ATOM 5597 O O . GLY A 1 722 ? -5.909 16.053 -23.703 1.00 77.44 722 GLY A O 1
ATOM 5598 N N . PRO A 1 723 ? -5.069 17.223 -25.429 1.00 83.31 723 PRO A N 1
ATOM 5599 C CA . PRO A 1 723 ? -6.360 17.703 -25.932 1.00 83.31 723 PRO A CA 1
ATOM 5600 C C . PRO A 1 723 ? -7.313 16.609 -26.426 1.00 83.31 723 PRO A C 1
ATOM 5602 O O . PRO A 1 723 ? -8.474 16.895 -26.710 1.00 83.31 723 PRO A O 1
ATOM 5605 N N . GLU A 1 724 ? -6.836 15.368 -26.524 1.00 83.38 724 GLU A N 1
ATOM 5606 C CA . GLU A 1 724 ? -7.623 14.181 -26.878 1.00 83.38 724 GLU A CA 1
ATOM 5607 C C . GLU A 1 724 ? -8.169 13.440 -25.640 1.00 83.38 724 GLU A C 1
ATOM 5609 O O . GLU A 1 724 ? -8.916 12.469 -25.775 1.00 83.38 724 GLU A O 1
ATOM 5614 N N . ASP A 1 725 ? -7.792 13.860 -24.426 1.00 85.56 725 ASP A N 1
ATOM 5615 C CA . ASP A 1 725 ? -8.263 13.260 -23.178 1.00 85.56 725 ASP A CA 1
ATOM 5616 C C . ASP A 1 725 ? -9.632 13.837 -22.779 1.00 85.56 725 ASP A C 1
ATOM 5618 O O . ASP A 1 725 ? -9.764 14.996 -22.381 1.00 85.56 725 ASP A O 1
ATOM 5622 N N . ALA A 1 726 ? -10.675 13.010 -22.873 1.00 87.00 726 ALA A N 1
ATOM 5623 C CA . ALA A 1 726 ? -12.041 13.410 -22.544 1.00 87.00 726 ALA A CA 1
ATOM 5624 C C . ALA A 1 726 ? -12.238 13.758 -21.055 1.00 87.00 726 ALA A C 1
ATOM 5626 O O . ALA A 1 726 ? -13.051 14.628 -20.739 1.00 87.00 726 ALA A O 1
ATOM 5627 N N . GLY A 1 727 ? -11.504 13.107 -20.146 1.00 85.12 727 GLY A N 1
ATOM 5628 C CA . GLY A 1 727 ? -11.550 13.394 -18.713 1.00 85.12 727 GLY A CA 1
ATOM 5629 C C . GLY A 1 727 ? -10.912 14.743 -18.398 1.00 85.12 727 GLY A C 1
ATOM 5630 O O . GLY A 1 727 ? -11.513 15.559 -17.700 1.00 85.12 727 GLY A O 1
ATOM 5631 N N . TYR A 1 728 ? -9.756 15.028 -19.000 1.00 88.38 728 TYR A N 1
ATOM 5632 C CA . TYR A 1 728 ? -9.082 16.317 -18.834 1.00 88.38 728 TYR A CA 1
ATOM 5633 C C . TYR A 1 728 ? -9.890 17.478 -19.427 1.00 88.38 728 TYR A C 1
ATOM 5635 O O . TYR A 1 728 ? -10.029 18.529 -18.803 1.00 88.38 728 TYR A O 1
ATOM 5643 N N . ARG A 1 729 ? -10.524 17.272 -20.587 1.00 92.94 729 ARG A N 1
ATOM 5644 C CA . ARG A 1 729 ? -11.454 18.257 -21.163 1.00 92.94 729 ARG A CA 1
ATOM 5645 C C . ARG A 1 729 ? -12.669 18.503 -20.272 1.00 92.94 729 ARG A C 1
ATOM 5647 O O . ARG A 1 729 ? -13.090 19.647 -20.149 1.00 92.94 729 ARG A O 1
ATOM 5654 N N . LYS A 1 730 ? -13.219 17.464 -19.630 1.00 91.56 730 LYS A N 1
ATOM 5655 C CA . LYS A 1 730 ? -14.311 17.615 -18.651 1.00 91.56 730 LYS A CA 1
ATOM 5656 C C . LYS A 1 730 ? -13.852 18.419 -17.428 1.00 91.56 730 LYS A C 1
ATOM 5658 O O . LYS A 1 730 ? -14.571 19.310 -16.990 1.00 91.56 730 LYS A O 1
ATOM 5663 N N . PHE A 1 731 ? -12.651 18.147 -16.917 1.00 91.94 731 PHE A N 1
ATOM 5664 C CA . PHE A 1 731 ? -12.044 18.891 -15.809 1.00 91.94 731 PHE A CA 1
ATOM 5665 C C . PHE A 1 731 ? -11.871 20.382 -16.141 1.00 91.94 731 PHE A C 1
ATOM 5667 O O . PHE A 1 731 ? -12.340 21.232 -15.382 1.00 91.94 731 PHE A O 1
ATOM 5674 N N . LEU A 1 732 ? -11.279 20.691 -17.302 1.00 94.31 732 LEU A N 1
ATOM 5675 C CA . LEU A 1 732 ? -11.121 22.057 -17.816 1.00 94.31 732 LEU A CA 1
ATOM 5676 C C . LEU A 1 732 ? -12.459 22.715 -18.190 1.00 94.31 732 LEU A C 1
ATOM 5678 O O . LEU A 1 732 ? -12.564 23.942 -18.183 1.00 94.31 732 LEU A O 1
ATOM 5682 N N . GLY A 1 733 ? -13.492 21.909 -18.457 1.00 95.19 733 GLY A N 1
ATOM 5683 C CA . GLY A 1 733 ? -14.877 22.331 -18.677 1.00 95.19 733 GLY A CA 1
ATOM 5684 C C . GLY A 1 733 ? -15.394 23.270 -17.589 1.00 95.19 733 GLY A C 1
ATOM 5685 O O . GLY A 1 733 ? -16.066 24.251 -17.892 1.00 95.19 733 GLY A O 1
ATOM 5686 N N . ARG A 1 734 ? -14.974 23.047 -16.338 1.00 96.88 734 ARG A N 1
ATOM 5687 C CA . ARG A 1 734 ? -15.370 23.859 -15.178 1.00 96.88 734 ARG A CA 1
ATOM 5688 C C . ARG A 1 734 ? -14.956 25.327 -15.301 1.00 96.88 734 ARG A C 1
ATOM 5690 O O . ARG A 1 734 ? -15.701 26.191 -14.858 1.00 96.88 734 ARG A O 1
ATOM 5697 N N . LEU A 1 735 ? -13.816 25.616 -15.938 1.00 97.56 735 LEU A N 1
ATOM 5698 C CA . LEU A 1 735 ? -13.382 26.983 -16.257 1.00 97.56 735 LEU A CA 1
ATOM 5699 C C . LEU A 1 735 ? -13.870 27.436 -17.639 1.00 97.56 735 LEU A C 1
ATOM 5701 O O . LEU A 1 735 ? -14.265 28.589 -17.822 1.00 97.56 735 LEU A O 1
ATOM 5705 N N . PHE A 1 736 ? -13.835 26.532 -18.617 1.00 97.56 736 PHE A N 1
ATOM 5706 C CA . PHE A 1 736 ? -14.202 26.813 -20.001 1.00 97.56 736 PHE A CA 1
ATOM 5707 C C . PHE A 1 736 ? -15.659 27.269 -20.148 1.00 97.56 736 PHE A C 1
ATOM 5709 O O . PHE A 1 736 ? -15.905 28.285 -20.801 1.00 97.56 736 PHE A O 1
ATOM 5716 N N . GLU A 1 737 ? -16.615 26.549 -19.553 1.00 97.12 737 GLU A N 1
ATOM 5717 C CA . GLU A 1 737 ? -18.048 26.823 -19.715 1.00 97.12 737 GLU A CA 1
ATOM 5718 C C . GLU A 1 737 ? -18.428 28.203 -19.148 1.00 97.12 737 GLU A C 1
ATOM 5720 O O . GLU A 1 737 ? -18.958 29.017 -19.913 1.00 97.12 737 GLU A O 1
ATOM 5725 N N . PRO A 1 738 ? -18.074 28.566 -17.893 1.00 97.31 738 PRO A N 1
ATOM 5726 C CA . PRO A 1 738 ? -18.437 29.870 -17.342 1.00 97.31 738 PRO A CA 1
ATOM 5727 C C . PRO A 1 738 ? -17.798 31.048 -18.082 1.00 97.31 738 PRO A C 1
ATOM 5729 O O . PRO A 1 738 ? -18.420 32.107 -18.208 1.00 97.31 738 PRO A O 1
ATOM 5732 N N . VAL A 1 739 ? -16.566 30.891 -18.581 1.00 97.56 739 VAL A N 1
ATOM 5733 C CA . VAL A 1 739 ? -15.909 31.926 -19.392 1.00 97.56 739 VAL A CA 1
ATOM 5734 C C . VAL A 1 739 ? -16.598 32.047 -20.753 1.00 97.56 739 VAL A C 1
ATOM 5736 O O . VAL A 1 739 ? -16.912 33.164 -21.163 1.00 97.56 739 VAL A O 1
ATOM 5739 N N . CYS A 1 740 ? -16.906 30.931 -21.425 1.00 96.38 740 CYS A N 1
ATOM 5740 C CA . CYS A 1 740 ? -17.623 30.927 -22.706 1.00 96.38 740 CYS A CA 1
ATOM 5741 C C . CYS A 1 740 ? -18.986 31.625 -22.631 1.00 96.38 740 CYS A C 1
ATOM 5743 O O . CYS A 1 740 ? -19.343 32.366 -23.544 1.00 96.38 740 CYS A O 1
ATOM 5745 N N . GLU A 1 741 ? -19.732 31.443 -21.541 1.00 96.31 741 GLU A N 1
ATOM 5746 C CA . GLU A 1 741 ? -21.029 32.103 -21.325 1.00 96.31 741 GLU A CA 1
ATOM 5747 C C . GLU A 1 741 ? -20.934 33.635 -21.226 1.00 96.31 741 GLU A C 1
ATOM 5749 O O . GLU A 1 741 ? -21.922 34.339 -21.444 1.00 96.31 741 GLU A O 1
ATOM 5754 N N . ARG A 1 742 ? -19.752 34.162 -20.889 1.00 95.50 742 ARG A N 1
ATOM 5755 C CA . ARG A 1 742 ? -19.521 35.581 -20.579 1.00 95.50 742 ARG A CA 1
ATOM 5756 C C . ARG A 1 742 ? -18.836 36.360 -21.695 1.00 95.50 742 ARG A C 1
ATOM 5758 O O . ARG A 1 742 ? -18.806 37.593 -21.647 1.00 95.50 742 ARG A O 1
ATOM 5765 N N . ILE A 1 743 ? -18.300 35.670 -22.696 1.00 96.62 743 ILE A N 1
ATOM 5766 C CA . ILE A 1 743 ? -17.563 36.275 -23.807 1.00 96.62 743 ILE A CA 1
ATOM 5767 C C . ILE A 1 743 ? -18.403 36.295 -25.087 1.00 96.62 743 ILE A C 1
ATOM 5769 O O . ILE A 1 743 ? -19.207 35.408 -25.360 1.00 96.62 743 ILE A O 1
ATOM 5773 N N . ALA A 1 744 ? -18.205 37.315 -25.922 1.00 95.12 744 ALA A N 1
ATOM 5774 C CA . ALA A 1 744 ? -18.862 37.383 -27.225 1.00 95.12 744 ALA A CA 1
ATOM 5775 C C . ALA A 1 744 ? -18.297 36.330 -28.199 1.00 95.12 744 ALA A C 1
ATOM 5777 O O . ALA A 1 744 ? -17.107 36.004 -28.167 1.00 95.12 744 ALA A O 1
ATOM 5778 N N . ALA A 1 745 ? -19.115 35.846 -29.135 1.00 93.38 745 ALA A N 1
ATOM 5779 C CA . ALA A 1 745 ? -18.651 34.946 -30.193 1.00 93.38 745 ALA A CA 1
ATOM 5780 C C . ALA A 1 745 ? -17.473 35.563 -30.976 1.00 93.38 745 ALA A C 1
ATOM 5782 O O . ALA A 1 745 ? -17.517 36.734 -31.352 1.00 93.38 745 ALA A O 1
ATOM 5783 N N . GLY A 1 746 ? -16.416 34.784 -31.223 1.00 94.38 746 GLY A N 1
ATOM 5784 C CA . GLY A 1 746 ? -15.217 35.280 -31.911 1.00 94.38 746 GLY A CA 1
ATOM 5785 C C . GLY A 1 746 ? -14.268 36.125 -31.049 1.00 94.38 746 GLY A C 1
ATOM 5786 O O . GLY A 1 746 ? -13.344 36.728 -31.594 1.00 94.38 746 GLY A O 1
ATOM 5787 N N . SER A 1 747 ? -14.471 36.170 -29.725 1.00 97.31 747 SER A N 1
ATOM 5788 C CA . SER A 1 747 ? -13.542 36.798 -28.768 1.00 97.31 747 SER A CA 1
ATOM 5789 C C . SER A 1 747 ? -12.097 36.304 -28.905 1.00 97.31 747 SER A C 1
ATOM 5791 O O . SER A 1 747 ? -11.851 35.153 -29.282 1.00 97.31 747 SER A O 1
ATOM 5793 N N . ARG A 1 748 ? -11.138 37.175 -28.567 1.00 98.06 748 ARG A N 1
ATOM 5794 C CA . ARG A 1 748 ? -9.701 36.875 -28.549 1.00 98.06 748 ARG A CA 1
ATOM 5795 C C . ARG A 1 748 ? -9.226 36.605 -27.123 1.00 98.06 748 ARG A C 1
ATOM 5797 O O . ARG A 1 748 ? -9.372 37.476 -26.270 1.00 98.06 748 ARG A O 1
ATOM 5804 N N . GLY A 1 749 ? -8.625 35.442 -26.895 1.00 97.75 749 GLY A N 1
ATOM 5805 C CA . GLY A 1 749 ? -8.189 34.977 -25.580 1.00 97.75 749 GLY A CA 1
ATOM 5806 C C . GLY A 1 749 ? -6.678 34.806 -25.427 1.00 97.75 749 GLY A C 1
ATOM 5807 O O . GLY A 1 749 ? -5.959 34.677 -26.424 1.00 97.75 749 GLY A O 1
ATOM 5808 N N . LEU A 1 750 ? -6.215 34.761 -24.180 1.00 97.94 750 LEU A N 1
ATOM 5809 C CA . LEU A 1 750 ? -4.900 34.247 -23.787 1.00 97.94 750 LEU A CA 1
ATOM 5810 C C . LEU A 1 750 ? -5.089 33.099 -22.795 1.00 97.94 750 LEU A C 1
ATOM 5812 O O . LEU A 1 750 ? -5.767 33.277 -21.791 1.00 97.94 750 LEU A O 1
ATOM 5816 N N . ASP A 1 751 ? -4.460 31.964 -23.061 1.00 97.19 751 ASP A N 1
ATOM 5817 C CA . ASP A 1 751 ? -4.335 30.848 -22.130 1.00 97.19 751 ASP A CA 1
ATOM 5818 C C . ASP A 1 751 ? -2.955 30.921 -21.460 1.00 97.19 751 ASP A C 1
ATOM 5820 O O . ASP A 1 751 ? -1.928 30.681 -22.103 1.00 97.19 751 ASP A O 1
ATOM 5824 N N . PHE A 1 752 ? -2.926 31.373 -20.208 1.00 96.81 752 PHE A N 1
ATOM 5825 C CA . PHE A 1 752 ? -1.716 31.613 -19.425 1.00 96.81 752 PHE A CA 1
ATOM 5826 C C . PHE A 1 752 ? -1.429 30.410 -18.520 1.00 96.81 752 PHE A C 1
ATOM 5828 O O . PHE A 1 752 ? -2.294 30.001 -17.751 1.00 96.81 752 PHE A O 1
ATOM 5835 N N . GLY A 1 753 ? -0.210 29.869 -18.598 1.00 92.06 753 GLY A N 1
ATOM 5836 C CA . GLY A 1 753 ? 0.145 28.599 -17.957 1.00 92.06 753 GLY A CA 1
ATOM 5837 C C . GLY A 1 753 ? -0.319 27.389 -18.760 1.00 92.06 753 GLY A C 1
ATOM 5838 O O . GLY A 1 753 ? -0.824 26.427 -18.195 1.00 92.06 753 GLY A O 1
ATOM 5839 N N . SER A 1 754 ? -0.220 27.447 -20.092 1.00 89.44 754 SER A N 1
ATOM 5840 C CA . SER A 1 754 ? -0.837 26.440 -20.963 1.00 89.44 754 SER A CA 1
ATOM 5841 C C . SER A 1 754 ? -0.192 25.047 -20.886 1.00 89.44 754 SER A C 1
ATOM 5843 O O . SER A 1 754 ? -0.745 24.087 -21.430 1.00 89.44 754 SER A O 1
ATOM 5845 N N . GLY A 1 755 ? 0.994 24.930 -20.278 1.00 87.44 755 GLY A N 1
ATOM 5846 C CA . GLY A 1 755 ? 1.723 23.674 -20.150 1.00 87.44 755 GLY A CA 1
ATOM 5847 C C . GLY A 1 755 ? 2.152 23.057 -21.494 1.00 87.44 755 GLY A C 1
ATOM 5848 O O . GLY A 1 755 ? 2.072 23.697 -22.550 1.00 87.44 755 GLY A O 1
ATOM 5849 N N . PRO A 1 756 ? 2.598 21.785 -21.486 1.00 81.94 756 PRO A N 1
ATOM 5850 C CA . PRO A 1 756 ? 3.067 21.083 -22.685 1.00 81.94 756 PRO A CA 1
ATOM 5851 C C . PRO A 1 756 ? 1.935 20.657 -23.640 1.00 81.94 756 PRO A C 1
ATOM 5853 O O . PRO A 1 756 ? 2.193 20.347 -24.804 1.00 81.94 756 PRO A O 1
ATOM 5856 N N . GLY A 1 757 ? 0.684 20.627 -23.163 1.00 83.38 757 GLY A N 1
ATOM 5857 C CA . GLY A 1 757 ? -0.505 20.220 -23.914 1.00 83.38 757 GLY A CA 1
ATOM 5858 C C . GLY A 1 757 ? -1.637 21.242 -23.764 1.00 83.38 757 GLY A C 1
ATOM 5859 O O . GLY A 1 757 ? -2.512 21.015 -22.927 1.00 83.38 757 GLY A O 1
ATOM 5860 N N . PRO A 1 758 ? -1.663 22.330 -24.565 1.00 86.56 758 PRO A N 1
ATOM 5861 C CA . PRO A 1 758 ? -2.503 23.517 -24.347 1.00 86.56 758 PRO A CA 1
ATOM 5862 C C . PRO A 1 758 ? -3.990 23.272 -24.665 1.00 86.56 758 PRO A C 1
ATOM 5864 O O . PRO A 1 758 ? -4.564 23.820 -25.610 1.00 86.56 758 PRO A O 1
ATOM 5867 N N . THR A 1 759 ? -4.625 22.397 -23.891 1.00 91.81 759 THR A N 1
ATOM 5868 C CA . THR A 1 759 ? -5.951 21.829 -24.162 1.00 91.81 759 THR A CA 1
ATOM 5869 C C . THR A 1 759 ? -7.059 22.871 -24.063 1.00 91.81 759 THR A C 1
ATOM 5871 O O . THR A 1 759 ? -7.971 22.867 -24.891 1.00 91.81 759 THR A O 1
ATOM 5874 N N . LEU A 1 760 ? -6.965 23.801 -23.111 1.00 93.19 760 LEU A N 1
ATOM 5875 C CA . LEU A 1 760 ? -7.971 24.842 -22.923 1.00 93.19 760 LEU A CA 1
ATOM 5876 C C . LEU A 1 760 ? -8.026 25.782 -24.140 1.00 93.19 760 LEU A C 1
ATOM 5878 O O . LEU A 1 760 ? -9.108 26.044 -24.670 1.00 93.19 760 LEU A O 1
ATOM 5882 N N . SER A 1 761 ? -6.868 26.182 -24.677 1.00 94.38 761 SER A N 1
ATOM 5883 C CA . SER A 1 761 ? -6.796 26.935 -25.937 1.00 94.38 761 SER A CA 1
ATOM 5884 C C . SER A 1 761 ? -7.461 26.216 -27.125 1.00 94.38 761 SER A C 1
ATOM 5886 O O . SER A 1 761 ? -8.140 26.858 -27.931 1.00 94.38 761 SER A O 1
ATOM 5888 N N . VAL A 1 762 ? -7.340 24.882 -27.207 1.00 94.75 762 VAL A N 1
ATOM 5889 C CA . VAL A 1 762 ? -7.979 24.056 -28.248 1.00 94.75 762 VAL A CA 1
ATOM 5890 C C . VAL A 1 762 ? -9.498 24.051 -28.077 1.00 94.75 762 VAL A C 1
ATOM 5892 O O . VAL A 1 762 ? -10.219 24.261 -29.052 1.00 94.75 762 VAL A O 1
ATOM 5895 N N . MET A 1 763 ? -9.996 23.897 -26.847 1.00 96.56 763 MET A N 1
ATOM 5896 C CA . MET A 1 763 ? -11.434 23.938 -26.549 1.00 96.56 763 MET A CA 1
ATOM 5897 C C . MET A 1 763 ? -12.062 25.281 -26.962 1.00 96.56 763 MET A C 1
ATOM 5899 O O . MET A 1 763 ? -13.101 25.310 -27.623 1.00 96.56 763 MET A O 1
ATOM 5903 N N . PHE A 1 764 ? -11.406 26.405 -26.658 1.00 97.06 764 PHE A N 1
ATOM 5904 C CA . PHE A 1 764 ? -11.861 27.728 -27.103 1.00 97.06 764 PHE A CA 1
ATOM 5905 C C . PHE A 1 764 ? -11.764 27.920 -28.623 1.00 97.06 764 PHE A C 1
ATOM 5907 O O . PHE A 1 764 ? -12.650 28.543 -29.215 1.00 97.06 764 PHE A O 1
ATOM 5914 N N . ALA A 1 765 ? -10.741 27.363 -29.277 1.00 94.75 765 ALA A N 1
ATOM 5915 C CA . ALA A 1 765 ? -10.623 27.393 -30.734 1.00 94.75 765 ALA A CA 1
ATOM 5916 C C . ALA A 1 765 ? -11.766 26.631 -31.428 1.00 94.75 765 ALA A C 1
ATOM 5918 O O . ALA A 1 765 ? -12.339 27.127 -32.402 1.00 94.75 765 ALA A O 1
ATOM 5919 N N . GLU A 1 766 ? -12.158 25.469 -30.901 1.00 95.50 766 GLU A N 1
ATOM 5920 C CA . GLU A 1 766 ? -13.319 24.702 -31.373 1.00 95.50 766 GLU A CA 1
ATOM 5921 C C . GLU A 1 766 ? -14.638 25.477 -31.188 1.00 95.50 766 GLU A C 1
ATOM 5923 O O . GLU A 1 766 ? -15.508 25.450 -32.064 1.00 95.50 766 GLU A O 1
ATOM 5928 N N . ALA A 1 767 ? -14.745 26.261 -30.111 1.00 95.62 767 ALA A N 1
ATOM 5929 C CA . ALA A 1 767 ? -15.831 27.216 -29.879 1.00 95.62 767 ALA A CA 1
ATOM 5930 C C . ALA A 1 767 ? -15.731 28.505 -30.730 1.00 95.62 767 ALA A C 1
ATOM 5932 O O . ALA A 1 767 ? -16.539 29.421 -30.580 1.00 95.62 767 ALA A O 1
ATOM 5933 N N . ARG A 1 768 ? -14.801 28.555 -31.697 1.00 96.38 768 ARG A N 1
ATOM 5934 C CA . ARG A 1 768 ? -14.571 29.664 -32.643 1.00 96.38 768 ARG A CA 1
ATOM 5935 C C . ARG A 1 768 ? -14.026 30.946 -32.006 1.00 96.38 768 ARG A C 1
ATOM 5937 O O . ARG A 1 768 ? -14.233 32.031 -32.555 1.00 96.38 768 ARG A O 1
ATOM 5944 N N . HIS A 1 769 ? -13.305 30.837 -30.896 1.00 97.44 769 HIS A N 1
ATOM 5945 C CA . HIS A 1 769 ? -12.527 31.932 -30.314 1.00 97.44 769 HIS A CA 1
ATOM 5946 C C . HIS A 1 769 ? -11.061 31.850 -30.750 1.00 97.44 769 HIS A C 1
ATOM 5948 O O . HIS A 1 769 ? -10.533 30.774 -31.016 1.00 97.44 769 HIS A O 1
ATOM 5954 N N . ALA A 1 770 ? -10.382 32.992 -30.847 1.00 95.88 770 ALA A N 1
ATOM 5955 C CA . ALA A 1 770 ? -8.968 33.028 -31.219 1.00 95.88 770 ALA A CA 1
ATOM 5956 C C . ALA A 1 770 ? -8.105 33.124 -29.958 1.00 95.88 770 ALA A C 1
ATOM 5958 O O . ALA A 1 770 ? -8.075 34.183 -29.336 1.00 95.88 770 ALA A O 1
ATOM 5959 N N . VAL A 1 771 ? -7.397 32.055 -29.589 1.00 96.75 771 VAL A N 1
ATOM 5960 C CA . VAL A 1 771 ? -6.626 31.997 -28.334 1.00 96.75 771 VAL A CA 1
ATOM 5961 C C . VAL A 1 771 ? -5.124 31.932 -28.606 1.00 96.75 771 VAL A C 1
ATOM 5963 O O . VAL A 1 771 ? -4.673 31.132 -29.424 1.00 96.75 771 VAL A O 1
ATOM 5966 N N . ARG A 1 772 ? -4.348 32.801 -27.945 1.00 97.31 772 ARG A N 1
ATOM 5967 C CA . ARG A 1 772 ? -2.882 32.675 -27.834 1.00 97.31 772 ARG A CA 1
ATOM 5968 C C . ARG A 1 772 ? -2.542 31.894 -26.568 1.00 97.31 772 ARG A C 1
ATOM 5970 O O . ARG A 1 772 ? -3.320 31.918 -25.625 1.00 97.31 772 ARG A O 1
ATOM 5977 N N . ILE A 1 773 ? -1.385 31.248 -26.544 1.00 96.44 773 ILE A N 1
ATOM 5978 C CA . ILE A 1 773 ? -0.894 30.498 -25.384 1.00 96.44 773 ILE A CA 1
ATOM 5979 C C . ILE A 1 773 ? 0.380 31.146 -24.851 1.00 96.44 773 ILE A C 1
ATOM 5981 O O . ILE A 1 773 ? 1.131 31.738 -25.631 1.00 96.44 773 ILE A O 1
ATOM 5985 N N . TYR A 1 774 ? 0.611 31.037 -23.549 1.00 96.31 774 TYR A N 1
ATOM 5986 C CA . TYR A 1 774 ? 1.874 31.399 -22.921 1.00 96.31 774 TYR A CA 1
ATOM 5987 C C . TYR A 1 774 ? 2.186 30.456 -21.772 1.00 96.31 774 TYR A C 1
ATOM 5989 O O . TYR A 1 774 ? 1.327 30.181 -20.934 1.00 96.31 774 TYR A O 1
ATOM 5997 N N . ASP A 1 775 ? 3.435 30.016 -21.715 1.00 93.00 775 ASP A N 1
ATOM 5998 C CA . ASP A 1 775 ? 3.961 29.200 -20.634 1.00 93.00 775 ASP A CA 1
ATOM 5999 C C . ASP A 1 775 ? 5.483 29.408 -20.533 1.00 93.00 775 ASP A C 1
ATOM 6001 O O . ASP A 1 775 ? 6.157 29.271 -21.556 1.00 93.00 775 ASP A O 1
ATOM 6005 N N . PRO A 1 776 ? 6.050 29.702 -19.349 1.00 88.62 776 PRO A N 1
ATOM 6006 C CA . PRO A 1 776 ? 7.487 29.955 -19.198 1.00 88.62 776 PRO A CA 1
ATOM 6007 C C . PRO A 1 776 ? 8.407 28.817 -19.673 1.00 88.62 776 PRO A C 1
ATOM 6009 O O . PRO A 1 776 ? 9.557 29.064 -20.027 1.00 88.62 776 PRO A O 1
ATOM 6012 N N . PHE A 1 777 ? 7.930 27.570 -19.688 1.00 87.56 777 PHE A N 1
ATOM 6013 C CA . PHE A 1 777 ? 8.728 26.392 -20.037 1.00 87.56 777 PHE A CA 1
ATOM 6014 C C . PHE A 1 777 ? 8.411 25.830 -21.422 1.00 87.56 777 PHE A C 1
ATOM 6016 O O . PHE A 1 777 ? 9.301 25.267 -22.072 1.00 87.56 777 PHE A O 1
ATOM 6023 N N . TYR A 1 778 ? 7.157 25.948 -21.865 1.00 88.38 778 TYR A N 1
ATOM 6024 C CA . TYR A 1 778 ? 6.658 25.275 -23.070 1.00 88.38 778 TYR A CA 1
ATOM 6025 C C . TYR A 1 778 ? 6.232 26.235 -24.190 1.00 88.38 778 TYR A C 1
ATOM 6027 O O . TYR A 1 778 ? 6.182 25.824 -25.351 1.00 88.38 778 TYR A O 1
ATOM 6035 N N . ALA A 1 779 ? 5.966 27.505 -23.874 1.00 91.00 779 ALA A N 1
ATOM 6036 C CA . ALA A 1 779 ? 5.514 28.522 -24.822 1.00 91.00 779 ALA A CA 1
ATOM 6037 C C . ALA A 1 779 ? 5.937 29.940 -24.379 1.00 91.00 779 ALA A C 1
ATOM 6039 O O . ALA A 1 779 ? 5.094 30.822 -24.193 1.00 91.00 779 ALA A O 1
ATOM 6040 N N . ASP A 1 780 ? 7.247 30.153 -24.204 1.00 92.62 780 ASP A N 1
ATOM 6041 C CA . ASP A 1 780 ? 7.827 31.414 -23.714 1.00 92.62 780 ASP A CA 1
ATOM 6042 C C . ASP A 1 780 ? 7.910 32.482 -24.823 1.00 92.62 780 ASP A C 1
ATOM 6044 O O . ASP A 1 780 ? 8.975 32.857 -25.318 1.00 92.62 780 ASP A O 1
ATOM 6048 N N . ASP A 1 781 ? 6.743 32.938 -25.281 1.00 92.31 781 ASP A N 1
ATOM 6049 C CA . ASP A 1 781 ? 6.610 34.070 -26.199 1.00 92.31 781 ASP A CA 1
ATOM 6050 C C . ASP A 1 781 ? 6.097 35.300 -25.445 1.00 92.31 781 ASP A C 1
ATOM 6052 O O . ASP A 1 781 ? 4.898 35.581 -25.397 1.00 92.31 781 ASP A O 1
ATOM 6056 N N . ALA A 1 782 ? 7.018 36.087 -24.886 1.00 89.88 782 ALA A N 1
ATOM 6057 C CA . ALA A 1 782 ? 6.683 37.310 -24.159 1.00 89.88 782 ALA A CA 1
ATOM 6058 C C . ALA A 1 782 ? 5.938 38.372 -25.005 1.00 89.88 782 ALA A C 1
ATOM 6060 O O . ALA A 1 782 ? 5.346 39.289 -24.434 1.00 89.88 782 ALA A O 1
ATOM 6061 N N . SER A 1 783 ? 5.885 38.252 -26.341 1.00 93.38 783 SER A N 1
ATOM 6062 C CA . SER A 1 783 ? 5.117 39.178 -27.193 1.00 93.38 783 SER A CA 1
ATOM 6063 C C . SER A 1 783 ? 3.597 39.067 -27.001 1.00 93.38 783 SER A C 1
ATOM 6065 O O . SER A 1 783 ? 2.834 39.896 -27.509 1.00 93.38 783 SER A O 1
ATOM 6067 N N . VAL A 1 784 ? 3.106 38.043 -26.290 1.00 93.81 784 VAL A N 1
ATOM 6068 C CA . VAL A 1 784 ? 1.682 37.947 -25.927 1.00 93.81 784 VAL A CA 1
ATOM 6069 C C . VAL A 1 784 ? 1.233 39.124 -25.063 1.00 93.81 784 VAL A C 1
ATOM 6071 O O . VAL A 1 784 ? 0.092 39.556 -25.196 1.00 93.81 784 VAL A O 1
ATOM 6074 N N . PHE A 1 785 ? 2.126 39.683 -24.242 1.00 93.88 785 PHE A N 1
ATOM 6075 C CA . PHE A 1 785 ? 1.793 40.739 -23.283 1.00 93.88 785 PHE A CA 1
ATOM 6076 C C . PHE A 1 785 ? 1.756 42.145 -23.899 1.00 93.88 785 PHE A C 1
ATOM 6078 O O . PHE A 1 785 ? 1.313 43.088 -23.248 1.00 93.88 785 PHE A O 1
ATOM 6085 N N . ASP A 1 786 ? 2.151 42.278 -25.168 1.00 93.38 786 ASP A N 1
ATOM 6086 C CA . ASP A 1 786 ? 1.960 43.500 -25.959 1.00 93.38 786 ASP A CA 1
ATOM 6087 C C . ASP A 1 786 ? 0.551 43.572 -26.580 1.00 93.38 786 ASP A C 1
ATOM 6089 O O . ASP A 1 786 ? 0.170 44.574 -27.193 1.00 93.38 786 ASP A O 1
ATOM 6093 N N . ALA A 1 787 ? -0.236 42.497 -26.457 1.00 94.44 787 ALA A N 1
ATOM 6094 C CA . ALA A 1 787 ? -1.580 42.395 -27.005 1.00 94.44 787 ALA A CA 1
ATOM 6095 C C . ALA A 1 787 ? -2.669 42.649 -25.949 1.00 94.44 787 ALA A C 1
ATOM 6097 O O . ALA A 1 787 ? -2.455 42.570 -24.744 1.00 94.44 787 ALA A O 1
ATOM 6098 N N . GLN A 1 788 ? -3.873 42.946 -26.442 1.00 97.00 788 GLN A N 1
ATOM 6099 C CA . GLN A 1 788 ? -5.079 43.113 -25.634 1.00 97.00 788 GLN A CA 1
ATOM 6100 C C . GLN A 1 788 ? -6.068 41.979 -25.921 1.00 97.00 788 GLN A C 1
ATOM 6102 O O . GLN A 1 788 ? -6.368 41.701 -27.091 1.00 97.00 788 GLN A O 1
ATOM 6107 N N . PHE A 1 789 ? -6.616 41.377 -24.870 1.00 98.00 789 PHE A N 1
ATOM 6108 C CA . PHE A 1 789 ? -7.498 40.213 -24.928 1.00 98.00 789 PHE A CA 1
ATOM 6109 C C . PHE A 1 789 ? -8.883 40.519 -24.356 1.00 98.00 789 PHE A C 1
ATOM 6111 O O . PHE A 1 789 ? -9.040 41.317 -23.433 1.00 98.00 789 PHE A O 1
ATOM 6118 N N . ASP A 1 790 ? -9.896 39.886 -24.943 1.00 97.94 790 ASP A N 1
ATOM 6119 C CA . ASP A 1 790 ? -11.281 39.920 -24.468 1.00 97.94 790 ASP A CA 1
ATOM 6120 C C . ASP A 1 790 ? -11.464 38.994 -23.254 1.00 97.94 790 ASP A C 1
ATOM 6122 O O . ASP A 1 790 ? -12.301 39.254 -22.390 1.00 97.94 790 ASP A O 1
ATO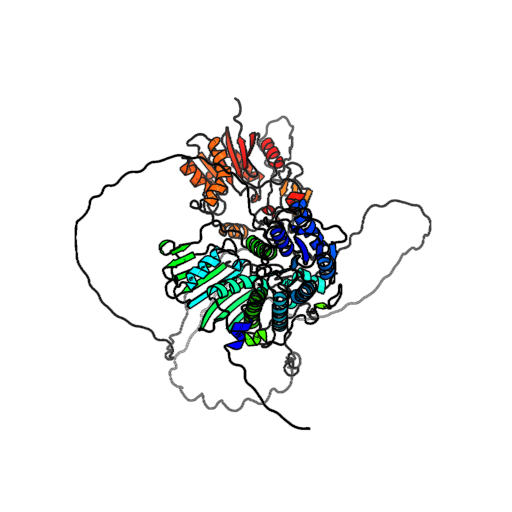M 6126 N N . PHE A 1 791 ? -10.649 37.939 -23.163 1.00 98.50 791 PHE A N 1
ATOM 6127 C CA . PHE A 1 791 ? -10.564 37.085 -21.986 1.00 98.50 791 PHE A CA 1
ATOM 6128 C C . PHE A 1 791 ? -9.161 36.514 -21.779 1.00 98.50 791 PHE A C 1
ATOM 6130 O O . PHE A 1 791 ? -8.369 36.418 -22.714 1.00 98.50 791 PHE A O 1
ATOM 6137 N N . ILE A 1 792 ? -8.853 36.132 -20.548 1.00 98.50 792 ILE A N 1
ATOM 6138 C CA . ILE A 1 792 ? -7.617 35.443 -20.175 1.00 98.50 792 ILE A CA 1
ATOM 6139 C C . ILE A 1 792 ? -8.005 34.268 -19.279 1.00 98.50 792 ILE A C 1
ATOM 6141 O O . ILE A 1 792 ? -8.833 34.443 -18.387 1.00 98.50 792 ILE A O 1
ATOM 6145 N N . THR A 1 793 ? -7.426 33.093 -19.502 1.00 98.19 793 THR A N 1
ATOM 6146 C CA . THR A 1 793 ? -7.582 31.922 -18.632 1.00 98.19 793 THR A CA 1
ATOM 6147 C C . THR A 1 793 ? -6.273 31.569 -17.947 1.00 98.19 793 THR A C 1
ATOM 6149 O O . THR A 1 793 ? -5.206 31.702 -18.538 1.00 98.19 793 THR A O 1
ATOM 6152 N N . ALA A 1 794 ? -6.375 31.139 -16.694 1.00 97.06 794 ALA A N 1
ATOM 6153 C CA . ALA A 1 794 ? -5.271 30.690 -15.861 1.00 97.06 794 ALA A CA 1
ATOM 6154 C C . ALA A 1 794 ? -5.749 29.470 -15.056 1.00 97.06 794 ALA A C 1
ATOM 6156 O O . ALA A 1 794 ? -6.369 29.621 -14.001 1.00 97.06 794 ALA A O 1
ATOM 6157 N N . SER A 1 795 ? -5.547 28.268 -15.601 1.00 94.56 795 SER A N 1
ATOM 6158 C CA . SER A 1 795 ? -5.970 27.006 -14.980 1.00 94.56 795 SER A CA 1
ATOM 6159 C C . SER A 1 795 ? -4.801 26.317 -14.292 1.00 94.56 795 SER A C 1
ATOM 6161 O O . SER A 1 795 ? -3.890 25.884 -14.990 1.00 94.56 795 SER A O 1
ATOM 6163 N N . GLU A 1 796 ? -4.869 26.181 -12.969 1.00 91.38 796 GLU A N 1
ATOM 6164 C CA . GLU A 1 796 ? -3.843 25.536 -12.138 1.00 91.38 796 GLU A CA 1
ATOM 6165 C C . GLU A 1 796 ? -2.431 26.103 -12.415 1.00 91.38 796 GLU A C 1
ATOM 6167 O O . GLU A 1 796 ? -1.526 25.413 -12.876 1.00 91.38 796 GLU A O 1
ATOM 6172 N N . VAL A 1 797 ? -2.284 27.425 -12.268 1.00 93.44 797 VAL A N 1
ATOM 6173 C CA . VAL A 1 797 ? -1.038 28.158 -12.587 1.00 93.44 797 VAL A CA 1
ATOM 6174 C C . VAL A 1 797 ? -0.719 29.238 -11.555 1.00 93.44 797 VAL A C 1
ATOM 6176 O O . VAL A 1 797 ? 0.446 29.517 -11.266 1.00 93.44 797 VAL A O 1
ATOM 6179 N N . ILE A 1 798 ? -1.737 29.889 -10.988 1.00 94.38 798 ILE A N 1
ATOM 6180 C CA . ILE A 1 798 ? -1.524 31.080 -10.160 1.00 94.38 798 ILE A CA 1
ATOM 6181 C C . ILE A 1 798 ? -0.894 30.753 -8.801 1.00 94.38 798 ILE A C 1
ATOM 6183 O O . ILE A 1 798 ? -0.287 31.621 -8.167 1.00 94.38 798 ILE A O 1
ATOM 6187 N N . GLU A 1 799 ? -1.022 29.504 -8.369 1.00 94.38 799 GLU A N 1
ATOM 6188 C CA . GLU A 1 799 ? -0.425 28.913 -7.180 1.00 94.38 799 GLU A CA 1
ATOM 6189 C C . GLU A 1 799 ? 1.085 28.673 -7.322 1.00 94.38 799 GLU A C 1
ATOM 6191 O O . GLU A 1 799 ? 1.784 28.605 -6.313 1.00 94.38 799 GLU A O 1
ATOM 6196 N N . HIS A 1 800 ? 1.612 28.656 -8.548 1.00 92.69 800 HIS A N 1
ATOM 6197 C CA . HIS A 1 800 ? 3.042 28.499 -8.848 1.00 92.69 800 HIS A CA 1
ATOM 6198 C C . HIS A 1 800 ? 3.776 29.845 -8.985 1.00 92.69 800 HIS A C 1
ATOM 6200 O O . HIS A 1 800 ? 5.000 29.909 -9.112 1.00 92.69 800 HIS A O 1
ATOM 6206 N N . LEU A 1 801 ? 3.043 30.964 -8.969 1.00 91.44 801 LEU A N 1
ATOM 6207 C CA . LEU A 1 801 ? 3.626 32.280 -9.203 1.00 91.44 801 LEU A CA 1
ATOM 6208 C C . LEU A 1 801 ? 4.538 32.691 -8.045 1.00 91.44 801 LEU A C 1
ATOM 6210 O O . LEU A 1 801 ? 4.084 32.954 -6.935 1.00 91.44 801 LEU A O 1
ATOM 6214 N N . ARG A 1 802 ? 5.831 32.853 -8.340 1.00 89.81 802 ARG A N 1
ATOM 6215 C CA . ARG A 1 802 ? 6.830 33.390 -7.395 1.00 89.81 802 ARG A CA 1
ATOM 6216 C C . ARG A 1 802 ? 6.598 34.867 -7.070 1.00 89.81 802 ARG A C 1
ATOM 6218 O O . ARG A 1 802 ? 6.954 35.337 -5.996 1.00 89.81 802 ARG A O 1
ATOM 6225 N N . ARG A 1 803 ? 6.014 35.609 -8.019 1.00 89.12 803 ARG A N 1
ATOM 6226 C CA . ARG A 1 803 ? 5.676 37.038 -7.902 1.00 89.12 803 ARG A CA 1
ATOM 6227 C C . ARG A 1 803 ? 4.230 37.277 -8.344 1.00 89.12 803 ARG A C 1
ATOM 6229 O O . ARG A 1 803 ? 3.996 37.914 -9.375 1.00 89.12 803 ARG A O 1
ATOM 6236 N N . PRO A 1 804 ? 3.239 36.784 -7.578 1.00 91.25 804 PRO A N 1
ATOM 6237 C CA . PRO A 1 804 ? 1.841 36.751 -8.010 1.00 91.25 804 PRO A CA 1
ATOM 6238 C C . PRO A 1 804 ? 1.299 38.143 -8.346 1.00 91.25 804 PRO A C 1
ATOM 6240 O O . PRO A 1 804 ? 0.552 38.309 -9.303 1.00 91.25 804 PRO A O 1
ATOM 6243 N N . ARG A 1 805 ? 1.742 39.184 -7.632 1.00 84.94 805 ARG A N 1
ATOM 6244 C CA . ARG A 1 805 ? 1.362 40.573 -7.920 1.00 84.94 805 ARG A CA 1
ATOM 6245 C C . ARG A 1 805 ? 1.763 41.045 -9.311 1.00 84.94 805 ARG A C 1
ATOM 6247 O O . ARG A 1 805 ? 0.964 41.691 -9.987 1.00 84.94 805 ARG A O 1
ATOM 6254 N N . GLU A 1 806 ? 3.028 40.839 -9.664 1.00 89.06 806 GLU A N 1
ATOM 6255 C CA . GLU A 1 806 ? 3.601 41.348 -10.911 1.00 89.06 806 GLU A CA 1
ATOM 6256 C C . GLU A 1 806 ? 2.898 40.685 -12.091 1.00 89.06 806 GLU A C 1
ATOM 6258 O O . GLU A 1 806 ? 2.412 41.380 -12.985 1.00 89.06 806 GLU A O 1
ATOM 6263 N N . GLU A 1 807 ? 2.736 39.365 -12.020 1.00 92.94 807 GLU A N 1
ATOM 6264 C CA . GLU A 1 807 ? 2.102 38.579 -13.073 1.00 92.94 807 GLU A CA 1
ATOM 6265 C C . GLU A 1 807 ? 0.595 38.845 -13.170 1.00 92.94 807 GLU A C 1
ATOM 6267 O O . GLU A 1 807 ? 0.104 39.147 -14.256 1.00 92.94 807 GLU A O 1
ATOM 6272 N N . LEU A 1 808 ? -0.150 38.872 -12.059 1.00 93.56 808 LEU A N 1
ATOM 6273 C CA . LEU A 1 808 ? -1.587 39.176 -12.105 1.00 93.56 808 LEU A CA 1
ATOM 6274 C C . LEU A 1 808 ? -1.856 40.593 -12.631 1.00 93.56 808 LEU A C 1
ATOM 6276 O O . LEU A 1 808 ? -2.774 40.791 -13.425 1.00 93.56 808 LEU A O 1
ATOM 6280 N N . ARG A 1 809 ? -1.027 41.587 -12.278 1.00 91.81 809 ARG A N 1
ATOM 6281 C CA . ARG A 1 809 ? -1.140 42.943 -12.848 1.00 91.81 809 ARG A CA 1
ATOM 6282 C C . ARG A 1 809 ? -0.756 42.993 -14.318 1.00 91.81 809 ARG A C 1
ATOM 6284 O O . ARG A 1 809 ? -1.356 43.757 -15.073 1.00 91.81 809 ARG A O 1
ATOM 6291 N N . ARG A 1 810 ? 0.240 42.215 -14.736 1.00 93.75 810 ARG A N 1
ATOM 6292 C CA . ARG A 1 810 ? 0.626 42.087 -16.143 1.00 93.75 810 ARG A CA 1
ATOM 6293 C C . ARG A 1 810 ? -0.525 41.496 -16.957 1.00 93.75 810 ARG A C 1
ATOM 6295 O O . ARG A 1 810 ? -0.890 42.087 -17.971 1.00 93.75 810 ARG A O 1
ATOM 6302 N N . LEU A 1 811 ? -1.165 40.431 -16.472 1.00 95.88 811 LEU A N 1
ATOM 6303 C CA . LEU A 1 811 ? -2.369 39.859 -17.084 1.00 95.88 811 LEU A CA 1
ATOM 6304 C C . LEU A 1 811 ? -3.523 40.868 -17.106 1.00 95.88 811 LEU A C 1
ATOM 6306 O O . LEU A 1 811 ? -4.128 41.088 -18.153 1.00 95.88 811 LEU A O 1
ATOM 6310 N N . TRP A 1 812 ? -3.767 41.573 -15.999 1.00 96.12 812 TRP A N 1
ATOM 6311 C CA . TRP A 1 812 ? -4.821 42.589 -15.920 1.00 96.12 812 TRP A CA 1
ATOM 6312 C C . TRP A 1 812 ? -4.625 43.753 -16.900 1.00 96.12 812 TRP A C 1
ATOM 6314 O O . TRP A 1 812 ? -5.592 44.288 -17.452 1.00 96.12 812 TRP A O 1
ATOM 6324 N N . LYS A 1 813 ? -3.371 44.148 -17.161 1.00 95.38 813 LYS A N 1
ATOM 6325 C CA . LYS A 1 813 ? -3.029 45.146 -18.187 1.00 95.38 813 LYS A CA 1
ATOM 6326 C C . LYS A 1 813 ? -3.339 44.655 -19.596 1.00 95.38 813 LYS A C 1
ATOM 6328 O O . LYS A 1 813 ? -3.724 45.473 -20.423 1.00 95.38 813 LYS A O 1
ATOM 6333 N N . CYS A 1 814 ? -3.196 43.358 -19.857 1.00 96.25 814 CYS A N 1
ATOM 6334 C CA . CYS A 1 814 ? -3.505 42.745 -21.150 1.00 96.25 814 CYS A CA 1
ATOM 6335 C C . CYS A 1 814 ? -5.013 42.532 -21.360 1.00 96.25 814 CYS A C 1
ATOM 6337 O O . CYS A 1 814 ? -5.441 42.249 -22.477 1.00 96.25 814 CYS A O 1
ATOM 6339 N N . LEU A 1 815 ? -5.827 42.651 -20.309 1.00 97.19 815 LEU A N 1
ATOM 6340 C CA . LEU A 1 815 ? -7.273 42.488 -20.387 1.00 97.19 815 LEU A CA 1
ATOM 6341 C C . LEU A 1 815 ? -7.956 43.802 -20.794 1.00 97.19 815 LEU A C 1
ATOM 6343 O O . LEU A 1 815 ? -7.725 44.854 -20.184 1.00 97.19 815 LEU A O 1
ATOM 6347 N N . LYS A 1 816 ? -8.832 43.749 -21.801 1.00 96.88 816 LYS A N 1
ATOM 6348 C CA . LYS A 1 816 ? -9.617 44.912 -22.245 1.00 96.88 816 LYS A CA 1
ATOM 6349 C C . LYS A 1 816 ? -10.661 45.327 -21.198 1.00 96.88 816 LYS A C 1
ATOM 6351 O O . LYS A 1 816 ? -11.133 44.472 -20.446 1.00 96.88 816 LYS A O 1
ATOM 6356 N N . PRO A 1 817 ? -11.093 46.602 -21.177 1.00 95.50 817 PRO A N 1
ATOM 6357 C CA . PRO A 1 817 ? -12.294 47.002 -20.446 1.00 95.50 817 PRO A CA 1
ATOM 6358 C C . PRO A 1 817 ? -13.496 46.135 -20.851 1.00 95.50 817 PRO A C 1
ATOM 6360 O O . PRO A 1 817 ? -13.731 45.913 -22.039 1.00 95.50 817 PRO A O 1
ATOM 6363 N N . GLY A 1 818 ? -14.231 45.618 -19.869 1.00 94.69 818 GLY A N 1
ATOM 6364 C CA . GLY A 1 818 ? -15.326 44.661 -20.059 1.00 94.69 818 GLY A CA 1
ATOM 6365 C C . GLY A 1 818 ? -14.895 43.197 -20.222 1.00 94.69 818 GLY A C 1
ATOM 6366 O O . GLY A 1 818 ? -15.767 42.327 -20.242 1.00 94.69 818 GLY A O 1
ATOM 6367 N N . GLY A 1 819 ? -13.591 42.919 -20.334 1.00 97.06 819 GLY A N 1
ATOM 6368 C CA . GLY A 1 819 ? -13.042 41.572 -20.489 1.00 97.06 819 GLY A CA 1
ATOM 6369 C C . GLY A 1 819 ? -13.013 40.759 -19.193 1.00 97.06 819 GLY A C 1
ATOM 6370 O O . GLY A 1 819 ? -13.167 41.303 -18.096 1.00 97.06 819 GLY A O 1
ATOM 6371 N N . TRP A 1 820 ? -12.787 39.450 -19.332 1.00 98.25 820 TRP A N 1
ATOM 6372 C CA . TRP A 1 820 ? -12.826 38.476 -18.233 1.00 98.25 820 TRP A CA 1
ATOM 6373 C C . TRP A 1 820 ? -11.484 37.780 -17.985 1.00 98.25 820 TRP A C 1
ATOM 6375 O O . TRP A 1 820 ? -10.916 37.185 -18.896 1.00 98.25 820 TRP A O 1
ATOM 6385 N N . LEU A 1 821 ? -11.009 37.792 -16.741 1.00 98.19 821 LEU A N 1
ATOM 6386 C CA . LEU A 1 821 ? -9.937 36.919 -16.265 1.00 98.19 821 LEU A CA 1
ATOM 6387 C C . LEU A 1 821 ? -10.567 35.735 -15.526 1.00 98.19 821 LEU A C 1
ATOM 6389 O O . LEU A 1 821 ? -11.150 35.913 -14.458 1.00 98.19 821 LEU A O 1
ATOM 6393 N N . GLY A 1 822 ? -10.473 34.547 -16.115 1.00 98.06 822 GLY A N 1
ATOM 6394 C CA . GLY A 1 822 ? -10.920 33.297 -15.519 1.00 98.06 822 GLY A CA 1
ATOM 6395 C C . GLY A 1 822 ? -9.760 32.549 -14.875 1.00 98.06 822 GLY A C 1
ATOM 6396 O O . GLY A 1 822 ? -8.758 32.264 -15.527 1.00 98.06 822 GLY A O 1
ATOM 6397 N N . ILE A 1 823 ? -9.911 32.219 -13.601 1.00 98.00 823 ILE A N 1
ATOM 6398 C CA . ILE A 1 823 ? -8.916 31.530 -12.787 1.00 98.00 823 ILE A CA 1
ATOM 6399 C C . ILE A 1 823 ? -9.542 30.232 -12.288 1.00 98.00 823 ILE A C 1
ATOM 6401 O O . ILE A 1 823 ? -10.651 30.256 -11.756 1.00 98.00 823 ILE A O 1
ATOM 6405 N N . MET A 1 824 ? -8.827 29.119 -12.433 1.00 97.38 824 MET A N 1
ATOM 6406 C CA . MET A 1 824 ? -9.165 27.862 -11.768 1.00 97.38 824 MET A CA 1
ATOM 6407 C C . MET A 1 824 ? -8.017 27.477 -10.841 1.00 97.38 824 MET A C 1
ATOM 6409 O O . MET A 1 824 ? -6.895 27.310 -11.308 1.00 97.38 824 MET A O 1
ATOM 6413 N N . THR A 1 825 ? -8.295 27.429 -9.542 1.00 95.69 825 THR A N 1
ATOM 6414 C CA . THR A 1 825 ? -7.371 26.994 -8.489 1.00 95.69 825 THR A CA 1
ATOM 6415 C C . THR A 1 825 ? -8.181 26.574 -7.268 1.00 95.69 825 THR A C 1
ATOM 6417 O O . THR A 1 825 ? -9.234 27.159 -6.970 1.00 95.69 825 THR A O 1
ATOM 6420 N N . LYS A 1 826 ? -7.699 25.596 -6.500 1.00 94.44 826 LYS A N 1
ATOM 6421 C CA . LYS A 1 826 ? -8.368 25.247 -5.241 1.00 94.44 826 LYS A CA 1
ATOM 6422 C C . LYS A 1 826 ? -8.165 26.359 -4.204 1.00 94.44 826 LYS A C 1
ATOM 6424 O O . LYS A 1 826 ? -7.096 26.961 -4.111 1.00 94.44 826 LYS A O 1
ATOM 6429 N N . ARG A 1 827 ? -9.190 26.620 -3.386 1.00 94.81 827 ARG A N 1
ATOM 6430 C CA . ARG A 1 827 ? -9.182 27.737 -2.427 1.00 94.81 827 ARG A CA 1
ATOM 6431 C C . ARG A 1 827 ? -8.987 27.305 -0.977 1.00 94.81 827 ARG A C 1
ATOM 6433 O O . ARG A 1 827 ? -9.544 26.306 -0.531 1.00 94.81 827 ARG A O 1
ATOM 6440 N N . VAL A 1 828 ? -8.246 28.117 -0.226 1.00 94.38 828 VAL A N 1
ATOM 6441 C CA . VAL A 1 828 ? -8.100 27.997 1.230 1.00 94.38 828 VAL A CA 1
ATOM 6442 C C . VAL A 1 828 ? -9.429 28.349 1.903 1.00 94.38 828 VAL A C 1
ATOM 6444 O O . VAL A 1 828 ? -9.978 29.425 1.657 1.00 94.38 828 VAL A O 1
ATOM 6447 N N . ILE A 1 829 ? -9.918 27.451 2.764 1.00 91.81 829 ILE A N 1
ATOM 6448 C CA . ILE A 1 829 ? -11.147 27.634 3.553 1.00 91.81 829 ILE A CA 1
ATOM 6449 C C . ILE A 1 829 ? -10.794 28.218 4.924 1.00 91.81 829 ILE A C 1
ATOM 6451 O O . ILE A 1 829 ? -11.114 29.364 5.226 1.00 91.81 829 ILE A O 1
ATOM 6455 N N . ASP A 1 830 ? -10.072 27.447 5.731 1.00 90.38 830 ASP A N 1
ATOM 6456 C CA . ASP A 1 830 ? -9.582 27.841 7.046 1.00 90.38 830 ASP A CA 1
ATOM 6457 C C . ASP A 1 830 ? -8.303 27.062 7.396 1.00 90.38 830 ASP A C 1
ATOM 6459 O O . ASP A 1 830 ? -7.817 26.240 6.615 1.00 90.38 830 ASP A O 1
ATOM 6463 N N . ARG A 1 831 ? -7.730 27.344 8.570 1.00 90.38 831 ARG A N 1
ATOM 6464 C CA . ARG A 1 831 ? -6.482 26.724 9.035 1.00 90.38 831 ARG A CA 1
ATOM 6465 C C . ARG A 1 831 ? -6.622 25.218 9.294 1.00 90.38 831 ARG A C 1
ATOM 6467 O O . ARG A 1 831 ? -5.658 24.489 9.075 1.00 90.38 831 ARG A O 1
ATOM 6474 N N . GLU A 1 832 ? -7.780 24.754 9.761 1.00 88.56 832 GLU A N 1
ATOM 6475 C CA . GLU A 1 832 ? -8.018 23.339 10.082 1.00 88.56 832 GLU A CA 1
ATOM 6476 C C . GLU A 1 832 ? -8.133 22.510 8.799 1.00 88.56 832 GLU A C 1
ATOM 6478 O O . GLU A 1 832 ? -7.452 21.492 8.647 1.00 88.56 832 GLU A O 1
ATOM 6483 N N . ALA A 1 833 ? -8.900 23.001 7.824 1.00 87.19 833 ALA A N 1
ATOM 6484 C CA . ALA A 1 833 ? -8.969 22.437 6.484 1.00 87.19 833 ALA A CA 1
ATOM 6485 C C . ALA A 1 833 ? -7.594 22.477 5.801 1.00 87.19 833 ALA A C 1
ATOM 6487 O O . ALA A 1 833 ? -7.152 21.473 5.243 1.00 87.19 833 ALA A O 1
ATOM 6488 N N . PHE A 1 834 ? -6.867 23.599 5.908 1.00 91.12 834 PHE A N 1
ATOM 6489 C CA . PHE A 1 834 ? -5.530 23.747 5.327 1.00 91.12 834 PHE A CA 1
ATOM 6490 C C . PHE A 1 834 ? -4.547 22.696 5.864 1.00 91.12 834 PHE A C 1
ATOM 6492 O O . PHE A 1 834 ? -3.767 22.140 5.089 1.00 91.12 834 PHE A O 1
ATOM 6499 N N . ALA A 1 835 ? -4.625 22.342 7.153 1.00 89.25 835 ALA A N 1
ATOM 6500 C CA . ALA A 1 835 ? -3.735 21.359 7.771 1.00 89.25 835 ALA A CA 1
ATOM 6501 C C . ALA A 1 835 ? -3.776 19.985 7.079 1.00 89.25 835 ALA A C 1
ATOM 6503 O O . ALA A 1 835 ? -2.733 19.363 6.869 1.00 89.25 835 ALA A O 1
ATOM 6504 N N . THR A 1 836 ? -4.953 19.547 6.628 1.00 87.44 836 THR A N 1
ATOM 6505 C CA . THR A 1 836 ? -5.149 18.246 5.956 1.00 87.44 836 THR A CA 1
ATOM 6506 C C . THR A 1 836 ? -5.254 18.350 4.430 1.00 87.44 836 THR A C 1
ATOM 6508 O O . THR A 1 836 ? -5.317 17.337 3.736 1.00 87.44 836 THR A O 1
ATOM 6511 N N . TRP A 1 837 ? -5.215 19.567 3.880 1.00 89.62 837 TRP A N 1
ATOM 6512 C CA . TRP A 1 837 ? -5.387 19.816 2.451 1.00 89.62 837 TRP A CA 1
ATOM 6513 C C . TRP A 1 837 ? -4.200 19.318 1.618 1.00 89.62 837 TRP A C 1
ATOM 6515 O O . TRP A 1 837 ? -3.087 19.819 1.767 1.00 89.62 837 TRP A O 1
ATOM 6525 N N . HIS A 1 838 ? -4.429 18.359 0.717 1.00 86.69 838 HIS A N 1
ATOM 6526 C CA . HIS A 1 838 ? -3.388 17.785 -0.150 1.00 86.69 838 HIS A CA 1
ATOM 6527 C C . HIS A 1 838 ? -2.849 18.777 -1.192 1.00 86.69 838 HIS A C 1
ATOM 6529 O O . HIS A 1 838 ? -1.743 18.604 -1.688 1.00 86.69 838 HIS A O 1
ATOM 6535 N N . TYR A 1 839 ? -3.600 19.831 -1.524 1.00 87.88 839 TYR A N 1
ATOM 6536 C CA . TYR A 1 839 ? -3.187 20.804 -2.540 1.00 87.88 839 TYR A CA 1
ATOM 6537 C C . TYR A 1 839 ? -1.933 21.587 -2.130 1.00 87.88 839 TYR A C 1
ATOM 6539 O O . TYR A 1 839 ? -1.135 21.959 -2.979 1.00 87.88 839 TYR A O 1
ATOM 6547 N N . LYS A 1 840 ? -1.695 21.775 -0.823 1.00 92.19 840 LYS A N 1
ATOM 6548 C CA . LYS A 1 840 ? -0.441 22.359 -0.317 1.00 92.19 840 LYS A CA 1
ATOM 6549 C C . LYS A 1 840 ? 0.733 21.381 -0.331 1.00 92.19 840 LYS A C 1
ATOM 6551 O O . LYS A 1 840 ? 1.828 21.768 0.040 1.00 92.19 840 LYS A O 1
ATOM 6556 N N . SER A 1 841 ? 0.526 20.111 -0.655 1.00 89.50 841 SER A N 1
ATOM 6557 C CA . SER A 1 841 ? 1.583 19.099 -0.610 1.00 89.50 841 SER A CA 1
ATOM 6558 C C . SER A 1 841 ? 2.397 19.049 -1.905 1.00 89.50 841 SER A C 1
ATOM 6560 O O . SER A 1 841 ? 3.480 18.468 -1.903 1.00 89.50 841 SER A O 1
ATOM 6562 N N . ASP A 1 842 ? 1.923 19.689 -2.980 1.00 89.69 842 ASP A N 1
ATOM 6563 C CA . ASP A 1 842 ? 2.712 19.881 -4.194 1.00 89.69 842 ASP A CA 1
ATOM 6564 C C . ASP A 1 842 ? 3.848 20.896 -3.928 1.00 89.69 842 ASP A C 1
ATOM 6566 O O . ASP A 1 842 ? 3.579 22.034 -3.509 1.00 89.69 842 ASP A O 1
ATOM 6570 N N . PRO A 1 843 ? 5.126 20.513 -4.126 1.00 89.50 843 PRO A N 1
ATOM 6571 C CA . PRO A 1 843 ? 6.259 21.400 -3.882 1.00 89.50 843 PRO A CA 1
ATOM 6572 C C . PRO A 1 843 ? 6.331 22.576 -4.866 1.00 89.50 843 PRO A C 1
ATOM 6574 O O . PRO A 1 843 ? 6.975 23.576 -4.550 1.00 89.50 843 PRO A O 1
ATOM 6577 N N . THR A 1 844 ? 5.675 22.486 -6.026 1.00 90.31 844 THR A N 1
ATOM 6578 C CA . THR A 1 844 ? 5.590 23.577 -7.006 1.00 90.31 844 THR A CA 1
ATOM 6579 C C . THR A 1 844 ? 4.565 24.642 -6.602 1.00 90.31 844 THR A C 1
ATOM 6581 O O . THR A 1 844 ? 4.683 25.786 -7.038 1.00 90.31 844 THR A O 1
ATOM 6584 N N . HIS A 1 845 ? 3.606 24.319 -5.722 1.00 94.50 845 HIS A N 1
ATOM 6585 C CA . HIS A 1 845 ? 2.658 25.298 -5.188 1.00 94.50 845 HIS A CA 1
ATOM 6586 C C . HIS A 1 845 ? 3.331 26.138 -4.106 1.00 94.50 845 HIS A C 1
ATOM 6588 O O . HIS A 1 845 ? 3.800 25.620 -3.084 1.00 94.50 845 HIS A O 1
ATOM 6594 N N . VAL A 1 846 ? 3.356 27.448 -4.332 1.00 94.56 846 VAL A N 1
ATOM 6595 C CA . VAL A 1 846 ? 4.019 28.436 -3.476 1.00 94.56 846 VAL A CA 1
ATOM 6596 C C . VAL A 1 846 ? 3.083 29.542 -2.984 1.00 94.56 846 VAL A C 1
ATOM 6598 O O . VAL A 1 846 ? 3.387 30.182 -1.977 1.00 94.56 846 VAL A O 1
ATOM 6601 N N . CYS A 1 847 ? 1.933 29.728 -3.639 1.00 95.06 847 CYS A N 1
ATOM 6602 C CA . CYS A 1 847 ? 0.880 30.675 -3.277 1.00 95.06 847 CYS A CA 1
ATOM 6603 C C . CYS A 1 847 ? -0.480 29.964 -3.190 1.00 95.06 847 CYS A C 1
ATOM 6605 O O . CYS A 1 847 ? -0.819 29.161 -4.049 1.00 95.06 847 CYS A O 1
ATOM 6607 N N . PHE A 1 848 ? -1.295 30.292 -2.189 1.00 96.06 848 PHE A N 1
ATOM 6608 C CA . PHE A 1 848 ? -2.600 29.676 -1.949 1.00 96.06 848 PHE A CA 1
ATOM 6609 C C . PHE A 1 848 ? -3.648 30.751 -1.667 1.00 96.06 848 PHE A C 1
ATOM 6611 O O . PHE A 1 848 ? -3.537 31.531 -0.717 1.00 96.06 848 PHE A O 1
ATOM 6618 N N . TYR A 1 849 ? -4.681 30.780 -2.503 1.00 96.06 849 TYR A N 1
ATOM 6619 C CA . TYR A 1 849 ? -5.678 31.845 -2.525 1.00 96.06 849 TYR A CA 1
ATOM 6620 C C . TYR A 1 849 ? -6.921 31.427 -1.744 1.00 96.06 849 TYR A C 1
ATOM 6622 O O . TYR A 1 849 ? -7.354 30.282 -1.813 1.00 96.06 849 TYR A O 1
ATOM 6630 N N . SER A 1 850 ? -7.525 32.357 -1.013 1.00 95.50 850 SER A N 1
ATOM 6631 C CA . SER A 1 850 ? -8.844 32.183 -0.391 1.00 95.50 850 SER A CA 1
ATOM 6632 C C . SER A 1 850 ? -9.888 33.040 -1.109 1.00 95.50 850 SER A C 1
ATOM 6634 O O . SER A 1 850 ? -9.538 33.916 -1.904 1.00 95.50 850 SER A O 1
ATOM 6636 N N . THR A 1 851 ? -11.174 32.853 -0.800 1.00 95.38 851 THR A N 1
ATOM 6637 C CA . THR A 1 851 ? -12.220 33.789 -1.254 1.00 95.38 851 THR A CA 1
ATOM 6638 C C . THR A 1 851 ? -11.898 35.221 -0.823 1.00 95.38 851 THR A C 1
ATOM 6640 O O . THR A 1 851 ? -11.965 36.128 -1.644 1.00 95.38 851 THR A O 1
ATOM 6643 N N . THR A 1 852 ? -11.424 35.415 0.412 1.00 94.44 852 THR A N 1
ATOM 6644 C CA . THR A 1 852 ? -10.987 36.724 0.924 1.00 94.44 852 THR A CA 1
ATOM 6645 C C . THR A 1 852 ? -9.828 37.309 0.118 1.00 94.44 852 THR A C 1
ATOM 6647 O O . THR A 1 852 ? -9.797 38.508 -0.145 1.00 94.44 852 THR A O 1
ATOM 6650 N N . THR A 1 853 ? -8.898 36.470 -0.344 1.00 96.06 853 THR A N 1
ATOM 6651 C CA . THR A 1 853 ? -7.807 36.911 -1.223 1.00 96.06 853 THR A CA 1
ATOM 6652 C C . THR A 1 853 ? -8.324 37.411 -2.562 1.00 96.06 853 THR A C 1
ATOM 6654 O O . THR A 1 853 ? -7.858 38.439 -3.051 1.00 96.06 853 THR A O 1
ATOM 6657 N N . PHE A 1 854 ? -9.309 36.730 -3.147 1.00 96.62 854 PHE A N 1
ATOM 6658 C CA . PHE A 1 854 ? -9.925 37.178 -4.393 1.00 96.62 854 PHE A CA 1
ATOM 6659 C C . PHE A 1 854 ? -10.808 38.415 -4.215 1.00 96.62 854 PHE A C 1
ATOM 6661 O O . PHE A 1 854 ? -10.822 39.263 -5.101 1.00 96.62 854 PHE A O 1
ATOM 6668 N N . GLU A 1 855 ? -11.494 38.562 -3.082 1.00 96.50 855 GLU A N 1
ATOM 6669 C CA . GLU A 1 855 ? -12.231 39.784 -2.731 1.00 96.50 855 GLU A CA 1
ATOM 6670 C C . GLU A 1 855 ? -11.285 40.982 -2.611 1.00 96.50 855 GLU A C 1
ATOM 6672 O O . GLU A 1 855 ? -11.543 42.038 -3.192 1.00 96.50 855 GLU A O 1
ATOM 6677 N N . TRP A 1 856 ? -10.153 40.801 -1.926 1.00 95.25 856 TRP A N 1
ATOM 6678 C CA . TRP A 1 856 ? -9.112 41.820 -1.824 1.00 95.25 856 TRP A CA 1
ATOM 6679 C C . TRP A 1 856 ? -8.533 42.168 -3.200 1.00 95.25 856 TRP A C 1
ATOM 6681 O O . TRP A 1 856 ? -8.445 43.342 -3.558 1.00 95.25 856 TRP A O 1
ATOM 6691 N N . LEU A 1 857 ? -8.197 41.153 -4.004 1.00 94.25 857 LEU A N 1
ATOM 6692 C CA . LEU A 1 857 ? -7.653 41.341 -5.349 1.00 94.25 857 LEU A CA 1
ATOM 6693 C C . LEU A 1 857 ? -8.647 42.067 -6.261 1.00 94.25 857 LEU A C 1
ATOM 6695 O O . LEU A 1 857 ? -8.246 42.931 -7.035 1.00 94.25 857 LEU A O 1
ATOM 6699 N N . ALA A 1 858 ? -9.936 41.743 -6.164 1.00 95.00 858 ALA A N 1
ATOM 6700 C CA . ALA A 1 858 ? -10.976 42.426 -6.916 1.00 95.00 858 ALA A CA 1
ATOM 6701 C C . ALA A 1 858 ? -11.090 43.902 -6.515 1.00 95.00 858 ALA A C 1
ATOM 6703 O O . ALA A 1 858 ? -11.227 44.751 -7.391 1.00 95.00 858 ALA A O 1
ATOM 6704 N N . GLY A 1 859 ? -10.965 44.216 -5.222 1.00 93.19 859 GLY A N 1
ATOM 6705 C CA . GLY A 1 859 ? -10.887 45.596 -4.742 1.00 93.19 859 GLY A CA 1
ATOM 6706 C C . GLY A 1 859 ? -9.679 46.347 -5.310 1.00 93.19 859 GLY A C 1
ATOM 6707 O O . GLY A 1 859 ? -9.836 47.437 -5.849 1.00 93.19 859 GLY A O 1
ATOM 6708 N N . GLU A 1 860 ? -8.495 45.735 -5.259 1.00 90.94 860 GLU A N 1
ATOM 6709 C CA . GLU A 1 860 ? -7.238 46.314 -5.762 1.00 90.94 860 GLU A CA 1
ATOM 6710 C C . GLU A 1 860 ? -7.233 46.515 -7.289 1.00 90.94 860 GLU A C 1
ATOM 6712 O O . GLU A 1 860 ? -6.585 47.426 -7.804 1.00 90.94 860 GLU A O 1
ATOM 6717 N N . LEU A 1 861 ? -7.930 45.653 -8.031 1.00 91.06 861 LEU A N 1
ATOM 6718 C CA . LEU A 1 861 ? -8.028 45.718 -9.491 1.00 91.06 861 LEU A CA 1
ATOM 6719 C C . LEU A 1 861 ? -9.259 46.489 -9.991 1.00 91.06 861 LEU A C 1
ATOM 6721 O O . LEU A 1 861 ? -9.444 46.576 -11.208 1.00 91.06 861 LEU A O 1
ATOM 6725 N N . GLU A 1 862 ? -10.089 47.008 -9.080 1.00 93.44 862 GLU A N 1
ATOM 6726 C CA . GLU A 1 862 ? -11.401 47.604 -9.371 1.00 93.44 862 GLU A CA 1
ATOM 6727 C C . GLU A 1 862 ? -12.263 46.690 -10.267 1.00 93.44 862 GLU A C 1
ATOM 6729 O O . GLU A 1 862 ? -12.887 47.102 -11.248 1.00 93.44 862 GLU A O 1
ATOM 6734 N N . ALA A 1 863 ? -12.253 45.398 -9.946 1.00 94.56 863 ALA A N 1
ATOM 6735 C CA . ALA A 1 863 ? -12.894 44.342 -10.707 1.00 94.56 863 ALA A CA 1
ATOM 6736 C C . ALA A 1 863 ? -14.221 43.911 -10.079 1.00 94.56 863 ALA A C 1
ATOM 6738 O O . ALA A 1 863 ? -14.415 43.954 -8.863 1.00 94.56 863 ALA A O 1
ATOM 6739 N N . ARG A 1 864 ? -15.119 43.376 -10.909 1.00 97.00 864 ARG A N 1
ATOM 6740 C CA . ARG A 1 864 ? -16.252 42.586 -10.416 1.00 97.00 864 ARG A CA 1
ATOM 6741 C C . ARG A 1 864 ? -15.818 41.131 -10.246 1.00 97.00 864 ARG A C 1
ATOM 6743 O O . ARG A 1 864 ? -15.403 40.504 -11.216 1.00 97.00 864 ARG A O 1
ATOM 6750 N N . LEU A 1 865 ? -15.962 40.610 -9.032 1.00 97.25 865 LEU A N 1
ATOM 6751 C CA . LEU A 1 865 ? -15.676 39.222 -8.677 1.00 97.25 865 LEU A CA 1
ATOM 6752 C C . LEU A 1 865 ? -16.918 38.336 -8.814 1.00 97.25 865 LEU A C 1
ATOM 6754 O O . LEU A 1 865 ? -17.985 38.676 -8.303 1.00 97.25 865 LEU A O 1
ATOM 6758 N N . GLU A 1 866 ? -16.758 37.170 -9.434 1.00 97.44 866 GLU A N 1
ATOM 6759 C CA . GLU A 1 866 ? -17.728 36.077 -9.410 1.00 97.44 866 GLU A CA 1
ATOM 6760 C C . GLU A 1 866 ? -17.028 34.775 -9.013 1.00 97.44 866 GLU A C 1
ATOM 6762 O O . GLU A 1 866 ? -16.080 34.344 -9.665 1.00 97.44 866 GLU A O 1
ATOM 6767 N N . VAL A 1 867 ? -17.502 34.138 -7.944 1.00 95.88 867 VAL A N 1
ATOM 6768 C CA . VAL A 1 867 ? -17.038 32.809 -7.527 1.00 95.88 867 VAL A CA 1
ATOM 6769 C C . VAL A 1 867 ? -17.986 31.774 -8.122 1.00 95.88 867 VAL A C 1
ATOM 6771 O O . VAL A 1 867 ? -19.195 31.842 -7.894 1.00 95.88 867 VAL A O 1
ATOM 6774 N N . VAL A 1 868 ? -17.451 30.841 -8.908 1.00 94.00 868 VAL A N 1
ATOM 6775 C CA . VAL A 1 868 ? -18.220 29.812 -9.616 1.00 94.00 868 VAL A CA 1
ATOM 6776 C C . VAL A 1 868 ? -17.749 28.442 -9.138 1.00 94.00 868 VAL A C 1
ATOM 6778 O O . VAL A 1 868 ? -16.619 28.041 -9.391 1.00 94.00 868 VAL A O 1
ATOM 6781 N N . GLY A 1 869 ? -18.614 27.720 -8.425 1.00 90.12 869 GLY A N 1
ATOM 6782 C CA . GLY A 1 869 ? -18.242 26.438 -7.822 1.00 90.12 869 GLY A CA 1
ATOM 6783 C C . GLY A 1 869 ? -17.083 26.564 -6.826 1.00 90.12 869 GLY A C 1
ATOM 6784 O O . GLY A 1 869 ? -16.835 27.636 -6.269 1.00 90.12 869 GLY A O 1
ATOM 6785 N N . ASP A 1 870 ? -16.363 25.466 -6.609 1.00 87.44 870 ASP A N 1
ATOM 6786 C CA . ASP A 1 870 ? -15.390 25.344 -5.515 1.00 87.44 870 ASP A CA 1
ATOM 6787 C C . ASP A 1 870 ? -13.962 25.770 -5.881 1.00 87.44 870 ASP A C 1
ATOM 6789 O O . ASP A 1 870 ? -13.169 26.089 -4.994 1.00 87.44 870 ASP A O 1
ATOM 6793 N N . ASP A 1 871 ? -13.639 25.859 -7.172 1.00 92.06 871 ASP A N 1
ATOM 6794 C CA . ASP A 1 871 ? -12.285 26.150 -7.655 1.00 92.06 871 ASP A CA 1
ATOM 6795 C C . ASP A 1 871 ? -12.217 27.166 -8.801 1.00 92.06 871 ASP A C 1
ATOM 6797 O O . ASP A 1 871 ? -11.122 27.549 -9.193 1.00 92.06 871 ASP A O 1
ATOM 6801 N N . VAL A 1 872 ? -13.344 27.696 -9.292 1.00 97.31 872 VAL A N 1
ATOM 6802 C CA . VAL A 1 872 ? -13.334 28.719 -10.352 1.00 97.31 872 VAL A CA 1
ATOM 6803 C C . VAL A 1 872 ? -13.693 30.103 -9.817 1.00 97.31 872 VAL A C 1
ATOM 6805 O O . VAL A 1 872 ? -14.633 30.291 -9.042 1.00 97.31 872 VAL A O 1
ATOM 6808 N N . VAL A 1 873 ? -12.922 31.100 -10.248 1.00 97.56 873 VAL A N 1
ATOM 6809 C CA . VAL A 1 873 ? -13.134 32.519 -9.967 1.00 97.56 873 VAL A CA 1
ATOM 6810 C C . VAL A 1 873 ? -13.011 33.314 -11.258 1.00 97.56 873 VAL A C 1
ATOM 6812 O O . VAL A 1 873 ? -12.078 33.126 -12.034 1.00 97.56 873 VAL A O 1
ATOM 6815 N N . LEU A 1 874 ? -13.942 34.235 -11.477 1.00 98.19 874 LEU A N 1
ATOM 6816 C CA . LEU A 1 874 ? -13.965 35.120 -12.631 1.00 98.19 874 LEU A CA 1
ATOM 6817 C C . LEU A 1 874 ? -13.875 36.574 -12.164 1.00 98.19 874 LEU A C 1
ATOM 6819 O O . LEU A 1 874 ? -14.650 37.018 -11.317 1.00 98.19 874 LEU A O 1
ATOM 6823 N N . LEU A 1 875 ? -12.942 37.324 -12.742 1.00 97.75 875 LEU A N 1
ATOM 6824 C CA . LEU A 1 875 ? -12.771 38.755 -12.515 1.00 97.75 875 LEU A CA 1
ATOM 6825 C C . LEU A 1 875 ? -13.103 39.504 -13.802 1.00 97.75 875 LEU A C 1
ATOM 6827 O O . LEU A 1 875 ? -12.430 39.333 -14.820 1.00 97.75 875 LEU A O 1
ATOM 6831 N N . GLN A 1 876 ? -14.127 40.351 -13.761 1.00 97.81 876 GLN A N 1
ATOM 6832 C CA . GLN A 1 876 ? -14.462 41.228 -14.876 1.00 97.81 876 GLN A CA 1
ATOM 6833 C C . GLN A 1 876 ? -13.811 42.590 -14.687 1.00 97.81 876 GLN A C 1
ATOM 6835 O O . GLN A 1 876 ? -14.011 43.249 -13.662 1.00 97.81 876 GLN A O 1
ATOM 6840 N N . LYS A 1 877 ? -13.089 43.047 -15.707 1.00 96.69 877 LYS A N 1
ATOM 6841 C CA . LYS A 1 877 ? -12.589 44.417 -15.751 1.00 96.69 877 LYS A CA 1
ATOM 6842 C C . LYS A 1 877 ? -13.742 45.356 -16.064 1.00 96.69 877 LYS A C 1
ATOM 6844 O O . LYS A 1 877 ? -14.385 45.212 -17.103 1.00 96.69 877 LYS A O 1
ATOM 6849 N N . LEU A 1 878 ? -14.028 46.295 -15.170 1.00 92.12 878 LEU A N 1
ATOM 6850 C CA . LEU A 1 878 ? -15.135 47.224 -15.366 1.00 92.12 878 LEU A CA 1
ATOM 6851 C C . LEU A 1 878 ? -14.869 48.133 -16.574 1.00 92.12 878 LEU A C 1
ATOM 6853 O O . LEU A 1 878 ? -13.728 48.467 -16.896 1.00 92.12 878 LEU A O 1
ATOM 6857 N N . VAL A 1 879 ? -15.938 48.490 -17.283 1.00 86.12 879 VAL A N 1
ATOM 6858 C CA . VAL A 1 879 ? -15.878 49.526 -18.316 1.00 86.12 879 VAL A CA 1
ATOM 6859 C C . VAL A 1 879 ? -15.948 50.857 -17.581 1.00 86.12 879 VAL A C 1
ATOM 6861 O O . VAL A 1 879 ? -16.934 51.103 -16.886 1.00 86.12 879 VAL A O 1
ATOM 6864 N N . GLU A 1 880 ? -14.912 51.687 -17.700 1.00 72.69 880 GLU A N 1
ATOM 6865 C CA . GLU A 1 880 ? -14.964 53.063 -17.203 1.00 72.69 880 GLU A CA 1
ATOM 6866 C C . GLU A 1 880 ? -16.184 53.751 -17.830 1.00 72.69 880 GLU A C 1
ATOM 6868 O O . GLU A 1 880 ? -16.325 53.800 -19.054 1.00 72.69 880 GLU A O 1
ATOM 6873 N N . SER A 1 881 ? -17.116 54.215 -16.998 1.00 56.00 881 SER A N 1
ATOM 6874 C CA . SER A 1 881 ? -18.183 55.096 -17.461 1.00 56.00 881 SER A CA 1
ATOM 6875 C C . SER A 1 881 ? -17.547 56.422 -17.875 1.00 56.00 881 SER A C 1
ATOM 6877 O O . SER A 1 881 ? -16.931 57.063 -17.023 1.00 56.00 881 SER A O 1
ATOM 6879 N N . GLU A 1 882 ? -17.681 56.804 -19.149 1.00 40.41 882 GLU A N 1
ATOM 6880 C CA . GLU A 1 882 ? -17.342 58.156 -19.631 1.00 40.41 882 GLU A CA 1
ATOM 6881 C C . GLU A 1 882 ? -18.010 59.268 -18.808 1.00 40.41 882 GLU A C 1
ATOM 6883 O O . GLU A 1 882 ? -19.191 59.098 -18.410 1.00 40.41 882 GLU A O 1
#

Secondary structure (DSSP, 8-state):
-------PPPHHHHHHHGGGSSSS--SSSSS-TT--SS---PEEEEEE--SHHHHHHHHHHHH--SS-EEEEEEEES-HHHHHHHHHHHHHH-GGGB---GGGEEESTTHHHHHHHTSPTT-EEEE-S-GGGHHHHHHHHHHHT-EEEEPSP--SSHHHHHHHHHHHHHHHHTT--EEES-GGGG-HHHHHHHHHHHTTTT-SEEEEEEEEEES--TT-S--PPPTT--HHHHHHHTGGG-HHHHSHHHHHHHHHHHHHHHHHHTS--SEEEEEEE----TT------SEEEEEEE-TTS-EEEEEEEE-TTSPPEEEEEEEESSEEEEEESSSSSS---EEEEBS--SGGGEEEE--SSPP-HHHHHHHHHHHHHHTT---B-HHHHHHHHHHHHHHHHHHHHTS-EEHHHHHT----S-TTGGG--TTPPPSS---TTS------TTT-SS-SSPPP---TTT-------TT--SSS---S---SS-SSSS-S------------------------------------------------------------------------PPP---PPP----------------------------------------------------------------------------------------SS---------SS-SPEEEEESSSEEEE-TTT--EE--GGGPPPHHHHHHHHTT----TT-HHHHHHHHHHHHHHHHHS-TT-EEEEET--SS-HHHHHHHHTT-EEEEEBTTTB--GGGGGS-EEEEEEES-GGG-SSHHHHHHHHHHHEEEEEEEEEE---B--HHHHHH-GGGG-TT--EE-BHHHHHHHHHHTTEEEEEETTTEEEEEEPPPP-